Protein AF-A0A9P1ADQ4-F1 (afdb_monomer_lite)

Secondary structure (DSSP, 8-state):
----PPPP---------------TT-S-PPP----HHHHHHHHHHHHHHHHTT-HHHHHHHHHTTTTT-HHHHHHHHHHHHHHHHHH--HHHHHHHHHHHHHHHHHHHHHS----HHHHHS----TT-PPPHHHHHHHHHHHHHHHHHHHHHHHH-SSHHHHHHHHHHHHHHHHHHHHHHHHHT-HHHHTTS-HHHHHHHHHHHHHHHHHHHHHHHTS-HHHHHHHHHTT----HHHHHHHHHHHHH-TTSTHHHHHHHHHHHIIIIIHHHTT-----HHHHHHHHHHHHHH-TT-HHHHHHHHHHHHHTT-HHHHHHHHHHHHHT-SS-HHHHHHHHHHHHHHHHHTT-HHHHHHHHHHHHHH-SS-HHHHHHHHHHHHHH-TTS-HHHHHHHHHHHHHHHGGG--EETTEE-HHHHHHHHHHHHHHHH---TTHHHHHHHHTTTHHHHTT-HHHHHHHHHHHTT----HHHHHHHHHHTGGG-SS-TTHHHHHHHHHHHHHHHTT-HHHHHHHHHHHHH--S-TTHHHHHHHHHHHHHHHHHHHHHHHHHHTTTTS---------------TTS---TTTTTTS--SS--S-----HHHHHHHHHHHIIIIITTTSSSPPP-TTTT---S-HHHHHHHHHHHHHHHHH--HHHHHHHHHTSHHHHHHHHTS-THHHHHHHHHHHHHHGGG-GGGSEEEEEE---GGGTT-EEEEEESS-B-TT-EEEEEEEEEEEPPHHHHHHH--TTTS-TTEEEETTTTEEEEEESGGGG-EE-SS-SEEEEEETTEEEEEESS-B-TT-B-EE---TTTTSGGGTT---HHHHHHT-GGGGSTTS--PPP-------------

Structure (mmCIF, N/CA/C/O backbone):
data_AF-A0A9P1ADQ4-F1
#
_entry.id   AF-A0A9P1ADQ4-F1
#
loop_
_atom_site.group_PDB
_atom_site.id
_atom_site.type_symbol
_atom_site.label_atom_id
_atom_site.label_alt_id
_atom_site.label_comp_id
_atom_site.label_asym_id
_atom_site.label_entity_id
_atom_site.label_seq_id
_atom_site.pdbx_PDB_ins_code
_atom_site.Cartn_x
_atom_site.Cartn_y
_atom_site.Cartn_z
_atom_site.occupancy
_atom_site.B_iso_or_equiv
_atom_site.auth_seq_id
_atom_site.auth_comp_id
_atom_site.auth_asym_id
_atom_site.auth_atom_id
_atom_site.pdbx_PDB_model_num
ATOM 1 N N . MET A 1 1 ? 4.937 -31.243 33.147 1.00 37.41 1 MET A N 1
ATOM 2 C CA . MET A 1 1 ? 4.778 -32.564 32.516 1.00 37.41 1 MET A CA 1
ATOM 3 C C . MET A 1 1 ? 3.457 -33.115 33.001 1.00 37.41 1 MET A C 1
ATOM 5 O O . MET A 1 1 ? 3.229 -33.099 34.201 1.00 37.41 1 MET A O 1
ATOM 9 N N . GLY A 1 2 ? 2.587 -33.460 32.065 1.00 25.41 2 GLY A N 1
ATOM 10 C CA . GLY A 1 2 ? 1.222 -33.936 32.264 1.00 25.41 2 GLY A CA 1
ATOM 11 C C . GLY A 1 2 ? 0.667 -34.149 30.863 1.00 25.41 2 GLY A C 1
ATOM 12 O O . GLY A 1 2 ? 0.598 -33.190 30.095 1.00 25.41 2 GLY A O 1
ATOM 13 N N . GLU A 1 3 ? 0.475 -35.412 30.500 1.00 28.91 3 GLU A N 1
ATOM 14 C CA . GLU A 1 3 ? 0.118 -35.883 29.163 1.00 28.91 3 GLU A CA 1
ATOM 15 C C . GLU A 1 3 ? -1.208 -35.273 28.695 1.00 28.91 3 GLU A C 1
ATOM 17 O O . GLU A 1 3 ? -2.187 -35.239 29.435 1.00 28.91 3 GLU A O 1
ATOM 22 N N . VAL A 1 4 ? -1.229 -34.764 27.462 1.00 28.80 4 VAL A N 1
ATOM 23 C CA . VAL A 1 4 ? -2.447 -34.269 26.814 1.00 28.80 4 VAL A CA 1
ATOM 24 C C . VAL A 1 4 ? -3.102 -35.447 26.099 1.00 28.80 4 VAL A C 1
ATOM 26 O O . VAL A 1 4 ? -2.566 -35.961 25.116 1.00 28.80 4 VAL A O 1
ATOM 29 N N . GLU A 1 5 ? -4.257 -35.880 26.604 1.00 26.06 5 GLU A N 1
ATOM 30 C CA . GLU A 1 5 ? -5.112 -36.876 25.959 1.00 26.06 5 GLU A CA 1
ATOM 31 C C . GLU A 1 5 ? -5.607 -36.378 24.591 1.00 26.06 5 GLU A C 1
ATOM 33 O O . GLU A 1 5 ? -6.134 -35.274 24.445 1.00 26.06 5 GLU A O 1
ATOM 38 N N . ARG A 1 6 ? -5.438 -37.224 23.568 1.00 26.75 6 ARG A N 1
ATOM 39 C CA . ARG A 1 6 ? -5.937 -37.003 22.203 1.00 26.75 6 ARG A CA 1
ATOM 40 C C . ARG A 1 6 ? -7.449 -37.270 22.143 1.00 26.75 6 ARG A C 1
ATOM 42 O O . ARG A 1 6 ? -7.860 -38.373 22.508 1.00 26.75 6 ARG A O 1
ATOM 49 N N . PRO A 1 7 ? -8.279 -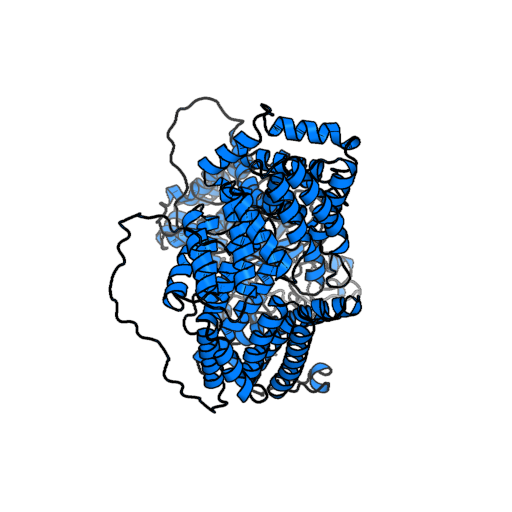36.367 21.590 1.00 27.89 7 PRO A N 1
ATOM 50 C CA . PRO A 1 7 ? -9.673 -36.688 21.311 1.00 27.89 7 PRO A CA 1
ATOM 51 C C . PRO A 1 7 ? -9.776 -37.712 20.174 1.00 27.89 7 PRO A C 1
ATOM 53 O O . PRO A 1 7 ? -9.162 -37.561 19.115 1.00 27.89 7 PRO A O 1
ATOM 56 N N . ARG A 1 8 ? -10.571 -38.763 20.399 1.00 27.98 8 ARG A N 1
ATOM 57 C CA . ARG A 1 8 ? -10.940 -39.774 19.402 1.00 27.98 8 ARG A CA 1
ATOM 58 C C . ARG A 1 8 ? -12.024 -39.252 18.447 1.00 27.98 8 ARG A C 1
ATOM 60 O O . ARG A 1 8 ? -12.950 -38.565 18.857 1.00 27.98 8 ARG A O 1
ATOM 67 N N . SER A 1 9 ? -11.894 -39.706 17.199 1.00 29.70 9 SER A N 1
ATOM 68 C CA . SER A 1 9 ? -12.890 -39.813 16.120 1.00 29.70 9 SER A CA 1
ATOM 69 C C . SER A 1 9 ? -13.528 -38.538 15.552 1.00 29.70 9 SER A C 1
ATOM 71 O O . SER A 1 9 ? -14.558 -38.077 16.030 1.00 29.70 9 SER A O 1
ATOM 73 N N . LEU A 1 10 ? -13.029 -38.122 14.384 1.00 26.19 10 LEU A N 1
ATOM 74 C CA . LEU A 1 10 ? -13.857 -37.632 13.277 1.00 26.19 10 LEU A CA 1
ATOM 75 C C . LEU A 1 10 ? -13.398 -38.350 12.001 1.00 26.19 10 LEU A C 1
ATOM 77 O O . LEU A 1 10 ? -12.453 -37.958 11.325 1.00 26.19 10 LEU A O 1
ATOM 81 N N . SER A 1 11 ? -14.038 -39.485 11.737 1.00 27.44 11 SER A N 1
ATOM 82 C CA . SER A 1 11 ? -13.899 -40.260 10.510 1.00 27.44 11 SER A CA 1
ATOM 83 C C . SER A 1 11 ? -14.555 -39.533 9.333 1.00 27.44 11 SER A C 1
ATOM 85 O O . SER A 1 11 ? -15.697 -39.094 9.465 1.00 27.44 11 SER A O 1
ATOM 87 N N . ARG A 1 12 ? -13.866 -39.560 8.182 1.00 30.44 12 ARG A N 1
ATOM 88 C CA . ARG A 1 12 ? -14.221 -39.052 6.836 1.00 30.44 12 ARG A CA 1
ATOM 89 C C . ARG A 1 12 ? -13.650 -37.679 6.482 1.00 30.44 12 ARG A C 1
ATOM 91 O O . ARG A 1 12 ? -14.375 -36.707 6.311 1.00 30.44 12 ARG A O 1
ATOM 98 N N . ILE A 1 13 ? -12.345 -37.664 6.238 1.00 27.11 13 ILE A N 1
ATOM 99 C CA . ILE A 1 13 ? -11.758 -36.834 5.187 1.00 27.11 13 ILE A CA 1
ATOM 100 C C . ILE A 1 13 ? -11.025 -37.816 4.279 1.00 27.11 13 ILE A C 1
ATOM 102 O O . ILE A 1 13 ? -10.142 -38.541 4.731 1.00 27.11 13 ILE A O 1
ATOM 106 N N . THR A 1 14 ? -11.481 -37.912 3.036 1.00 25.61 14 THR A N 1
ATOM 107 C CA . THR A 1 14 ? -10.811 -38.645 1.965 1.00 25.61 14 THR A CA 1
ATOM 108 C C . THR A 1 14 ? -9.425 -38.040 1.786 1.00 25.61 14 THR A C 1
ATOM 110 O O . THR A 1 14 ? -9.281 -36.933 1.270 1.00 25.61 14 THR A O 1
ATOM 113 N N . VAL A 1 15 ? -8.418 -38.748 2.290 1.00 26.55 15 VAL A N 1
ATOM 114 C CA . VAL A 1 15 ? -7.036 -38.587 1.855 1.00 26.55 15 VAL A CA 1
ATOM 115 C C . VAL A 1 15 ? -7.028 -39.128 0.436 1.00 26.55 15 VAL A C 1
ATOM 117 O O . VAL A 1 15 ? -7.160 -40.335 0.252 1.00 26.55 15 VAL A O 1
ATOM 120 N N . ASP A 1 16 ? -7.005 -38.234 -0.548 1.00 25.36 16 ASP A N 1
ATOM 121 C CA . ASP A 1 16 ? -6.790 -38.654 -1.925 1.00 25.36 16 ASP A CA 1
ATOM 122 C C . ASP A 1 16 ? -5.357 -39.185 -2.002 1.00 25.36 16 ASP A C 1
ATOM 124 O O . ASP A 1 16 ? -4.392 -38.492 -1.662 1.00 25.36 16 ASP A O 1
ATOM 128 N N . SER A 1 17 ? -5.280 -40.477 -2.287 1.00 29.53 17 SER A N 1
ATOM 129 C CA . SER A 1 17 ? -4.095 -41.317 -2.263 1.00 29.53 17 SER A CA 1
ATOM 130 C C . SER A 1 17 ? -3.257 -41.126 -3.522 1.00 29.53 17 SER A C 1
ATOM 132 O O . SER A 1 17 ? -3.797 -41.042 -4.621 1.00 29.53 17 SER A O 1
ATOM 134 N N . ASP A 1 18 ? -1.942 -41.175 -3.329 1.00 30.62 18 ASP A N 1
ATOM 135 C CA . ASP A 1 18 ? -0.964 -41.714 -4.274 1.00 30.62 18 ASP A CA 1
ATOM 136 C C . ASP A 1 18 ? -0.924 -41.075 -5.672 1.00 30.62 18 ASP A C 1
ATOM 138 O O . ASP A 1 18 ? -1.228 -41.697 -6.687 1.00 30.62 18 ASP A O 1
ATOM 142 N N . ALA A 1 19 ? -0.423 -39.839 -5.728 1.00 27.20 19 ALA A N 1
ATOM 143 C CA . ALA A 1 19 ? 0.343 -39.382 -6.882 1.00 27.20 19 ALA A CA 1
ATOM 144 C C . ALA A 1 19 ? 1.834 -39.499 -6.534 1.00 27.20 19 ALA A C 1
ATOM 146 O O . ALA A 1 19 ? 2.282 -38.926 -5.540 1.00 27.20 19 ALA A O 1
ATOM 147 N N . GLU A 1 20 ? 2.578 -40.273 -7.326 1.00 26.62 20 GLU A N 1
ATOM 148 C CA . GLU A 1 20 ? 4.033 -40.439 -7.243 1.00 26.62 20 GLU A CA 1
ATOM 149 C C . GLU A 1 20 ? 4.745 -39.104 -6.975 1.00 26.62 20 GLU A C 1
ATOM 151 O O . GLU A 1 20 ? 4.741 -38.179 -7.790 1.00 26.62 20 GLU A O 1
ATOM 156 N N . TYR A 1 21 ? 5.356 -39.012 -5.794 1.00 33.34 21 TYR A N 1
ATOM 157 C CA . TYR A 1 21 ? 6.142 -37.869 -5.359 1.00 33.34 21 TYR A CA 1
ATOM 158 C C . TYR A 1 21 ? 7.469 -37.838 -6.123 1.00 33.34 21 TYR A C 1
ATOM 160 O O . TYR A 1 21 ? 8.411 -38.555 -5.792 1.00 33.34 21 TYR A O 1
ATOM 168 N N . LEU A 1 22 ? 7.566 -36.969 -7.126 1.00 27.12 22 LEU A N 1
ATOM 169 C CA . LEU A 1 22 ? 8.854 -36.511 -7.640 1.00 27.12 22 LEU A CA 1
ATOM 170 C C . LEU A 1 22 ? 9.430 -35.499 -6.644 1.00 27.12 22 LEU A C 1
ATOM 172 O O . LEU A 1 22 ? 9.110 -34.310 -6.695 1.00 27.12 22 LEU A O 1
ATOM 176 N N . ASP A 1 23 ? 10.271 -35.987 -5.729 1.00 34.31 23 ASP A N 1
ATOM 177 C CA . ASP A 1 23 ? 11.190 -35.165 -4.939 1.00 34.31 23 ASP A CA 1
ATOM 178 C C . ASP A 1 23 ? 12.116 -34.428 -5.918 1.00 34.31 23 ASP A C 1
ATOM 180 O O . ASP A 1 23 ? 13.122 -34.948 -6.409 1.00 34.31 23 ASP A O 1
ATOM 184 N N . ALA A 1 24 ? 11.725 -33.217 -6.308 1.00 37.19 24 ALA A N 1
ATOM 185 C CA . ALA A 1 24 ? 12.545 -32.392 -7.171 1.00 37.19 24 ALA A CA 1
ATOM 186 C C . ALA A 1 24 ? 13.764 -31.919 -6.360 1.00 37.19 24 ALA A C 1
ATOM 188 O O . ALA A 1 24 ? 13.676 -30.958 -5.596 1.00 37.19 24 ALA A O 1
ATOM 189 N N . TYR A 1 25 ? 14.895 -32.589 -6.610 1.00 42.22 25 TYR A N 1
ATOM 190 C CA . TYR A 1 25 ? 16.269 -32.277 -6.190 1.00 42.22 25 TYR A CA 1
ATOM 191 C C . TYR A 1 25 ? 16.734 -32.792 -4.815 1.00 42.22 25 TYR A C 1
ATOM 193 O O . TYR A 1 25 ? 17.159 -32.012 -3.965 1.00 42.22 25 TYR A O 1
ATOM 201 N N . ASP A 1 26 ? 16.800 -34.118 -4.653 1.00 35.56 26 ASP A N 1
ATOM 202 C CA . ASP A 1 26 ? 17.666 -34.767 -3.646 1.00 35.56 26 ASP A CA 1
ATOM 203 C C . ASP A 1 26 ? 19.047 -35.199 -4.200 1.00 35.56 26 ASP A C 1
ATOM 205 O O . ASP A 1 26 ? 19.904 -35.684 -3.461 1.00 35.56 26 ASP A O 1
ATOM 209 N N . HIS A 1 27 ? 19.334 -34.952 -5.484 1.00 37.72 27 HIS A N 1
ATOM 210 C CA . HIS A 1 27 ? 20.680 -35.111 -6.045 1.00 37.72 27 HIS A CA 1
ATOM 211 C C . HIS A 1 27 ? 21.431 -33.775 -6.034 1.00 37.72 27 HIS A C 1
ATOM 213 O O . HIS A 1 27 ? 21.196 -32.890 -6.857 1.00 37.72 27 HIS A O 1
ATOM 219 N N . VAL A 1 28 ? 22.334 -33.626 -5.063 1.00 46.78 28 VAL A N 1
ATOM 220 C CA . VAL A 1 28 ? 23.149 -32.425 -4.858 1.00 46.78 28 VAL A CA 1
ATOM 221 C C . VAL A 1 28 ? 24.310 -32.403 -5.857 1.00 46.78 28 VAL A C 1
ATOM 223 O O . VAL A 1 28 ? 25.406 -32.876 -5.572 1.00 46.78 28 VAL A O 1
ATOM 226 N N . THR A 1 29 ? 24.090 -31.843 -7.044 1.00 51.69 29 THR A N 1
ATOM 227 C CA . THR A 1 29 ? 25.190 -31.370 -7.897 1.00 51.69 29 THR A CA 1
ATOM 228 C C . THR A 1 29 ? 25.500 -29.920 -7.540 1.00 51.69 29 THR A C 1
ATOM 230 O O . THR A 1 29 ? 24.642 -29.046 -7.687 1.00 51.69 29 THR A O 1
ATOM 233 N N . TYR A 1 30 ? 26.712 -29.673 -7.040 1.00 59.81 30 TYR A N 1
ATOM 234 C CA . TYR A 1 30 ? 27.265 -28.330 -6.871 1.00 59.81 30 TYR A CA 1
ATOM 235 C C . TYR A 1 30 ? 27.847 -27.876 -8.208 1.00 59.81 30 TYR A C 1
ATOM 237 O O . TYR A 1 30 ? 28.741 -28.527 -8.752 1.00 59.81 30 TYR A O 1
ATOM 245 N N . SER A 1 31 ? 27.330 -26.778 -8.755 1.00 62.91 31 SER A N 1
ATOM 246 C CA . SER A 1 31 ? 27.963 -26.112 -9.888 1.00 62.91 31 SER A CA 1
ATOM 247 C C . SER A 1 31 ? 28.935 -25.060 -9.365 1.00 62.91 31 SER A C 1
ATOM 249 O O . SER A 1 31 ? 28.521 -24.086 -8.747 1.00 62.91 31 SER A O 1
ATOM 251 N N . ASN A 1 32 ? 30.228 -25.219 -9.655 1.00 71.12 32 ASN A N 1
ATOM 252 C CA . ASN A 1 32 ? 31.241 -24.189 -9.377 1.00 71.12 32 ASN A CA 1
ATOM 253 C C . ASN A 1 32 ? 31.258 -23.078 -10.449 1.00 71.12 32 ASN A C 1
ATOM 255 O O . ASN A 1 32 ? 32.208 -22.296 -10.523 1.00 71.12 32 ASN A O 1
ATOM 259 N N . SER A 1 33 ? 30.239 -23.030 -11.311 1.00 82.19 33 SER A N 1
ATOM 260 C CA . SER A 1 33 ? 30.112 -22.020 -12.356 1.00 82.19 33 SER A CA 1
ATOM 261 C C . SER A 1 33 ? 29.799 -20.648 -11.761 1.00 82.19 33 SER A C 1
ATOM 263 O O . SER A 1 33 ? 28.914 -20.493 -10.919 1.00 82.19 33 SER A O 1
ATOM 265 N N . LEU A 1 34 ? 30.520 -19.631 -12.234 1.00 87.31 34 LEU A N 1
ATOM 266 C CA . LEU A 1 34 ? 30.277 -18.224 -11.903 1.00 87.31 34 LEU A CA 1
ATOM 267 C C . LEU A 1 34 ? 29.530 -17.486 -13.026 1.00 87.31 34 LEU A C 1
ATOM 269 O O . LEU A 1 34 ? 29.400 -16.262 -12.974 1.00 87.31 34 LEU A O 1
ATOM 273 N N . GLU A 1 35 ? 29.023 -18.215 -14.024 1.00 91.44 35 GLU A N 1
ATOM 274 C CA . GLU A 1 35 ? 28.173 -17.655 -15.071 1.00 91.44 35 GLU A CA 1
ATOM 275 C C . GLU A 1 35 ? 26.857 -17.138 -14.483 1.00 91.44 35 GLU A C 1
ATOM 277 O O . GLU A 1 35 ? 26.236 -17.767 -13.624 1.00 91.44 35 GLU A O 1
ATOM 282 N N . LEU A 1 36 ? 26.397 -15.981 -14.964 1.00 93.00 36 LEU A N 1
ATOM 283 C CA . LEU A 1 36 ? 25.276 -15.255 -14.361 1.00 93.00 36 LEU A CA 1
ATOM 284 C C . LEU A 1 36 ? 24.029 -16.133 -14.170 1.00 93.00 36 LEU A C 1
ATOM 286 O O . LEU A 1 36 ? 23.476 -16.186 -13.071 1.00 93.00 36 LEU A O 1
ATOM 290 N N . LEU A 1 37 ? 23.597 -16.827 -15.225 1.00 92.94 37 LEU A N 1
ATOM 291 C CA . LEU A 1 37 ? 22.394 -17.662 -15.184 1.00 92.94 37 LEU A CA 1
ATOM 292 C C . LEU A 1 37 ? 22.542 -18.868 -14.251 1.00 92.94 37 LEU A C 1
ATOM 294 O O . LEU A 1 37 ? 21.558 -19.241 -13.613 1.00 92.94 37 LEU A O 1
ATOM 298 N N . ASP A 1 38 ? 23.748 -19.421 -14.122 1.00 92.19 38 ASP A N 1
ATOM 299 C CA . ASP A 1 38 ? 24.017 -20.530 -13.206 1.00 92.19 38 ASP A CA 1
ATOM 300 C C . ASP A 1 38 ? 23.922 -20.043 -11.759 1.00 92.19 38 ASP A C 1
ATOM 302 O O . ASP A 1 38 ? 23.219 -20.640 -10.952 1.00 92.19 38 ASP A O 1
ATOM 306 N N . THR A 1 39 ? 24.505 -18.882 -11.439 1.00 94.56 39 THR A N 1
ATOM 307 C CA . THR A 1 39 ? 24.409 -18.311 -10.082 1.00 94.56 39 THR A CA 1
ATOM 308 C C . THR A 1 39 ? 22.976 -17.904 -9.695 1.00 94.56 39 THR A C 1
ATOM 310 O O . THR A 1 39 ? 22.586 -18.009 -8.528 1.00 94.56 39 THR A O 1
ATOM 313 N N . ILE A 1 40 ? 22.148 -17.496 -10.667 1.00 94.38 40 ILE A N 1
ATOM 314 C CA . ILE A 1 40 ? 20.706 -17.271 -10.468 1.00 94.38 40 ILE A CA 1
ATOM 315 C C . ILE A 1 40 ? 19.988 -18.596 -10.188 1.00 94.38 40 ILE A C 1
ATOM 317 O O . ILE A 1 40 ? 19.156 -18.659 -9.279 1.00 94.38 40 ILE A O 1
ATOM 321 N N . ALA A 1 41 ? 20.299 -19.650 -10.946 1.00 91.88 41 ALA A N 1
ATOM 322 C CA . ALA A 1 41 ? 19.721 -20.975 -10.750 1.00 91.88 41 ALA A CA 1
ATOM 323 C C . ALA A 1 41 ? 20.103 -21.564 -9.382 1.00 91.88 41 ALA A C 1
ATOM 325 O O . ALA A 1 41 ? 19.233 -22.062 -8.670 1.00 91.88 41 ALA A O 1
ATOM 326 N N . GLU A 1 42 ? 21.358 -21.412 -8.959 1.00 91.69 42 GLU A N 1
ATOM 327 C CA . GLU A 1 42 ? 21.825 -21.784 -7.619 1.00 91.69 42 GLU A CA 1
ATOM 328 C C . GLU A 1 42 ? 21.046 -21.044 -6.523 1.00 91.69 42 GLU A C 1
ATOM 330 O O . GLU A 1 42 ? 20.569 -21.654 -5.564 1.00 91.69 42 GLU A O 1
ATOM 335 N N . THR A 1 43 ? 20.796 -19.743 -6.705 1.00 94.31 43 THR A N 1
ATOM 336 C CA . THR A 1 43 ? 19.964 -18.957 -5.775 1.00 94.31 43 THR A CA 1
ATOM 337 C C . THR A 1 43 ? 18.513 -19.455 -5.741 1.00 94.31 43 THR A C 1
ATOM 339 O O . THR A 1 43 ? 17.887 -19.483 -4.680 1.00 94.31 43 THR A O 1
ATOM 342 N N . GLN A 1 44 ? 17.965 -19.889 -6.880 1.00 93.88 44 GLN A N 1
ATOM 343 C CA . GLN A 1 44 ? 16.623 -20.472 -6.963 1.00 93.88 44 GLN A CA 1
ATOM 344 C C . GLN A 1 44 ? 16.535 -21.828 -6.246 1.00 93.88 44 GLN A C 1
ATOM 346 O O . GLN A 1 44 ? 15.530 -22.102 -5.583 1.00 93.88 44 GLN A O 1
ATOM 351 N N . ILE A 1 45 ? 17.574 -22.661 -6.339 1.00 92.56 45 ILE A N 1
ATOM 352 C CA . ILE A 1 45 ? 17.675 -23.917 -5.585 1.00 92.56 45 ILE A CA 1
ATOM 353 C C . ILE A 1 45 ? 17.729 -23.615 -4.086 1.00 92.56 45 ILE A C 1
ATOM 355 O O . ILE A 1 45 ? 16.956 -24.188 -3.321 1.00 92.56 45 ILE A O 1
ATOM 359 N N . THR A 1 46 ? 18.558 -22.659 -3.667 1.00 94.38 46 THR A N 1
ATOM 360 C CA . THR A 1 46 ? 18.621 -22.204 -2.271 1.00 94.38 46 THR A CA 1
ATOM 361 C C . THR A 1 46 ? 17.272 -21.711 -1.757 1.00 94.38 46 THR A C 1
ATOM 363 O O . THR A 1 46 ? 16.882 -22.061 -0.643 1.00 94.38 46 THR A O 1
ATOM 366 N N . LEU A 1 47 ? 16.520 -20.950 -2.560 1.00 94.94 47 LEU A N 1
ATOM 367 C CA . LEU A 1 47 ? 15.161 -20.546 -2.197 1.00 94.94 47 LEU A CA 1
ATOM 368 C C . LEU A 1 47 ? 14.269 -21.773 -1.959 1.00 94.94 47 LEU A C 1
ATOM 370 O O . LEU A 1 47 ? 13.576 -21.829 -0.949 1.00 94.94 47 LEU A O 1
ATOM 374 N N . ASN A 1 48 ? 14.315 -22.776 -2.837 1.00 93.88 48 ASN A N 1
ATOM 375 C CA . ASN A 1 48 ? 13.530 -24.003 -2.671 1.00 93.88 48 ASN A CA 1
ATOM 376 C C . ASN A 1 48 ? 13.922 -24.785 -1.410 1.00 93.88 48 ASN A C 1
ATOM 378 O O . ASN A 1 48 ? 13.041 -25.276 -0.705 1.00 93.88 48 ASN A O 1
ATOM 382 N N . LEU A 1 49 ? 15.218 -24.876 -1.099 1.00 94.94 49 LEU A N 1
ATOM 383 C CA . LEU A 1 49 ? 15.711 -25.499 0.132 1.00 94.94 49 LEU A CA 1
ATOM 384 C C . LEU A 1 49 ? 15.177 -24.770 1.368 1.00 94.94 49 LEU A C 1
ATOM 386 O O . LEU A 1 49 ? 14.601 -25.401 2.255 1.00 94.94 49 LEU A O 1
ATOM 390 N N . PHE A 1 50 ? 15.291 -23.440 1.388 1.00 95.69 50 PHE A N 1
ATOM 391 C CA . PHE A 1 50 ? 14.796 -22.610 2.483 1.00 95.69 50 PHE A CA 1
ATOM 392 C C . PHE A 1 50 ? 13.280 -22.770 2.674 1.00 95.69 50 PHE A C 1
ATOM 394 O O . PHE A 1 50 ? 12.809 -22.970 3.793 1.00 95.69 50 PHE A O 1
ATOM 401 N N . MET A 1 51 ? 12.506 -22.742 1.585 1.00 94.94 51 MET A N 1
ATOM 402 C CA . MET A 1 51 ? 11.048 -22.897 1.632 1.00 94.94 51 MET A CA 1
ATOM 403 C C . MET A 1 51 ? 10.600 -24.307 2.048 1.00 94.94 51 MET A C 1
ATOM 405 O O . MET A 1 51 ? 9.513 -24.447 2.604 1.00 94.94 51 MET A O 1
ATOM 409 N N . ASN A 1 52 ? 11.443 -25.326 1.853 1.00 95.06 52 ASN A N 1
ATOM 410 C CA . ASN A 1 52 ? 11.245 -26.702 2.325 1.00 95.06 52 ASN A CA 1
ATOM 411 C C . ASN A 1 52 ? 11.902 -26.988 3.689 1.00 95.06 52 ASN A C 1
ATOM 413 O O . ASN A 1 52 ? 12.127 -28.145 4.037 1.00 95.06 52 ASN A O 1
ATOM 417 N N . ASN A 1 53 ? 12.199 -25.954 4.479 1.00 95.38 53 ASN A N 1
ATOM 418 C CA . ASN A 1 53 ? 12.782 -26.058 5.821 1.00 95.38 53 ASN A CA 1
ATOM 419 C C . ASN A 1 53 ? 14.209 -26.649 5.884 1.00 95.38 53 ASN A C 1
ATOM 421 O O . ASN A 1 53 ? 14.694 -26.932 6.978 1.00 95.38 53 ASN A O 1
ATOM 425 N N . LYS A 1 54 ? 14.907 -26.817 4.750 1.00 95.25 54 LYS A N 1
ATOM 426 C CA . LYS A 1 54 ? 16.317 -27.249 4.682 1.00 95.25 54 LYS A CA 1
ATOM 427 C C . LYS A 1 54 ? 17.240 -26.028 4.855 1.00 95.25 54 LYS A C 1
ATOM 429 O O . LYS A 1 54 ? 17.985 -25.662 3.946 1.00 95.25 54 LYS A O 1
ATOM 434 N N . PHE A 1 55 ? 17.117 -25.329 5.985 1.00 93.88 55 PHE A N 1
ATOM 435 C CA . PHE A 1 55 ? 17.676 -23.984 6.157 1.00 93.88 55 PHE A CA 1
ATOM 436 C C . PHE A 1 55 ? 19.205 -23.940 6.229 1.00 93.88 55 PHE A C 1
ATOM 438 O O . PHE A 1 55 ? 19.810 -23.049 5.638 1.00 93.88 55 PHE A O 1
ATOM 445 N N . GLU A 1 56 ? 19.828 -24.878 6.938 1.00 93.62 56 GLU A N 1
ATOM 446 C CA . GLU A 1 56 ? 21.285 -24.967 7.061 1.00 93.62 56 GLU A CA 1
ATOM 447 C C . GLU A 1 56 ? 21.920 -25.227 5.698 1.00 93.62 56 GLU A C 1
ATOM 449 O O . GLU A 1 56 ? 22.825 -24.504 5.295 1.00 93.62 56 GLU A O 1
ATOM 454 N N . LEU A 1 57 ? 21.356 -26.166 4.932 1.00 93.06 57 LEU A N 1
ATOM 455 C CA . LEU A 1 57 ? 21.812 -26.460 3.575 1.00 93.06 57 LEU A CA 1
ATOM 456 C C . LEU A 1 57 ? 21.664 -25.243 2.647 1.00 93.06 57 LEU A C 1
ATOM 458 O O . LEU A 1 57 ? 22.521 -24.998 1.801 1.00 93.06 57 LEU A O 1
ATOM 462 N N . ALA A 1 58 ? 20.592 -24.459 2.807 1.00 94.00 58 ALA A N 1
ATOM 463 C CA . ALA A 1 58 ? 20.408 -23.209 2.076 1.00 94.00 58 ALA A CA 1
ATOM 464 C C . ALA A 1 58 ? 21.489 -22.162 2.430 1.00 94.00 58 ALA A C 1
ATOM 466 O O . ALA A 1 58 ? 21.993 -21.482 1.533 1.00 94.00 58 ALA A O 1
ATOM 467 N N . GLU A 1 59 ? 21.863 -22.034 3.712 1.00 94.38 59 GLU A N 1
ATOM 468 C CA . GLU A 1 59 ? 22.940 -21.136 4.168 1.00 94.38 59 GLU A CA 1
ATOM 469 C C . GLU A 1 59 ? 24.305 -21.595 3.632 1.00 94.38 59 GLU A C 1
ATOM 471 O O . GLU A 1 59 ? 25.012 -20.800 3.010 1.00 94.38 59 GLU A O 1
ATOM 476 N N . GLU A 1 60 ? 24.643 -22.876 3.803 1.00 92.75 60 GLU A N 1
ATOM 477 C CA . GLU A 1 60 ? 25.905 -23.484 3.359 1.00 92.75 60 GLU A CA 1
ATOM 478 C C . GLU A 1 60 ? 26.122 -23.319 1.853 1.00 92.75 60 GLU A C 1
ATOM 480 O O . GLU A 1 60 ? 27.191 -22.882 1.425 1.00 92.75 60 GLU A O 1
ATOM 485 N N . ARG A 1 61 ? 25.082 -23.577 1.049 1.00 90.12 61 ARG A N 1
ATOM 486 C CA . ARG A 1 61 ? 25.149 -23.483 -0.416 1.00 90.12 61 ARG A CA 1
ATOM 487 C C . ARG A 1 61 ? 25.499 -22.079 -0.907 1.00 90.12 61 ARG A C 1
ATOM 489 O O . ARG A 1 61 ? 26.152 -21.933 -1.933 1.00 90.12 61 ARG A O 1
ATOM 496 N N . MET A 1 62 ? 25.066 -21.037 -0.199 1.00 93.75 62 MET A N 1
ATOM 497 C CA . MET A 1 62 ? 25.402 -19.658 -0.568 1.00 93.75 62 MET A CA 1
ATOM 498 C C . MET A 1 62 ? 26.734 -19.198 0.028 1.00 93.75 62 MET A C 1
ATOM 500 O O . MET A 1 62 ? 27.390 -18.345 -0.568 1.00 93.75 62 MET A O 1
ATOM 504 N N . ALA A 1 63 ? 27.140 -19.749 1.176 1.00 91.75 63 ALA A N 1
ATOM 505 C CA . ALA A 1 63 ? 28.334 -19.335 1.907 1.00 91.75 63 ALA A CA 1
ATOM 506 C C . ALA A 1 63 ? 29.643 -19.591 1.136 1.00 91.75 63 ALA A C 1
ATOM 508 O O . ALA A 1 63 ? 30.553 -18.770 1.206 1.00 91.75 63 ALA A O 1
ATOM 509 N N . GLU A 1 64 ? 29.739 -20.690 0.381 1.00 87.50 64 GLU A N 1
ATOM 510 C CA . GLU A 1 64 ? 30.982 -21.110 -0.291 1.00 87.50 64 GLU A CA 1
ATOM 511 C C . GLU A 1 64 ? 31.459 -20.144 -1.393 1.00 87.50 64 GLU A C 1
ATOM 513 O O . GLU A 1 64 ? 32.660 -19.927 -1.576 1.00 87.50 64 GLU A O 1
ATOM 518 N N . LEU A 1 65 ? 30.517 -19.549 -2.130 1.00 90.25 65 LEU A N 1
ATOM 519 C CA . LEU A 1 65 ? 30.787 -18.625 -3.242 1.00 90.25 65 LEU A CA 1
ATOM 520 C C . LEU A 1 65 ? 30.333 -17.190 -2.934 1.00 90.25 65 LEU A C 1
ATOM 522 O O . LEU A 1 65 ? 30.287 -16.332 -3.823 1.00 90.25 65 LEU A O 1
ATOM 526 N N . TYR A 1 66 ? 30.008 -16.930 -1.667 1.00 91.88 66 TYR A N 1
ATOM 527 C CA . TYR A 1 66 ? 29.460 -15.676 -1.168 1.00 91.88 66 TYR A CA 1
ATOM 528 C C . TYR A 1 66 ? 30.316 -14.451 -1.516 1.00 91.88 66 TYR A C 1
ATOM 530 O O . TYR A 1 66 ? 29.778 -13.387 -1.811 1.00 91.88 66 TYR A O 1
ATOM 538 N N . ASP A 1 67 ? 31.640 -14.580 -1.503 1.00 92.06 67 ASP A N 1
ATOM 539 C CA . ASP A 1 67 ? 32.598 -13.506 -1.775 1.00 92.06 67 ASP A CA 1
ATOM 540 C C . ASP A 1 67 ? 32.980 -13.377 -3.265 1.00 92.06 67 ASP A C 1
ATOM 542 O O . ASP A 1 67 ? 33.726 -12.466 -3.642 1.00 92.06 67 ASP A O 1
ATOM 546 N N . LYS A 1 68 ? 32.454 -14.266 -4.121 1.00 90.62 68 LYS A N 1
ATOM 547 C CA . LYS A 1 68 ? 32.845 -14.411 -5.535 1.00 90.62 68 LYS A CA 1
ATOM 548 C C . LYS A 1 68 ? 31.754 -14.026 -6.535 1.00 90.62 68 LYS A C 1
ATOM 550 O O . LYS A 1 68 ? 32.086 -13.647 -7.653 1.00 90.62 68 LYS A O 1
ATOM 555 N N . SER A 1 69 ? 30.473 -14.117 -6.173 1.00 93.69 69 SER A N 1
ATOM 556 C CA . SER A 1 69 ? 29.337 -13.910 -7.090 1.00 93.69 69 SER A CA 1
ATOM 557 C C . SER A 1 69 ? 28.253 -13.025 -6.475 1.00 93.69 69 SER A C 1
ATOM 559 O O . SER A 1 69 ? 27.840 -13.254 -5.344 1.00 93.69 69 SER A O 1
ATOM 561 N N . MET A 1 70 ? 27.714 -12.076 -7.255 1.00 94.56 70 MET A N 1
ATOM 562 C CA . MET A 1 70 ? 26.667 -11.144 -6.800 1.00 94.56 70 MET A CA 1
ATOM 563 C C . MET A 1 70 ? 25.398 -11.835 -6.274 1.00 94.56 70 MET A C 1
ATOM 565 O O . MET A 1 70 ? 24.787 -11.349 -5.324 1.00 94.56 70 MET A O 1
ATOM 569 N N . TYR A 1 71 ? 25.010 -12.969 -6.865 1.00 95.75 71 TYR A N 1
ATOM 570 C CA . TYR A 1 71 ? 23.798 -13.701 -6.493 1.00 95.75 71 TYR A CA 1
ATOM 571 C C . TYR A 1 71 ? 24.008 -14.577 -5.254 1.00 95.75 71 TYR A C 1
ATOM 573 O O . TYR A 1 71 ? 23.141 -14.587 -4.383 1.00 95.75 71 TYR A O 1
ATOM 581 N N . HIS A 1 72 ? 25.184 -15.194 -5.101 1.00 95.69 72 HIS A N 1
ATOM 582 C CA . HIS A 1 72 ? 25.568 -15.871 -3.856 1.00 95.69 72 HIS A CA 1
ATOM 583 C C . HIS A 1 72 ? 25.715 -14.866 -2.705 1.00 95.69 72 HIS A C 1
ATOM 585 O O . HIS A 1 72 ? 25.184 -15.097 -1.617 1.00 95.69 72 HIS A O 1
ATOM 591 N N . SER A 1 73 ? 26.340 -13.705 -2.967 1.00 96.00 73 SER A N 1
ATOM 592 C CA . SER A 1 73 ? 26.405 -12.577 -2.028 1.00 96.00 73 SER A CA 1
ATOM 593 C C . SER A 1 73 ? 25.013 -12.178 -1.540 1.00 96.00 73 SER A C 1
ATOM 595 O O . SER A 1 73 ? 24.719 -12.128 -0.345 1.00 96.00 73 SER A O 1
ATOM 597 N N . MET A 1 74 ? 24.115 -11.933 -2.490 1.00 95.50 74 MET A N 1
ATOM 598 C CA . MET A 1 74 ? 22.747 -11.535 -2.204 1.00 95.50 74 MET A CA 1
ATOM 599 C C . MET A 1 74 ? 21.969 -12.619 -1.450 1.00 95.50 74 MET A C 1
ATOM 601 O O . MET A 1 74 ? 21.337 -12.313 -0.442 1.00 95.50 74 MET A O 1
ATOM 605 N N . GLY A 1 75 ? 22.041 -13.877 -1.892 1.00 95.69 75 GLY A N 1
ATOM 606 C CA . GLY A 1 75 ? 21.344 -15.011 -1.286 1.00 95.69 75 GLY A CA 1
ATOM 607 C C . GLY A 1 75 ? 21.759 -15.258 0.164 1.00 95.69 75 GLY A C 1
ATOM 608 O O . GLY A 1 75 ? 20.900 -15.313 1.045 1.00 95.69 75 GLY A O 1
ATOM 609 N N . TYR A 1 76 ? 23.065 -15.324 0.438 1.00 96.88 76 TYR A N 1
ATOM 610 C CA . TYR A 1 76 ? 23.582 -15.495 1.800 1.00 96.88 76 TYR A CA 1
ATOM 611 C C . TYR A 1 76 ? 23.171 -14.331 2.710 1.00 96.88 76 TYR A C 1
ATOM 613 O O . TYR A 1 76 ? 22.657 -14.546 3.809 1.00 96.88 76 TYR A O 1
ATOM 621 N N . THR A 1 77 ? 23.317 -13.088 2.236 1.00 96.75 77 THR A N 1
ATOM 622 C CA . THR A 1 77 ? 22.911 -11.900 3.002 1.00 96.75 77 THR A CA 1
ATOM 623 C C . THR A 1 77 ? 21.413 -11.893 3.285 1.00 96.75 77 THR A C 1
ATOM 625 O O . THR A 1 77 ? 21.015 -11.544 4.394 1.00 96.75 77 THR A O 1
ATOM 628 N N . CYS A 1 78 ? 20.571 -12.320 2.340 1.00 95.38 78 CYS A N 1
ATOM 629 C CA . CYS A 1 78 ? 19.133 -12.479 2.561 1.00 95.38 78 CYS A CA 1
ATOM 630 C C . CYS A 1 78 ? 18.828 -13.490 3.678 1.00 95.38 78 CYS A C 1
ATOM 632 O O . CYS A 1 78 ? 18.011 -13.191 4.549 1.00 95.38 78 CYS A O 1
ATOM 634 N N . ILE A 1 79 ? 19.491 -14.651 3.698 1.00 95.44 79 ILE A N 1
ATOM 635 C CA . ILE A 1 79 ? 19.300 -15.672 4.745 1.00 95.44 79 ILE A CA 1
ATOM 636 C C . ILE A 1 79 ? 19.696 -15.115 6.117 1.00 95.44 79 ILE A C 1
ATOM 638 O O . ILE A 1 79 ? 18.916 -15.189 7.071 1.00 95.44 79 ILE A O 1
ATOM 642 N N . LEU A 1 80 ? 20.873 -14.488 6.212 1.00 95.25 80 LEU A N 1
ATOM 643 C CA . LEU A 1 80 ? 21.339 -13.877 7.457 1.00 95.25 80 LEU A CA 1
ATOM 644 C C . LEU A 1 80 ? 20.438 -12.729 7.912 1.00 95.25 80 LEU A C 1
ATOM 646 O O . LEU A 1 80 ? 20.171 -12.598 9.103 1.00 95.25 80 LEU A O 1
ATOM 650 N N . PHE A 1 81 ? 19.933 -11.923 6.979 1.00 95.00 81 PHE A N 1
ATOM 651 C CA . PHE A 1 81 ? 18.975 -10.863 7.266 1.00 95.00 81 PHE A CA 1
ATOM 652 C C . PHE A 1 81 ? 17.667 -11.413 7.841 1.00 95.00 81 PHE A C 1
ATOM 654 O O . PHE A 1 81 ? 17.190 -10.898 8.853 1.00 95.00 81 PHE A O 1
ATOM 661 N N . ILE A 1 82 ? 17.106 -12.473 7.244 1.00 92.62 82 ILE A N 1
ATOM 662 C CA . ILE A 1 82 ? 15.899 -13.133 7.760 1.00 92.62 82 ILE A CA 1
ATOM 663 C C . ILE A 1 82 ? 16.152 -13.620 9.189 1.00 92.62 82 ILE A C 1
ATOM 665 O O . ILE A 1 82 ? 15.375 -13.294 10.087 1.00 92.62 82 ILE A O 1
ATOM 669 N N . LYS A 1 83 ? 17.273 -14.314 9.431 1.00 91.38 83 LYS A N 1
ATOM 670 C CA . LYS A 1 83 ? 17.670 -14.763 10.773 1.00 91.38 83 LYS A CA 1
ATOM 671 C C . LYS A 1 83 ? 17.781 -13.596 11.753 1.00 91.38 83 LYS A C 1
ATOM 673 O O . LYS A 1 83 ? 17.167 -13.643 12.815 1.00 91.38 83 LYS A O 1
ATOM 678 N N . ALA A 1 84 ? 18.491 -12.534 11.383 1.00 91.56 84 ALA A N 1
ATOM 679 C CA . ALA A 1 84 ? 18.692 -11.356 12.218 1.00 91.56 84 ALA A CA 1
ATOM 680 C C . ALA A 1 84 ? 17.371 -10.687 12.612 1.00 91.56 84 ALA A C 1
ATOM 682 O O . ALA A 1 84 ? 17.115 -10.485 13.799 1.00 91.56 84 ALA A O 1
ATOM 683 N N . VAL A 1 85 ? 16.495 -10.404 11.642 1.00 87.69 85 VAL A N 1
ATOM 684 C CA . VAL A 1 85 ? 15.182 -9.794 11.901 1.00 87.69 85 VAL A CA 1
ATOM 685 C C . VAL A 1 85 ? 14.311 -10.714 12.750 1.00 87.69 85 VAL A C 1
ATOM 687 O O . VAL A 1 85 ? 13.654 -10.246 13.673 1.00 87.69 85 VAL A O 1
ATOM 690 N N . MET A 1 86 ? 14.316 -12.022 12.499 1.00 86.94 86 MET A N 1
ATOM 691 C CA . MET A 1 86 ? 13.519 -12.963 13.282 1.00 86.94 86 MET A CA 1
ATOM 692 C C . MET A 1 86 ? 13.988 -13.059 14.740 1.00 86.94 86 MET A C 1
ATOM 694 O O . MET A 1 86 ? 13.143 -13.090 15.638 1.00 86.94 86 MET A O 1
ATOM 698 N N . THR A 1 87 ? 15.300 -13.108 15.000 1.00 86.12 87 THR A N 1
ATOM 699 C CA . THR A 1 87 ? 15.841 -13.292 16.359 1.00 86.12 87 THR A CA 1
ATOM 700 C C . THR A 1 87 ? 15.919 -11.994 17.158 1.00 86.12 87 THR A C 1
ATOM 702 O O . THR A 1 87 ? 15.860 -12.041 18.391 1.00 86.12 87 THR A O 1
ATOM 705 N N . VAL A 1 88 ? 16.086 -10.852 16.477 1.00 82.75 88 VAL A N 1
ATOM 706 C CA . VAL A 1 88 ? 16.421 -9.544 17.073 1.00 82.75 88 VAL A CA 1
ATOM 707 C C . VAL A 1 88 ? 17.592 -9.673 18.061 1.00 82.75 88 VAL A C 1
ATOM 709 O O . VAL A 1 88 ? 17.647 -9.040 19.116 1.00 82.75 88 VAL A O 1
ATOM 712 N N . ASN A 1 89 ? 18.532 -10.572 17.758 1.00 84.81 89 ASN A N 1
ATOM 713 C CA . ASN A 1 89 ? 19.745 -10.770 18.536 1.00 84.81 89 ASN A CA 1
ATOM 714 C C . ASN A 1 89 ? 20.847 -9.865 17.986 1.00 84.81 89 ASN A C 1
ATOM 716 O O . ASN A 1 89 ? 21.102 -9.870 16.786 1.00 84.81 89 ASN A O 1
ATOM 720 N N . LYS A 1 90 ? 21.539 -9.144 18.871 1.00 84.81 90 LYS A N 1
ATOM 721 C CA . LYS A 1 90 ? 22.657 -8.270 18.508 1.00 84.81 90 LYS A CA 1
ATOM 722 C C . LYS A 1 90 ? 23.718 -8.992 17.664 1.00 84.81 90 LYS A C 1
ATOM 724 O O . LYS A 1 90 ? 24.128 -8.448 16.651 1.00 84.81 90 LYS A O 1
ATOM 729 N N . GLN A 1 91 ? 24.076 -10.229 18.013 1.00 90.06 91 GLN A N 1
ATOM 730 C CA . GLN A 1 91 ? 25.073 -11.009 17.263 1.00 90.06 91 GLN A CA 1
ATOM 731 C C . GLN A 1 91 ? 24.610 -11.352 15.840 1.00 90.06 91 GLN A C 1
ATOM 733 O O . GLN A 1 91 ? 25.379 -11.225 14.891 1.00 90.06 91 GLN A O 1
ATOM 738 N N . ASP A 1 92 ? 23.347 -11.758 15.676 1.00 91.00 92 ASP A N 1
ATOM 739 C CA . ASP A 1 92 ? 22.796 -12.060 14.350 1.00 91.00 92 ASP A CA 1
ATOM 740 C C . ASP A 1 92 ? 22.660 -10.776 13.512 1.00 91.00 92 ASP A C 1
ATOM 742 O O . ASP A 1 92 ? 22.965 -10.784 12.321 1.00 91.00 92 ASP A O 1
ATOM 746 N N . MET A 1 93 ? 22.262 -9.660 14.139 1.00 89.44 93 MET A N 1
ATOM 747 C CA . MET A 1 93 ? 22.189 -8.337 13.507 1.00 89.44 93 MET A CA 1
ATOM 748 C C . MET A 1 93 ? 23.563 -7.847 13.035 1.00 89.44 93 MET A C 1
ATOM 750 O O . MET A 1 93 ? 23.673 -7.361 11.912 1.00 89.44 93 MET A O 1
ATOM 754 N N . GLU A 1 94 ? 24.610 -8.011 13.848 1.00 90.56 94 GLU A N 1
ATOM 755 C CA . GLU A 1 94 ? 25.997 -7.685 13.488 1.00 90.56 94 GLU A CA 1
ATOM 756 C C . GLU A 1 94 ? 26.502 -8.577 12.343 1.00 90.56 94 GLU A C 1
ATOM 758 O O . GLU A 1 94 ? 27.027 -8.056 11.358 1.00 90.56 94 GLU A O 1
ATOM 763 N N . LYS A 1 95 ? 26.266 -9.900 12.404 1.00 93.50 95 LYS A N 1
ATOM 764 C CA . LYS A 1 95 ? 26.627 -10.839 11.323 1.00 93.50 95 LYS A CA 1
ATOM 765 C C . LYS A 1 95 ? 25.943 -10.459 10.004 1.00 93.50 95 LYS A C 1
ATOM 767 O O . LYS A 1 95 ? 26.592 -10.426 8.961 1.00 93.50 95 LYS A O 1
ATOM 772 N N . ALA A 1 96 ? 24.647 -10.144 10.041 1.00 94.56 96 ALA A N 1
ATOM 773 C CA . ALA A 1 96 ? 23.896 -9.724 8.861 1.00 94.56 96 ALA A CA 1
ATOM 774 C C . ALA A 1 96 ? 24.341 -8.350 8.335 1.00 94.56 96 ALA A C 1
ATOM 776 O O . ALA A 1 96 ? 24.381 -8.148 7.123 1.00 94.56 96 ALA A O 1
ATOM 777 N N . ALA A 1 97 ? 24.695 -7.408 9.216 1.00 91.81 97 ALA A N 1
ATOM 778 C CA . ALA A 1 97 ? 25.199 -6.095 8.823 1.00 91.81 97 ALA A CA 1
ATOM 779 C C . ALA A 1 97 ? 26.576 -6.185 8.145 1.00 91.81 97 ALA A C 1
ATOM 781 O O . ALA A 1 97 ? 26.780 -5.535 7.116 1.00 91.81 97 ALA A O 1
ATOM 782 N N . GLU A 1 98 ? 27.486 -7.012 8.668 1.00 93.31 98 GLU A N 1
ATOM 783 C CA . GLU A 1 98 ? 28.801 -7.235 8.056 1.00 93.31 98 GLU A CA 1
ATOM 784 C C . GLU A 1 98 ? 28.672 -7.960 6.714 1.00 93.31 98 GLU A C 1
ATOM 786 O O . GLU A 1 98 ? 29.242 -7.513 5.720 1.00 93.31 98 GLU A O 1
ATOM 791 N N . ALA A 1 99 ? 27.830 -8.998 6.632 1.00 95.00 99 ALA A N 1
ATOM 792 C CA . ALA A 1 99 ? 27.508 -9.626 5.354 1.00 95.00 99 ALA A CA 1
ATOM 793 C C . ALA A 1 99 ? 26.933 -8.593 4.369 1.00 95.00 99 ALA A C 1
ATOM 795 O O . ALA A 1 99 ? 27.429 -8.420 3.262 1.00 95.00 99 ALA A O 1
ATOM 796 N N . CYS A 1 100 ? 25.974 -7.773 4.787 1.00 93.88 100 CYS A N 1
ATOM 797 C CA . CYS A 1 100 ? 25.427 -6.736 3.920 1.00 93.88 100 CYS A CA 1
ATOM 798 C C . CYS A 1 100 ? 26.499 -5.763 3.387 1.00 93.88 100 CYS A C 1
ATOM 800 O O . CYS A 1 100 ? 26.441 -5.370 2.220 1.00 93.88 100 CYS A O 1
ATOM 802 N N . LYS A 1 101 ? 27.485 -5.390 4.213 1.00 92.50 101 LYS A N 1
ATOM 803 C CA . LYS A 1 101 ? 28.618 -4.551 3.805 1.00 92.50 101 LYS A CA 1
ATOM 804 C C . LYS A 1 101 ? 29.523 -5.273 2.802 1.00 92.50 101 LYS A C 1
ATOM 806 O O . LYS A 1 101 ? 29.768 -4.726 1.729 1.00 92.50 101 LYS A O 1
ATOM 811 N N . MET A 1 102 ? 29.951 -6.497 3.103 1.00 94.19 102 MET A N 1
ATOM 812 C CA . MET A 1 102 ? 30.775 -7.306 2.196 1.00 94.19 102 MET A CA 1
ATOM 813 C C . MET A 1 102 ? 30.067 -7.563 0.859 1.00 94.19 102 MET A C 1
ATOM 815 O O . MET A 1 102 ? 30.683 -7.472 -0.197 1.00 94.19 102 MET A O 1
ATOM 819 N N . SER A 1 103 ? 28.756 -7.817 0.877 1.00 95.88 103 SER A N 1
ATOM 820 C CA . SER A 1 103 ? 27.951 -7.990 -0.335 1.00 95.88 103 SER A CA 1
ATOM 821 C C . SER A 1 103 ? 27.923 -6.729 -1.189 1.00 95.88 103 SER A C 1
ATOM 823 O O . SER A 1 103 ? 28.058 -6.828 -2.405 1.00 95.88 103 SER A O 1
ATOM 825 N N . CYS A 1 104 ? 27.791 -5.541 -0.583 1.00 92.88 104 CYS A N 1
ATOM 826 C CA . CYS A 1 104 ? 27.945 -4.284 -1.319 1.00 92.88 104 CYS A CA 1
ATOM 827 C C . CYS A 1 104 ? 29.312 -4.222 -2.015 1.00 92.88 104 CYS A C 1
ATOM 829 O O . CYS A 1 104 ? 29.351 -3.945 -3.209 1.00 92.88 104 CYS A O 1
ATOM 831 N N . GLU A 1 105 ? 30.401 -4.526 -1.303 1.00 93.31 105 GLU A N 1
ATOM 832 C CA . GLU A 1 105 ? 31.765 -4.491 -1.851 1.00 93.31 105 GLU A CA 1
ATOM 833 C C . GLU A 1 105 ? 31.969 -5.504 -2.989 1.00 93.31 105 GLU A C 1
ATOM 835 O O . GLU A 1 105 ? 32.617 -5.186 -3.985 1.00 93.31 105 GLU A O 1
ATOM 840 N N . VAL A 1 106 ? 31.407 -6.714 -2.883 1.00 94.00 106 VAL A N 1
ATOM 841 C CA . VAL A 1 106 ? 31.458 -7.719 -3.958 1.00 94.00 106 VAL A CA 1
ATOM 842 C C . VAL A 1 106 ? 30.658 -7.250 -5.166 1.00 94.00 106 VAL A C 1
ATOM 844 O O . VAL A 1 106 ? 31.197 -7.223 -6.269 1.00 94.00 106 VAL A O 1
ATOM 847 N N . ILE A 1 107 ? 29.404 -6.835 -4.975 1.00 94.56 107 ILE A N 1
ATOM 848 C CA . ILE A 1 107 ? 28.523 -6.391 -6.064 1.00 94.56 107 ILE A CA 1
ATOM 849 C C . ILE A 1 107 ? 29.117 -5.169 -6.776 1.00 94.56 107 ILE A C 1
ATOM 851 O O . ILE A 1 107 ? 29.090 -5.106 -8.002 1.00 94.56 107 ILE A O 1
ATOM 855 N N . GLU A 1 108 ? 29.714 -4.227 -6.042 1.00 91.62 108 GLU A N 1
ATOM 856 C CA . GLU A 1 108 ? 30.367 -3.039 -6.606 1.00 91.62 108 GLU A CA 1
ATOM 857 C C . GLU A 1 108 ? 31.526 -3.371 -7.557 1.00 91.62 108 GLU A C 1
ATOM 859 O O . GLU A 1 108 ? 31.762 -2.604 -8.489 1.00 91.62 108 GLU A O 1
ATOM 864 N N . LYS A 1 109 ? 32.198 -4.525 -7.412 1.00 91.56 109 LYS A N 1
ATOM 865 C CA . LYS A 1 109 ? 33.222 -4.985 -8.374 1.00 91.56 109 LYS A CA 1
ATOM 866 C C . LYS A 1 109 ? 32.637 -5.300 -9.754 1.00 91.56 109 LYS A C 1
ATOM 868 O O . LYS A 1 109 ? 33.355 -5.182 -10.742 1.00 91.56 109 LYS A O 1
ATOM 873 N N . PHE A 1 110 ? 31.363 -5.694 -9.813 1.00 89.62 110 PHE A N 1
ATOM 874 C CA . PHE A 1 110 ? 30.640 -6.006 -11.051 1.00 89.62 110 PHE A CA 1
ATOM 875 C C . PHE A 1 110 ? 29.889 -4.800 -11.628 1.00 89.62 110 PHE A C 1
ATOM 877 O O . PHE A 1 110 ? 29.407 -4.866 -12.757 1.00 89.62 110 PHE A O 1
ATOM 884 N N . ARG A 1 111 ? 29.763 -3.705 -10.868 1.00 87.44 111 ARG A N 1
ATOM 885 C CA . ARG A 1 111 ? 29.106 -2.478 -11.329 1.00 87.44 111 ARG A CA 1
ATOM 886 C C . ARG A 1 111 ? 30.041 -1.650 -12.202 1.00 87.44 111 ARG A C 1
ATOM 888 O O . ARG A 1 111 ? 31.265 -1.688 -12.072 1.00 87.44 111 ARG A O 1
ATOM 895 N N . GLU A 1 112 ? 29.447 -0.838 -13.067 1.00 70.19 112 GLU A N 1
ATOM 896 C CA . GLU A 1 112 ? 30.197 0.096 -13.898 1.00 70.19 112 GLU A CA 1
ATOM 897 C C . GLU A 1 112 ? 30.909 1.143 -13.018 1.00 70.19 112 GLU A C 1
ATOM 899 O O . GLU A 1 112 ? 30.271 1.908 -12.288 1.00 70.19 112 GLU A O 1
ATOM 904 N N . ARG A 1 113 ? 32.247 1.215 -13.099 1.00 57.59 113 ARG A N 1
ATOM 905 C CA . ARG A 1 113 ? 33.025 2.302 -12.485 1.00 57.59 113 ARG A CA 1
ATOM 906 C C . ARG A 1 113 ? 32.762 3.601 -13.242 1.00 57.59 113 ARG A C 1
ATOM 908 O O . ARG A 1 113 ? 33.495 3.935 -14.166 1.00 57.59 113 ARG A O 1
ATOM 915 N N . ARG A 1 114 ? 31.742 4.355 -12.836 1.00 52.44 114 ARG A N 1
ATOM 916 C CA . ARG A 1 114 ? 31.569 5.734 -13.309 1.00 52.44 114 ARG A CA 1
ATOM 917 C C . ARG A 1 114 ? 32.676 6.587 -12.721 1.00 52.44 114 ARG A C 1
ATOM 919 O O . ARG A 1 114 ? 32.743 6.784 -11.506 1.00 52.44 114 ARG A O 1
ATOM 926 N N . THR A 1 115 ? 33.566 7.083 -13.568 1.00 44.88 115 THR A N 1
ATOM 927 C CA . THR A 1 115 ? 34.619 7.981 -13.092 1.00 44.88 115 THR A CA 1
ATOM 928 C C . THR A 1 115 ? 33.965 9.328 -12.789 1.00 44.88 115 THR A C 1
ATOM 930 O O . THR A 1 115 ? 33.138 9.797 -13.564 1.00 44.88 115 THR A O 1
ATOM 933 N N . ILE A 1 116 ? 34.338 9.990 -11.688 1.00 41.75 116 ILE A N 1
ATOM 934 C CA . ILE A 1 116 ? 33.779 11.293 -11.250 1.00 41.75 116 ILE A CA 1
ATOM 935 C C . ILE A 1 116 ? 33.728 12.331 -12.397 1.00 41.75 116 ILE A C 1
ATOM 937 O O . ILE A 1 116 ? 32.846 13.187 -12.438 1.00 41.75 116 ILE A O 1
ATOM 941 N N . ARG A 1 117 ? 34.633 12.208 -13.375 1.00 34.72 117 ARG A N 1
ATOM 942 C CA . ARG A 1 117 ? 34.737 13.049 -14.571 1.00 34.72 117 ARG A CA 1
ATOM 943 C C . ARG A 1 117 ? 33.563 12.908 -15.561 1.00 34.72 117 ARG A C 1
ATOM 945 O O . ARG A 1 117 ? 33.224 13.900 -16.194 1.00 34.72 117 ARG A O 1
ATOM 952 N N . GLU A 1 118 ? 32.922 11.741 -15.660 1.00 44.78 118 GLU A N 1
ATOM 953 C CA . GLU A 1 118 ? 31.772 11.478 -16.555 1.00 44.78 118 GLU A CA 1
ATOM 954 C C . GLU A 1 118 ? 30.450 12.016 -15.986 1.00 44.78 118 GLU A C 1
ATOM 956 O O . GLU A 1 118 ? 29.528 12.347 -16.728 1.00 44.78 118 GLU A O 1
ATOM 961 N N . THR A 1 119 ? 30.363 12.146 -14.659 1.00 44.53 119 THR A N 1
ATOM 962 C CA . THR A 1 119 ? 29.185 12.686 -13.964 1.00 44.53 119 THR A CA 1
ATOM 963 C C . THR A 1 119 ? 29.186 14.219 -13.924 1.00 44.53 119 THR A C 1
ATOM 965 O O . THR A 1 119 ? 28.120 14.824 -13.839 1.00 44.53 119 THR A O 1
ATOM 968 N N . LEU A 1 120 ? 30.366 14.854 -13.970 1.00 38.59 120 LEU A N 1
ATOM 969 C CA . LEU A 1 120 ? 30.524 16.309 -13.821 1.00 38.59 120 LEU A CA 1
ATOM 970 C C . LEU A 1 120 ? 30.613 17.064 -15.159 1.00 38.59 120 LEU A C 1
ATOM 972 O O . LEU A 1 120 ? 30.178 18.207 -15.252 1.00 38.59 120 LEU A O 1
ATOM 976 N N . PHE A 1 121 ? 31.157 16.428 -16.196 1.00 34.56 121 PHE A N 1
ATOM 977 C CA . PHE A 1 121 ? 31.244 16.979 -17.544 1.00 34.56 121 PHE A CA 1
ATOM 978 C C . PHE A 1 121 ? 30.567 15.979 -18.468 1.00 34.56 121 PHE A C 1
ATOM 980 O O . PHE A 1 121 ? 31.075 14.875 -18.628 1.00 34.56 121 PHE A O 1
ATOM 987 N N . GLY A 1 122 ? 29.412 16.344 -19.031 1.00 39.47 122 GLY A N 1
ATOM 988 C CA . GLY A 1 122 ? 28.587 15.502 -19.904 1.00 39.47 122 GLY A CA 1
ATOM 989 C C . GLY A 1 122 ? 29.262 15.138 -21.230 1.00 39.47 122 GLY A C 1
ATOM 990 O O . GLY A 1 122 ? 28.764 15.469 -22.302 1.00 39.47 122 GLY A O 1
ATOM 991 N N . ALA A 1 123 ? 30.404 14.460 -21.168 1.00 33.97 123 ALA A N 1
ATOM 992 C CA . ALA A 1 123 ? 31.041 13.832 -22.300 1.00 33.97 123 ALA A CA 1
ATOM 993 C C . ALA A 1 123 ? 30.249 12.568 -22.631 1.00 33.97 123 ALA A C 1
ATOM 995 O O . ALA A 1 123 ? 30.127 11.639 -21.834 1.00 33.97 123 ALA A O 1
ATOM 996 N N . SER A 1 124 ? 29.667 12.573 -23.824 1.00 38.53 124 SER A N 1
ATOM 997 C CA . SER A 1 124 ? 28.941 11.453 -24.397 1.00 38.53 124 SER A CA 1
ATOM 998 C C . SER A 1 124 ? 29.864 10.231 -24.481 1.00 38.53 124 SER A C 1
ATOM 1000 O O . SER A 1 124 ? 30.694 10.141 -25.385 1.00 38.53 124 SER A O 1
ATOM 1002 N N . ALA A 1 125 ? 29.711 9.273 -23.565 1.00 39.97 125 ALA A N 1
ATOM 1003 C CA . ALA A 1 125 ? 30.232 7.920 -23.732 1.00 39.97 125 ALA A CA 1
ATOM 1004 C C . ALA A 1 125 ? 29.401 7.208 -24.815 1.00 39.97 125 ALA A C 1
ATOM 1006 O O . ALA A 1 125 ? 28.593 6.319 -24.549 1.00 39.97 125 ALA A O 1
ATOM 1007 N N . LYS A 1 126 ? 29.545 7.647 -26.070 1.00 39.72 126 LYS A N 1
ATOM 1008 C CA . LYS A 1 126 ? 29.042 6.916 -27.233 1.00 39.72 126 LYS A CA 1
ATOM 1009 C C . LYS A 1 126 ? 29.804 5.592 -27.308 1.00 39.72 126 LYS A C 1
ATOM 1011 O O . LYS A 1 126 ? 30.958 5.575 -27.719 1.00 39.72 126 LYS A O 1
ATOM 1016 N N . GLY A 1 127 ? 29.146 4.489 -26.947 1.00 49.78 127 GLY A N 1
ATOM 1017 C CA . GLY A 1 127 ? 29.495 3.169 -27.483 1.00 49.78 127 GLY A CA 1
ATOM 1018 C C . GLY A 1 127 ? 29.758 2.021 -26.507 1.00 49.78 127 GLY A C 1
ATOM 1019 O O . GLY A 1 127 ? 29.944 0.906 -26.989 1.00 49.78 127 GLY A O 1
ATOM 1020 N N . LYS A 1 128 ? 29.745 2.202 -25.178 1.00 57.44 128 LYS A N 1
ATOM 1021 C CA . LYS A 1 128 ? 29.917 1.047 -24.275 1.00 57.44 128 LYS A CA 1
ATOM 1022 C C . LYS A 1 128 ? 28.587 0.303 -24.096 1.00 57.44 128 LYS A C 1
ATOM 1024 O O . LYS A 1 128 ? 27.653 0.819 -23.490 1.00 57.44 128 LYS A O 1
ATOM 1029 N N . LYS A 1 129 ? 28.486 -0.912 -24.648 1.00 72.75 129 LYS A N 1
ATOM 1030 C CA . LYS A 1 129 ? 27.372 -1.832 -24.367 1.00 72.75 129 LYS A CA 1
ATOM 1031 C C . LYS A 1 129 ? 27.517 -2.347 -22.933 1.00 72.75 129 LYS A C 1
ATOM 1033 O O . LYS A 1 129 ? 28.518 -2.986 -22.629 1.00 72.75 129 LYS A O 1
ATOM 1038 N N . ILE A 1 130 ? 26.525 -2.082 -22.084 1.00 87.06 130 ILE A N 1
ATOM 1039 C CA . ILE A 1 130 ? 26.446 -2.642 -20.726 1.00 87.06 130 ILE A CA 1
ATOM 1040 C C . ILE A 1 130 ? 26.422 -4.178 -20.787 1.00 87.06 130 ILE A C 1
ATOM 1042 O O . ILE A 1 130 ? 25.789 -4.751 -21.671 1.00 87.06 130 ILE A O 1
ATOM 1046 N N . SER A 1 131 ? 27.123 -4.873 -19.906 1.00 91.50 131 SER A N 1
ATOM 1047 C CA . SER A 1 131 ? 27.129 -6.341 -19.833 1.00 91.50 131 SER A CA 1
ATOM 1048 C C . SER A 1 131 ? 25.943 -6.882 -19.024 1.00 91.50 131 SER A C 1
ATOM 1050 O O . SER A 1 131 ? 25.316 -6.152 -18.257 1.00 91.50 131 SER A O 1
ATOM 1052 N N . ASP A 1 132 ? 25.630 -8.174 -19.180 1.00 93.56 132 ASP A N 1
ATOM 1053 C CA . ASP A 1 132 ? 24.578 -8.840 -18.391 1.00 93.56 132 ASP A CA 1
ATOM 1054 C C . ASP A 1 132 ? 24.898 -8.798 -16.886 1.00 93.56 132 ASP A C 1
ATOM 1056 O O . ASP A 1 132 ? 24.018 -8.554 -16.060 1.00 93.56 132 ASP A O 1
ATOM 1060 N N . ALA A 1 133 ? 26.178 -8.964 -16.537 1.00 92.81 133 ALA A N 1
ATOM 1061 C CA . ALA A 1 133 ? 26.662 -8.860 -15.166 1.00 92.81 133 ALA A CA 1
ATOM 1062 C C . ALA A 1 133 ? 26.501 -7.438 -14.602 1.00 92.81 133 ALA A C 1
ATOM 1064 O O . ALA A 1 133 ? 26.001 -7.291 -13.491 1.00 92.81 133 ALA A O 1
ATOM 1065 N N . GLU A 1 134 ? 26.848 -6.390 -15.360 1.00 93.31 134 GLU A N 1
ATOM 1066 C CA . GLU A 1 134 ? 26.660 -4.996 -14.922 1.00 93.31 134 GLU A CA 1
ATOM 1067 C C . GLU A 1 134 ? 25.171 -4.668 -14.697 1.00 93.31 134 GLU A C 1
ATOM 1069 O O . GLU A 1 134 ? 24.835 -4.004 -13.716 1.00 93.31 134 GLU A O 1
ATOM 1074 N N . LEU A 1 135 ? 24.266 -5.167 -15.555 1.00 93.88 135 LEU A N 1
ATOM 1075 C CA . LEU A 1 135 ? 22.816 -5.007 -15.374 1.00 93.88 135 LEU A CA 1
ATOM 1076 C C . LEU A 1 135 ? 22.358 -5.617 -14.046 1.00 93.88 135 LEU A C 1
ATOM 1078 O O . LEU A 1 135 ? 21.771 -4.936 -13.206 1.00 93.88 135 LEU A O 1
ATOM 1082 N N . HIS A 1 136 ? 22.649 -6.899 -13.837 1.00 96.25 136 HIS A N 1
ATOM 1083 C CA . HIS A 1 136 ? 22.221 -7.600 -12.632 1.00 96.25 136 HIS A CA 1
ATOM 1084 C C . HIS A 1 136 ? 22.918 -7.091 -11.365 1.00 96.25 136 HIS A C 1
ATOM 1086 O O . HIS A 1 136 ? 22.298 -7.090 -10.303 1.00 96.25 136 HIS A O 1
ATOM 1092 N N . ALA A 1 137 ? 24.138 -6.561 -11.466 1.00 96.12 137 ALA A N 1
ATOM 1093 C CA . ALA A 1 137 ? 24.822 -5.937 -10.341 1.00 96.12 137 ALA A CA 1
ATOM 1094 C C . ALA A 1 137 ? 24.073 -4.694 -9.828 1.00 96.12 137 ALA A C 1
ATOM 1096 O O . ALA A 1 137 ? 23.947 -4.528 -8.617 1.00 96.12 137 ALA A O 1
ATOM 1097 N N . GLU A 1 138 ? 23.508 -3.853 -10.705 1.00 95.44 138 GLU A N 1
ATOM 1098 C CA . GLU A 1 138 ? 22.658 -2.724 -10.283 1.00 95.44 138 GLU A CA 1
ATOM 1099 C C . GLU A 1 138 ? 21.405 -3.198 -9.532 1.00 95.44 138 GLU A C 1
ATOM 1101 O O . GLU A 1 138 ? 21.044 -2.639 -8.491 1.00 95.44 138 GLU A O 1
ATOM 1106 N N . LEU A 1 139 ? 20.769 -4.265 -10.021 1.00 96.19 139 LEU A N 1
ATOM 1107 C CA . LEU A 1 139 ? 19.587 -4.852 -9.394 1.00 96.19 139 LEU A CA 1
ATOM 1108 C C . LEU A 1 139 ? 19.909 -5.464 -8.019 1.00 96.19 139 LEU A C 1
ATOM 1110 O O . LEU A 1 139 ? 19.240 -5.144 -7.032 1.00 96.19 139 LEU A O 1
ATOM 1114 N N . CYS A 1 140 ? 20.945 -6.302 -7.928 1.00 96.56 140 CYS A N 1
ATOM 1115 C CA . CYS A 1 140 ? 21.403 -6.896 -6.670 1.00 96.56 140 CYS A CA 1
ATOM 1116 C C . CYS A 1 140 ? 21.829 -5.813 -5.669 1.00 96.56 140 CYS A C 1
ATOM 1118 O O . CYS A 1 140 ? 21.508 -5.901 -4.484 1.00 96.56 140 CYS A O 1
ATOM 1120 N N . TYR A 1 141 ? 22.482 -4.744 -6.136 1.00 95.38 141 TYR A N 1
ATOM 1121 C CA . TYR A 1 141 ? 22.864 -3.619 -5.287 1.00 95.38 141 TYR A CA 1
ATOM 1122 C C . TYR A 1 141 ? 21.644 -2.920 -4.683 1.00 95.38 141 TYR A C 1
ATOM 1124 O O . TYR A 1 141 ? 21.623 -2.646 -3.482 1.00 95.38 141 TYR A O 1
ATOM 1132 N N . ALA A 1 142 ? 20.597 -2.682 -5.480 1.00 94.25 142 ALA A N 1
ATOM 1133 C CA . ALA A 1 142 ? 19.349 -2.113 -4.978 1.00 94.25 142 ALA A CA 1
ATOM 1134 C C . ALA A 1 142 ? 18.726 -2.990 -3.876 1.00 94.25 142 ALA A C 1
ATOM 1136 O O . ALA A 1 142 ? 18.285 -2.467 -2.852 1.00 94.25 142 ALA A O 1
ATOM 1137 N N . GLN A 1 143 ? 18.731 -4.316 -4.042 1.00 93.94 143 GLN A N 1
ATOM 1138 C CA . GLN A 1 143 ? 18.206 -5.257 -3.045 1.00 93.94 143 GLN A CA 1
ATOM 1139 C C . GLN A 1 143 ? 19.016 -5.238 -1.741 1.00 93.94 143 GLN A C 1
ATOM 1141 O O . GLN A 1 143 ? 18.439 -5.119 -0.658 1.00 93.94 143 GLN A O 1
ATOM 1146 N N . ILE A 1 144 ? 20.348 -5.257 -1.833 1.00 95.25 144 ILE A N 1
ATOM 1147 C CA . ILE A 1 144 ? 21.225 -5.184 -0.658 1.00 95.25 144 ILE A CA 1
ATOM 1148 C C . ILE A 1 144 ? 21.092 -3.841 0.071 1.00 95.25 144 ILE A C 1
ATOM 1150 O O . ILE A 1 144 ? 21.055 -3.816 1.300 1.00 95.25 144 ILE A O 1
ATOM 1154 N N . LEU A 1 145 ? 20.939 -2.718 -0.641 1.00 91.88 145 LEU A N 1
ATOM 1155 C CA . LEU A 1 145 ? 20.709 -1.416 -0.003 1.00 91.88 145 LEU A CA 1
ATOM 1156 C C . LEU A 1 145 ? 19.424 -1.384 0.835 1.00 91.88 145 LEU A C 1
ATOM 1158 O O . LEU A 1 145 ? 19.397 -0.726 1.878 1.00 91.88 145 LEU A O 1
ATOM 1162 N N . LEU A 1 146 ? 18.375 -2.093 0.408 1.00 91.12 146 LEU A N 1
ATOM 1163 C CA . LEU A 1 146 ? 17.142 -2.204 1.185 1.00 91.12 146 LEU A CA 1
ATOM 1164 C C . LEU A 1 146 ? 17.373 -2.990 2.480 1.00 91.12 146 LEU A C 1
ATOM 1166 O O . LEU A 1 146 ? 16.982 -2.525 3.551 1.00 91.12 146 LEU A O 1
ATOM 1170 N N . ILE A 1 147 ? 18.060 -4.134 2.398 1.00 92.62 147 ILE A N 1
ATOM 1171 C CA . ILE A 1 147 ? 18.453 -4.932 3.571 1.00 92.62 147 ILE A CA 1
ATOM 1172 C C . ILE A 1 147 ? 19.277 -4.077 4.538 1.00 92.62 147 ILE A C 1
ATOM 1174 O O . ILE A 1 147 ? 18.966 -4.000 5.729 1.00 92.62 147 ILE A O 1
ATOM 1178 N N . ARG A 1 148 ? 20.267 -3.345 4.014 1.00 90.50 148 ARG A N 1
ATOM 1179 C CA . ARG A 1 148 ? 21.108 -2.429 4.791 1.00 90.50 148 ARG A CA 1
ATOM 1180 C C . ARG A 1 148 ? 20.289 -1.362 5.502 1.00 90.50 148 ARG A C 1
ATOM 1182 O O . ARG A 1 148 ? 20.534 -1.069 6.672 1.00 90.50 148 ARG A O 1
ATOM 1189 N N . ALA A 1 149 ? 19.332 -0.759 4.799 1.00 88.44 149 ALA A N 1
ATOM 1190 C CA . ALA A 1 149 ? 18.465 0.261 5.367 1.00 88.44 149 ALA A CA 1
ATOM 1191 C C . ALA A 1 149 ? 17.650 -0.282 6.542 1.00 88.44 149 ALA A C 1
ATOM 1193 O O . ALA A 1 149 ? 17.608 0.357 7.591 1.00 88.44 149 ALA A O 1
ATOM 1194 N N . ILE A 1 150 ? 17.055 -1.468 6.380 1.00 87.50 150 ILE A N 1
ATOM 1195 C CA . ILE A 1 150 ? 16.259 -2.110 7.428 1.00 87.50 150 ILE A CA 1
ATOM 1196 C C . ILE A 1 150 ? 17.141 -2.421 8.640 1.00 87.50 150 ILE A C 1
ATOM 1198 O O . ILE A 1 150 ? 16.803 -1.999 9.743 1.00 87.50 150 ILE A O 1
ATOM 1202 N N . LEU A 1 151 ? 18.299 -3.061 8.441 1.00 87.38 151 LEU A N 1
ATOM 1203 C CA . LEU A 1 151 ? 19.240 -3.385 9.523 1.00 87.38 151 LEU A CA 1
ATOM 1204 C C . LEU A 1 151 ? 19.729 -2.141 10.278 1.00 87.38 151 LEU A C 1
ATOM 1206 O O . LEU A 1 151 ? 19.899 -2.184 11.494 1.00 87.38 151 LEU A O 1
ATOM 1210 N N . THR A 1 152 ? 19.889 -1.003 9.593 1.00 84.19 152 THR A N 1
ATOM 1211 C CA . THR A 1 152 ? 20.321 0.254 10.231 1.00 84.19 152 THR A CA 1
ATOM 1212 C C . THR A 1 152 ? 19.330 0.725 11.306 1.00 84.19 152 THR A C 1
ATOM 1214 O O . THR A 1 152 ? 19.751 1.295 12.310 1.00 84.19 152 THR A O 1
ATOM 1217 N N . PHE A 1 153 ? 18.027 0.450 11.155 1.00 81.00 153 PHE A N 1
ATOM 1218 C CA . PHE A 1 153 ? 17.028 0.782 12.181 1.00 81.00 153 PHE A CA 1
ATOM 1219 C C . PHE A 1 153 ? 17.108 -0.108 13.433 1.00 81.00 153 PHE A C 1
ATOM 1221 O O . PHE A 1 153 ? 16.544 0.263 14.462 1.00 81.00 153 PHE A O 1
ATOM 1228 N N . PHE A 1 154 ? 17.810 -1.245 13.356 1.00 77.62 154 PHE A N 1
ATOM 1229 C CA . PHE A 1 154 ? 18.027 -2.176 14.468 1.00 77.62 154 PHE A CA 1
ATOM 1230 C C . PHE A 1 154 ? 19.421 -2.061 15.110 1.00 77.62 154 PHE A C 1
ATOM 1232 O O . PHE A 1 154 ? 19.604 -2.573 16.209 1.00 77.62 154 PHE A O 1
ATOM 1239 N N . HIS A 1 155 ? 20.391 -1.414 14.451 1.00 68.75 155 HIS A N 1
ATOM 1240 C CA . HIS A 1 155 ? 21.789 -1.393 14.900 1.00 68.75 155 HIS A CA 1
ATOM 1241 C C . HIS A 1 155 ? 22.044 -0.432 16.076 1.00 68.75 155 HIS A C 1
ATOM 1243 O O . HIS A 1 155 ? 22.629 -0.849 17.068 1.00 68.75 155 HIS A O 1
ATOM 1249 N N . ASP A 1 156 ? 21.584 0.830 16.001 1.00 63.94 156 ASP A N 1
ATOM 1250 C CA . ASP A 1 156 ? 21.782 1.822 17.075 1.00 63.94 156 ASP A CA 1
ATOM 1251 C C . ASP A 1 156 ? 20.575 2.753 17.274 1.00 63.94 156 ASP A C 1
ATOM 1253 O O . ASP A 1 156 ? 19.968 3.240 16.319 1.00 63.94 156 ASP A O 1
ATOM 1257 N N . ASP A 1 157 ? 20.298 3.094 18.534 1.00 63.94 157 ASP A N 1
ATOM 1258 C CA . ASP A 1 157 ? 19.163 3.915 18.987 1.00 63.94 157 ASP A CA 1
ATOM 1259 C C . ASP A 1 157 ? 19.331 5.436 18.784 1.00 63.94 157 ASP A C 1
ATOM 1261 O O . ASP A 1 157 ? 18.694 6.247 19.463 1.00 63.94 157 ASP A O 1
ATOM 1265 N N . ASN A 1 158 ? 20.189 5.860 17.855 1.00 71.69 158 ASN A N 1
ATOM 1266 C CA . ASN A 1 158 ? 20.499 7.273 17.648 1.00 71.69 158 ASN A CA 1
ATOM 1267 C C . ASN A 1 158 ? 19.873 7.847 16.363 1.00 71.69 158 ASN A C 1
ATOM 1269 O O . ASN A 1 158 ? 19.549 7.149 15.401 1.00 71.69 158 ASN A O 1
ATOM 1273 N N . PHE A 1 159 ? 19.714 9.173 16.344 1.00 70.12 159 PHE A N 1
ATOM 1274 C CA . PHE A 1 159 ? 19.142 9.900 15.207 1.00 70.12 159 PHE A CA 1
ATOM 1275 C C . PHE A 1 159 ? 19.973 9.746 13.918 1.00 70.12 159 PHE A C 1
ATOM 1277 O O . PHE A 1 159 ? 19.422 9.784 12.817 1.00 70.12 159 PHE A O 1
ATOM 1284 N N . ALA A 1 160 ? 21.285 9.514 14.035 1.00 74.44 160 ALA A N 1
ATOM 1285 C CA . ALA A 1 160 ? 22.158 9.309 12.883 1.00 74.44 160 ALA A CA 1
ATOM 1286 C C . ALA A 1 160 ? 21.835 8.001 12.140 1.00 74.44 160 ALA A C 1
ATOM 1288 O O . ALA A 1 160 ? 21.815 7.994 10.909 1.00 74.44 160 ALA A O 1
ATOM 1289 N N . SER A 1 161 ? 21.512 6.921 12.854 1.00 75.44 161 SER A N 1
ATOM 1290 C CA . SER A 1 161 ? 21.056 5.658 12.260 1.00 75.44 161 SER A CA 1
ATOM 1291 C C . SER A 1 161 ? 19.738 5.824 11.509 1.00 75.44 161 SER A C 1
ATOM 1293 O O . SER A 1 161 ? 19.592 5.311 10.402 1.00 75.44 161 SER A O 1
ATOM 1295 N N . PHE A 1 162 ? 18.814 6.637 12.028 1.00 73.62 162 PHE A N 1
ATOM 1296 C CA . PHE A 1 162 ? 17.580 6.968 11.311 1.00 73.62 162 PHE A CA 1
ATOM 1297 C C . PHE A 1 162 ? 17.853 7.684 9.974 1.00 73.62 162 PHE A C 1
ATOM 1299 O O . PHE A 1 162 ? 17.297 7.298 8.944 1.00 73.62 162 PHE A O 1
ATOM 1306 N N . ILE A 1 163 ? 18.744 8.686 9.965 1.00 78.56 163 ILE A N 1
ATOM 1307 C CA . ILE A 1 163 ? 19.134 9.398 8.735 1.00 78.56 163 ILE A CA 1
ATOM 1308 C C . ILE A 1 163 ? 19.812 8.445 7.745 1.00 78.56 163 ILE A C 1
ATOM 1310 O O . ILE A 1 163 ? 19.448 8.428 6.570 1.00 78.56 163 ILE A O 1
ATOM 1314 N N . LYS A 1 164 ? 20.771 7.631 8.205 1.00 80.06 164 LYS A N 1
ATOM 1315 C CA . LYS A 1 164 ? 21.463 6.640 7.365 1.00 80.06 164 LYS A CA 1
ATOM 1316 C C . LYS A 1 164 ? 20.478 5.650 6.738 1.00 80.06 164 LYS A C 1
ATOM 1318 O O . LYS A 1 164 ? 20.557 5.401 5.538 1.00 80.06 164 LYS A O 1
ATOM 1323 N N . GLY A 1 165 ? 19.518 5.147 7.517 1.00 82.75 165 GLY A N 1
ATOM 1324 C CA . GLY A 1 165 ? 18.445 4.283 7.023 1.00 82.75 165 GLY A CA 1
ATOM 1325 C C . GLY A 1 165 ? 17.626 4.960 5.922 1.00 82.75 165 GLY A C 1
ATOM 1326 O O . GLY A 1 165 ? 17.456 4.395 4.844 1.00 82.75 165 GLY A O 1
ATOM 1327 N N . ALA A 1 166 ? 17.194 6.207 6.136 1.00 81.19 166 ALA A N 1
ATOM 1328 C CA . ALA A 1 166 ? 16.438 6.972 5.142 1.00 81.19 166 ALA A CA 1
ATOM 1329 C C . ALA A 1 166 ? 17.237 7.254 3.851 1.00 81.19 166 ALA A C 1
ATOM 1331 O O . ALA A 1 166 ? 16.686 7.149 2.753 1.00 81.19 166 ALA A O 1
ATOM 1332 N N . LEU A 1 167 ? 18.533 7.571 3.962 1.00 82.88 167 LEU A N 1
ATOM 1333 C CA . LEU A 1 167 ? 19.419 7.754 2.807 1.00 82.88 167 LEU A CA 1
ATOM 1334 C C . LEU A 1 167 ? 19.574 6.457 2.005 1.00 82.88 167 LEU A C 1
ATOM 1336 O O . LEU A 1 167 ? 19.448 6.487 0.784 1.00 82.88 167 LEU A O 1
ATOM 1340 N N . ASN A 1 168 ? 19.762 5.317 2.676 1.00 85.75 168 ASN A N 1
ATOM 1341 C CA . ASN A 1 168 ? 19.847 4.014 2.012 1.00 85.75 168 ASN A CA 1
ATOM 1342 C C . ASN A 1 168 ? 18.541 3.652 1.285 1.00 85.75 168 ASN A C 1
ATOM 1344 O O . ASN A 1 168 ? 18.598 3.186 0.149 1.00 85.75 168 ASN A O 1
ATOM 1348 N N . ILE A 1 169 ? 17.371 3.930 1.881 1.00 86.88 169 ILE A N 1
ATOM 1349 C CA . ILE A 1 169 ? 16.063 3.757 1.216 1.00 86.88 169 ILE A CA 1
ATOM 1350 C C . ILE A 1 169 ? 15.984 4.612 -0.053 1.00 86.88 169 ILE A C 1
ATOM 1352 O O . ILE A 1 169 ? 15.538 4.135 -1.097 1.00 86.88 169 ILE A O 1
ATOM 1356 N N . ARG A 1 170 ? 16.432 5.871 0.016 1.00 85.56 170 ARG A N 1
ATOM 1357 C CA . ARG A 1 170 ? 16.451 6.775 -1.139 1.00 85.56 170 ARG A CA 1
ATOM 1358 C C . ARG A 1 170 ? 17.354 6.258 -2.249 1.00 85.56 170 ARG A C 1
ATOM 1360 O O . ARG A 1 170 ? 16.902 6.188 -3.390 1.00 85.56 170 ARG A O 1
ATOM 1367 N N . THR A 1 171 ? 18.589 5.885 -1.931 1.00 88.56 171 THR A N 1
ATOM 1368 C CA . THR A 1 171 ? 19.528 5.346 -2.921 1.00 88.56 171 THR A CA 1
ATOM 1369 C C . THR A 1 171 ? 18.988 4.056 -3.531 1.00 88.56 171 THR A C 1
ATOM 1371 O O . THR A 1 171 ? 18.958 3.935 -4.749 1.00 88.56 171 THR A O 1
ATOM 1374 N N . CYS A 1 172 ? 18.464 3.142 -2.709 1.00 91.06 172 CYS A N 1
ATOM 1375 C CA . CYS A 1 172 ? 17.820 1.908 -3.157 1.00 91.06 172 CYS A CA 1
ATOM 1376 C C . CYS A 1 172 ? 16.724 2.181 -4.199 1.00 91.06 172 CYS A C 1
ATOM 1378 O O . CYS A 1 172 ? 16.758 1.642 -5.307 1.00 91.06 172 CYS A O 1
ATOM 1380 N N . TYR A 1 173 ? 15.780 3.070 -3.878 1.00 88.94 173 TYR A N 1
ATOM 1381 C CA . TYR A 1 173 ? 14.697 3.422 -4.790 1.00 88.94 173 TYR A CA 1
ATOM 1382 C C . TYR A 1 173 ? 15.219 4.067 -6.081 1.00 88.94 173 TYR A C 1
ATOM 1384 O O . TYR A 1 173 ? 14.780 3.705 -7.169 1.00 88.94 173 TYR A O 1
ATOM 1392 N N . GLN A 1 174 ? 16.199 4.973 -5.996 1.00 88.31 174 GLN A N 1
ATOM 1393 C CA . GLN A 1 174 ? 16.823 5.580 -7.177 1.00 88.31 174 GLN A CA 1
ATOM 1394 C C . GLN A 1 174 ? 17.509 4.542 -8.077 1.00 88.31 174 GLN A C 1
ATOM 1396 O O . GLN A 1 174 ? 17.360 4.618 -9.298 1.00 88.31 174 GLN A O 1
ATOM 1401 N N . THR A 1 175 ? 18.192 3.549 -7.502 1.00 91.25 175 THR A N 1
ATOM 1402 C CA . THR A 1 175 ? 18.788 2.438 -8.256 1.00 91.25 175 THR A CA 1
ATOM 1403 C C . THR A 1 175 ? 17.714 1.593 -8.942 1.00 91.25 175 THR A C 1
ATOM 1405 O O . THR A 1 175 ? 17.851 1.294 -10.125 1.00 91.25 175 THR A O 1
ATOM 1408 N N . TYR A 1 176 ? 16.586 1.300 -8.286 1.00 93.88 176 TYR A N 1
ATOM 1409 C CA . TYR A 1 176 ? 15.454 0.638 -8.950 1.00 93.88 176 TYR A CA 1
ATOM 1410 C C . TYR A 1 176 ? 14.866 1.466 -10.100 1.00 93.88 176 TYR A C 1
ATOM 1412 O O . TYR A 1 176 ? 14.559 0.920 -11.159 1.00 93.88 176 TYR A O 1
ATOM 1420 N N . ARG A 1 177 ? 14.747 2.792 -9.947 1.00 90.06 177 ARG A N 1
ATOM 1421 C CA . ARG A 1 177 ? 14.315 3.683 -11.042 1.00 90.06 177 ARG A CA 1
ATOM 1422 C C . ARG A 1 177 ? 15.323 3.704 -12.193 1.00 90.06 177 ARG A C 1
ATOM 1424 O O . ARG A 1 177 ? 14.928 3.889 -13.341 1.00 90.06 177 ARG A O 1
ATOM 1431 N N . TYR A 1 178 ? 16.613 3.529 -11.913 1.00 90.88 178 TYR A N 1
ATOM 1432 C CA . TYR A 1 178 ? 17.631 3.357 -12.947 1.00 90.88 178 TYR A CA 1
ATOM 1433 C C . TYR A 1 178 ? 17.493 2.002 -13.657 1.00 90.88 178 TYR A C 1
ATOM 1435 O O . TYR A 1 178 ? 17.484 1.971 -14.886 1.00 90.88 178 TYR A O 1
ATOM 1443 N N . CYS A 1 179 ? 17.259 0.918 -12.914 1.00 94.25 179 CYS A N 1
ATOM 1444 C CA . CYS A 1 179 ? 16.965 -0.398 -13.486 1.00 94.25 179 CYS A CA 1
ATOM 1445 C C . CYS A 1 179 ? 15.723 -0.356 -14.393 1.00 94.25 179 CYS A C 1
ATOM 1447 O O . CYS A 1 179 ? 15.750 -0.890 -15.496 1.00 94.25 179 CYS A O 1
ATOM 1449 N N . GLU A 1 180 ? 14.666 0.363 -14.002 1.00 94.00 180 GLU A N 1
ATOM 1450 C CA . GLU A 1 180 ? 13.472 0.562 -14.839 1.00 94.00 180 GLU A CA 1
ATOM 1451 C C . GLU A 1 180 ? 13.787 1.287 -16.153 1.00 94.00 180 GLU A C 1
ATOM 1453 O O . GLU A 1 180 ? 13.225 0.954 -17.196 1.00 94.00 180 GLU A O 1
ATOM 1458 N N . LYS A 1 181 ? 14.693 2.273 -16.132 1.00 92.06 181 LYS A N 1
ATOM 1459 C CA . LYS A 1 181 ? 15.141 2.949 -17.360 1.00 92.06 181 LYS A CA 1
ATOM 1460 C C . LYS A 1 181 ? 15.866 1.975 -18.287 1.00 92.06 181 LYS A C 1
ATOM 1462 O O . LYS A 1 181 ? 15.554 1.954 -19.471 1.00 92.06 181 LYS A O 1
ATOM 1467 N N . LEU A 1 182 ? 16.772 1.155 -17.751 1.00 91.38 182 LEU A N 1
ATOM 1468 C CA . LEU A 1 182 ? 17.502 0.136 -18.516 1.00 91.38 182 LEU A CA 1
ATOM 1469 C C . LEU A 1 182 ? 16.562 -0.939 -19.080 1.00 91.38 182 LEU A C 1
ATOM 1471 O O . LEU A 1 182 ? 16.665 -1.304 -20.246 1.00 91.38 182 LEU A O 1
ATOM 1475 N N . MET A 1 183 ? 15.593 -1.395 -18.284 1.00 93.94 183 MET A N 1
ATOM 1476 C CA . MET A 1 183 ? 14.561 -2.353 -18.693 1.00 93.94 183 MET A CA 1
ATOM 1477 C C . MET A 1 183 ? 13.731 -1.848 -19.884 1.00 93.94 183 MET A C 1
ATOM 1479 O O . MET A 1 183 ? 13.357 -2.633 -20.748 1.00 93.94 183 MET A O 1
ATOM 1483 N N . ASN A 1 184 ? 13.461 -0.541 -19.949 1.00 91.69 184 ASN A N 1
ATOM 1484 C CA . ASN A 1 184 ? 12.648 0.070 -21.003 1.00 91.69 184 ASN A CA 1
ATOM 1485 C C . ASN A 1 184 ? 13.453 0.570 -22.217 1.00 91.69 184 ASN A C 1
ATOM 1487 O O . ASN A 1 184 ? 12.848 1.102 -23.145 1.00 91.69 184 ASN A O 1
ATOM 1491 N N . GLU A 1 185 ? 14.782 0.436 -22.225 1.00 89.31 185 GLU A N 1
ATOM 1492 C CA . GLU A 1 185 ? 15.654 0.869 -23.323 1.00 89.31 185 GLU A CA 1
ATOM 1493 C C . GLU A 1 185 ? 15.865 -0.292 -24.316 1.00 89.31 185 GLU A C 1
ATOM 1495 O O . GLU A 1 185 ? 16.614 -1.224 -24.012 1.00 89.31 185 GLU A O 1
ATOM 1500 N N . PRO A 1 186 ? 15.249 -0.280 -25.517 1.00 87.31 186 PRO A N 1
ATOM 1501 C CA . PRO A 1 186 ? 15.284 -1.435 -26.418 1.00 87.31 186 PRO A CA 1
ATOM 1502 C C . PRO A 1 186 ? 16.701 -1.798 -26.864 1.00 87.31 186 PRO A C 1
ATOM 1504 O O . PRO A 1 186 ? 17.025 -2.976 -26.995 1.00 87.31 186 PRO A O 1
ATOM 1507 N N . SER A 1 187 ? 17.562 -0.792 -27.048 1.00 86.88 187 SER A N 1
ATOM 1508 C CA . SER A 1 187 ? 18.951 -0.980 -27.478 1.00 86.88 187 SER A CA 1
ATOM 1509 C C . SER A 1 187 ? 19.786 -1.804 -26.493 1.00 86.88 187 SER A C 1
ATOM 1511 O O . SER A 1 187 ? 20.752 -2.444 -26.909 1.00 86.88 187 SER A O 1
ATOM 1513 N N . VAL A 1 188 ? 19.397 -1.844 -25.212 1.00 88.50 188 VAL A N 1
ATOM 1514 C CA . VAL A 1 188 ? 20.035 -2.698 -24.208 1.00 88.50 188 VAL A CA 1
ATOM 1515 C C . VAL A 1 188 ? 19.746 -4.165 -24.501 1.00 88.50 188 VAL A C 1
ATOM 1517 O O . VAL A 1 188 ? 20.671 -4.958 -24.406 1.00 88.50 188 VAL A O 1
ATOM 1520 N N . TRP A 1 189 ? 18.523 -4.537 -24.886 1.00 91.19 189 TRP A N 1
ATOM 1521 C CA . TRP A 1 189 ? 18.062 -5.935 -24.899 1.00 91.19 189 TRP A CA 1
ATOM 1522 C C . TRP A 1 189 ? 18.183 -6.650 -26.249 1.00 91.19 189 TRP A C 1
ATOM 1524 O O . TRP A 1 189 ? 18.101 -7.877 -26.298 1.00 91.19 189 TRP A O 1
ATOM 1534 N N . VAL A 1 190 ? 18.405 -5.919 -27.346 1.00 88.88 190 VAL A N 1
ATOM 1535 C CA . VAL A 1 190 ? 18.576 -6.516 -28.682 1.00 88.88 190 VAL A CA 1
ATOM 1536 C C . VAL A 1 190 ? 19.734 -7.522 -28.683 1.00 88.88 190 VAL A C 1
ATOM 1538 O O . VAL A 1 190 ? 20.883 -7.169 -28.423 1.00 88.88 190 VAL A O 1
ATOM 1541 N N . GLY A 1 191 ? 19.425 -8.780 -29.012 1.00 87.19 191 GLY A N 1
ATOM 1542 C CA . GLY A 1 191 ? 20.402 -9.868 -29.116 1.00 87.19 191 GLY A CA 1
ATOM 1543 C C . GLY A 1 191 ? 20.831 -10.501 -27.787 1.00 87.19 191 GLY A C 1
ATOM 1544 O O . GLY A 1 191 ? 21.686 -11.383 -27.808 1.00 87.19 191 GLY A O 1
ATOM 1545 N N . ARG A 1 192 ? 20.260 -10.093 -26.642 1.00 92.62 192 ARG A N 1
ATOM 1546 C CA . ARG A 1 192 ? 20.523 -10.742 -25.345 1.00 92.62 192 ARG A CA 1
ATOM 1547 C C . ARG A 1 192 ? 19.687 -11.996 -25.142 1.00 92.62 192 ARG A C 1
ATOM 1549 O O . ARG A 1 192 ? 18.621 -12.170 -25.729 1.00 92.62 192 ARG A O 1
ATOM 1556 N N . ASN A 1 193 ? 20.161 -12.853 -24.242 1.00 93.62 193 ASN A N 1
ATOM 1557 C CA . ASN A 1 193 ? 19.414 -14.020 -23.802 1.00 93.62 193 ASN A CA 1
ATOM 1558 C C . ASN A 1 193 ? 18.115 -13.592 -23.093 1.00 93.62 193 ASN A C 1
ATOM 1560 O O . ASN A 1 193 ? 18.141 -12.854 -22.106 1.00 93.62 193 ASN A O 1
ATOM 1564 N N . LYS A 1 194 ? 16.978 -14.113 -23.564 1.00 93.75 194 LYS A N 1
ATOM 1565 C CA . LYS A 1 194 ? 15.652 -13.807 -23.015 1.00 93.75 194 LYS A CA 1
ATOM 1566 C C . LYS A 1 194 ? 15.530 -14.127 -21.519 1.00 93.75 194 LYS A C 1
ATOM 1568 O O . LYS A 1 194 ? 14.893 -13.373 -20.794 1.00 93.75 194 LYS A O 1
ATOM 1573 N N . LYS A 1 195 ? 16.187 -15.187 -21.031 1.00 94.38 195 LYS A N 1
ATOM 1574 C CA . LYS A 1 195 ? 16.164 -15.550 -19.603 1.00 94.38 195 LYS A CA 1
ATOM 1575 C C . LYS A 1 195 ? 16.819 -14.480 -18.730 1.00 94.38 195 LYS A C 1
ATOM 1577 O O . LYS A 1 195 ? 16.310 -14.190 -17.655 1.00 94.38 195 LYS A O 1
ATOM 1582 N N . VAL A 1 196 ? 17.913 -13.869 -19.192 1.00 95.25 196 VAL A N 1
ATOM 1583 C CA . VAL A 1 196 ? 18.565 -12.752 -18.481 1.00 95.25 196 VAL A CA 1
ATOM 1584 C C . VAL A 1 196 ? 17.594 -11.574 -18.384 1.00 95.25 196 VAL A C 1
ATOM 1586 O O . VAL A 1 196 ? 17.377 -11.032 -17.303 1.00 95.25 196 VAL A O 1
ATOM 1589 N N . GLN A 1 197 ? 16.933 -11.239 -19.496 1.00 95.12 197 GLN A N 1
ATOM 1590 C CA . GLN A 1 197 ? 15.927 -10.177 -19.534 1.00 95.12 197 GLN A CA 1
ATOM 1591 C C . GLN A 1 197 ? 14.755 -10.436 -18.579 1.00 95.12 197 GLN A C 1
ATOM 1593 O O . GLN A 1 197 ? 14.399 -9.551 -17.806 1.00 95.12 197 GLN A O 1
ATOM 1598 N N . GLU A 1 198 ? 14.179 -11.640 -18.592 1.00 96.50 198 GLU A N 1
ATOM 1599 C CA . GLU A 1 198 ? 13.055 -12.008 -17.721 1.00 96.50 198 GLU A CA 1
ATOM 1600 C C . GLU A 1 198 ? 13.445 -11.955 -16.232 1.00 96.50 198 GLU A C 1
ATOM 1602 O O . GLU A 1 198 ? 12.681 -11.444 -15.408 1.00 96.50 198 GLU A O 1
ATOM 1607 N N . GLN A 1 199 ? 14.653 -12.409 -15.873 1.00 97.25 199 GLN A N 1
ATOM 1608 C CA . GLN A 1 199 ? 15.161 -12.320 -14.499 1.00 97.25 199 GLN A CA 1
ATOM 1609 C C . GLN A 1 199 ? 15.353 -10.858 -14.064 1.00 97.25 199 GLN A C 1
ATOM 1611 O O . GLN A 1 199 ? 14.913 -10.480 -12.976 1.00 97.25 199 GLN A O 1
ATOM 1616 N N . PHE A 1 200 ? 15.932 -10.012 -14.919 1.00 97.75 200 PHE A N 1
ATOM 1617 C CA . PHE A 1 200 ? 16.111 -8.589 -14.626 1.00 97.75 200 PHE A CA 1
ATOM 1618 C C . PHE A 1 200 ? 14.778 -7.831 -14.508 1.00 97.75 200 PHE A C 1
ATOM 1620 O O . PHE A 1 200 ? 14.584 -7.052 -13.568 1.00 97.75 200 PHE A O 1
ATOM 1627 N N . GLU A 1 201 ? 13.844 -8.073 -15.434 1.00 97.62 201 GLU A N 1
ATOM 1628 C CA . GLU A 1 201 ? 12.504 -7.478 -15.418 1.00 97.62 201 GLU A CA 1
ATOM 1629 C C . GLU A 1 201 ? 11.749 -7.871 -14.147 1.00 97.62 201 GLU A C 1
ATOM 1631 O O . GLU A 1 201 ? 11.216 -6.998 -13.455 1.00 97.62 201 GLU A O 1
ATOM 1636 N N . SER A 1 202 ? 11.749 -9.164 -13.807 1.00 97.81 202 SER A N 1
ATOM 1637 C CA . SER A 1 202 ? 11.037 -9.671 -12.633 1.00 97.81 202 SER A CA 1
ATOM 1638 C C . SER A 1 202 ? 11.534 -9.025 -11.335 1.00 97.81 202 SER A C 1
ATOM 1640 O O . SER A 1 202 ? 10.725 -8.549 -10.537 1.00 97.81 202 SER A O 1
ATOM 1642 N N . GLY A 1 203 ? 12.853 -8.908 -11.144 1.00 97.38 203 GLY A N 1
ATOM 1643 C CA . GLY A 1 203 ? 13.423 -8.269 -9.958 1.00 97.38 203 GLY A CA 1
ATOM 1644 C C . GLY A 1 203 ? 13.186 -6.761 -9.910 1.00 97.38 203 GLY A C 1
ATOM 1645 O O . GLY A 1 203 ? 12.851 -6.222 -8.853 1.00 97.38 203 GLY A O 1
ATOM 1646 N N . THR A 1 204 ? 13.298 -6.075 -11.051 1.00 97.44 204 THR A N 1
ATOM 1647 C CA . THR A 1 204 ? 13.072 -4.624 -11.141 1.00 97.44 204 THR A CA 1
ATOM 1648 C C . THR A 1 204 ? 11.625 -4.265 -10.805 1.00 97.44 204 THR A C 1
ATOM 1650 O O . THR A 1 204 ? 11.375 -3.395 -9.964 1.00 97.44 204 THR A O 1
ATOM 1653 N N . ARG A 1 205 ? 10.661 -4.964 -11.417 1.00 97.12 205 ARG A N 1
ATOM 1654 C CA . ARG A 1 205 ? 9.229 -4.755 -11.165 1.00 97.12 205 ARG A CA 1
ATOM 1655 C C . ARG A 1 205 ? 8.824 -5.168 -9.759 1.00 97.12 205 ARG A C 1
ATOM 1657 O O . ARG A 1 205 ? 8.049 -4.450 -9.138 1.00 97.12 205 ARG A O 1
ATOM 1664 N N . MET A 1 206 ? 9.366 -6.262 -9.220 1.00 96.94 206 MET A N 1
ATOM 1665 C CA . MET A 1 206 ? 9.076 -6.675 -7.843 1.00 96.94 206 MET A CA 1
ATOM 1666 C C . MET A 1 206 ? 9.504 -5.593 -6.845 1.00 96.94 206 MET A C 1
ATOM 1668 O O . MET A 1 206 ? 8.723 -5.224 -5.966 1.00 96.94 206 MET A O 1
ATOM 1672 N N . GLY A 1 207 ? 10.714 -5.045 -7.000 1.00 94.56 207 GLY A N 1
ATOM 1673 C CA . GLY A 1 207 ? 11.219 -3.971 -6.146 1.00 94.56 207 GLY A CA 1
ATOM 1674 C C . GLY A 1 207 ? 10.358 -2.710 -6.219 1.00 94.56 207 GLY A C 1
ATOM 1675 O O . GLY A 1 207 ? 9.877 -2.226 -5.193 1.00 94.56 207 GLY A O 1
ATOM 1676 N N . LEU A 1 208 ? 10.094 -2.205 -7.428 1.00 93.25 208 LEU A N 1
ATOM 1677 C CA . LEU A 1 208 ? 9.257 -1.016 -7.630 1.00 93.25 208 LEU A CA 1
ATOM 1678 C C . LEU A 1 208 ? 7.807 -1.215 -7.191 1.00 93.25 208 LEU A C 1
ATOM 1680 O O . LEU A 1 208 ? 7.216 -0.306 -6.599 1.00 93.25 208 LEU A O 1
ATOM 1684 N N . GLY A 1 209 ? 7.251 -2.399 -7.441 1.00 93.25 209 GLY A N 1
ATOM 1685 C CA . GLY A 1 209 ? 5.912 -2.775 -7.019 1.00 93.25 209 GLY A CA 1
ATOM 1686 C C . GLY A 1 209 ? 5.787 -2.772 -5.498 1.00 93.25 209 GLY A C 1
ATOM 1687 O O . GLY A 1 209 ? 4.873 -2.158 -4.947 1.00 93.25 209 GLY A O 1
ATOM 1688 N N . THR A 1 210 ? 6.780 -3.349 -4.814 1.00 92.25 210 THR A N 1
ATOM 1689 C CA . THR A 1 210 ? 6.877 -3.347 -3.347 1.00 92.25 210 THR A CA 1
ATOM 1690 C C . THR A 1 210 ? 7.005 -1.930 -2.793 1.00 92.25 210 THR A C 1
ATOM 1692 O O . THR A 1 210 ? 6.259 -1.563 -1.887 1.00 92.25 210 THR A O 1
ATOM 1695 N N . PHE A 1 211 ? 7.883 -1.093 -3.360 1.00 89.75 211 PHE A N 1
ATOM 1696 C CA . PHE A 1 211 ? 8.009 0.313 -2.960 1.00 89.75 211 PHE A CA 1
ATOM 1697 C C . PHE A 1 211 ? 6.699 1.078 -3.128 1.00 89.75 211 PHE A C 1
ATOM 1699 O O . PHE A 1 211 ? 6.261 1.757 -2.202 1.00 89.75 211 PHE A O 1
ATOM 1706 N N . SER A 1 212 ? 6.050 0.945 -4.284 1.00 86.69 212 SER A N 1
ATOM 1707 C CA . SER A 1 212 ? 4.783 1.624 -4.572 1.00 86.69 212 SER A CA 1
ATOM 1708 C C . SER A 1 212 ? 3.690 1.203 -3.590 1.00 86.69 212 SER A C 1
ATOM 1710 O O . SER A 1 212 ? 2.952 2.046 -3.075 1.00 86.69 212 SER A O 1
ATOM 1712 N N . LEU A 1 213 ? 3.639 -0.091 -3.259 1.00 85.88 213 LEU A N 1
ATOM 1713 C CA . LEU A 1 213 ? 2.710 -0.648 -2.286 1.00 85.88 213 LEU A CA 1
ATOM 1714 C C . LEU A 1 213 ? 2.978 -0.119 -0.865 1.00 85.88 213 LEU A C 1
ATOM 1716 O O . LEU A 1 213 ? 2.052 0.363 -0.210 1.00 85.88 213 LEU A O 1
ATOM 1720 N N . MET A 1 214 ? 4.235 -0.121 -0.412 1.00 83.62 214 MET A N 1
ATOM 1721 C CA . MET A 1 214 ? 4.631 0.411 0.900 1.00 83.62 214 MET A CA 1
ATOM 1722 C C . MET A 1 214 ? 4.432 1.926 1.019 1.00 83.62 214 MET A C 1
ATOM 1724 O O . MET A 1 214 ? 4.062 2.416 2.082 1.00 83.62 214 MET A O 1
ATOM 1728 N N . LEU A 1 215 ? 4.649 2.689 -0.051 1.00 80.75 215 LEU A N 1
ATOM 1729 C CA . LEU A 1 215 ? 4.410 4.133 -0.048 1.00 80.75 215 LEU A CA 1
ATOM 1730 C C . LEU A 1 215 ? 2.910 4.454 -0.015 1.00 80.75 215 LEU A C 1
ATOM 1732 O O . LEU A 1 215 ? 2.514 5.430 0.617 1.00 80.75 215 LEU A O 1
ATOM 1736 N N . SER A 1 216 ? 2.066 3.611 -0.620 1.00 77.31 216 SER A N 1
ATOM 1737 C CA . SER A 1 216 ? 0.617 3.845 -0.707 1.00 77.31 216 SER A CA 1
ATOM 1738 C C . SER A 1 216 ? -0.133 3.830 0.631 1.00 77.31 216 SER A C 1
ATOM 1740 O O . SER 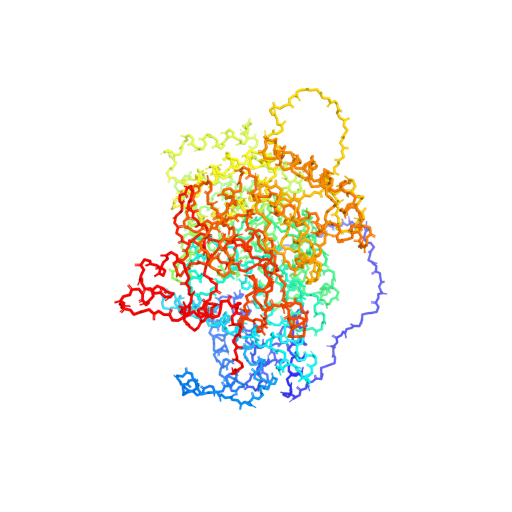A 1 216 ? -1.244 4.353 0.723 1.00 77.31 216 SER A O 1
ATOM 1742 N N . ILE A 1 217 ? 0.454 3.236 1.674 1.00 74.62 217 ILE A N 1
ATOM 1743 C CA . ILE A 1 217 ? -0.127 3.228 3.027 1.00 74.62 217 ILE A CA 1
ATOM 1744 C C . ILE A 1 217 ? 0.255 4.460 3.835 1.00 74.62 217 ILE A C 1
ATOM 1746 O O . ILE A 1 217 ? -0.362 4.706 4.867 1.00 74.62 217 ILE A O 1
ATOM 1750 N N . LEU A 1 218 ? 1.258 5.230 3.408 1.00 71.88 218 LEU A N 1
ATOM 1751 C CA . LEU A 1 218 ? 1.691 6.403 4.152 1.00 71.88 218 LEU A CA 1
ATOM 1752 C C . LEU A 1 218 ? 0.611 7.495 4.104 1.00 71.88 218 LEU A C 1
ATOM 1754 O O . LEU A 1 218 ? 0.004 7.717 3.056 1.00 71.88 218 LEU A O 1
ATOM 1758 N N . PRO A 1 219 ? 0.381 8.231 5.208 1.00 67.56 219 PRO A N 1
ATOM 1759 C CA . PRO A 1 219 ? -0.554 9.349 5.197 1.00 67.56 219 PRO A CA 1
ATOM 1760 C C . PRO A 1 219 ? -0.170 10.387 4.134 1.00 67.56 219 PRO A C 1
ATOM 1762 O O . PRO A 1 219 ? 1.010 10.697 3.967 1.00 67.56 219 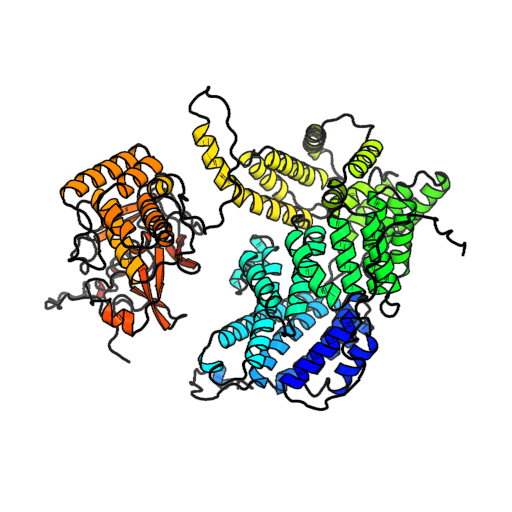PRO A O 1
ATOM 1765 N N . SER A 1 220 ? -1.157 11.016 3.492 1.00 65.06 220 SER A N 1
ATOM 1766 C CA . SER A 1 220 ? -0.951 11.972 2.384 1.00 65.06 220 SER A CA 1
ATOM 1767 C C . SER A 1 220 ? 0.000 13.137 2.696 1.00 65.06 220 SER A C 1
ATOM 1769 O O . SER A 1 220 ? 0.660 13.668 1.807 1.00 65.06 220 SER A O 1
ATOM 1771 N N . LYS A 1 221 ? 0.108 13.558 3.962 1.00 63.44 221 LYS A N 1
ATOM 1772 C CA . LYS A 1 221 ? 1.095 14.566 4.396 1.00 63.44 221 LYS A CA 1
ATOM 1773 C C . LYS A 1 221 ? 2.534 14.047 4.315 1.00 63.44 221 LYS A C 1
ATOM 1775 O O . LYS A 1 221 ? 3.417 14.792 3.914 1.00 63.44 221 LYS A O 1
ATOM 1780 N N . VAL A 1 222 ? 2.757 12.788 4.689 1.00 67.62 222 VAL A N 1
ATOM 1781 C CA . VAL A 1 222 ? 4.072 12.134 4.630 1.00 67.62 222 VAL A CA 1
ATOM 1782 C C . VAL A 1 222 ? 4.424 11.812 3.182 1.00 67.62 222 VAL A C 1
ATOM 1784 O O . VAL A 1 222 ? 5.539 12.095 2.758 1.00 67.62 222 VAL A O 1
ATOM 1787 N N . LEU A 1 223 ? 3.458 11.307 2.407 1.00 64.94 223 LEU A N 1
ATOM 1788 C CA . LEU A 1 223 ? 3.649 11.011 0.987 1.00 64.94 223 LEU A CA 1
ATOM 1789 C C . LEU A 1 223 ? 4.073 12.263 0.201 1.00 64.94 223 LEU A C 1
ATOM 1791 O O . LEU A 1 223 ? 5.083 12.216 -0.488 1.00 64.94 223 LEU A O 1
ATOM 1795 N N . ARG A 1 224 ? 3.404 13.410 0.405 1.00 64.81 224 ARG A N 1
ATOM 1796 C CA . ARG A 1 224 ? 3.768 14.688 -0.241 1.00 64.81 224 ARG A CA 1
ATOM 1797 C C . ARG A 1 224 ? 5.200 15.144 0.049 1.00 64.81 224 ARG A C 1
ATOM 1799 O O . ARG A 1 224 ? 5.845 15.714 -0.821 1.00 64.81 224 ARG A O 1
ATOM 1806 N N . LEU A 1 225 ? 5.714 14.905 1.256 1.00 65.56 225 LEU A N 1
ATOM 1807 C CA . LEU A 1 225 ? 7.109 15.227 1.588 1.00 65.56 225 LEU A CA 1
ATOM 1808 C C . LEU A 1 225 ? 8.095 14.301 0.864 1.00 65.56 225 LEU A C 1
ATOM 1810 O O . LEU A 1 225 ? 9.172 14.735 0.461 1.00 65.56 225 LEU A O 1
ATOM 1814 N N . LEU A 1 226 ? 7.724 13.031 0.690 1.00 64.69 226 LEU A N 1
ATOM 1815 C CA . LEU A 1 226 ? 8.532 12.045 -0.023 1.00 64.69 226 LEU A CA 1
ATOM 1816 C C . LEU A 1 226 ? 8.487 12.257 -1.550 1.00 64.69 226 LEU A C 1
ATOM 1818 O O . LEU A 1 226 ? 9.492 12.034 -2.225 1.00 64.69 226 LEU A O 1
ATOM 1822 N N . GLU A 1 227 ? 7.382 12.776 -2.087 1.00 68.12 227 GLU A N 1
ATOM 1823 C CA . GLU A 1 227 ? 7.243 13.181 -3.495 1.00 68.12 227 GLU A CA 1
ATOM 1824 C C . GLU A 1 227 ? 8.225 14.280 -3.895 1.00 68.12 227 GLU A C 1
ATOM 1826 O O . GLU A 1 227 ? 8.838 14.192 -4.958 1.00 68.12 227 GLU A O 1
ATOM 1831 N N . VAL A 1 228 ? 8.481 15.250 -3.010 1.00 56.09 228 VAL A N 1
ATOM 1832 C CA . VAL A 1 228 ? 9.472 16.319 -3.241 1.00 56.09 228 VAL A CA 1
ATOM 1833 C C . VAL A 1 228 ? 10.883 15.763 -3.471 1.00 56.09 228 VAL A C 1
ATOM 1835 O O . VAL A 1 228 ? 11.667 16.352 -4.210 1.00 56.09 228 VAL A O 1
ATOM 1838 N N . VAL A 1 229 ? 11.218 14.613 -2.876 1.00 52.12 229 VAL A N 1
ATOM 1839 C CA . VAL A 1 229 ? 12.528 13.959 -3.048 1.00 52.12 229 VAL A CA 1
ATOM 1840 C C . VAL A 1 229 ? 12.511 12.827 -4.086 1.00 52.12 229 VAL A C 1
ATOM 1842 O O . VAL A 1 229 ? 13.519 12.136 -4.252 1.00 52.12 229 VAL A O 1
ATOM 1845 N N . GLY A 1 230 ? 11.400 12.672 -4.818 1.00 53.25 230 GLY A N 1
ATOM 1846 C CA . GLY A 1 230 ? 11.266 11.783 -5.972 1.00 53.25 230 GLY A CA 1
ATOM 1847 C C . GLY A 1 230 ? 10.577 10.440 -5.713 1.00 53.25 230 GLY A C 1
ATOM 1848 O O . GLY A 1 230 ? 10.572 9.608 -6.619 1.00 53.25 230 GLY A O 1
ATOM 1849 N N . PHE A 1 231 ? 10.002 10.195 -4.530 1.00 63.41 231 PHE A N 1
ATOM 1850 C CA . PHE A 1 231 ? 9.188 8.997 -4.282 1.00 63.41 231 PHE A CA 1
ATOM 1851 C C . PHE A 1 231 ? 7.746 9.208 -4.738 1.00 63.41 231 PHE A C 1
ATOM 1853 O O . PHE A 1 231 ? 7.130 10.200 -4.389 1.00 63.41 231 PHE A O 1
ATOM 1860 N N . SER A 1 232 ? 7.153 8.244 -5.429 1.00 58.19 232 SER A N 1
ATOM 1861 C CA . SER A 1 232 ? 5.722 8.271 -5.748 1.00 58.19 232 SER A CA 1
ATOM 1862 C C . SER A 1 232 ? 5.128 6.909 -5.435 1.00 58.19 232 SER A C 1
ATOM 1864 O O . SER A 1 232 ? 5.677 5.897 -5.866 1.00 58.19 232 SER A O 1
ATOM 1866 N N . GLY A 1 233 ? 4.037 6.880 -4.675 1.00 61.84 233 GLY A N 1
ATOM 1867 C CA . GLY A 1 233 ? 3.376 5.646 -4.263 1.00 61.84 233 GLY A CA 1
ATOM 1868 C C . GLY A 1 233 ? 1.992 5.540 -4.877 1.00 61.84 233 GLY A C 1
ATOM 1869 O O . GLY A 1 233 ? 1.094 6.273 -4.479 1.00 61.84 233 GLY A O 1
ATOM 1870 N N . ASP A 1 234 ? 1.809 4.612 -5.812 1.00 69.75 234 ASP A N 1
ATOM 1871 C CA . ASP A 1 234 ? 0.494 4.243 -6.335 1.00 69.75 234 ASP A CA 1
ATOM 1872 C C . ASP A 1 234 ? 0.232 2.768 -6.016 1.00 69.75 234 ASP A C 1
ATOM 1874 O O . ASP A 1 234 ? 0.907 1.876 -6.537 1.00 69.75 234 ASP A O 1
ATOM 1878 N N . LYS A 1 235 ? -0.763 2.510 -5.156 1.00 74.69 235 LYS A N 1
ATOM 1879 C CA . LYS A 1 235 ? -1.167 1.152 -4.768 1.00 74.69 235 LYS A CA 1
ATOM 1880 C C . LYS A 1 235 ? -1.527 0.305 -5.988 1.00 74.69 235 LYS A C 1
ATOM 1882 O O . LYS A 1 235 ? -1.161 -0.862 -6.039 1.00 74.69 235 LYS A O 1
ATOM 1887 N N . VAL A 1 236 ? -2.256 0.871 -6.951 1.00 76.75 236 VAL A N 1
ATOM 1888 C CA . VAL A 1 236 ? -2.747 0.147 -8.131 1.00 76.75 236 VAL A CA 1
ATOM 1889 C C . VAL A 1 236 ? -1.581 -0.206 -9.042 1.00 76.75 236 VAL A C 1
ATOM 1891 O O . VAL A 1 236 ? -1.476 -1.345 -9.492 1.00 76.75 236 VAL A O 1
ATOM 1894 N N . ALA A 1 237 ? -0.670 0.744 -9.268 1.00 78.19 237 ALA A N 1
ATOM 1895 C CA . ALA A 1 237 ? 0.547 0.473 -10.021 1.00 78.19 237 ALA A CA 1
ATOM 1896 C C . ALA A 1 237 ? 1.405 -0.599 -9.335 1.00 78.19 237 ALA A C 1
ATOM 1898 O O . ALA A 1 237 ? 1.815 -1.548 -9.999 1.00 78.19 237 ALA A O 1
ATOM 1899 N N . GLY A 1 238 ? 1.589 -0.488 -8.014 1.00 86.62 238 GLY A N 1
ATOM 1900 C CA . GLY A 1 238 ? 2.358 -1.450 -7.233 1.00 86.62 238 GLY A CA 1
ATOM 1901 C C . GLY A 1 238 ? 1.780 -2.862 -7.281 1.00 86.62 238 GLY A C 1
ATOM 1902 O O . GLY A 1 238 ? 2.509 -3.819 -7.527 1.00 86.62 238 GLY A O 1
ATOM 1903 N N . MET A 1 239 ? 0.459 -2.987 -7.125 1.00 89.25 239 MET A N 1
ATOM 1904 C CA . MET A 1 239 ? -0.238 -4.269 -7.246 1.00 89.25 239 MET A CA 1
ATOM 1905 C C . MET A 1 239 ? -0.105 -4.864 -8.645 1.00 89.25 239 MET A C 1
ATOM 1907 O O . MET A 1 239 ? 0.206 -6.043 -8.775 1.00 89.25 239 MET A O 1
ATOM 1911 N N . ARG A 1 240 ? -0.288 -4.060 -9.696 1.00 91.75 240 ARG A N 1
ATOM 1912 C CA . ARG A 1 240 ? -0.145 -4.520 -11.083 1.00 91.75 240 ARG A CA 1
ATOM 1913 C C . ARG A 1 240 ? 1.249 -5.084 -11.360 1.00 91.75 240 ARG A C 1
ATOM 1915 O O . ARG A 1 240 ? 1.340 -6.153 -11.954 1.00 91.75 240 ARG A O 1
ATOM 1922 N N . ASP A 1 241 ? 2.311 -4.401 -10.932 1.00 94.06 241 ASP A N 1
ATOM 1923 C CA . ASP A 1 241 ? 3.678 -4.901 -11.126 1.00 94.06 241 ASP A CA 1
ATOM 1924 C C . ASP A 1 241 ? 3.915 -6.207 -10.354 1.00 94.06 241 ASP A C 1
ATOM 1926 O O . ASP A 1 241 ? 4.468 -7.150 -10.912 1.00 94.06 241 ASP A O 1
ATOM 1930 N N . LEU A 1 242 ? 3.441 -6.314 -9.108 1.00 96.50 242 LEU A N 1
ATOM 1931 C CA . LEU A 1 242 ? 3.575 -7.544 -8.319 1.00 96.50 242 LEU A CA 1
ATOM 1932 C C . LEU A 1 242 ? 2.796 -8.721 -8.924 1.00 96.50 242 LEU A C 1
ATOM 1934 O O . LEU A 1 242 ? 3.325 -9.830 -8.985 1.00 96.50 242 LEU A O 1
ATOM 1938 N N . HIS A 1 243 ? 1.573 -8.493 -9.410 1.00 95.56 243 HIS A N 1
ATOM 1939 C CA . HIS A 1 243 ? 0.788 -9.515 -10.107 1.00 95.56 243 HIS A CA 1
ATOM 1940 C C . HIS A 1 243 ? 1.438 -9.948 -11.425 1.00 95.56 243 HIS A C 1
ATOM 1942 O O . HIS A 1 243 ? 1.439 -11.138 -11.734 1.00 95.56 243 HIS A O 1
ATOM 1948 N N . HIS A 1 244 ? 2.029 -9.011 -12.171 1.00 96.25 244 HIS A N 1
ATOM 1949 C CA . HIS A 1 244 ? 2.796 -9.326 -13.377 1.00 96.25 244 HIS A CA 1
ATOM 1950 C C . HIS A 1 244 ? 3.999 -10.210 -13.049 1.00 96.25 244 HIS A C 1
ATOM 1952 O O . HIS A 1 244 ? 4.176 -11.258 -13.653 1.00 96.25 244 HIS A O 1
ATOM 1958 N N . VAL A 1 245 ? 4.789 -9.872 -12.029 1.00 97.75 245 VAL A N 1
ATOM 1959 C CA . VAL A 1 245 ? 5.920 -10.726 -11.627 1.00 97.75 245 VAL A CA 1
ATOM 1960 C C . VAL A 1 245 ? 5.445 -12.094 -11.127 1.00 97.75 245 VAL A C 1
ATOM 1962 O O . VAL A 1 245 ? 6.053 -13.119 -11.438 1.00 97.75 245 VAL A O 1
ATOM 1965 N N . ALA A 1 246 ? 4.323 -12.148 -10.408 1.00 96.44 246 ALA A N 1
ATOM 1966 C CA . ALA A 1 246 ? 3.733 -13.407 -9.966 1.00 96.44 246 ALA A CA 1
ATOM 1967 C C . ALA A 1 246 ? 3.340 -14.331 -11.139 1.00 96.44 246 ALA A C 1
ATOM 1969 O O . ALA A 1 246 ? 3.382 -15.552 -10.965 1.00 96.44 246 ALA A O 1
ATOM 1970 N N . SER A 1 247 ? 3.013 -13.796 -12.323 1.00 94.94 247 SER A N 1
ATOM 1971 C CA . SER A 1 247 ? 2.711 -14.592 -13.523 1.00 94.94 247 SER A CA 1
ATOM 1972 C C . SER A 1 247 ? 3.946 -14.977 -14.353 1.00 94.94 247 SER A C 1
ATOM 1974 O O . SER A 1 247 ? 3.853 -15.891 -15.170 1.00 94.94 247 SER A O 1
ATOM 1976 N N . MET A 1 248 ? 5.116 -14.369 -14.113 1.00 94.38 248 MET A N 1
ATOM 1977 C CA . MET A 1 248 ? 6.389 -14.700 -14.780 1.00 94.38 248 MET A CA 1
ATOM 1978 C C . MET A 1 248 ? 7.011 -16.001 -14.235 1.00 94.38 248 MET A C 1
ATOM 1980 O O . MET A 1 248 ? 8.072 -15.993 -13.599 1.00 94.38 248 MET A O 1
ATOM 1984 N N . THR A 1 249 ? 6.336 -17.134 -14.449 1.00 86.19 249 THR A N 1
ATOM 1985 C CA . THR A 1 249 ? 6.785 -18.463 -14.001 1.00 86.19 249 THR A CA 1
ATOM 1986 C C . THR A 1 249 ? 8.181 -18.792 -14.536 1.00 86.19 249 THR A C 1
ATOM 1988 O O . THR A 1 249 ? 8.436 -18.622 -15.724 1.00 86.19 249 THR A O 1
ATOM 1991 N N . GLY A 1 250 ? 9.076 -19.282 -13.672 1.00 85.12 250 GLY A N 1
ATOM 1992 C CA . GLY A 1 250 ? 10.469 -19.599 -14.026 1.00 85.12 250 GLY A CA 1
ATOM 1993 C C . GLY A 1 250 ? 11.492 -18.513 -13.667 1.00 85.12 250 GLY A C 1
ATOM 1994 O O . GLY A 1 250 ? 12.691 -18.736 -13.818 1.00 85.12 250 GLY A O 1
ATOM 1995 N N . THR A 1 251 ? 11.045 -17.362 -13.154 1.00 94.94 251 THR A N 1
ATOM 1996 C CA . THR A 1 251 ? 11.933 -16.322 -12.608 1.00 94.94 251 THR A CA 1
ATOM 1997 C C . THR A 1 251 ? 12.126 -16.470 -11.098 1.00 94.94 251 THR A C 1
ATOM 1999 O O . THR A 1 251 ? 11.206 -16.894 -10.395 1.00 94.94 251 THR A O 1
ATOM 2002 N N . LEU A 1 252 ? 13.289 -16.046 -10.585 1.00 93.56 252 LEU A N 1
ATOM 2003 C CA . LEU A 1 252 ? 13.614 -16.086 -9.152 1.00 93.56 252 LEU A CA 1
ATOM 2004 C C . LEU A 1 252 ? 12.634 -15.254 -8.313 1.00 93.56 252 LEU A C 1
ATOM 2006 O O . LEU A 1 252 ? 12.287 -15.607 -7.187 1.00 93.56 252 LEU A O 1
ATOM 2010 N N . CYS A 1 253 ? 12.169 -14.135 -8.868 1.00 95.94 253 CYS A N 1
ATOM 2011 C CA . CYS A 1 253 ? 11.313 -13.187 -8.164 1.00 95.94 253 CYS A CA 1
ATOM 2012 C C . CYS A 1 253 ? 9.817 -13.534 -8.217 1.00 95.94 253 CYS A C 1
ATOM 2014 O O . CYS A 1 253 ? 9.069 -13.026 -7.388 1.00 95.94 253 CYS A O 1
ATOM 2016 N N . SER A 1 254 ? 9.359 -14.411 -9.119 1.00 95.88 254 SER A N 1
ATOM 2017 C CA . SER A 1 254 ? 7.945 -14.828 -9.186 1.00 95.88 254 SER A CA 1
ATOM 2018 C C . SER A 1 254 ? 7.401 -15.402 -7.866 1.00 95.88 254 SER A C 1
ATOM 2020 O O . SER A 1 254 ? 6.392 -14.884 -7.368 1.00 95.88 254 SER A O 1
ATOM 2022 N N . PRO A 1 255 ? 8.038 -16.410 -7.232 1.00 95.06 255 PRO A N 1
ATOM 2023 C CA . PRO A 1 255 ? 7.587 -16.896 -5.928 1.00 95.06 255 PRO A CA 1
ATOM 2024 C C . PRO A 1 255 ? 7.649 -15.821 -4.836 1.00 95.06 255 PRO A C 1
ATOM 2026 O O . PRO A 1 255 ? 6.751 -15.743 -4.000 1.00 95.06 255 PRO A O 1
ATOM 2029 N N . LEU A 1 256 ? 8.663 -14.952 -4.858 1.00 95.44 256 LEU A N 1
ATOM 2030 C CA . LEU A 1 256 ? 8.808 -13.869 -3.882 1.00 95.44 256 LEU A CA 1
ATOM 2031 C C . LEU A 1 256 ? 7.696 -12.817 -4.027 1.00 95.44 256 LEU A C 1
ATOM 2033 O O . LEU A 1 256 ? 7.130 -12.382 -3.027 1.00 95.44 256 LEU A O 1
ATOM 2037 N N . ALA A 1 257 ? 7.306 -12.466 -5.255 1.00 97.12 257 ALA A N 1
ATOM 2038 C CA . ALA A 1 257 ? 6.185 -11.567 -5.522 1.00 97.12 257 ALA A CA 1
ATOM 2039 C C . ALA A 1 257 ? 4.853 -12.153 -5.029 1.00 97.12 257 ALA A C 1
ATOM 2041 O O . ALA A 1 257 ? 4.074 -11.452 -4.380 1.00 97.12 257 ALA A O 1
ATOM 2042 N N . LYS A 1 258 ? 4.619 -13.457 -5.243 1.00 97.25 258 LYS A N 1
ATOM 2043 C CA . LYS A 1 258 ? 3.465 -14.169 -4.664 1.00 97.25 258 LYS A CA 1
ATOM 2044 C C . LYS A 1 258 ? 3.474 -14.096 -3.135 1.00 97.25 258 LYS A C 1
ATOM 2046 O O . LYS A 1 258 ? 2.441 -13.818 -2.531 1.00 97.25 258 LYS A O 1
ATOM 2051 N N . MET A 1 259 ? 4.639 -14.267 -2.509 1.00 95.75 259 MET A N 1
ATOM 2052 C CA . MET A 1 259 ? 4.800 -14.137 -1.058 1.00 95.75 259 MET A CA 1
ATOM 2053 C C . MET A 1 259 ? 4.557 -12.717 -0.542 1.00 95.75 259 MET A C 1
ATOM 2055 O O . MET A 1 259 ? 3.953 -12.556 0.520 1.00 95.75 259 MET A O 1
ATOM 2059 N N . ILE A 1 260 ? 4.963 -11.689 -1.289 1.00 95.69 260 ILE A N 1
ATOM 2060 C CA . ILE A 1 260 ? 4.674 -10.284 -0.968 1.00 95.69 260 ILE A CA 1
ATOM 2061 C C . ILE A 1 260 ? 3.164 -10.026 -1.026 1.00 95.69 260 ILE A C 1
ATOM 2063 O O . ILE A 1 260 ? 2.616 -9.445 -0.089 1.00 95.69 260 ILE A O 1
ATOM 2067 N N . LEU A 1 261 ? 2.475 -10.508 -2.068 1.00 96.19 261 LEU A N 1
ATOM 2068 C CA . LEU A 1 261 ? 1.017 -10.395 -2.200 1.00 96.19 261 LEU A CA 1
ATOM 2069 C C . LEU A 1 261 ? 0.284 -11.110 -1.052 1.00 96.19 261 LEU A C 1
ATOM 2071 O O . LEU A 1 261 ? -0.595 -10.520 -0.420 1.00 96.19 261 LEU A O 1
ATOM 2075 N N . LEU A 1 262 ? 0.676 -12.347 -0.722 1.00 96.69 262 LEU A N 1
ATOM 2076 C CA . LEU A 1 262 ? 0.108 -13.083 0.413 1.00 96.69 262 LEU A CA 1
ATOM 2077 C C . LEU A 1 262 ? 0.357 -12.360 1.739 1.00 96.69 262 LEU A C 1
ATOM 2079 O O . LEU A 1 262 ? -0.572 -12.175 2.518 1.00 96.69 262 LEU A O 1
ATOM 2083 N N . THR A 1 263 ? 1.579 -11.893 1.986 1.00 94.88 263 THR A N 1
ATOM 2084 C CA . THR A 1 263 ? 1.925 -11.151 3.209 1.00 94.88 263 THR A CA 1
ATOM 2085 C C . THR A 1 263 ? 1.114 -9.864 3.321 1.00 94.88 263 THR A C 1
ATOM 2087 O O . THR A 1 263 ? 0.620 -9.524 4.399 1.00 94.88 263 THR A O 1
ATOM 2090 N N . TRP A 1 264 ? 0.931 -9.153 2.210 1.00 92.44 264 TRP A N 1
ATOM 2091 C CA . TRP A 1 264 ? 0.136 -7.937 2.182 1.00 92.44 264 TRP A CA 1
ATOM 2092 C C . TRP A 1 264 ? -1.310 -8.195 2.617 1.00 92.44 264 TRP A C 1
ATOM 2094 O O . TRP A 1 264 ? -1.801 -7.566 3.559 1.00 92.44 264 TRP A O 1
ATOM 2104 N N . HIS A 1 265 ? -1.976 -9.148 1.966 1.00 92.81 265 HIS A N 1
ATOM 2105 C CA . HIS A 1 265 ? -3.388 -9.421 2.207 1.00 92.81 265 HIS A CA 1
ATOM 2106 C C . HIS A 1 265 ? -3.629 -10.187 3.518 1.00 92.81 265 HIS A C 1
ATOM 2108 O O . HIS A 1 265 ? -4.563 -9.865 4.245 1.00 92.81 265 HIS A O 1
ATOM 2114 N N . LEU A 1 266 ? -2.783 -11.148 3.886 1.00 94.50 266 LEU A N 1
ATOM 2115 C CA . LEU A 1 266 ? -3.006 -12.005 5.058 1.00 94.50 266 LEU A CA 1
ATOM 2116 C C . LEU A 1 266 ? -2.434 -11.441 6.370 1.00 94.50 266 LEU A C 1
ATOM 2118 O O . LEU A 1 266 ? -2.790 -11.910 7.455 1.00 94.50 266 LEU A O 1
ATOM 2122 N N . ILE A 1 267 ? -1.541 -10.450 6.301 1.00 92.19 267 ILE A N 1
ATOM 2123 C CA . ILE A 1 267 ? -0.846 -9.916 7.483 1.00 92.19 267 ILE A CA 1
ATOM 2124 C C . ILE A 1 267 ? -0.907 -8.386 7.510 1.00 92.19 267 ILE A C 1
ATOM 2126 O O . ILE A 1 267 ? -1.492 -7.812 8.432 1.00 92.19 267 ILE A O 1
ATOM 2130 N N . ALA A 1 268 ? -0.346 -7.706 6.503 1.00 89.06 268 ALA A N 1
ATOM 2131 C CA . ALA A 1 268 ? -0.163 -6.252 6.543 1.00 89.06 268 ALA A CA 1
ATOM 2132 C C . ALA A 1 268 ? -1.492 -5.489 6.674 1.00 89.06 268 ALA A C 1
ATOM 2134 O O . ALA A 1 268 ? -1.581 -4.549 7.466 1.00 89.06 268 ALA A O 1
ATOM 2135 N N . CYS A 1 269 ? -2.546 -5.927 5.974 1.00 85.69 269 CYS A N 1
ATOM 2136 C CA . CYS A 1 269 ? -3.879 -5.325 6.066 1.00 85.69 269 CYS A CA 1
ATOM 2137 C C . CYS A 1 269 ? -4.450 -5.291 7.497 1.00 85.69 269 CYS A C 1
ATOM 2139 O O . CYS A 1 269 ? -5.142 -4.336 7.852 1.00 85.69 269 CYS A O 1
ATOM 2141 N N . PHE A 1 270 ? -4.138 -6.284 8.333 1.00 87.06 270 PHE A N 1
ATOM 2142 C CA . PHE A 1 270 ? -4.637 -6.382 9.710 1.00 87.06 270 PHE A CA 1
ATOM 2143 C C . PHE A 1 270 ? -3.745 -5.621 10.695 1.00 87.06 270 PHE A C 1
ATOM 2145 O O . PHE A 1 270 ? -4.231 -4.847 11.525 1.00 87.06 270 PHE A O 1
ATOM 2152 N N . VAL A 1 271 ? -2.422 -5.758 10.557 1.00 83.44 271 VAL A N 1
ATOM 2153 C CA . VAL A 1 271 ? -1.451 -5.058 11.414 1.00 83.44 271 VAL A CA 1
ATOM 2154 C C . VAL A 1 271 ? -1.602 -3.539 11.275 1.00 83.44 271 VAL A C 1
ATOM 2156 O O . VAL A 1 271 ? -1.725 -2.835 12.282 1.00 83.44 271 VAL A O 1
ATOM 2159 N N . LEU A 1 272 ? -1.681 -3.043 10.035 1.00 76.31 272 LEU A N 1
ATOM 2160 C CA . LEU A 1 272 ? -1.840 -1.618 9.716 1.00 76.31 272 LEU A CA 1
ATOM 2161 C C . LEU A 1 272 ? -3.264 -1.097 9.964 1.00 76.31 272 LEU A C 1
ATOM 2163 O O . LEU A 1 272 ? -3.482 0.111 9.986 1.00 76.31 272 LEU A O 1
ATOM 2167 N N . GLY A 1 273 ? -4.228 -1.997 10.162 1.00 71.00 273 GLY A N 1
ATOM 2168 C CA . GLY A 1 273 ? -5.624 -1.667 10.417 1.00 71.00 273 GLY A CA 1
ATOM 2169 C C . GLY A 1 273 ? -6.443 -1.316 9.175 1.00 71.00 273 GLY A C 1
ATOM 2170 O O . GLY A 1 273 ? -7.557 -0.829 9.312 1.00 71.00 273 GLY A O 1
ATOM 2171 N N . THR A 1 274 ? -5.942 -1.541 7.959 1.00 69.88 274 THR A N 1
ATOM 2172 C CA . THR A 1 274 ? -6.700 -1.207 6.741 1.00 69.88 274 THR A CA 1
ATOM 2173 C C . THR A 1 274 ? -7.875 -2.154 6.488 1.00 69.88 274 THR A C 1
ATOM 2175 O O . THR A 1 274 ? -8.824 -1.727 5.833 1.00 69.88 274 THR A O 1
ATOM 2178 N N . GLY A 1 275 ? -7.828 -3.390 7.009 1.00 59.50 275 GLY A N 1
ATOM 2179 C CA . GLY A 1 275 ? -8.970 -4.311 7.137 1.00 59.50 275 GLY A CA 1
ATOM 2180 C C . GLY A 1 275 ? -9.597 -4.808 5.827 1.00 59.50 275 GLY A C 1
ATOM 2181 O O . GLY A 1 275 ? -10.693 -5.354 5.850 1.00 59.50 275 GLY A O 1
ATOM 2182 N N . LYS A 1 276 ? -8.941 -4.611 4.673 1.00 72.69 276 LYS A N 1
ATOM 2183 C CA . LYS A 1 276 ? -9.500 -4.925 3.340 1.00 72.69 276 LYS A CA 1
ATOM 2184 C C . LYS A 1 276 ? -8.573 -5.820 2.514 1.00 72.69 276 LYS A C 1
ATOM 2186 O O . LYS A 1 276 ? -7.943 -5.337 1.567 1.00 72.69 276 LYS A O 1
ATOM 2191 N N . PRO A 1 277 ? -8.422 -7.095 2.905 1.00 85.94 277 PRO A N 1
ATOM 2192 C CA . PRO A 1 277 ? -7.678 -8.066 2.116 1.00 85.94 277 PRO A CA 1
ATOM 2193 C C . PRO A 1 277 ? -8.451 -8.467 0.853 1.00 85.94 277 PRO A C 1
ATOM 2195 O O . PRO A 1 277 ? -9.679 -8.499 0.863 1.00 85.94 277 PRO A O 1
ATOM 2198 N N . ASP A 1 278 ? -7.725 -8.826 -0.205 1.00 88.81 278 ASP A N 1
ATOM 2199 C CA . ASP A 1 278 ? -8.278 -9.523 -1.364 1.00 88.81 278 ASP A CA 1
ATOM 2200 C C . ASP A 1 278 ? -8.035 -11.019 -1.146 1.00 88.81 278 ASP A C 1
ATOM 2202 O O . ASP A 1 278 ? -6.947 -11.549 -1.380 1.00 88.81 278 ASP A O 1
ATOM 2206 N N . VAL A 1 279 ? -9.027 -11.676 -0.547 1.00 91.25 279 VAL A N 1
ATOM 2207 C CA . VAL A 1 279 ? -8.917 -13.084 -0.145 1.00 91.25 279 VAL A CA 1
ATOM 2208 C C . VAL A 1 279 ? -8.942 -14.003 -1.367 1.00 91.25 279 VAL A C 1
ATOM 2210 O O . VAL A 1 279 ? -8.333 -15.073 -1.335 1.00 91.25 279 VAL A O 1
ATOM 2213 N N . ASP A 1 280 ? -9.603 -13.595 -2.448 1.00 92.62 280 ASP A N 1
ATOM 2214 C CA . ASP A 1 280 ? -9.738 -14.412 -3.652 1.00 92.62 280 ASP A CA 1
ATOM 2215 C C . ASP A 1 280 ? -8.414 -14.489 -4.410 1.00 92.62 280 ASP A C 1
ATOM 2217 O O . ASP A 1 280 ? -8.001 -15.584 -4.797 1.00 92.62 280 ASP A O 1
ATOM 2221 N N . VAL A 1 281 ? -7.662 -13.385 -4.475 1.00 92.06 281 VAL A N 1
ATOM 2222 C CA . VAL A 1 281 ? -6.263 -13.405 -4.928 1.00 92.06 281 VAL A CA 1
ATOM 2223 C C . VAL A 1 281 ? -5.431 -14.403 -4.115 1.00 92.06 281 VAL A C 1
ATOM 2225 O O . VAL A 1 281 ? -4.684 -15.202 -4.684 1.00 92.06 281 VAL A O 1
ATOM 2228 N N . CYS A 1 282 ? -5.569 -14.422 -2.784 1.00 96.25 282 CYS A N 1
ATOM 2229 C CA . CYS A 1 282 ? -4.842 -15.384 -1.953 1.00 96.25 282 CYS A CA 1
ATOM 2230 C C . CYS A 1 282 ? -5.237 -16.835 -2.259 1.00 96.25 282 CYS A C 1
ATOM 2232 O O . CYS A 1 282 ? -4.357 -17.690 -2.356 1.00 96.25 282 CYS A O 1
ATOM 2234 N N . LYS A 1 283 ? -6.533 -17.117 -2.442 1.00 95.06 283 LYS A N 1
ATOM 2235 C CA . LYS A 1 283 ? -7.037 -18.454 -2.802 1.00 95.06 283 LYS A CA 1
ATOM 2236 C C . LYS A 1 283 ? -6.556 -18.918 -4.177 1.00 95.06 283 LYS A C 1
ATOM 2238 O O . LYS A 1 283 ? -6.361 -20.113 -4.354 1.00 95.06 283 LYS A O 1
ATOM 2243 N N . GLN A 1 284 ? -6.336 -18.003 -5.121 1.00 94.94 284 GLN A N 1
ATOM 2244 C CA . GLN A 1 284 ? -5.777 -18.322 -6.439 1.00 94.94 284 GLN A CA 1
ATOM 2245 C C . GLN A 1 284 ? -4.270 -18.609 -6.379 1.00 94.94 284 GLN A C 1
ATOM 2247 O O . GLN A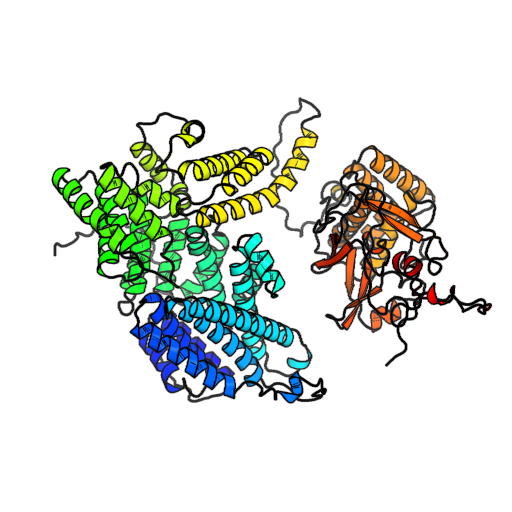 1 284 ? -3.783 -19.521 -7.042 1.00 94.94 284 GLN A O 1
ATOM 2252 N N . ILE A 1 285 ? -3.519 -17.853 -5.572 1.00 95.12 285 ILE A N 1
ATOM 2253 C CA . ILE A 1 285 ? -2.058 -17.996 -5.458 1.00 95.12 285 ILE A CA 1
ATOM 2254 C C . ILE A 1 285 ? -1.665 -19.243 -4.650 1.00 95.12 285 ILE A C 1
ATOM 2256 O O . ILE A 1 285 ? -0.702 -19.929 -5.002 1.00 95.12 285 ILE A O 1
ATOM 2260 N N . MET A 1 286 ? -2.384 -19.528 -3.559 1.00 95.38 286 MET A N 1
ATOM 2261 C CA . MET A 1 286 ? -1.984 -20.523 -2.557 1.00 95.38 286 MET A CA 1
ATOM 2262 C C . MET A 1 286 ? -1.777 -21.946 -3.111 1.00 95.38 286 MET A C 1
ATOM 2264 O O . MET A 1 286 ? -0.753 -22.541 -2.775 1.00 95.38 286 MET A O 1
ATOM 2268 N N . PRO A 1 287 ? -2.666 -22.512 -3.958 1.00 93.94 287 PRO A N 1
ATOM 2269 C CA . PRO A 1 287 ? -2.526 -23.889 -4.435 1.00 93.94 287 PRO A CA 1
ATOM 2270 C C . PRO A 1 287 ? -1.212 -24.131 -5.180 1.00 93.94 287 PRO A C 1
ATOM 2272 O O . PRO A 1 287 ? -0.543 -25.129 -4.932 1.00 93.94 287 PRO A O 1
ATOM 2275 N N . GLY A 1 288 ? -0.794 -23.186 -6.030 1.00 90.75 288 GLY A N 1
ATOM 2276 C CA . GLY A 1 288 ? 0.459 -23.305 -6.778 1.00 90.75 288 GLY A CA 1
ATOM 2277 C C . GLY A 1 288 ? 1.699 -23.292 -5.882 1.00 90.75 288 GLY A C 1
ATOM 2278 O O . GLY A 1 288 ? 2.657 -24.005 -6.157 1.00 90.75 288 GLY A O 1
ATOM 2279 N N . LEU A 1 289 ? 1.688 -22.521 -4.789 1.00 93.62 289 LEU A N 1
ATOM 2280 C CA . LEU A 1 289 ? 2.795 -22.518 -3.827 1.00 93.62 289 LEU A CA 1
ATOM 2281 C C . LEU A 1 289 ? 2.789 -23.756 -2.922 1.00 93.62 289 LEU A C 1
ATOM 2283 O O . LEU A 1 289 ? 3.848 -24.304 -2.635 1.00 93.62 289 LEU A O 1
ATOM 2287 N N . LEU A 1 290 ? 1.609 -24.223 -2.503 1.00 93.88 290 LEU A N 1
ATOM 2288 C CA . LEU A 1 290 ? 1.470 -25.456 -1.724 1.00 93.88 290 LEU A CA 1
ATOM 2289 C C . LEU A 1 290 ? 1.859 -26.697 -2.528 1.00 93.88 290 LEU A C 1
ATOM 2291 O O . LEU A 1 290 ? 2.366 -27.643 -1.943 1.00 93.88 290 LEU A O 1
ATOM 2295 N N . HIS A 1 291 ? 1.662 -26.691 -3.847 1.00 92.06 291 HIS A N 1
ATOM 2296 C CA . HIS A 1 291 ? 2.169 -27.751 -4.716 1.00 92.06 291 HIS A CA 1
ATOM 2297 C C . HIS A 1 291 ? 3.706 -27.796 -4.716 1.00 92.06 291 HIS A C 1
ATOM 2299 O O . HIS A 1 291 ? 4.290 -28.872 -4.732 1.00 92.06 291 HIS A O 1
ATOM 2305 N N . LEU A 1 292 ? 4.371 -26.635 -4.682 1.00 89.06 292 LEU A N 1
ATOM 2306 C CA . LEU A 1 292 ? 5.836 -26.555 -4.663 1.00 89.06 292 LEU A CA 1
ATOM 2307 C C . LEU A 1 292 ? 6.429 -26.889 -3.287 1.00 89.06 292 LEU A C 1
ATOM 2309 O O . LEU A 1 292 ? 7.457 -27.557 -3.214 1.00 89.06 292 LEU A O 1
ATOM 2313 N N . TRP A 1 293 ? 5.796 -26.425 -2.205 1.00 95.38 293 TRP A N 1
ATOM 2314 C CA . TRP A 1 293 ? 6.309 -26.557 -0.835 1.00 95.38 293 TRP A CA 1
ATOM 2315 C C . TRP A 1 293 ? 5.214 -27.018 0.142 1.00 95.38 293 TRP A C 1
ATOM 2317 O O . TRP A 1 293 ? 4.841 -26.277 1.060 1.00 95.38 293 TRP A O 1
ATOM 2327 N N . PRO A 1 294 ? 4.682 -28.244 -0.013 1.00 93.38 294 PRO A N 1
ATOM 2328 C CA . PRO A 1 294 ? 3.514 -28.717 0.740 1.00 93.38 294 PRO A CA 1
ATOM 2329 C C . PRO A 1 294 ? 3.756 -28.829 2.249 1.00 93.38 294 PRO A C 1
ATOM 2331 O O . PRO A 1 294 ? 2.814 -28.734 3.035 1.00 93.38 294 PRO A O 1
ATOM 2334 N N . ARG A 1 295 ? 5.016 -29.025 2.660 1.00 92.50 295 ARG A N 1
ATOM 2335 C CA . ARG A 1 295 ? 5.441 -29.157 4.065 1.00 92.50 295 ARG A CA 1
ATOM 2336 C C . ARG A 1 295 ? 6.294 -27.981 4.555 1.00 92.50 295 ARG A C 1
ATOM 2338 O O . ARG A 1 295 ? 6.830 -28.024 5.660 1.00 92.50 295 ARG A O 1
ATOM 2345 N N . GLY A 1 296 ? 6.436 -26.932 3.747 1.00 95.75 296 GLY A N 1
ATOM 2346 C CA . GLY A 1 296 ? 7.188 -25.741 4.129 1.00 95.75 296 GLY A CA 1
ATOM 2347 C C . GLY A 1 296 ? 6.503 -25.002 5.275 1.00 95.75 296 GLY A C 1
ATOM 2348 O O . GLY A 1 296 ? 5.321 -24.673 5.164 1.00 95.75 296 GLY A O 1
ATOM 2349 N N . ALA A 1 297 ? 7.230 -24.685 6.350 1.00 96.38 297 ALA A N 1
ATOM 2350 C CA . ALA A 1 297 ? 6.678 -24.006 7.525 1.00 96.38 297 ALA A CA 1
ATOM 2351 C C . ALA A 1 297 ? 6.001 -22.685 7.126 1.00 96.38 297 ALA A C 1
ATOM 2353 O O . ALA A 1 297 ? 4.870 -22.400 7.505 1.00 96.38 297 ALA A O 1
ATOM 2354 N N . ILE A 1 298 ? 6.649 -21.908 6.256 1.00 95.69 298 ILE A N 1
ATOM 2355 C CA . ILE A 1 298 ? 6.107 -20.636 5.767 1.00 95.69 298 ILE A CA 1
ATOM 2356 C C . ILE A 1 298 ? 4.803 -20.853 4.981 1.00 95.69 298 ILE A C 1
ATOM 2358 O O . ILE A 1 298 ? 3.863 -20.075 5.136 1.00 95.69 298 ILE A O 1
ATOM 2362 N N . MET A 1 299 ? 4.709 -21.907 4.163 1.00 96.81 299 MET A N 1
ATOM 2363 C CA . MET A 1 299 ? 3.498 -22.185 3.379 1.00 96.81 299 MET A CA 1
ATOM 2364 C C . MET A 1 299 ? 2.349 -22.671 4.255 1.00 96.81 299 MET A C 1
ATOM 2366 O O . MET A 1 299 ? 1.217 -22.214 4.090 1.00 96.81 299 MET A O 1
ATOM 2370 N N . LEU A 1 300 ? 2.636 -23.543 5.222 1.00 98.00 300 LEU A N 1
ATOM 2371 C CA . LEU A 1 300 ? 1.658 -24.009 6.203 1.00 98.00 300 LEU A CA 1
ATOM 2372 C C . LEU A 1 300 ? 1.131 -22.841 7.045 1.00 98.00 300 LEU A C 1
ATOM 2374 O O . LEU A 1 300 ? -0.083 -22.704 7.203 1.00 98.00 300 LEU A O 1
ATOM 2378 N N . PHE A 1 301 ? 2.011 -21.937 7.485 1.00 98.19 301 PHE A N 1
ATOM 2379 C CA . PHE A 1 301 ? 1.623 -20.703 8.167 1.00 98.19 301 PHE A CA 1
ATOM 2380 C C . PHE A 1 301 ? 0.721 -19.816 7.297 1.00 98.19 301 PHE A C 1
ATOM 2382 O O . PHE A 1 301 ? -0.332 -19.368 7.752 1.00 98.19 301 PHE A O 1
ATOM 2389 N N . MET A 1 302 ? 1.086 -19.571 6.032 1.00 97.81 302 MET A N 1
ATOM 2390 C CA . MET A 1 302 ? 0.278 -18.743 5.126 1.00 97.81 302 MET A CA 1
ATOM 2391 C C . MET A 1 302 ? -1.090 -19.377 4.833 1.00 97.81 302 MET A C 1
ATOM 2393 O O . MET A 1 302 ? -2.102 -18.672 4.803 1.00 97.81 302 MET A O 1
ATOM 2397 N N . ARG A 1 303 ? -1.156 -20.707 4.696 1.00 97.88 303 ARG A N 1
ATOM 2398 C CA . ARG A 1 303 ? -2.417 -21.453 4.581 1.00 97.88 303 ARG A CA 1
ATOM 2399 C C . ARG A 1 303 ? -3.274 -21.304 5.838 1.00 97.88 303 ARG A C 1
ATOM 2401 O O . ARG A 1 303 ? -4.460 -21.000 5.728 1.00 97.88 303 ARG A O 1
ATOM 2408 N N . ALA A 1 304 ? -2.682 -21.467 7.020 1.00 98.31 304 ALA A N 1
ATOM 2409 C CA . ALA A 1 304 ? -3.369 -21.289 8.295 1.00 98.31 304 ALA A CA 1
ATOM 2410 C C . ALA A 1 304 ? -3.920 -19.862 8.452 1.00 98.31 304 ALA A C 1
ATOM 2412 O O . ALA A 1 304 ? -5.077 -19.680 8.829 1.00 98.31 304 ALA A O 1
ATOM 2413 N N . ARG A 1 305 ? -3.141 -18.838 8.075 1.00 97.00 305 ARG A N 1
ATOM 2414 C CA . ARG A 1 305 ? -3.591 -17.435 8.053 1.00 97.00 305 ARG A CA 1
ATOM 2415 C C . ARG A 1 305 ? -4.771 -17.207 7.112 1.00 97.00 305 ARG A C 1
ATOM 2417 O O . ARG A 1 305 ? -5.718 -16.523 7.499 1.00 97.00 305 ARG A O 1
ATOM 2424 N N . LEU A 1 306 ? -4.736 -17.776 5.906 1.00 96.75 306 LEU A N 1
ATOM 2425 C CA . LEU A 1 306 ? -5.840 -17.689 4.945 1.00 96.75 306 LEU A CA 1
ATOM 2426 C C . LEU A 1 306 ? -7.130 -18.298 5.514 1.00 96.75 306 LEU A C 1
ATOM 2428 O O . LEU A 1 306 ? -8.193 -17.683 5.407 1.00 96.75 306 LEU A O 1
ATOM 2432 N N . LEU A 1 307 ? -7.034 -19.465 6.156 1.00 95.94 307 LEU A N 1
ATOM 2433 C CA . LEU A 1 307 ? -8.162 -20.120 6.826 1.00 95.94 307 LEU A CA 1
ATOM 2434 C C . LEU A 1 307 ? -8.697 -19.275 7.987 1.00 95.94 307 LEU A C 1
ATOM 2436 O O . LEU A 1 307 ? -9.901 -19.023 8.049 1.00 95.94 307 LEU A O 1
ATOM 2440 N N . LEU A 1 308 ? -7.805 -18.747 8.835 1.00 94.62 308 LEU A N 1
ATOM 2441 C CA . LEU A 1 308 ? -8.185 -17.931 9.989 1.00 94.62 308 LEU A CA 1
ATOM 2442 C C . LEU A 1 308 ? -8.985 -16.704 9.549 1.00 94.62 308 LEU A C 1
ATOM 2444 O O . LEU A 1 308 ? -10.087 -16.473 10.036 1.00 94.62 308 LEU A O 1
ATOM 2448 N N . ILE A 1 309 ? -8.466 -15.953 8.572 1.00 92.31 309 ILE A N 1
ATOM 2449 C CA . ILE A 1 309 ? -9.120 -14.756 8.019 1.00 92.31 309 ILE A CA 1
ATOM 2450 C C . ILE A 1 309 ? -10.416 -15.100 7.277 1.00 92.31 309 I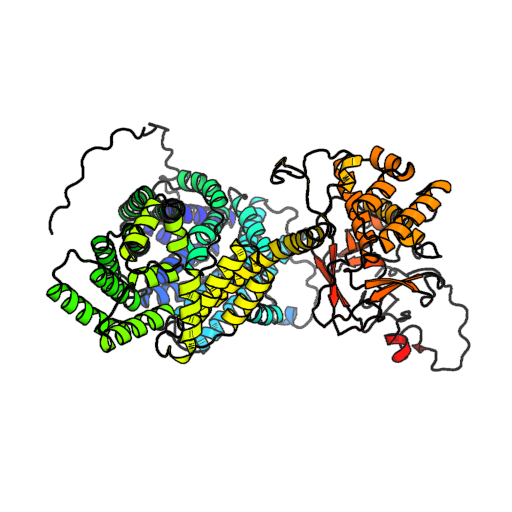LE A C 1
ATOM 2452 O O . ILE A 1 309 ? -11.295 -14.246 7.143 1.00 92.31 309 ILE A O 1
ATOM 2456 N N . SER A 1 310 ? -10.561 -16.333 6.796 1.00 90.56 310 SER A N 1
ATOM 2457 C CA . SER A 1 310 ? -11.800 -16.823 6.185 1.00 90.56 310 SER A CA 1
ATOM 2458 C C . SER A 1 310 ? -12.847 -17.261 7.220 1.00 90.56 310 SER A C 1
ATOM 2460 O O . SER A 1 310 ? -13.967 -17.577 6.834 1.00 90.56 310 SER A O 1
ATOM 2462 N N . GLY A 1 311 ? -12.518 -17.237 8.517 1.00 89.56 311 GLY A N 1
ATOM 2463 C CA . GLY A 1 311 ? -13.407 -17.635 9.613 1.00 89.56 311 GLY A CA 1
ATOM 2464 C C . GLY A 1 311 ? -13.352 -19.127 9.961 1.00 89.56 311 GLY A C 1
ATOM 2465 O O . GLY A 1 311 ? -14.083 -19.568 10.850 1.00 89.56 311 GLY A O 1
ATOM 2466 N N . ASP A 1 312 ? -12.481 -19.897 9.304 1.00 92.62 312 ASP A N 1
ATOM 2467 C CA . ASP A 1 312 ? -12.277 -21.324 9.559 1.00 92.62 312 ASP A CA 1
ATOM 2468 C C . ASP A 1 312 ? -11.170 -21.531 10.604 1.00 92.62 312 ASP A C 1
ATOM 2470 O O . ASP A 1 312 ? -10.012 -21.832 10.303 1.00 92.62 312 ASP A O 1
ATOM 2474 N N . ILE A 1 313 ? -11.532 -21.271 11.860 1.00 92.94 313 ILE A N 1
ATOM 2475 C CA . ILE A 1 313 ? -10.584 -21.183 12.976 1.00 92.94 313 ILE A CA 1
ATOM 2476 C C . ILE A 1 313 ? -9.994 -22.547 13.349 1.00 92.94 313 ILE A C 1
ATOM 2478 O O . ILE A 1 313 ? -8.803 -22.630 13.632 1.00 92.94 313 ILE A O 1
ATOM 2482 N N . GLU A 1 314 ? -10.790 -23.617 13.334 1.00 93.62 314 GLU A N 1
ATOM 2483 C CA . GLU A 1 314 ? -10.314 -24.949 13.738 1.00 93.62 314 GLU A CA 1
ATOM 2484 C C . GLU A 1 314 ? -9.292 -25.499 12.734 1.00 93.62 314 GLU A C 1
ATOM 2486 O O . GLU A 1 314 ? -8.217 -25.956 13.131 1.00 93.62 314 GLU A O 1
ATOM 2491 N N . ASN A 1 315 ? -9.552 -25.366 11.426 1.00 96.44 315 ASN A N 1
ATOM 2492 C CA . ASN A 1 315 ? -8.558 -25.745 10.423 1.00 96.44 315 ASN A CA 1
ATOM 2493 C C . ASN A 1 315 ? -7.336 -24.820 10.464 1.00 96.44 315 ASN A C 1
ATOM 2495 O O . ASN A 1 315 ? -6.213 -25.286 10.275 1.00 96.44 315 ASN A O 1
ATOM 2499 N N . ALA A 1 316 ? -7.511 -23.527 10.753 1.00 97.88 316 ALA A N 1
ATOM 2500 C CA . ALA A 1 316 ? -6.375 -22.634 10.958 1.00 97.88 316 ALA A CA 1
ATOM 2501 C C . ALA A 1 316 ? -5.475 -23.105 12.113 1.00 97.88 316 ALA A C 1
ATOM 2503 O O . ALA A 1 316 ? -4.264 -23.212 11.929 1.00 97.88 316 ALA A O 1
ATOM 2504 N N . ILE A 1 317 ? -6.053 -23.449 13.271 1.00 98.31 317 ILE A N 1
ATOM 2505 C CA . ILE A 1 317 ? -5.324 -24.003 14.424 1.00 98.31 317 ILE A CA 1
ATOM 2506 C C . ILE A 1 317 ? -4.562 -25.269 14.019 1.00 98.31 317 ILE A C 1
ATOM 2508 O O . ILE A 1 317 ? -3.378 -25.398 14.334 1.00 98.31 317 ILE A O 1
ATOM 2512 N N . HIS A 1 318 ? -5.206 -26.180 13.287 1.00 98.12 318 HIS A N 1
ATOM 2513 C CA . HIS A 1 318 ? -4.560 -27.393 12.788 1.00 98.12 318 HIS A CA 1
ATOM 2514 C C . HIS A 1 318 ? -3.319 -27.081 11.932 1.00 98.12 318 HIS A C 1
ATOM 2516 O O . HIS A 1 318 ? -2.234 -27.583 12.222 1.00 98.12 318 HIS A O 1
ATOM 2522 N N . TYR A 1 319 ? -3.436 -26.202 10.930 1.00 98.50 319 TYR A N 1
ATOM 2523 C CA . TYR A 1 319 ? -2.311 -25.868 10.048 1.00 98.50 319 TYR A CA 1
ATOM 2524 C C . TYR A 1 319 ? -1.215 -25.032 10.727 1.00 98.50 319 TYR A C 1
ATOM 2526 O O . TYR A 1 319 ? -0.047 -25.177 10.364 1.00 98.50 319 TYR A O 1
ATOM 2534 N N . PHE A 1 320 ? -1.535 -24.206 11.732 1.00 98.62 320 PHE A N 1
ATOM 2535 C CA . PHE A 1 320 ? -0.501 -23.562 12.552 1.00 98.62 320 PHE A CA 1
ATOM 2536 C C . PHE A 1 320 ? 0.319 -24.590 13.332 1.00 98.62 320 PHE A C 1
ATOM 2538 O O . PHE A 1 320 ? 1.540 -24.472 13.381 1.00 98.62 320 PHE A O 1
ATOM 2545 N N . ASN A 1 321 ? -0.322 -25.614 13.903 1.00 98.19 321 ASN A N 1
ATOM 2546 C CA . ASN A 1 321 ? 0.397 -26.687 14.591 1.00 98.19 321 ASN A CA 1
ATOM 2547 C C . ASN A 1 321 ? 1.237 -27.524 13.617 1.00 98.19 321 ASN A C 1
ATOM 2549 O O . ASN A 1 321 ? 2.411 -27.748 13.893 1.00 98.19 321 ASN A O 1
ATOM 2553 N N . LEU A 1 322 ? 0.719 -27.860 12.429 1.00 97.88 322 LEU A N 1
ATOM 2554 C CA . LEU A 1 322 ? 1.527 -28.509 11.385 1.00 97.88 322 LEU A CA 1
ATOM 2555 C C . LEU A 1 322 ? 2.747 -27.665 10.981 1.00 97.88 322 LEU A C 1
ATOM 2557 O O . LEU A 1 322 ? 3.831 -28.203 10.775 1.00 97.88 322 LEU A O 1
ATOM 2561 N N . SER A 1 323 ? 2.594 -26.340 10.892 1.00 97.94 323 SER A N 1
ATOM 2562 C CA . SER A 1 323 ? 3.713 -25.428 10.625 1.00 97.94 323 SER A CA 1
ATOM 2563 C C . SER A 1 323 ? 4.758 -25.417 11.744 1.00 97.94 323 SER A C 1
ATOM 2565 O O . SER A 1 323 ? 5.930 -25.156 11.472 1.00 97.94 323 SER A O 1
ATOM 2567 N N . ILE A 1 324 ? 4.348 -25.617 12.998 1.00 97.62 324 ILE A N 1
ATOM 2568 C CA . ILE A 1 324 ? 5.268 -25.733 14.135 1.00 97.62 324 ILE A CA 1
ATOM 2569 C C . ILE A 1 324 ? 6.016 -27.064 14.048 1.00 97.62 324 ILE A C 1
ATOM 2571 O O . ILE A 1 324 ? 7.236 -27.093 14.164 1.00 97.62 324 ILE A O 1
ATOM 2575 N N . GLU A 1 325 ? 5.293 -28.151 13.790 1.00 97.06 325 GLU A N 1
ATOM 2576 C CA . GLU A 1 325 ? 5.832 -29.512 13.721 1.00 97.06 325 GLU A CA 1
ATOM 2577 C C . GLU A 1 325 ? 6.782 -29.731 12.533 1.00 97.06 325 GLU A C 1
ATOM 2579 O O . GLU A 1 325 ? 7.654 -30.596 12.599 1.00 97.06 325 GLU A O 1
ATOM 2584 N N . SER A 1 326 ? 6.663 -28.942 11.460 1.00 96.50 326 SER A N 1
ATOM 2585 C CA . SER A 1 326 ? 7.428 -29.158 10.227 1.00 96.50 326 SER A CA 1
ATOM 2586 C C . SER A 1 326 ? 8.924 -28.834 10.329 1.00 96.50 326 SER A C 1
ATOM 2588 O O . SER A 1 326 ? 9.673 -29.187 9.418 1.00 96.50 326 SER A O 1
ATOM 2590 N N . GLN A 1 327 ? 9.370 -28.119 11.369 1.00 94.19 327 GLN A N 1
ATOM 2591 C CA . GLN A 1 327 ? 10.781 -27.758 11.571 1.00 94.19 327 GLN A CA 1
ATOM 2592 C C . GLN A 1 327 ? 11.066 -27.363 13.027 1.00 94.19 327 GLN A C 1
ATOM 2594 O O . GLN A 1 327 ? 10.184 -26.839 13.694 1.00 94.19 327 GLN A O 1
ATOM 2599 N N . ASN A 1 328 ? 12.303 -27.529 13.509 1.00 93.12 328 ASN A N 1
ATOM 2600 C CA . ASN A 1 328 ? 12.721 -27.122 14.867 1.00 93.12 328 ASN A CA 1
ATOM 2601 C C . ASN A 1 328 ? 13.991 -26.248 14.907 1.00 93.12 328 ASN A C 1
ATOM 2603 O O . ASN A 1 328 ? 14.499 -25.943 15.987 1.00 93.12 328 ASN A O 1
ATOM 2607 N N . VAL A 1 329 ? 14.492 -25.837 13.742 1.00 90.81 329 VAL A N 1
ATOM 2608 C CA . VAL A 1 329 ? 15.716 -25.038 13.586 1.00 90.81 329 VAL A CA 1
ATOM 2609 C C . VAL A 1 329 ? 15.462 -23.585 13.992 1.00 90.81 329 VAL A C 1
ATOM 2611 O O . VAL A 1 329 ? 16.138 -23.024 14.854 1.00 90.81 329 VAL A O 1
ATOM 2614 N N . TYR A 1 330 ? 14.427 -22.982 13.410 1.00 89.81 330 TYR A N 1
ATOM 2615 C CA . TYR A 1 330 ? 14.036 -21.596 13.629 1.00 89.81 330 TYR A CA 1
ATOM 2616 C C . TYR A 1 330 ? 12.799 -21.539 14.520 1.00 89.81 330 TYR A C 1
ATOM 2618 O O . TYR A 1 330 ? 11.660 -21.462 14.050 1.00 89.81 330 TYR A O 1
ATOM 2626 N N . LYS A 1 331 ? 13.012 -21.509 15.840 1.00 91.94 331 LYS A N 1
ATOM 2627 C CA . LYS A 1 331 ? 11.928 -21.338 16.830 1.00 91.94 331 LYS A CA 1
ATOM 2628 C C . LYS A 1 331 ? 11.104 -20.066 16.606 1.00 91.94 331 LYS A C 1
ATOM 2630 O O . LYS A 1 331 ? 9.957 -19.975 17.020 1.00 91.94 331 LYS A O 1
ATOM 2635 N N . GLN A 1 332 ? 11.659 -19.083 15.910 1.00 91.62 332 GLN A N 1
ATOM 2636 C CA . GLN A 1 332 ? 10.992 -17.828 15.588 1.00 91.62 332 GLN A CA 1
ATOM 2637 C C . GLN A 1 332 ? 9.819 -18.024 14.612 1.00 91.62 332 GLN A C 1
ATOM 2639 O O . GLN A 1 332 ? 8.839 -17.286 14.704 1.00 91.62 332 GLN A O 1
ATOM 2644 N N . PHE A 1 333 ? 9.844 -19.044 13.739 1.00 92.56 333 PHE A N 1
ATOM 2645 C CA . PHE A 1 333 ? 8.646 -19.419 12.970 1.00 92.56 333 PHE A CA 1
ATOM 2646 C C . PHE A 1 333 ? 7.550 -19.971 13.890 1.00 92.56 333 PHE A C 1
ATOM 2648 O O . PHE A 1 333 ? 6.373 -19.660 13.695 1.00 92.56 333 PHE A O 1
ATOM 2655 N N . HIS A 1 334 ? 7.922 -20.711 14.945 1.00 95.81 334 HIS A N 1
ATOM 2656 C CA . HIS A 1 334 ? 6.964 -21.144 15.970 1.00 95.81 334 HIS A CA 1
ATOM 2657 C C . HIS A 1 334 ? 6.378 -19.951 16.709 1.00 95.81 334 HIS A C 1
ATOM 2659 O O . HIS A 1 334 ? 5.180 -19.920 16.943 1.00 95.81 334 HIS A O 1
ATOM 2665 N N . HIS A 1 335 ? 7.185 -18.934 17.022 1.00 95.62 335 HIS A N 1
ATOM 2666 C CA . HIS A 1 335 ? 6.703 -17.711 17.674 1.00 95.62 335 HIS A CA 1
ATOM 2667 C C . HIS A 1 335 ? 5.652 -16.987 16.823 1.00 95.62 335 HIS A C 1
ATOM 2669 O O . HIS A 1 335 ? 4.642 -16.538 17.362 1.00 95.62 335 HIS A O 1
ATOM 2675 N N . GLY A 1 336 ? 5.830 -16.940 15.499 1.00 94.94 336 GLY A N 1
ATOM 2676 C CA . GLY A 1 336 ? 4.790 -16.464 14.582 1.00 94.94 336 GLY A CA 1
ATOM 2677 C C . GLY A 1 336 ? 3.491 -17.272 14.698 1.00 94.94 336 GLY A C 1
ATOM 2678 O O . GLY A 1 336 ? 2.413 -16.695 14.812 1.00 94.94 336 GLY A O 1
ATOM 2679 N N . CYS A 1 337 ? 3.584 -18.603 14.758 1.00 97.94 337 CYS A N 1
ATOM 2680 C CA . CYS A 1 337 ? 2.422 -19.476 14.945 1.00 97.94 337 CYS A CA 1
ATOM 2681 C C . CYS A 1 337 ? 1.772 -19.303 16.327 1.00 97.94 337 CYS A C 1
ATOM 2683 O O . CYS A 1 337 ? 0.554 -19.211 16.414 1.00 97.94 337 CYS A O 1
ATOM 2685 N N . TYR A 1 338 ? 2.555 -19.204 17.406 1.00 98.12 338 TYR A N 1
ATOM 2686 C CA . TYR A 1 338 ? 2.056 -18.979 18.767 1.00 98.12 338 TYR A CA 1
ATOM 2687 C C . TYR A 1 338 ? 1.297 -17.661 18.882 1.00 98.12 338 TYR A C 1
ATOM 2689 O O . TYR A 1 338 ? 0.285 -17.597 19.578 1.00 98.12 338 TYR A O 1
ATOM 2697 N N . TRP A 1 339 ? 1.764 -16.618 18.191 1.00 96.75 339 TRP A N 1
ATOM 2698 C CA . TRP A 1 339 ? 1.065 -15.338 18.120 1.00 96.75 339 TRP A CA 1
ATOM 2699 C C . TRP A 1 339 ? -0.331 -15.502 17.520 1.00 96.75 339 TRP A C 1
ATOM 2701 O O . TRP A 1 339 ? -1.305 -15.012 18.083 1.00 96.75 339 TRP A O 1
ATOM 2711 N N . GLU A 1 340 ? -0.447 -16.240 16.419 1.00 97.06 340 GLU A N 1
ATOM 2712 C CA . GLU A 1 340 ? -1.733 -16.465 15.760 1.00 97.06 340 GLU A CA 1
ATOM 2713 C C . GLU A 1 340 ? -2.636 -17.438 16.527 1.00 97.06 340 GLU A C 1
ATOM 2715 O O . GLU A 1 340 ? -3.830 -17.182 16.665 1.00 97.06 340 GLU A O 1
ATOM 2720 N N . LEU A 1 341 ? -2.077 -18.510 17.095 1.00 98.31 341 LEU A N 1
ATOM 2721 C CA . LEU A 1 341 ? -2.797 -19.479 17.929 1.00 98.31 341 LEU A CA 1
ATOM 2722 C C . LEU A 1 341 ? -3.387 -18.823 19.180 1.00 98.31 341 LEU A C 1
ATOM 2724 O O . LEU A 1 341 ? -4.525 -19.109 19.552 1.00 98.31 341 LEU A O 1
ATOM 2728 N N . LEU A 1 342 ? -2.653 -17.891 19.794 1.00 97.31 342 LEU A N 1
ATOM 2729 C CA . LEU A 1 342 ? -3.148 -17.077 20.900 1.00 97.31 342 LEU A CA 1
ATOM 2730 C C . LEU A 1 342 ? -4.446 -16.350 20.535 1.00 97.31 342 LEU A C 1
ATOM 2732 O O . LEU A 1 342 ? -5.394 -16.374 21.323 1.00 97.31 342 LEU A O 1
ATOM 2736 N N . PHE A 1 343 ? -4.514 -15.744 19.347 1.00 96.00 343 PHE A N 1
ATOM 2737 C CA . PHE A 1 343 ? -5.719 -15.053 18.892 1.00 96.00 343 PHE A CA 1
ATOM 2738 C C . PHE A 1 343 ? -6.801 -16.020 18.430 1.00 96.00 343 PHE A C 1
ATOM 2740 O O . PHE A 1 343 ? -7.952 -15.823 18.798 1.00 96.00 343 PHE A O 1
ATOM 2747 N N . ALA A 1 344 ? -6.450 -17.084 17.705 1.00 96.19 344 ALA A N 1
ATOM 2748 C CA . ALA A 1 344 ? -7.393 -18.104 17.257 1.00 96.19 344 ALA A CA 1
ATOM 2749 C C . ALA A 1 344 ? -8.185 -18.695 18.436 1.00 96.19 344 ALA A C 1
ATOM 2751 O O . ALA A 1 344 ? -9.414 -18.735 18.398 1.00 96.19 344 ALA A O 1
ATOM 2752 N N . HIS A 1 345 ? -7.496 -19.054 19.523 1.00 96.38 345 HIS A N 1
ATOM 2753 C CA . HIS A 1 345 ? -8.134 -19.496 20.762 1.00 96.38 345 HIS A CA 1
ATOM 2754 C C . HIS A 1 345 ? -8.900 -18.379 21.475 1.00 96.38 345 HIS A C 1
ATOM 2756 O O . HIS A 1 345 ? -9.993 -18.622 21.990 1.00 96.38 345 HIS A O 1
ATOM 2762 N N . GLY A 1 346 ? -8.370 -17.153 21.468 1.00 94.31 346 GLY A N 1
ATOM 2763 C CA . GLY A 1 346 ? -9.015 -15.999 22.092 1.00 94.31 346 GLY A CA 1
ATOM 2764 C C . GLY A 1 346 ? -10.353 -15.668 21.434 1.00 94.31 346 GLY A C 1
ATOM 2765 O O . GLY A 1 346 ? -11.332 -15.396 22.118 1.00 94.31 346 GLY A O 1
ATOM 2766 N N . TYR A 1 347 ? -10.444 -15.797 20.110 1.00 93.19 347 TYR A N 1
ATOM 2767 C CA . TYR A 1 347 ? -11.695 -15.615 19.380 1.00 93.19 347 TYR A CA 1
ATOM 2768 C C . TYR A 1 347 ? -12.757 -16.662 19.758 1.00 93.19 347 TYR A C 1
ATOM 2770 O O . TYR A 1 347 ? -13.951 -16.415 19.616 1.00 93.19 347 TYR A O 1
ATOM 2778 N N . GLN A 1 348 ? -12.335 -17.829 20.248 1.00 92.06 348 GLN A N 1
ATOM 2779 C CA . GLN A 1 348 ? -13.208 -18.900 20.732 1.00 92.06 348 GLN A CA 1
ATOM 2780 C C . GLN A 1 348 ? -13.458 -18.837 22.250 1.00 92.06 348 GLN A C 1
ATOM 2782 O O . GLN A 1 348 ? -14.015 -19.785 22.802 1.00 92.06 348 GLN A O 1
ATOM 2787 N N . ARG A 1 349 ? -13.023 -17.765 22.934 1.00 91.81 349 ARG A N 1
ATOM 2788 C CA . ARG A 1 349 ? -13.038 -17.615 24.404 1.00 91.81 349 ARG A CA 1
ATOM 2789 C C . ARG A 1 349 ? -12.264 -18.704 25.163 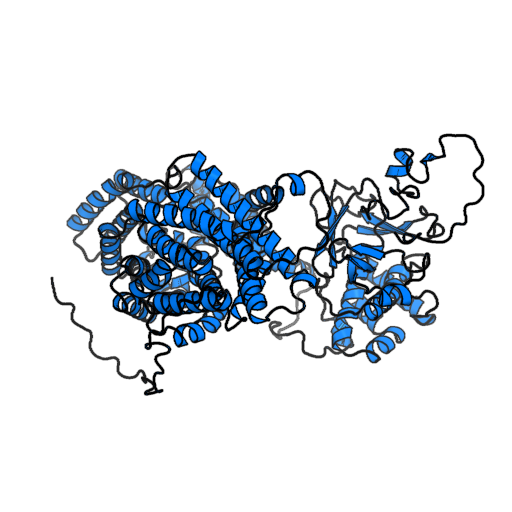1.00 91.81 349 ARG A C 1
ATOM 2791 O O . ARG A 1 349 ? -12.516 -18.963 26.335 1.00 91.81 349 ARG A O 1
ATOM 2798 N N . ARG A 1 350 ? -11.285 -19.357 24.525 1.00 93.88 350 ARG A N 1
ATOM 2799 C CA . ARG A 1 350 ? -10.408 -20.351 25.176 1.00 93.88 350 ARG A CA 1
ATOM 2800 C C . ARG A 1 350 ? -9.228 -19.641 25.861 1.00 93.88 350 ARG A C 1
ATOM 2802 O O . ARG A 1 350 ? -8.073 -19.841 25.485 1.00 93.88 350 ARG A O 1
ATOM 2809 N N . TRP A 1 351 ? -9.517 -18.792 26.852 1.00 94.12 351 TRP A N 1
ATOM 2810 C CA . TRP A 1 351 ? -8.551 -17.858 27.460 1.00 94.12 351 TRP A CA 1
ATOM 2811 C C . TRP A 1 351 ? -7.319 -18.535 28.063 1.00 94.12 351 TRP A C 1
ATOM 2813 O O . TRP A 1 351 ? -6.205 -18.049 27.874 1.00 94.12 351 TRP A O 1
ATOM 2823 N N . SER A 1 352 ? -7.491 -19.696 28.695 1.00 94.19 352 SER A N 1
ATOM 2824 C CA . SER A 1 352 ? -6.390 -20.509 29.224 1.00 94.19 352 SER A CA 1
ATOM 2825 C C . SER A 1 352 ? -5.378 -20.918 28.143 1.00 94.19 352 SER A C 1
ATOM 2827 O O . SER A 1 352 ? -4.164 -20.868 28.355 1.00 94.19 352 SER A O 1
ATOM 2829 N N . HIS A 1 353 ? -5.856 -21.266 26.945 1.00 95.62 353 HIS A N 1
ATOM 2830 C CA . HIS A 1 353 ? -5.003 -21.625 25.811 1.00 95.62 353 HIS A CA 1
ATOM 2831 C C . HIS A 1 353 ? -4.279 -20.389 25.269 1.00 95.62 353 HIS A C 1
ATOM 2833 O O . HIS A 1 353 ? -3.066 -20.429 25.056 1.00 95.62 353 HIS A O 1
ATOM 2839 N N . SER A 1 354 ? -4.983 -19.262 25.132 1.00 97.25 354 SER A N 1
ATOM 2840 C CA . SER A 1 354 ? -4.372 -17.978 24.765 1.00 97.25 354 SER A CA 1
ATOM 2841 C C . SER A 1 354 ? -3.279 -17.558 25.751 1.00 97.25 354 SER A C 1
ATOM 2843 O O . SER A 1 354 ? -2.179 -17.192 25.334 1.00 97.25 354 SER A O 1
ATOM 2845 N N . ALA A 1 355 ? -3.532 -17.676 27.057 1.00 96.31 355 ALA A N 1
ATOM 2846 C CA . ALA A 1 355 ? -2.559 -17.401 28.110 1.00 96.31 355 ALA A CA 1
ATOM 2847 C C . ALA A 1 355 ? -1.325 -18.316 28.003 1.00 96.31 355 ALA A C 1
ATOM 2849 O O . ALA A 1 355 ? -0.193 -17.850 28.137 1.00 96.31 355 ALA A O 1
ATOM 2850 N N . ASN A 1 356 ? -1.501 -19.601 27.683 1.00 96.44 356 ASN A N 1
ATOM 2851 C CA . ASN A 1 356 ? -0.377 -20.515 27.476 1.00 96.44 356 ASN A CA 1
ATOM 2852 C C . ASN A 1 356 ? 0.550 -20.063 26.339 1.00 96.44 356 ASN A C 1
ATOM 2854 O O . ASN A 1 356 ? 1.768 -20.020 26.537 1.00 96.44 356 ASN A O 1
ATOM 2858 N N . TYR A 1 357 ? 0.000 -19.659 25.192 1.00 98.06 357 TYR A N 1
ATOM 2859 C CA . TYR A 1 357 ? 0.805 -19.146 24.079 1.00 98.06 357 TYR A CA 1
ATOM 2860 C C . TYR A 1 357 ? 1.429 -17.774 24.385 1.00 98.06 357 TYR A C 1
ATOM 2862 O O . TYR A 1 357 ? 2.601 -17.562 24.064 1.00 98.06 357 TYR A O 1
ATOM 2870 N N . ALA A 1 358 ? 0.727 -16.876 25.090 1.00 97.69 358 ALA A N 1
ATOM 2871 C CA . ALA A 1 358 ? 1.314 -15.621 25.583 1.00 97.69 358 ALA A CA 1
ATOM 2872 C C . ALA A 1 358 ? 2.518 -15.888 26.496 1.00 97.69 358 ALA A C 1
ATOM 2874 O O . ALA A 1 358 ? 3.554 -15.233 26.375 1.00 97.69 358 ALA A O 1
ATOM 2875 N N . ARG A 1 359 ? 2.412 -16.881 27.386 1.00 96.88 359 ARG A N 1
ATOM 2876 C CA . ARG A 1 359 ? 3.494 -17.290 28.286 1.00 96.88 359 ARG A CA 1
ATOM 2877 C C . ARG A 1 359 ? 4.688 -17.867 27.525 1.00 96.88 359 ARG A C 1
ATOM 2879 O O . ARG A 1 359 ? 5.821 -17.530 27.867 1.00 96.88 359 ARG A O 1
ATOM 2886 N N . LEU A 1 360 ? 4.456 -18.703 26.509 1.00 96.56 360 LEU A N 1
ATOM 2887 C CA . LEU A 1 360 ? 5.522 -19.225 25.644 1.00 96.56 360 LEU A CA 1
ATOM 2888 C C . LEU A 1 360 ? 6.260 -18.083 24.938 1.00 96.56 360 LEU A C 1
ATOM 2890 O O . LEU A 1 360 ? 7.481 -17.987 25.040 1.00 96.56 360 LEU A O 1
ATOM 2894 N N . LEU A 1 361 ? 5.525 -17.154 24.324 1.00 96.56 361 LEU A N 1
ATOM 2895 C CA . LEU A 1 361 ? 6.099 -15.971 23.678 1.00 96.56 361 LEU A CA 1
ATOM 2896 C C . LEU A 1 361 ? 6.876 -15.089 24.658 1.00 96.56 361 LEU A C 1
ATOM 2898 O O . LEU A 1 361 ? 7.997 -14.685 24.365 1.00 96.56 361 LEU A O 1
ATOM 2902 N N . MET A 1 362 ? 6.323 -14.828 25.843 1.00 95.25 362 MET A N 1
ATOM 2903 C CA . MET A 1 362 ? 6.994 -14.064 26.898 1.00 95.25 362 MET A CA 1
ATOM 2904 C C . MET A 1 362 ? 8.324 -14.710 27.314 1.00 95.25 362 MET A C 1
ATOM 2906 O O . MET A 1 362 ? 9.308 -14.002 27.536 1.00 95.25 362 MET A O 1
ATOM 2910 N N . LYS A 1 363 ? 8.357 -16.044 27.428 1.00 94.19 363 LYS A N 1
ATOM 2911 C CA . LYS A 1 363 ? 9.540 -16.801 27.852 1.00 94.19 363 LYS A CA 1
ATOM 2912 C C . LYS A 1 363 ? 10.600 -16.882 26.754 1.00 94.19 363 LYS A C 1
ATOM 2914 O O . LYS A 1 363 ? 11.787 -16.747 27.045 1.00 94.19 363 LYS A O 1
ATOM 2919 N N . GLU A 1 364 ? 10.185 -17.119 25.515 1.00 92.69 364 GLU A N 1
ATOM 2920 C CA . GLU A 1 364 ? 11.092 -17.513 24.435 1.00 92.69 364 GLU A CA 1
ATOM 2921 C C . GLU A 1 364 ? 11.428 -16.387 23.452 1.00 92.69 364 GLU A C 1
ATOM 2923 O O . GLU A 1 364 ? 12.543 -16.349 22.932 1.00 92.69 364 GLU A O 1
ATOM 2928 N N . SER A 1 365 ? 10.499 -15.465 23.191 1.00 91.62 365 SER A N 1
ATOM 2929 C CA . SER A 1 365 ? 10.668 -14.425 22.174 1.00 91.62 365 SER A CA 1
ATOM 2930 C C . SER A 1 365 ? 11.302 -13.149 22.741 1.00 91.62 365 SER A C 1
ATOM 2932 O O . SER A 1 365 ? 11.082 -12.748 23.891 1.00 91.62 365 SER A O 1
ATOM 2934 N N . LYS A 1 366 ? 12.107 -12.484 21.903 1.00 86.75 366 LYS A N 1
ATOM 2935 C CA . LYS A 1 366 ? 12.730 -11.180 22.187 1.00 86.75 366 LYS A CA 1
ATOM 2936 C C . LYS A 1 366 ? 11.970 -9.994 21.578 1.00 86.75 366 LYS A C 1
ATOM 2938 O O . LYS A 1 366 ? 12.284 -8.863 21.922 1.00 86.75 366 LYS A O 1
ATOM 2943 N N . TRP A 1 367 ? 10.968 -10.237 20.727 1.00 86.00 367 TRP A N 1
ATOM 2944 C CA . TRP A 1 367 ? 10.306 -9.191 19.935 1.00 86.00 367 TRP A CA 1
ATOM 2945 C C . TRP A 1 367 ? 9.497 -8.178 20.746 1.00 86.00 367 TRP A C 1
ATOM 2947 O O . TRP A 1 367 ? 9.571 -6.992 20.461 1.00 86.00 367 TRP A O 1
ATOM 2957 N N . SER A 1 368 ? 8.683 -8.613 21.712 1.00 90.06 368 SER A N 1
ATOM 2958 C CA . SER A 1 368 ? 7.964 -7.681 22.593 1.00 90.06 368 SER A CA 1
ATOM 2959 C C . SER A 1 368 ? 7.495 -8.362 23.875 1.00 90.06 368 SER A C 1
ATOM 2961 O O . SER A 1 368 ? 6.314 -8.661 24.075 1.00 90.06 368 SER A O 1
ATOM 2963 N N . ARG A 1 369 ? 8.435 -8.587 24.798 1.00 93.25 369 ARG A N 1
ATOM 2964 C CA . ARG A 1 369 ? 8.118 -9.135 26.130 1.00 93.25 369 ARG A CA 1
ATOM 2965 C C . ARG A 1 369 ? 7.097 -8.278 26.876 1.00 93.25 369 ARG A C 1
ATOM 2967 O O . ARG A 1 369 ? 6.283 -8.827 27.616 1.00 93.25 369 ARG A O 1
ATOM 2974 N N . CYS A 1 370 ? 7.096 -6.965 26.637 1.00 95.38 370 CYS A N 1
ATOM 2975 C CA . CYS A 1 370 ? 6.089 -6.043 27.154 1.00 95.38 370 CYS A CA 1
ATOM 2976 C C . CYS A 1 370 ? 4.672 -6.431 26.695 1.00 95.38 370 CYS A C 1
ATOM 2978 O O . CYS A 1 370 ? 3.786 -6.616 27.532 1.00 95.38 370 CYS A O 1
ATOM 2980 N N . VAL A 1 371 ? 4.459 -6.616 25.385 1.00 95.94 371 VAL A N 1
ATOM 2981 C CA . VAL A 1 371 ? 3.150 -7.010 24.843 1.00 95.94 371 VAL A CA 1
ATOM 2982 C C . VAL A 1 371 ? 2.760 -8.404 25.312 1.00 95.94 371 VAL A C 1
ATOM 2984 O O . VAL A 1 371 ? 1.636 -8.576 25.767 1.00 95.94 371 VAL A O 1
ATOM 2987 N N . TYR A 1 372 ? 3.666 -9.384 25.272 1.00 97.12 372 TYR A N 1
ATOM 2988 C CA . TYR A 1 372 ? 3.340 -10.754 25.685 1.00 97.12 372 TYR A CA 1
ATOM 2989 C C . TYR A 1 372 ? 2.966 -10.845 27.171 1.00 97.12 372 TYR A C 1
ATOM 2991 O O . TYR A 1 372 ? 2.013 -11.537 27.516 1.00 97.12 372 TYR A O 1
ATOM 2999 N N . THR A 1 373 ? 3.650 -10.095 28.042 1.00 97.44 373 THR A N 1
ATOM 3000 C CA . THR A 1 373 ? 3.309 -10.010 29.475 1.00 97.44 373 THR A CA 1
ATOM 3001 C C . THR A 1 373 ? 1.941 -9.368 29.686 1.00 97.44 373 THR A C 1
ATOM 3003 O O . THR A 1 373 ? 1.157 -9.837 30.509 1.00 97.44 373 THR A O 1
ATOM 3006 N N . TYR A 1 374 ? 1.625 -8.316 28.927 1.00 97.56 374 TYR A N 1
ATOM 3007 C CA . TYR A 1 374 ? 0.314 -7.677 28.998 1.00 97.56 374 TYR A CA 1
ATOM 3008 C C . TYR A 1 374 ? -0.805 -8.585 28.472 1.00 97.56 374 TYR A C 1
ATOM 3010 O O . TYR A 1 374 ? -1.842 -8.695 29.115 1.00 97.56 374 TYR A O 1
ATOM 3018 N N . LEU A 1 375 ? -0.585 -9.284 27.356 1.00 97.62 375 LEU A N 1
ATOM 3019 C CA . LEU A 1 375 ? -1.524 -10.275 26.824 1.00 97.62 375 LEU A CA 1
ATOM 3020 C C . LEU A 1 375 ? -1.769 -11.404 27.830 1.00 97.62 375 LEU A C 1
ATOM 3022 O O . LEU A 1 375 ? -2.912 -11.759 28.093 1.00 97.62 375 LEU A O 1
ATOM 3026 N N . LEU A 1 376 ? -0.707 -11.919 28.455 1.00 97.19 376 LEU A N 1
ATOM 3027 C CA . LEU A 1 376 ? -0.824 -12.911 29.521 1.00 97.19 376 LEU A CA 1
ATOM 3028 C C . LEU A 1 376 ? -1.690 -12.388 30.676 1.00 97.19 376 LEU A C 1
ATOM 3030 O O . LEU A 1 376 ? -2.594 -13.082 31.127 1.00 97.19 376 LEU A O 1
ATOM 3034 N N . CYS A 1 377 ? -1.445 -11.148 31.105 1.00 96.62 377 CYS A N 1
ATOM 3035 C CA . CYS A 1 377 ? -2.198 -10.473 32.159 1.00 96.62 377 CYS A CA 1
ATOM 3036 C C . CYS A 1 377 ? -3.698 -10.360 31.827 1.00 96.62 377 CYS A C 1
ATOM 3038 O O . CYS A 1 377 ? -4.534 -10.771 32.628 1.00 96.62 377 CYS A O 1
ATOM 3040 N N . ILE A 1 378 ? -4.057 -9.871 30.634 1.00 96.44 378 ILE A N 1
ATOM 3041 C CA . ILE A 1 378 ? -5.469 -9.676 30.260 1.00 96.44 378 ILE A CA 1
ATOM 3042 C C . ILE A 1 378 ? -6.205 -10.986 29.955 1.00 96.44 378 ILE A C 1
ATOM 3044 O O . ILE A 1 378 ? -7.417 -11.033 30.148 1.00 96.44 378 ILE A O 1
ATOM 3048 N N . PHE A 1 379 ? -5.512 -12.040 29.506 1.00 95.94 379 PHE A N 1
ATOM 3049 C CA . PHE A 1 379 ? -6.131 -13.357 29.325 1.00 95.94 379 PHE A CA 1
ATOM 3050 C C . PHE A 1 379 ? -6.346 -14.078 30.651 1.00 95.94 379 PHE A C 1
ATOM 3052 O O . PHE A 1 379 ? -7.405 -14.664 30.828 1.00 95.94 379 PHE A O 1
ATOM 3059 N N . PHE A 1 380 ? -5.422 -13.966 31.613 1.00 93.31 380 PHE A N 1
ATOM 3060 C CA . PHE A 1 380 ? -5.691 -14.421 32.981 1.00 93.31 380 PHE A CA 1
ATOM 3061 C C . PHE A 1 380 ? -6.860 -13.661 33.607 1.00 93.31 380 PHE A C 1
ATOM 3063 O O . PHE A 1 380 ? -7.685 -14.274 34.268 1.00 93.31 380 PHE A O 1
ATOM 3070 N N . ALA A 1 381 ? -6.966 -12.351 33.369 1.00 92.75 381 ALA A N 1
ATOM 3071 C CA . ALA A 1 381 ? -8.098 -11.553 33.840 1.00 92.75 381 ALA A CA 1
ATOM 3072 C C . ALA A 1 381 ? -9.442 -11.962 33.220 1.00 92.75 381 ALA A C 1
ATOM 3074 O O . ALA A 1 381 ? -10.471 -11.776 33.857 1.00 92.75 381 ALA A O 1
ATOM 3075 N N . ALA A 1 382 ? -9.432 -12.502 32.000 1.00 91.81 382 ALA A N 1
ATOM 3076 C CA . ALA A 1 382 ? -10.625 -12.997 31.315 1.00 91.81 382 ALA A CA 1
ATOM 3077 C C . ALA A 1 382 ? -11.015 -14.426 31.727 1.00 91.81 382 ALA A C 1
ATOM 3079 O O . ALA A 1 382 ? -12.137 -14.856 31.474 1.00 91.81 382 ALA A O 1
ATOM 3080 N N . ASP A 1 383 ? -10.084 -15.186 32.309 1.00 90.06 383 ASP A N 1
ATOM 3081 C CA . ASP A 1 383 ? -10.298 -16.586 32.647 1.00 90.06 383 ASP A CA 1
ATOM 3082 C C . ASP A 1 383 ? -11.000 -16.727 34.007 1.00 90.06 383 ASP A C 1
ATOM 3084 O O . ASP A 1 383 ? -10.398 -16.622 35.081 1.00 90.06 383 ASP A O 1
ATOM 3088 N N . GLU A 1 384 ? -12.309 -16.967 33.959 1.00 85.56 384 GLU A N 1
ATOM 3089 C CA . GLU A 1 384 ? -13.142 -17.185 35.144 1.00 85.56 384 GLU A CA 1
ATOM 3090 C C . GLU A 1 384 ? -13.054 -18.607 35.712 1.00 85.56 384 GLU A C 1
ATOM 3092 O O . GLU A 1 384 ? -13.615 -18.878 36.769 1.00 85.56 384 GLU A O 1
ATOM 3097 N N . THR A 1 385 ? -12.312 -19.512 35.063 1.00 87.69 385 THR A N 1
ATOM 3098 C CA . THR A 1 385 ? -12.145 -20.895 35.543 1.00 87.69 385 THR A CA 1
ATOM 3099 C C . THR A 1 385 ? -11.119 -21.027 36.671 1.00 87.69 385 THR A C 1
ATOM 3101 O O . THR A 1 385 ? -11.074 -22.050 37.356 1.00 87.69 385 THR A O 1
ATOM 3104 N N . VAL A 1 386 ? -10.291 -19.999 36.879 1.00 85.56 386 VAL A N 1
ATOM 3105 C CA . VAL A 1 386 ? -9.263 -19.954 37.925 1.00 85.56 386 VAL A CA 1
ATOM 3106 C C . VAL A 1 386 ? -9.803 -19.244 39.164 1.00 85.56 386 VAL A C 1
ATOM 3108 O O . VAL A 1 386 ? -10.472 -18.219 39.056 1.00 85.56 386 VAL A O 1
ATOM 3111 N N . ASP A 1 387 ? -9.445 -19.763 40.343 1.00 91.75 387 ASP A N 1
ATOM 3112 C CA . ASP A 1 387 ? -9.722 -19.133 41.637 1.00 91.75 387 ASP A CA 1
ATOM 3113 C C . ASP A 1 387 ? -9.365 -17.636 41.643 1.00 91.75 387 ASP A C 1
ATOM 3115 O O . ASP A 1 387 ? -8.265 -17.238 41.247 1.00 91.75 387 ASP A O 1
ATOM 3119 N N . GLU A 1 388 ? -10.301 -16.812 42.113 1.00 89.00 388 GLU A N 1
ATOM 3120 C CA . GLU A 1 388 ? -10.222 -15.357 42.005 1.00 89.00 388 GLU A CA 1
ATOM 3121 C C . GLU A 1 388 ? -9.012 -14.775 42.744 1.00 89.00 388 GLU A C 1
ATOM 3123 O O . GLU A 1 388 ? -8.347 -13.883 42.212 1.00 89.00 388 GLU A O 1
ATOM 3128 N N . ALA A 1 389 ? -8.679 -15.293 43.930 1.00 90.75 389 ALA A N 1
ATOM 3129 C CA . ALA A 1 389 ? -7.550 -14.794 44.708 1.00 90.75 389 ALA A CA 1
ATOM 3130 C C . ALA A 1 389 ? -6.223 -15.052 43.980 1.00 90.75 389 ALA A C 1
ATOM 3132 O O . ALA A 1 389 ? -5.439 -14.123 43.766 1.00 90.75 389 ALA A O 1
ATOM 3133 N N . LYS A 1 390 ? -6.008 -16.288 43.507 1.00 90.06 390 LYS A N 1
ATOM 3134 C CA . LYS A 1 390 ? -4.816 -16.659 42.719 1.00 90.06 390 LYS A CA 1
ATOM 3135 C C . LYS A 1 390 ? -4.731 -15.899 41.401 1.00 90.06 390 LYS A C 1
ATOM 3137 O O . LYS A 1 390 ? -3.643 -15.499 40.969 1.00 90.06 390 LYS A O 1
ATOM 3142 N N . ARG A 1 391 ? -5.875 -15.699 40.747 1.00 90.38 391 ARG A N 1
ATOM 3143 C CA . ARG A 1 391 ? -5.978 -14.924 39.511 1.00 90.38 391 ARG A CA 1
ATOM 3144 C C . ARG A 1 391 ? -5.555 -13.475 39.753 1.00 90.38 391 ARG A C 1
ATOM 3146 O O . ARG A 1 391 ? -4.674 -12.985 39.051 1.00 90.38 391 ARG A O 1
ATOM 3153 N N . ASN A 1 392 ? -6.108 -12.817 40.769 1.00 91.00 392 ASN A N 1
ATOM 3154 C CA . ASN A 1 392 ? -5.808 -11.420 41.089 1.00 91.00 392 ASN A CA 1
ATOM 3155 C C . ASN A 1 392 ? -4.343 -11.219 41.514 1.00 91.00 392 ASN A C 1
ATOM 3157 O O . ASN A 1 392 ? -3.705 -10.271 41.053 1.00 91.00 392 ASN A O 1
ATOM 3161 N N . GLU A 1 393 ? -3.778 -12.138 42.304 1.00 92.94 393 GLU A N 1
ATOM 3162 C CA . GLU A 1 393 ? -2.349 -12.141 42.650 1.00 92.94 393 GLU A CA 1
ATOM 3163 C C . GLU A 1 393 ? -1.469 -12.203 41.390 1.00 92.94 393 GLU A C 1
ATOM 3165 O O . GLU A 1 393 ? -0.564 -11.384 41.196 1.00 92.94 393 GLU A O 1
ATOM 3170 N N . THR A 1 394 ? -1.780 -13.137 40.486 1.00 93.12 394 THR A N 1
ATOM 3171 C CA . THR A 1 394 ? -1.046 -13.321 39.227 1.00 93.12 394 THR A CA 1
ATOM 3172 C C . THR A 1 394 ? -1.132 -12.077 38.340 1.00 93.12 394 THR A C 1
ATOM 3174 O O . THR A 1 394 ? -0.116 -11.622 37.810 1.00 93.12 394 THR A O 1
ATOM 3177 N N . ILE A 1 395 ? -2.324 -11.492 38.195 1.00 94.88 395 ILE A N 1
ATOM 3178 C CA . ILE A 1 395 ? -2.551 -10.271 37.409 1.00 94.88 395 ILE A CA 1
ATOM 3179 C C . ILE A 1 395 ? -1.747 -9.103 37.984 1.00 94.88 395 ILE A C 1
ATOM 3181 O O . ILE A 1 395 ? -1.063 -8.417 37.223 1.00 94.88 395 ILE A O 1
ATOM 3185 N N . GLY A 1 396 ? -1.768 -8.906 39.307 1.00 94.19 396 GLY A N 1
ATOM 3186 C CA . GLY A 1 396 ? -0.976 -7.880 39.991 1.00 94.19 396 GLY A CA 1
ATOM 3187 C C . GLY A 1 396 ? 0.518 -8.021 39.710 1.00 94.19 396 GLY A C 1
ATOM 3188 O O . GLY A 1 396 ? 1.169 -7.070 39.268 1.00 94.19 396 GLY A O 1
ATOM 3189 N N . ALA A 1 397 ? 1.047 -9.237 39.865 1.00 94.81 397 ALA A N 1
ATOM 3190 C CA . ALA A 1 397 ? 2.454 -9.534 39.612 1.00 94.81 397 ALA A CA 1
ATOM 3191 C C . ALA A 1 397 ? 2.864 -9.327 38.143 1.00 94.81 397 ALA A C 1
ATOM 3193 O O . ALA A 1 397 ? 3.997 -8.920 37.866 1.00 94.81 397 ALA A O 1
ATOM 3194 N N . LEU A 1 398 ? 1.977 -9.622 37.187 1.00 96.38 398 LEU A N 1
ATOM 3195 C CA . LEU A 1 398 ? 2.234 -9.409 35.762 1.00 96.38 398 LEU A CA 1
ATOM 3196 C C . LEU A 1 398 ? 2.142 -7.929 35.386 1.00 96.38 398 LEU A C 1
ATOM 3198 O O . LEU A 1 398 ? 3.036 -7.429 34.702 1.00 96.38 398 LEU A O 1
ATOM 3202 N N . ALA A 1 399 ? 1.104 -7.222 35.841 1.00 95.38 399 ALA A N 1
ATOM 3203 C CA . ALA A 1 399 ? 0.878 -5.811 35.534 1.00 95.38 399 ALA A CA 1
ATOM 3204 C C . ALA A 1 399 ? 2.072 -4.938 35.950 1.00 95.38 399 ALA A C 1
ATOM 3206 O O . ALA A 1 399 ? 2.566 -4.168 35.122 1.00 95.38 399 ALA A O 1
ATOM 3207 N N . GLY A 1 400 ? 2.617 -5.155 37.153 1.00 94.38 400 GLY A N 1
ATOM 3208 C CA . GLY A 1 400 ? 3.780 -4.411 37.652 1.00 94.38 400 GLY A CA 1
ATOM 3209 C C . GLY A 1 400 ? 5.063 -4.595 36.836 1.00 94.38 400 GLY A C 1
ATOM 3210 O O . GLY A 1 400 ? 5.972 -3.770 36.900 1.00 94.38 400 GLY A O 1
ATOM 3211 N N . LYS A 1 401 ? 5.148 -5.643 36.006 1.00 95.19 401 LYS A N 1
ATOM 3212 C CA . LYS A 1 401 ? 6.313 -5.901 35.143 1.00 95.19 401 LYS A CA 1
ATOM 3213 C C . LYS A 1 401 ? 6.202 -5.246 33.768 1.00 95.19 401 LYS A C 1
ATOM 3215 O O . LYS A 1 401 ? 7.228 -4.988 33.143 1.00 95.19 401 LYS A O 1
ATOM 3220 N N . VAL A 1 402 ? 4.990 -4.973 33.275 1.00 95.38 402 VAL A N 1
ATOM 3221 C CA . VAL A 1 402 ? 4.756 -4.595 31.867 1.00 95.38 402 VAL A CA 1
ATOM 3222 C C . VAL A 1 402 ? 5.548 -3.349 31.463 1.00 95.38 402 VAL A C 1
ATOM 3224 O O . VAL A 1 402 ? 6.166 -3.337 30.398 1.00 95.38 402 VAL A O 1
ATOM 3227 N N . ASP A 1 403 ? 5.543 -2.299 32.288 1.00 90.75 403 ASP A N 1
ATOM 3228 C CA . ASP A 1 403 ? 6.169 -1.015 31.941 1.00 90.75 403 ASP A CA 1
ATOM 3229 C C . ASP A 1 403 ? 7.697 -1.096 31.843 1.00 90.75 403 ASP A C 1
ATOM 3231 O O . ASP A 1 403 ? 8.294 -0.457 30.976 1.00 90.75 403 ASP A O 1
ATOM 3235 N N . GLY A 1 404 ? 8.314 -1.915 32.700 1.00 91.38 404 GLY A N 1
ATOM 3236 C CA . GLY A 1 404 ? 9.764 -2.111 32.750 1.00 91.38 404 GLY A CA 1
ATOM 3237 C C . GLY A 1 404 ? 10.323 -2.945 31.595 1.00 91.38 404 GLY A C 1
ATOM 3238 O O . GLY A 1 404 ? 11.530 -2.959 31.384 1.00 91.38 404 GLY A O 1
ATOM 3239 N N . LEU A 1 405 ? 9.463 -3.620 30.825 1.00 92.75 405 LEU A N 1
ATOM 3240 C CA . LEU A 1 405 ? 9.855 -4.502 29.718 1.00 92.75 405 LEU A CA 1
ATOM 3241 C C . LEU A 1 405 ? 9.846 -3.818 28.343 1.00 92.75 405 LEU A C 1
ATOM 3243 O O . LEU A 1 405 ? 10.021 -4.498 27.331 1.00 92.75 405 LEU A O 1
ATOM 3247 N N . ARG A 1 406 ? 9.587 -2.507 28.276 1.00 89.06 406 ARG A N 1
ATOM 3248 C CA . ARG A 1 406 ? 9.521 -1.773 27.005 1.00 89.06 406 ARG A CA 1
ATOM 3249 C C . ARG A 1 406 ? 10.884 -1.711 26.328 1.00 89.06 406 ARG A C 1
ATOM 3251 O O . ARG A 1 406 ? 11.867 -1.304 26.945 1.00 89.06 406 ARG A O 1
ATOM 3258 N N . MET A 1 407 ? 10.909 -1.987 25.034 1.00 84.94 407 MET A N 1
ATOM 3259 C CA . MET A 1 407 ? 12.078 -1.793 24.193 1.00 84.94 407 MET A CA 1
ATOM 3260 C C . MET A 1 407 ? 11.979 -0.505 23.369 1.00 84.94 407 MET A C 1
ATOM 3262 O O . MET A 1 407 ? 10.924 0.133 23.246 1.00 84.94 407 MET A O 1
ATOM 3266 N N . ARG A 1 408 ? 13.117 -0.092 22.813 1.00 78.50 408 ARG A N 1
ATOM 3267 C CA . ARG A 1 408 ? 13.213 1.014 21.861 1.00 78.50 408 ARG A CA 1
ATOM 3268 C C . ARG A 1 408 ? 13.723 0.475 20.532 1.00 78.50 408 ARG A C 1
ATOM 3270 O O . ARG A 1 408 ? 14.521 -0.453 20.506 1.00 78.50 408 ARG A O 1
ATOM 3277 N N . ILE A 1 409 ? 13.196 1.037 19.452 1.00 69.75 409 ILE A N 1
ATOM 3278 C CA . ILE A 1 409 ? 13.679 0.818 18.091 1.00 69.75 409 ILE A CA 1
ATOM 3279 C C . ILE A 1 409 ? 13.921 2.205 17.503 1.00 69.75 409 ILE A C 1
ATOM 3281 O O . ILE A 1 409 ? 13.033 3.066 17.558 1.00 69.75 409 ILE A O 1
ATOM 3285 N N . ALA A 1 410 ? 15.127 2.443 16.983 1.00 65.00 410 ALA A N 1
ATOM 3286 C CA . ALA A 1 410 ? 15.576 3.756 16.518 1.00 65.00 410 ALA A CA 1
ATOM 3287 C C . ALA A 1 410 ? 15.348 4.870 17.567 1.00 65.00 410 ALA A C 1
ATOM 3289 O O . ALA A 1 410 ? 14.847 5.957 17.259 1.00 65.00 410 ALA A O 1
ATOM 3290 N N . GLY A 1 411 ? 15.632 4.570 18.839 1.00 68.31 411 GLY A N 1
ATOM 3291 C CA . GLY A 1 411 ? 15.510 5.511 19.956 1.00 68.31 411 GLY A CA 1
ATOM 3292 C C . GLY A 1 411 ? 14.074 5.836 20.388 1.00 68.31 411 GLY A C 1
ATOM 3293 O O . GLY A 1 411 ? 13.879 6.599 21.338 1.00 68.31 411 GLY A O 1
ATOM 3294 N N . LYS A 1 412 ? 13.049 5.255 19.748 1.00 74.00 412 LYS A N 1
ATOM 3295 C CA . LYS A 1 412 ? 11.632 5.448 20.096 1.00 74.00 412 LYS A CA 1
ATOM 3296 C C . LYS A 1 412 ? 11.029 4.172 20.671 1.00 74.00 412 LYS A C 1
ATOM 3298 O O . LYS A 1 412 ? 11.251 3.080 20.163 1.00 74.00 412 LYS A O 1
ATOM 3303 N N . SER A 1 413 ? 10.218 4.310 21.719 1.00 76.62 413 SER A N 1
ATOM 3304 C CA . SER A 1 413 ? 9.428 3.185 22.231 1.00 76.62 413 SER A CA 1
ATOM 3305 C C . SER A 1 413 ? 8.381 2.743 21.215 1.00 76.62 413 SER A C 1
ATOM 3307 O O . SER A 1 413 ? 7.737 3.579 20.572 1.00 76.62 413 SER A O 1
ATOM 3309 N N . ILE A 1 414 ? 8.157 1.433 21.131 1.00 85.00 414 ILE A N 1
ATOM 3310 C CA . ILE A 1 414 ? 7.151 0.858 20.240 1.00 85.00 414 ILE A CA 1
ATOM 3311 C C . ILE A 1 414 ? 5.751 1.333 20.688 1.00 85.00 414 ILE A C 1
ATOM 3313 O O . ILE A 1 414 ? 5.403 1.205 21.868 1.00 85.00 414 ILE A O 1
ATOM 3317 N N . PRO A 1 415 ? 4.910 1.885 19.788 1.00 85.81 415 PRO A N 1
ATOM 3318 C CA . PRO A 1 415 ? 3.614 2.455 20.165 1.00 85.81 415 PRO A CA 1
ATOM 3319 C C . PRO A 1 415 ? 2.686 1.501 20.930 1.00 85.81 415 PRO A C 1
ATOM 3321 O O . PRO A 1 415 ? 2.018 1.939 21.870 1.00 85.81 415 PRO A O 1
ATOM 3324 N N . VAL A 1 416 ? 2.664 0.213 20.562 1.00 89.69 416 VAL A N 1
ATOM 3325 C CA . VAL A 1 416 ? 1.847 -0.806 21.243 1.00 89.69 416 VAL A CA 1
ATOM 3326 C C . VAL A 1 416 ? 2.359 -1.108 22.652 1.00 89.69 416 VAL A C 1
ATOM 3328 O O . VAL A 1 416 ? 1.562 -1.198 23.578 1.00 89.69 416 VAL A O 1
ATOM 3331 N N . GLU A 1 417 ? 3.671 -1.120 22.880 1.00 92.44 417 GLU A N 1
ATOM 3332 C CA . GLU A 1 417 ? 4.234 -1.301 24.224 1.00 92.44 417 GLU A CA 1
ATOM 3333 C C . GLU A 1 417 ? 3.917 -0.119 25.147 1.00 92.44 417 GLU A C 1
ATOM 3335 O O . GLU A 1 417 ? 3.599 -0.289 26.326 1.00 92.44 417 GLU A O 1
ATOM 3340 N N . LYS A 1 418 ? 3.916 1.106 24.601 1.00 90.31 418 LYS A N 1
ATOM 3341 C CA . LYS A 1 418 ? 3.463 2.300 25.332 1.00 90.31 418 LYS A CA 1
ATOM 3342 C C . LYS A 1 418 ? 1.970 2.234 25.671 1.00 90.31 418 LYS A C 1
ATOM 3344 O O . LYS A 1 418 ? 1.548 2.823 26.669 1.00 90.31 418 LYS A O 1
ATOM 3349 N N . TYR A 1 419 ? 1.158 1.584 24.839 1.00 90.81 419 TYR A N 1
ATOM 3350 C CA . TYR A 1 419 ? -0.244 1.306 25.151 1.00 90.81 419 TYR A CA 1
ATOM 3351 C C . TYR A 1 419 ? -0.351 0.282 26.291 1.00 90.81 419 TYR A C 1
ATOM 3353 O O . TYR A 1 419 ? -0.943 0.610 27.319 1.00 90.81 419 TYR A O 1
ATOM 3361 N N . CYS A 1 420 ? 0.309 -0.874 26.171 1.00 94.44 420 CYS A N 1
ATOM 3362 C CA . CYS A 1 420 ? 0.311 -1.931 27.186 1.00 94.44 420 CYS A CA 1
ATOM 3363 C C . CYS A 1 420 ? 0.774 -1.421 28.557 1.00 94.44 420 CYS A C 1
ATOM 3365 O O . CYS A 1 420 ? 0.079 -1.606 29.552 1.00 94.44 420 CYS A O 1
ATOM 3367 N N . GLY A 1 421 ? 1.894 -0.694 28.621 1.00 92.75 421 GLY A N 1
ATOM 3368 C CA . GLY A 1 421 ? 2.399 -0.155 29.887 1.00 92.75 421 GLY A CA 1
ATOM 3369 C C . GLY A 1 421 ? 1.473 0.892 30.518 1.00 92.75 421 GLY A C 1
ATOM 3370 O O . GLY A 1 421 ? 1.304 0.912 31.732 1.00 92.75 421 GLY A O 1
ATOM 3371 N N . ARG A 1 422 ? 0.800 1.732 29.716 1.00 90.12 422 ARG A N 1
ATOM 3372 C CA . ARG A 1 422 ? -0.227 2.652 30.246 1.00 90.12 422 ARG A CA 1
ATOM 3373 C C . ARG A 1 422 ? -1.443 1.910 30.789 1.00 90.12 422 ARG A C 1
ATOM 3375 O O . ARG A 1 422 ? -2.002 2.330 31.798 1.00 90.12 422 ARG A O 1
ATOM 3382 N N . LYS A 1 423 ? -1.856 0.828 30.129 1.00 91.25 423 LYS A N 1
ATOM 3383 C CA . LYS A 1 423 ? -2.976 -0.002 30.578 1.00 91.25 423 LYS A CA 1
ATOM 3384 C C . LYS A 1 423 ? -2.657 -0.758 31.858 1.00 91.25 423 LYS A C 1
ATOM 3386 O O . LYS A 1 423 ? -3.486 -0.751 32.760 1.00 91.25 423 LYS A O 1
ATOM 3391 N N . ALA A 1 424 ? -1.455 -1.313 31.966 1.00 93.38 424 ALA A N 1
ATOM 3392 C CA . ALA A 1 424 ? -0.975 -1.938 33.191 1.00 93.38 424 ALA A CA 1
ATOM 3393 C C . ALA A 1 424 ? -0.955 -0.944 34.367 1.00 93.38 424 ALA A C 1
ATOM 3395 O O . ALA A 1 424 ? -1.574 -1.215 35.389 1.00 93.38 424 ALA A O 1
ATOM 3396 N N . LYS A 1 425 ? -0.394 0.262 34.184 1.00 90.94 425 LYS A N 1
ATOM 3397 C CA . LYS A 1 425 ? -0.421 1.323 35.214 1.00 90.94 425 LYS A CA 1
ATOM 3398 C C . LYS A 1 425 ? -1.826 1.741 35.627 1.00 90.94 425 LYS A C 1
ATOM 3400 O O . LYS A 1 425 ? -2.089 2.050 36.784 1.00 90.94 425 LYS A O 1
ATOM 3405 N N . ARG A 1 426 ? -2.759 1.776 34.674 1.00 88.81 426 ARG A N 1
ATOM 3406 C CA . ARG A 1 426 ? -4.159 2.055 34.993 1.00 88.81 426 ARG A CA 1
ATOM 3407 C C . ARG A 1 426 ? -4.765 0.934 35.831 1.00 88.81 426 ARG A C 1
ATOM 3409 O O . ARG A 1 426 ? -5.521 1.240 36.749 1.00 88.81 426 ARG A O 1
ATOM 3416 N N . PHE A 1 427 ? -4.473 -0.325 35.518 1.00 91.38 427 PHE A N 1
ATOM 3417 C CA . PHE A 1 427 ? -4.915 -1.433 36.354 1.00 91.38 427 PHE A CA 1
ATOM 3418 C C . PHE A 1 427 ? -4.371 -1.287 37.778 1.00 91.38 427 PHE A C 1
ATOM 3420 O O . PHE A 1 427 ? -5.159 -1.361 38.705 1.00 91.38 427 PHE A O 1
ATOM 3427 N N . GLU A 1 428 ? -3.095 -0.947 37.967 1.00 88.00 428 GLU A N 1
ATOM 3428 C CA . GLU A 1 428 ? -2.542 -0.704 39.311 1.00 88.00 428 GLU A CA 1
ATOM 3429 C C . GLU A 1 428 ? -3.335 0.366 40.085 1.00 88.00 428 GLU A C 1
ATOM 3431 O O . GLU A 1 428 ? -3.627 0.192 41.265 1.00 88.00 428 GLU A O 1
ATOM 3436 N N . ALA A 1 429 ? -3.759 1.435 39.405 1.00 87.31 429 ALA A N 1
ATOM 3437 C CA . ALA A 1 429 ? -4.519 2.525 40.017 1.00 87.31 429 ALA A CA 1
ATOM 3438 C C . ALA A 1 429 ? -6.018 2.233 40.230 1.00 87.31 429 ALA A C 1
ATOM 3440 O O . ALA A 1 429 ? -6.635 2.823 41.109 1.00 87.31 429 ALA A O 1
ATOM 3441 N N . THR A 1 430 ? -6.631 1.390 39.395 1.00 88.19 430 THR A N 1
ATOM 3442 C CA . THR A 1 430 ? -8.100 1.204 39.354 1.00 88.19 430 THR A CA 1
ATOM 3443 C C . THR A 1 430 ? -8.556 -0.205 39.706 1.00 88.19 430 THR A C 1
ATOM 3445 O O . THR A 1 430 ? -9.753 -0.432 39.844 1.00 88.19 430 THR A O 1
ATOM 3448 N N . GLN A 1 431 ? -7.617 -1.147 39.791 1.00 88.81 431 GLN A N 1
ATOM 3449 C CA . GLN A 1 431 ? -7.831 -2.583 39.973 1.00 88.81 431 GLN A CA 1
ATOM 3450 C C . GLN A 1 431 ? -8.834 -3.183 38.971 1.00 88.81 431 GLN A C 1
ATOM 3452 O O . GLN A 1 431 ? -9.515 -4.160 39.256 1.00 88.81 431 GLN A O 1
ATOM 3457 N N . SER A 1 432 ? -8.928 -2.601 37.768 1.00 86.69 432 SER A N 1
ATOM 3458 C CA . SER A 1 432 ? -9.884 -3.019 36.741 1.00 86.69 432 SER A CA 1
ATOM 3459 C C . SER A 1 432 ? -9.231 -3.217 35.371 1.00 86.69 432 SER A C 1
ATOM 3461 O O . SER A 1 432 ? -8.586 -2.316 34.828 1.00 86.69 432 SER A O 1
ATOM 3463 N N . LEU A 1 433 ? -9.457 -4.401 34.793 1.00 87.00 433 LEU A N 1
ATOM 3464 C CA . LEU A 1 433 ? -9.122 -4.780 33.412 1.00 87.00 433 LEU A CA 1
ATOM 3465 C C . LEU A 1 433 ? -10.379 -5.100 32.589 1.00 87.00 433 LEU A C 1
ATOM 3467 O O . LEU A 1 433 ? -10.308 -5.877 31.639 1.00 87.00 433 LEU A O 1
ATOM 3471 N N . LEU A 1 434 ? -11.523 -4.510 32.955 1.00 85.44 434 LEU A N 1
ATOM 3472 C CA . LEU A 1 434 ? -12.814 -4.779 32.320 1.00 85.44 434 LEU A CA 1
ATOM 3473 C C . LEU A 1 434 ? -12.700 -4.740 30.783 1.00 85.44 434 LEU A C 1
ATOM 3475 O O . LEU A 1 434 ? -12.353 -3.704 30.212 1.00 85.44 434 LEU A O 1
ATOM 3479 N N . PHE A 1 435 ? -12.949 -5.890 30.148 1.00 87.94 435 PHE A N 1
ATOM 3480 C CA . PHE A 1 435 ? -12.869 -6.134 28.700 1.00 87.94 435 PHE A CA 1
ATOM 3481 C C . PHE A 1 435 ? -11.541 -5.768 28.009 1.00 87.94 435 PHE A C 1
ATOM 3483 O O . PHE A 1 435 ? -11.502 -5.571 26.794 1.00 87.94 435 PHE A O 1
ATOM 3490 N N . ALA A 1 436 ? -10.422 -5.724 28.738 1.00 92.12 436 ALA A N 1
ATOM 3491 C CA . ALA A 1 436 ? -9.118 -5.381 28.163 1.00 92.12 436 ALA A CA 1
ATOM 3492 C C . ALA A 1 436 ? -8.671 -6.349 27.046 1.00 92.12 436 ALA A C 1
ATOM 3494 O O . ALA A 1 436 ? -8.008 -5.928 26.097 1.00 92.12 436 ALA A O 1
ATOM 3495 N N . HIS A 1 437 ? -9.058 -7.627 27.125 1.00 93.19 437 HIS A N 1
ATOM 3496 C CA . HIS A 1 437 ? -8.807 -8.627 26.082 1.00 93.19 437 HIS A CA 1
ATOM 3497 C C . HIS A 1 437 ? -9.550 -8.290 24.781 1.00 93.19 437 HIS A C 1
ATOM 3499 O O . HIS A 1 437 ? -8.921 -8.247 23.724 1.00 93.19 437 HIS A O 1
ATOM 3505 N N . TYR A 1 438 ? -10.844 -7.955 24.843 1.00 92.62 438 TYR A N 1
ATOM 3506 C CA . TYR A 1 438 ? -11.605 -7.516 23.670 1.00 92.62 438 TYR A CA 1
ATOM 3507 C C . TYR A 1 438 ? -11.098 -6.189 23.116 1.00 92.62 438 TYR A C 1
ATOM 3509 O O . TYR A 1 438 ? -10.985 -6.036 21.901 1.00 92.62 438 TYR A O 1
ATOM 3517 N N . GLU A 1 439 ? -10.706 -5.260 23.987 1.00 91.31 439 GLU A N 1
ATOM 3518 C CA . GLU A 1 439 ? -10.101 -3.995 23.578 1.00 91.31 439 GLU A CA 1
ATOM 3519 C C . GLU A 1 439 ? -8.804 -4.213 22.778 1.00 91.31 439 GLU A C 1
ATOM 3521 O O . GLU A 1 439 ? -8.615 -3.609 21.719 1.00 91.31 439 GLU A O 1
ATOM 3526 N N . PHE A 1 440 ? -7.920 -5.107 23.240 1.00 93.19 440 PHE A N 1
ATOM 3527 C CA . PHE A 1 440 ? -6.699 -5.444 22.505 1.00 93.19 440 PHE A CA 1
ATOM 3528 C C . PHE A 1 440 ? -7.021 -6.126 21.172 1.00 93.19 440 PHE A C 1
ATOM 3530 O O . PHE A 1 440 ? -6.439 -5.772 20.146 1.00 93.19 440 PHE A O 1
ATOM 3537 N N . ILE A 1 441 ? -7.963 -7.075 21.167 1.00 92.50 441 ILE A N 1
ATOM 3538 C CA . ILE A 1 441 ? -8.393 -7.774 19.952 1.00 92.50 441 ILE A CA 1
ATOM 3539 C C . ILE A 1 441 ? -8.940 -6.779 18.915 1.00 92.50 441 ILE A C 1
ATOM 3541 O O . ILE A 1 441 ? -8.578 -6.869 17.740 1.00 92.50 441 ILE A O 1
ATOM 3545 N N . TYR A 1 442 ? -9.747 -5.803 19.336 1.00 88.81 442 TYR A N 1
ATOM 3546 C CA . TYR A 1 442 ? -10.236 -4.723 18.479 1.00 88.81 442 TYR A CA 1
ATOM 3547 C C . TYR A 1 442 ? -9.078 -3.907 17.890 1.00 88.81 442 TYR A C 1
ATOM 3549 O O . TYR A 1 442 ? -8.987 -3.744 16.671 1.00 88.81 442 TYR A O 1
ATOM 3557 N N . PHE A 1 443 ? -8.120 -3.470 18.718 1.00 85.81 443 PHE A N 1
ATOM 3558 C CA . PHE A 1 443 ? -6.938 -2.757 18.222 1.00 85.81 443 PHE A CA 1
ATOM 3559 C C . PHE A 1 443 ? -6.039 -3.601 17.327 1.00 85.81 443 PHE A C 1
ATOM 3561 O O . PHE A 1 443 ? -5.222 -3.036 16.599 1.00 85.81 443 PHE A O 1
ATOM 3568 N N . TRP A 1 444 ? -6.168 -4.923 17.356 1.00 87.00 444 TRP A N 1
ATOM 3569 C CA . TRP A 1 444 ? -5.463 -5.836 16.466 1.00 87.00 444 TRP A CA 1
ATOM 3570 C C . TRP A 1 444 ? -6.310 -6.308 15.272 1.00 87.00 444 TRP A C 1
ATOM 3572 O O . TRP A 1 444 ? -5.928 -7.254 14.590 1.00 87.00 444 TRP A O 1
ATOM 3582 N N . ASN A 1 445 ? -7.437 -5.642 14.986 1.00 88.38 445 ASN A N 1
ATOM 3583 C CA . ASN A 1 445 ? -8.357 -5.976 13.890 1.00 88.38 445 ASN A CA 1
ATOM 3584 C C . ASN A 1 445 ? -8.916 -7.412 13.953 1.00 88.38 445 ASN A C 1
ATOM 3586 O O . ASN A 1 445 ? -9.355 -7.960 12.944 1.00 88.38 445 ASN A O 1
ATOM 3590 N N . GLY A 1 446 ? -8.939 -8.042 15.130 1.00 90.31 446 GLY A N 1
ATOM 3591 C CA . GLY A 1 446 ? -9.479 -9.395 15.268 1.00 90.31 446 GLY A CA 1
ATOM 3592 C C . GLY A 1 446 ? -10.994 -9.468 15.068 1.00 90.31 446 GLY A C 1
ATOM 3593 O O . GLY A 1 446 ? -11.503 -10.520 14.692 1.00 90.31 446 GLY A O 1
ATOM 3594 N N . PHE A 1 447 ? -11.710 -8.352 15.247 1.00 89.25 447 PHE A N 1
ATOM 3595 C CA . PHE A 1 447 ? -13.163 -8.285 15.038 1.00 89.25 447 PHE A CA 1
ATOM 3596 C C . PHE A 1 447 ? -13.514 -8.474 13.554 1.00 89.25 447 PHE A C 1
ATOM 3598 O O . PHE A 1 447 ? -14.491 -9.149 13.246 1.00 89.25 447 PHE A O 1
ATOM 3605 N N . ASP A 1 448 ? -12.661 -8.002 12.634 1.00 87.00 448 ASP A N 1
ATOM 3606 C CA . ASP A 1 448 ? -12.802 -8.239 11.187 1.00 87.00 448 ASP A CA 1
ATOM 3607 C C . ASP A 1 448 ? -12.647 -9.732 10.820 1.00 87.00 448 ASP A C 1
ATOM 3609 O O . ASP A 1 448 ? -13.089 -10.175 9.756 1.00 87.00 448 ASP A O 1
ATOM 3613 N N . ILE A 1 449 ? -11.991 -10.514 11.688 1.00 88.50 449 ILE A N 1
ATOM 3614 C CA . ILE A 1 449 ? -11.723 -11.942 11.492 1.00 88.50 449 ILE A CA 1
ATOM 3615 C C . ILE A 1 449 ? -12.874 -12.774 12.056 1.00 88.50 449 ILE A C 1
ATOM 3617 O O . ILE A 1 449 ? -13.585 -13.433 11.295 1.00 88.50 449 ILE A O 1
ATOM 3621 N N . PHE A 1 450 ? -13.100 -12.736 13.375 1.00 87.12 450 PHE A N 1
ATOM 3622 C CA . PHE A 1 450 ? -14.144 -13.568 13.982 1.00 87.12 450 PHE A CA 1
ATOM 3623 C C . PHE A 1 450 ? -15.558 -13.062 13.682 1.00 87.12 450 PHE A C 1
ATOM 3625 O O . PHE A 1 450 ? -16.504 -13.839 13.781 1.00 87.12 450 PHE A O 1
ATOM 3632 N N . GLY A 1 451 ? -15.712 -11.800 13.259 1.00 87.50 451 GLY A N 1
ATOM 3633 C CA . GLY A 1 451 ? -16.982 -11.223 12.813 1.00 87.50 451 GLY A CA 1
ATOM 3634 C C . GLY A 1 451 ? -17.639 -11.999 11.668 1.00 87.50 451 GLY A C 1
ATOM 3635 O O . GLY A 1 451 ? -18.856 -11.970 11.512 1.00 87.50 451 GLY A O 1
ATOM 3636 N N . LYS A 1 452 ? -16.849 -12.766 10.907 1.00 83.06 452 LYS A N 1
ATOM 3637 C CA . LYS A 1 452 ? -17.333 -13.663 9.847 1.00 83.06 452 LYS A CA 1
ATOM 3638 C C . LYS A 1 452 ? -18.010 -14.928 10.376 1.00 83.06 452 LYS A C 1
ATOM 3640 O O . LYS A 1 452 ? -18.631 -15.651 9.602 1.00 83.06 452 LYS A O 1
ATOM 3645 N N . ASN A 1 453 ? -17.893 -15.210 11.673 1.00 85.44 453 ASN A N 1
ATOM 3646 C CA . ASN A 1 453 ? -18.470 -16.378 12.320 1.00 85.44 453 ASN A CA 1
ATOM 3647 C C . ASN A 1 453 ? -19.540 -15.952 13.345 1.00 85.44 453 ASN A C 1
ATOM 3649 O O . ASN A 1 453 ? -19.209 -15.583 14.476 1.00 85.44 453 ASN A O 1
ATOM 3653 N N . PRO A 1 454 ? -20.839 -16.057 13.002 1.00 86.50 454 PRO A N 1
ATOM 3654 C CA . PRO A 1 454 ? -21.928 -15.609 13.870 1.00 86.50 454 PRO A CA 1
ATOM 3655 C C . PRO A 1 454 ? -21.955 -16.266 15.254 1.00 86.50 454 PRO A C 1
ATOM 3657 O O . PRO A 1 454 ? -22.403 -15.645 16.215 1.00 86.50 454 PRO A O 1
ATOM 3660 N N . LYS A 1 455 ? -21.472 -17.513 15.381 1.00 87.44 455 LYS A N 1
ATOM 3661 C CA . LYS A 1 455 ? -21.415 -18.209 16.678 1.00 87.44 455 LYS A CA 1
ATOM 3662 C C . LYS A 1 455 ? -20.427 -17.532 17.624 1.00 87.44 455 LYS A C 1
ATOM 3664 O O . LYS A 1 455 ? -20.709 -17.399 18.807 1.00 87.44 455 LYS A O 1
ATOM 3669 N N . MET A 1 456 ? -19.291 -17.092 17.089 1.00 87.88 456 MET A N 1
ATOM 3670 C CA . MET A 1 456 ? -18.249 -16.414 17.859 1.00 87.88 456 MET A CA 1
ATOM 3671 C C . MET A 1 456 ? -18.693 -15.006 18.241 1.00 87.88 456 MET A C 1
ATOM 3673 O O . MET A 1 456 ? -18.547 -14.615 19.390 1.00 87.88 456 MET A O 1
ATOM 3677 N N . VAL A 1 457 ? -19.316 -14.277 17.310 1.00 88.38 457 VAL A N 1
ATOM 3678 C CA . VAL A 1 457 ? -19.894 -12.956 17.600 1.00 88.38 457 VAL A CA 1
ATOM 3679 C C . VAL A 1 457 ? -20.918 -13.041 18.730 1.00 88.38 457 VAL A C 1
ATOM 3681 O O . VAL A 1 457 ? -20.835 -12.266 19.674 1.00 88.38 457 VAL A O 1
ATOM 3684 N N . ARG A 1 458 ? -21.843 -14.009 18.676 1.00 86.44 458 ARG A N 1
ATOM 3685 C CA . ARG A 1 458 ? -22.843 -14.208 19.735 1.00 86.44 458 ARG A CA 1
ATOM 3686 C C . ARG A 1 458 ? -22.196 -14.476 21.091 1.00 86.44 458 ARG A C 1
ATOM 3688 O O . ARG A 1 458 ? -22.560 -13.839 22.064 1.00 86.44 458 ARG A O 1
ATOM 3695 N N . ALA A 1 459 ? -21.208 -15.363 21.125 1.00 85.81 459 ALA A N 1
ATOM 3696 C CA . ALA A 1 459 ? -20.466 -15.690 22.334 1.00 85.81 459 ALA A CA 1
ATOM 3697 C C . ALA A 1 459 ? -19.766 -14.465 22.957 1.00 85.81 459 ALA A C 1
ATOM 3699 O O . ALA A 1 459 ? -19.777 -14.301 24.170 1.00 85.81 459 ALA A O 1
ATOM 3700 N N . VAL A 1 460 ? -19.180 -13.588 22.135 1.00 86.12 460 VAL A N 1
ATOM 3701 C CA . VAL A 1 460 ? -18.575 -12.330 22.605 1.00 86.12 460 VAL A CA 1
ATOM 3702 C C . VAL A 1 460 ? -19.638 -11.355 23.122 1.00 86.12 460 VAL A C 1
ATOM 3704 O O . VAL A 1 460 ? -19.411 -10.693 24.128 1.00 86.12 460 VAL A O 1
ATOM 3707 N N . LEU A 1 461 ? -20.798 -11.270 22.463 1.00 84.69 461 LEU A N 1
ATOM 3708 C CA . LEU A 1 461 ? -21.908 -10.421 22.910 1.00 84.69 461 LEU A CA 1
ATOM 3709 C C . LEU A 1 461 ? -22.487 -10.888 24.253 1.00 84.69 461 LEU A C 1
ATOM 3711 O O . LEU A 1 461 ? -22.738 -10.049 25.109 1.00 84.69 461 LEU A O 1
ATOM 3715 N N . GLU A 1 462 ? -22.598 -12.200 24.477 1.00 85.06 462 GLU A N 1
ATOM 3716 C CA . GLU A 1 462 ? -23.023 -12.779 25.763 1.00 85.06 462 GLU A CA 1
ATOM 3717 C C . GLU A 1 462 ? -22.102 -12.354 26.924 1.00 85.06 462 GLU A C 1
ATOM 3719 O O . GLU A 1 462 ? -22.581 -12.053 28.016 1.00 85.06 462 GLU A O 1
ATOM 3724 N N . ASP A 1 463 ? -20.785 -12.250 26.701 1.00 81.06 463 ASP A N 1
ATOM 3725 C CA . ASP A 1 463 ? -19.852 -11.739 27.723 1.00 81.06 463 ASP A CA 1
ATOM 3726 C C . ASP A 1 463 ? -20.092 -10.248 28.033 1.00 81.06 463 ASP A C 1
ATOM 3728 O O . ASP A 1 463 ? -19.735 -9.749 29.103 1.00 81.06 463 ASP A O 1
ATOM 3732 N N . MET A 1 464 ? -20.685 -9.517 27.084 1.00 78.94 464 MET A N 1
ATOM 3733 C CA . MET A 1 464 ? -20.974 -8.085 27.168 1.00 78.94 464 MET A CA 1
ATOM 3734 C C . MET A 1 464 ? -22.416 -7.784 27.622 1.00 78.94 464 MET A C 1
ATOM 3736 O O . MET A 1 464 ? -22.715 -6.617 27.898 1.00 78.94 464 MET A O 1
ATOM 3740 N N . ASP A 1 465 ? -23.282 -8.800 27.767 1.00 67.56 465 ASP A N 1
ATOM 3741 C CA . ASP A 1 465 ? -24.747 -8.718 27.961 1.00 67.56 465 ASP A CA 1
ATOM 3742 C C . ASP A 1 465 ? -25.212 -8.207 29.348 1.00 67.56 465 ASP A C 1
ATOM 3744 O O . ASP A 1 465 ? -26.229 -8.606 29.915 1.00 67.56 465 ASP A O 1
ATOM 3748 N N . ARG A 1 466 ? -24.513 -7.208 29.890 1.00 54.78 466 ARG A N 1
ATOM 3749 C CA . ARG A 1 466 ? -25.069 -6.267 30.881 1.00 54.78 466 ARG A CA 1
ATOM 3750 C C . ARG A 1 466 ? -25.432 -4.908 30.278 1.00 54.78 466 ARG A C 1
ATOM 3752 O O . ARG A 1 466 ? -25.987 -4.067 30.981 1.00 54.78 466 ARG A O 1
ATOM 3759 N N . PHE A 1 467 ? -25.153 -4.685 28.993 1.00 53.12 467 PHE A N 1
ATOM 3760 C CA . PHE A 1 467 ? -25.394 -3.416 28.308 1.00 53.12 467 PHE A CA 1
ATOM 3761 C C . PHE A 1 467 ? -26.384 -3.599 27.152 1.00 53.12 467 PHE A C 1
ATOM 3763 O O . PHE A 1 467 ? -25.995 -3.696 25.996 1.00 53.12 467 PHE A O 1
ATOM 3770 N N . ASN A 1 468 ? -27.684 -3.569 27.465 1.00 53.34 468 ASN A N 1
ATOM 3771 C CA . ASN A 1 468 ? -28.793 -3.543 26.493 1.00 53.34 468 ASN A CA 1
ATOM 3772 C C . ASN A 1 468 ? -28.891 -2.214 25.698 1.00 53.34 468 ASN A C 1
ATOM 3774 O O . ASN A 1 468 ? -29.978 -1.776 25.324 1.00 53.34 468 ASN A O 1
ATOM 3778 N N . ALA A 1 469 ? -27.772 -1.524 25.472 1.00 61.19 469 ALA A N 1
ATOM 3779 C CA . ALA A 1 469 ? -27.736 -0.252 24.761 1.00 61.19 469 ALA A CA 1
ATOM 3780 C C . ALA A 1 469 ? -27.361 -0.465 23.288 1.00 61.19 469 ALA A C 1
ATOM 3782 O O . ALA A 1 469 ? -26.495 -1.274 22.958 1.00 61.19 469 ALA A O 1
ATOM 3783 N N . GLN A 1 470 ? -28.001 0.285 22.389 1.00 76.12 470 GLN A N 1
ATOM 3784 C CA . GLN A 1 470 ? -27.627 0.302 20.975 1.00 76.12 470 GLN A CA 1
ATOM 3785 C C . GLN A 1 470 ? -26.191 0.832 20.820 1.00 76.12 470 GLN A C 1
ATOM 3787 O O . GLN A 1 470 ? -25.816 1.804 21.473 1.00 76.12 470 GLN A O 1
ATOM 3792 N N . ALA A 1 471 ? -25.390 0.227 19.934 1.00 78.56 471 ALA A N 1
ATOM 3793 C CA . ALA A 1 471 ? -23.975 0.584 19.759 1.00 78.56 471 ALA A CA 1
ATOM 3794 C C . ALA A 1 471 ? -23.758 2.082 19.462 1.00 78.56 471 ALA A C 1
ATOM 3796 O O . ALA A 1 471 ? -22.838 2.697 20.001 1.00 78.56 471 ALA A O 1
ATOM 3797 N N . GLU A 1 472 ? -24.639 2.684 18.654 1.00 85.19 472 GLU A N 1
ATOM 3798 C CA . GLU A 1 472 ? -24.603 4.117 18.346 1.00 85.19 472 GLU A CA 1
ATOM 3799 C C . GLU A 1 472 ? -24.773 4.988 19.601 1.00 85.19 472 GLU A C 1
ATOM 3801 O O . GLU A 1 472 ? -24.058 5.977 19.768 1.00 85.19 472 GLU A O 1
ATOM 3806 N N . GLU A 1 473 ? -25.667 4.597 20.510 1.00 87.62 473 GLU A N 1
ATOM 3807 C CA . GLU A 1 473 ? -25.908 5.312 21.765 1.00 87.62 473 GLU A CA 1
ATOM 3808 C C . GLU A 1 473 ? -24.678 5.256 22.673 1.00 87.62 473 GLU A C 1
ATOM 3810 O O . GLU A 1 473 ? -24.246 6.269 23.219 1.00 87.62 473 GLU A O 1
ATOM 3815 N N . CYS A 1 474 ? -24.022 4.095 22.757 1.00 88.06 474 CYS A N 1
ATOM 3816 C CA . CYS A 1 474 ? -22.763 3.972 23.485 1.00 88.06 474 CYS A CA 1
ATOM 3817 C C . CYS A 1 474 ? -21.685 4.916 22.934 1.00 88.06 474 CYS A C 1
ATOM 3819 O O . CYS A 1 474 ? -20.970 5.553 23.712 1.00 88.06 474 CYS A O 1
ATOM 3821 N N . PHE A 1 475 ? -21.569 5.041 21.608 1.00 91.88 475 PHE A N 1
ATOM 3822 C CA . PHE A 1 475 ? -20.622 5.977 21.003 1.00 91.88 475 PHE A CA 1
ATOM 3823 C C . PHE A 1 475 ? -20.979 7.435 21.305 1.00 91.88 475 PHE A C 1
ATOM 3825 O O . PHE A 1 475 ? -20.082 8.210 21.634 1.00 91.88 475 PHE A O 1
ATOM 3832 N N . LYS A 1 476 ? -22.263 7.809 21.265 1.00 90.50 476 LYS A N 1
ATOM 3833 C CA . LYS A 1 476 ? -22.724 9.161 21.627 1.00 90.50 476 LYS A CA 1
ATOM 3834 C C . LYS A 1 476 ? -22.416 9.497 23.084 1.00 90.50 476 LYS A C 1
ATOM 3836 O O . LYS A 1 476 ? -21.787 10.523 23.332 1.00 90.50 476 LYS A O 1
ATOM 3841 N N . ILE A 1 477 ? -22.705 8.591 24.020 1.00 91.25 477 ILE A N 1
ATOM 3842 C CA . ILE A 1 477 ? -22.379 8.755 25.448 1.00 91.25 477 ILE A CA 1
ATOM 3843 C C . ILE A 1 477 ? -20.874 8.985 25.655 1.00 91.25 477 ILE A C 1
ATOM 3845 O O . ILE A 1 477 ? -20.470 9.809 26.478 1.00 91.25 477 ILE A O 1
ATOM 3849 N N . VAL A 1 478 ? -20.015 8.274 24.914 1.00 92.81 478 VAL A N 1
ATOM 3850 C CA . VAL A 1 478 ? -18.557 8.488 24.974 1.00 92.81 478 VAL A CA 1
ATOM 3851 C C . VAL A 1 478 ? -18.186 9.910 24.547 1.00 92.81 478 VAL A C 1
ATOM 3853 O O . VAL A 1 478 ? -17.337 10.527 25.192 1.00 92.81 478 VAL A O 1
ATOM 3856 N N . LEU A 1 479 ? -18.804 10.428 23.483 1.00 93.50 479 LEU A N 1
ATOM 3857 C CA . LEU A 1 479 ? -18.547 11.780 22.982 1.00 93.50 479 LEU A CA 1
ATOM 3858 C C . LEU A 1 479 ? -19.090 12.861 23.923 1.00 93.50 479 LEU A C 1
ATOM 3860 O O . LEU A 1 479 ? -18.404 13.848 24.167 1.00 93.50 479 LEU A O 1
ATOM 3864 N N . GLU A 1 480 ? -20.268 12.661 24.511 1.00 93.88 480 GLU A N 1
ATOM 3865 C CA . GLU A 1 480 ? -20.831 13.569 25.520 1.00 93.88 480 GLU A CA 1
ATOM 3866 C C . GLU A 1 480 ? -19.933 13.678 26.754 1.00 93.88 480 GLU A C 1
ATOM 3868 O O . GLU A 1 480 ? -19.744 14.756 27.317 1.00 93.88 480 GLU A O 1
ATOM 3873 N N . LYS A 1 481 ? -19.330 12.557 27.161 1.00 93.38 481 LYS A N 1
ATOM 3874 C CA . LYS A 1 481 ? -18.442 12.495 28.323 1.00 93.38 481 LYS A CA 1
ATOM 3875 C C . LYS A 1 481 ? -16.993 12.859 28.013 1.00 93.38 481 LYS A C 1
ATOM 3877 O O . LYS A 1 481 ? -16.175 12.792 28.930 1.00 93.38 481 LYS A O 1
ATOM 3882 N N . GLU A 1 482 ? -16.655 13.265 26.788 1.00 92.00 482 GLU A N 1
ATOM 3883 C CA . GLU A 1 482 ? -15.274 13.503 26.342 1.00 92.00 482 GLU A CA 1
ATOM 3884 C C . GLU A 1 482 ? -14.464 14.366 27.324 1.00 92.00 482 GLU A C 1
ATOM 3886 O O . GLU A 1 482 ? -13.363 13.982 27.719 1.00 92.00 482 GLU A O 1
ATOM 3891 N N . SER A 1 483 ? -15.034 15.481 27.790 1.00 89.06 483 SER A N 1
ATOM 3892 C CA . SER A 1 483 ? -14.381 16.420 28.716 1.00 89.06 483 SER A CA 1
ATOM 3893 C C . SER A 1 483 ? -14.021 15.804 30.077 1.00 89.06 483 SER A C 1
ATOM 3895 O O . SER A 1 483 ? -13.104 16.273 30.753 1.00 89.06 483 SER A O 1
ATOM 3897 N N . SER A 1 484 ? -14.703 14.727 30.472 1.00 89.62 484 SER A N 1
ATOM 3898 C CA . SER A 1 484 ? -14.447 13.990 31.714 1.00 89.62 484 SER A CA 1
ATOM 3899 C C . SER A 1 484 ? -13.400 12.873 31.559 1.00 89.62 484 SER A C 1
ATOM 3901 O O . SER A 1 484 ? -12.856 12.384 32.554 1.00 89.62 484 SER A O 1
ATOM 3903 N N . LEU A 1 485 ? -13.065 12.473 30.324 1.00 86.31 485 LEU A N 1
ATOM 3904 C CA . LEU A 1 485 ? -12.177 11.343 30.044 1.00 86.31 485 LEU A CA 1
ATOM 3905 C C . LEU A 1 485 ? -10.698 11.747 30.100 1.00 86.31 485 LEU A C 1
ATOM 3907 O O . LEU A 1 485 ? -10.085 12.106 29.099 1.00 86.31 485 LEU A O 1
ATOM 3911 N N . LYS A 1 486 ? -10.071 11.594 31.270 1.00 78.94 486 LYS A N 1
ATOM 3912 C CA . LYS A 1 486 ? -8.631 11.881 31.449 1.00 78.94 486 LYS A CA 1
ATOM 3913 C C . LYS A 1 486 ? -7.713 10.724 31.036 1.00 78.94 486 LYS A C 1
ATOM 3915 O O . LYS A 1 486 ? -6.631 10.938 30.498 1.00 78.94 486 LYS A O 1
ATOM 3920 N N . SER A 1 487 ? -8.135 9.487 31.285 1.00 74.12 487 SER A N 1
ATOM 3921 C CA . SER A 1 487 ? -7.341 8.264 31.065 1.00 74.12 487 SER A CA 1
ATOM 3922 C C . SER A 1 487 ? -7.739 7.487 29.803 1.00 74.12 487 SER A C 1
ATOM 3924 O O . SER A 1 487 ? -6.987 6.628 29.338 1.00 74.12 487 SER A O 1
ATOM 3926 N N . PHE A 1 488 ? -8.890 7.819 29.216 1.00 83.31 488 PHE A N 1
ATOM 3927 C CA . PHE A 1 488 ? -9.478 7.150 28.054 1.00 83.31 488 PHE A CA 1
ATOM 3928 C C . PHE A 1 488 ? -9.564 8.058 26.828 1.00 83.31 488 PHE A C 1
ATOM 3930 O O . PHE A 1 488 ? -10.479 7.947 26.021 1.00 83.31 488 PHE A O 1
ATOM 3937 N N . THR A 1 489 ? -8.592 8.948 26.655 1.00 87.56 489 THR A N 1
ATOM 3938 C CA . THR A 1 489 ? -8.566 9.933 25.559 1.00 87.56 489 THR A CA 1
ATOM 3939 C C . THR A 1 489 ? -8.535 9.315 24.155 1.00 87.56 489 THR A C 1
ATOM 3941 O O . THR A 1 489 ? -8.721 10.016 23.169 1.00 87.56 489 THR A O 1
ATOM 3944 N N . TYR A 1 490 ? -8.320 8.000 24.044 1.00 88.94 490 TYR A N 1
ATOM 3945 C CA . TYR A 1 490 ? -8.438 7.253 22.792 1.00 88.94 490 TYR A CA 1
ATOM 3946 C C . TYR A 1 490 ? -9.886 6.838 22.464 1.00 88.94 490 TYR A C 1
ATOM 3948 O O . TYR A 1 490 ? -10.148 6.505 21.311 1.00 88.94 490 TYR A O 1
ATOM 3956 N N . LEU A 1 491 ? -10.816 6.832 23.431 1.00 91.88 491 LEU A N 1
ATOM 3957 C CA . LEU A 1 491 ? -12.213 6.452 23.197 1.00 91.88 491 LEU A CA 1
ATOM 3958 C C . LEU A 1 491 ? -12.937 7.457 22.288 1.00 91.88 491 LEU A C 1
ATOM 3960 O O . LEU A 1 491 ? -13.469 6.995 21.286 1.00 91.88 491 LEU A O 1
ATOM 3964 N N . PRO A 1 492 ? -12.907 8.789 22.521 1.00 95.00 492 PRO A N 1
ATOM 3965 C CA . PRO A 1 492 ? -13.582 9.747 21.639 1.00 95.00 492 PRO A CA 1
ATOM 3966 C C . PRO A 1 492 ? -13.174 9.664 20.157 1.00 95.00 492 PRO A C 1
ATOM 3968 O O . PRO A 1 492 ? -14.068 9.551 19.313 1.00 95.00 492 PRO A O 1
ATOM 3971 N N . PRO A 1 493 ? -11.874 9.635 19.783 1.00 95.06 493 PRO A N 1
ATOM 3972 C CA . PRO A 1 493 ? -11.505 9.519 18.375 1.00 95.06 493 PRO A CA 1
ATOM 3973 C C . PRO A 1 493 ? -11.917 8.177 17.757 1.00 95.06 493 PRO A C 1
ATOM 3975 O O . PRO A 1 493 ? -12.347 8.155 16.606 1.00 95.06 493 PRO A O 1
ATOM 3978 N N . ASN A 1 494 ? -11.834 7.065 18.501 1.00 93.50 494 ASN A N 1
ATOM 3979 C CA . ASN A 1 494 ? -12.272 5.760 17.994 1.00 93.50 494 ASN A CA 1
ATOM 3980 C C . ASN A 1 494 ? -13.802 5.670 17.889 1.00 93.50 494 ASN A C 1
ATOM 3982 O O . ASN A 1 494 ? -14.288 5.194 16.876 1.00 93.50 494 ASN A O 1
ATOM 3986 N N . ALA A 1 495 ? -14.559 6.177 18.865 1.00 94.81 495 ALA A N 1
ATOM 3987 C CA . ALA A 1 495 ? -16.021 6.236 18.811 1.00 94.81 495 ALA A CA 1
ATOM 3988 C C . ALA A 1 495 ? -16.504 7.114 17.648 1.00 94.81 495 ALA A C 1
ATOM 3990 O O . ALA A 1 495 ? -17.395 6.719 16.907 1.00 94.81 495 ALA A O 1
ATOM 3991 N N . THR A 1 496 ? -15.857 8.266 17.425 1.00 95.88 496 THR A N 1
ATOM 3992 C CA . THR A 1 496 ? -16.130 9.126 16.259 1.00 95.88 496 THR A CA 1
ATOM 3993 C C . THR A 1 496 ? -15.869 8.381 14.947 1.00 95.88 496 THR A C 1
ATOM 3995 O O . THR A 1 496 ? -16.647 8.491 14.005 1.00 95.88 496 THR A O 1
ATOM 3998 N N . PHE A 1 497 ? -14.780 7.611 14.877 1.00 94.50 497 PHE A N 1
ATOM 3999 C CA . PHE A 1 497 ? -14.454 6.808 13.701 1.00 94.50 497 PHE A CA 1
ATOM 4000 C C . PHE A 1 497 ? -15.449 5.661 13.468 1.00 94.50 497 PHE A C 1
ATOM 4002 O O . PHE A 1 497 ? -15.877 5.470 12.336 1.00 94.50 497 PHE A O 1
ATOM 4009 N N . GLU A 1 498 ? -15.842 4.922 14.507 1.00 93.50 498 GLU A N 1
ATOM 4010 C CA . GLU A 1 498 ? -16.830 3.841 14.384 1.00 93.50 498 GLU A CA 1
ATOM 4011 C C . GLU A 1 498 ? -18.218 4.386 14.014 1.00 93.50 498 GLU A C 1
ATOM 4013 O O . GLU A 1 498 ? -18.882 3.819 13.150 1.00 93.50 498 GLU A O 1
ATOM 4018 N N . LEU A 1 499 ? -18.615 5.551 14.546 1.00 94.00 499 LEU A N 1
ATOM 4019 C CA . LEU A 1 499 ? -19.784 6.288 14.050 1.00 94.00 499 LEU A CA 1
ATOM 4020 C C . LEU A 1 499 ? -19.640 6.620 12.563 1.00 94.00 499 LEU A C 1
ATOM 4022 O O . LEU A 1 499 ? -20.580 6.421 11.805 1.00 94.00 499 LEU A O 1
ATOM 4026 N N . ALA A 1 500 ? -18.463 7.062 12.113 1.00 93.56 500 ALA A N 1
ATOM 4027 C CA . ALA A 1 500 ? -18.238 7.302 10.691 1.00 93.56 500 ALA A CA 1
ATOM 4028 C C . ALA A 1 500 ? -18.402 6.022 9.856 1.00 93.56 500 ALA A C 1
ATOM 4030 O O . ALA A 1 500 ? -18.970 6.081 8.771 1.00 93.56 500 ALA A O 1
ATOM 4031 N N . LEU A 1 501 ? -17.945 4.865 10.349 1.00 90.62 501 LEU A N 1
ATOM 4032 C CA . LEU A 1 501 ? -18.141 3.581 9.668 1.00 90.62 501 LEU A CA 1
ATOM 4033 C C . LEU A 1 501 ? -19.616 3.163 9.612 1.00 90.62 501 LEU A C 1
ATOM 4035 O O . LEU A 1 501 ? -20.044 2.661 8.573 1.00 90.62 501 LEU A O 1
ATOM 4039 N N . LEU A 1 502 ? -20.391 3.409 10.675 1.00 90.38 502 LEU A N 1
ATOM 4040 C CA . LEU A 1 502 ? -21.848 3.229 10.662 1.00 90.38 502 LEU A CA 1
ATOM 4041 C C . LEU A 1 502 ? -22.497 4.131 9.607 1.00 90.38 502 LEU A C 1
ATOM 4043 O O . LEU A 1 502 ? -23.261 3.663 8.772 1.00 90.38 502 LEU A O 1
ATOM 4047 N N . ARG A 1 503 ? -22.100 5.403 9.539 1.00 91.19 503 ARG A N 1
ATOM 4048 C CA . ARG A 1 503 ? -22.587 6.320 8.500 1.00 91.19 503 ARG A CA 1
ATOM 4049 C C . ARG A 1 503 ? -22.188 5.870 7.096 1.00 91.19 503 ARG A C 1
ATOM 4051 O O . ARG A 1 503 ? -22.981 5.988 6.170 1.00 91.19 503 ARG A O 1
ATOM 4058 N N . ILE A 1 504 ? -21.000 5.288 6.911 1.00 86.12 504 ILE A N 1
ATOM 4059 C CA . ILE A 1 504 ? -20.600 4.682 5.628 1.00 86.12 504 ILE A CA 1
ATOM 4060 C C . ILE A 1 504 ? -21.506 3.500 5.263 1.00 86.12 504 ILE A C 1
ATOM 4062 O O . ILE A 1 504 ? -21.879 3.381 4.093 1.00 86.12 504 ILE A O 1
ATOM 4066 N N . SER A 1 505 ? -21.843 2.620 6.213 1.00 83.94 505 SER A N 1
ATOM 4067 C CA . SER A 1 505 ? -22.702 1.455 5.948 1.00 83.94 505 SER A CA 1
ATOM 4068 C C . SER A 1 505 ? -24.158 1.852 5.688 1.00 83.94 505 SER A C 1
ATOM 4070 O O . SER A 1 505 ? -24.813 1.244 4.844 1.00 83.94 505 SER A O 1
ATOM 4072 N N . GLU A 1 506 ? -24.621 2.924 6.327 1.00 86.44 506 GLU A N 1
ATOM 4073 C CA . GLU A 1 506 ? -25.907 3.592 6.087 1.00 86.44 506 GLU A CA 1
ATOM 4074 C C . GLU A 1 506 ? -25.903 4.490 4.846 1.00 86.44 506 GLU A C 1
ATOM 4076 O O . GLU A 1 506 ? -26.918 5.102 4.517 1.00 86.44 506 GLU A O 1
ATOM 4081 N N . GLN A 1 507 ? -24.772 4.562 4.140 1.00 82.44 507 GLN A N 1
ATOM 4082 C CA . GLN A 1 507 ? -24.607 5.330 2.911 1.00 82.44 507 GLN A CA 1
ATOM 4083 C C . GLN A 1 507 ? -24.715 6.862 3.090 1.00 82.44 507 GLN A C 1
ATOM 4085 O O . GLN A 1 507 ? -24.957 7.613 2.145 1.00 82.44 507 GLN A O 1
ATOM 4090 N N . GLN A 1 508 ? -24.469 7.353 4.303 1.00 85.06 508 GLN A N 1
ATOM 4091 C CA . GLN A 1 508 ? -24.446 8.763 4.690 1.00 85.06 508 GLN A CA 1
ATOM 4092 C C . GLN A 1 508 ? -23.020 9.338 4.589 1.00 85.06 508 GLN A C 1
ATOM 4094 O O . GLN A 1 508 ? -22.377 9.686 5.580 1.00 85.06 508 GLN A O 1
ATOM 4099 N N . TYR A 1 509 ? -22.491 9.433 3.364 1.00 84.38 509 TYR A N 1
ATOM 4100 C CA . TYR A 1 509 ? -21.075 9.759 3.123 1.00 84.38 509 TYR A CA 1
ATOM 4101 C C . TYR A 1 509 ? -20.650 11.163 3.560 1.00 84.38 509 TYR A C 1
ATOM 4103 O O . TYR A 1 509 ? -19.507 11.338 3.968 1.00 84.38 509 TYR A O 1
ATOM 4111 N N . ILE A 1 510 ? -21.538 12.158 3.497 1.00 82.75 510 ILE A N 1
ATOM 4112 C CA . ILE A 1 510 ? -21.208 13.529 3.922 1.00 82.75 510 ILE A CA 1
ATOM 4113 C C . ILE A 1 510 ? -20.958 13.557 5.433 1.00 82.75 510 ILE A C 1
ATOM 4115 O O . ILE A 1 510 ? -19.910 14.022 5.880 1.00 82.75 510 ILE A O 1
ATOM 4119 N N . GLU A 1 511 ? -21.878 12.987 6.215 1.00 86.88 511 GLU A N 1
ATOM 4120 C CA . GLU A 1 511 ? -21.733 12.891 7.670 1.00 86.88 511 GLU A CA 1
ATOM 4121 C C . GLU A 1 511 ? -20.534 12.017 8.047 1.00 86.88 511 GLU A C 1
ATOM 4123 O O . GLU A 1 511 ? -19.724 12.404 8.892 1.00 86.88 511 GLU A O 1
ATOM 4128 N N . ALA A 1 512 ? -20.349 10.888 7.356 1.00 89.25 512 ALA A N 1
ATOM 4129 C CA . ALA A 1 512 ? -19.162 10.060 7.520 1.00 89.25 512 ALA A CA 1
ATOM 4130 C C . ALA A 1 512 ? -17.870 10.855 7.282 1.00 89.25 512 ALA A C 1
ATOM 4132 O O . ALA A 1 512 ? -16.927 10.729 8.059 1.00 89.25 512 ALA A O 1
ATOM 4133 N N . GLN A 1 513 ? -17.815 11.707 6.253 1.00 87.12 513 GLN A N 1
ATOM 4134 C CA . GLN A 1 513 ? -16.630 12.505 5.934 1.00 87.12 513 GLN A CA 1
ATOM 4135 C C . GLN A 1 513 ? -16.336 13.508 7.053 1.00 87.12 513 GLN A C 1
ATOM 4137 O O . GLN A 1 513 ? -15.199 13.593 7.518 1.00 87.12 513 GLN A O 1
ATOM 4142 N N . THR A 1 514 ? -17.365 14.198 7.553 1.00 90.44 514 THR A N 1
ATOM 4143 C CA . THR A 1 514 ? -17.244 15.104 8.703 1.00 90.44 514 THR A CA 1
ATOM 4144 C C . THR A 1 514 ? -16.742 14.375 9.950 1.00 90.44 514 THR A C 1
ATOM 4146 O O . THR A 1 514 ? -15.836 14.863 10.630 1.00 90.44 514 THR A O 1
ATOM 4149 N N . LEU A 1 515 ? -17.279 13.189 10.244 1.00 93.50 515 LEU A N 1
ATOM 4150 C CA . LEU A 1 515 ? -16.846 12.375 11.378 1.00 93.50 515 LEU A CA 1
ATOM 4151 C C . LEU A 1 515 ? -15.402 11.879 11.207 1.00 93.50 515 LEU A C 1
ATOM 4153 O O . LEU A 1 515 ? -14.625 11.943 12.158 1.00 93.50 515 LEU A O 1
ATOM 4157 N N . LEU A 1 516 ? -14.993 11.456 10.007 1.00 92.12 516 LEU A N 1
ATOM 4158 C CA . LEU A 1 516 ? -13.606 11.065 9.722 1.00 92.12 516 LEU A CA 1
ATOM 4159 C C . LEU A 1 516 ? -12.634 12.239 9.892 1.00 92.12 516 LEU A C 1
ATOM 4161 O O . LEU A 1 516 ? -11.554 12.066 10.464 1.00 92.12 516 LEU A O 1
ATOM 4165 N N . ASP A 1 517 ? -13.012 13.438 9.447 1.00 88.69 517 ASP A N 1
ATOM 4166 C CA . ASP A 1 517 ? -12.215 14.650 9.640 1.00 88.69 517 ASP A CA 1
ATOM 4167 C C . ASP A 1 517 ? -12.110 15.038 11.118 1.00 88.69 517 ASP A C 1
ATOM 4169 O O . ASP A 1 517 ? -11.008 15.342 11.592 1.00 88.69 517 ASP A O 1
ATOM 4173 N N . LYS A 1 518 ? -13.211 14.928 11.873 1.00 92.62 518 LYS A N 1
ATOM 4174 C CA . LYS A 1 518 ? -13.225 15.114 13.330 1.00 92.62 518 LYS A CA 1
ATOM 4175 C C . LYS A 1 518 ? -12.318 14.095 14.024 1.00 92.62 518 LYS A C 1
ATOM 4177 O O . LYS A 1 518 ? -11.447 14.486 14.797 1.00 92.62 518 LYS A O 1
ATOM 4182 N N . ALA A 1 519 ? -12.443 12.807 13.702 1.00 93.38 519 ALA A N 1
ATOM 4183 C CA . ALA A 1 519 ? -11.606 11.740 14.254 1.00 93.38 519 ALA A CA 1
ATOM 4184 C C . ALA A 1 519 ? -10.106 11.979 13.976 1.00 93.38 519 ALA A C 1
ATOM 4186 O O . ALA A 1 519 ? -9.257 11.751 14.840 1.00 93.38 519 ALA A O 1
ATOM 4187 N N . ARG A 1 520 ? -9.770 12.506 12.791 1.00 89.94 520 ARG A N 1
ATOM 4188 C CA . ARG A 1 520 ? -8.397 12.839 12.372 1.00 89.94 520 ARG A CA 1
ATOM 4189 C C . ARG A 1 520 ? -7.805 14.047 13.109 1.00 89.94 520 ARG A C 1
ATOM 4191 O O . ARG A 1 520 ? -6.574 14.153 13.223 1.00 89.94 520 ARG A O 1
ATOM 4198 N N . ALA A 1 521 ? -8.654 14.960 13.580 1.00 89.56 521 ALA A N 1
ATOM 4199 C CA . ALA A 1 521 ? -8.243 16.170 14.286 1.00 89.56 521 ALA A CA 1
ATOM 4200 C C . ALA A 1 521 ? -7.715 15.883 15.700 1.00 89.56 521 ALA A C 1
ATOM 4202 O O . ALA A 1 521 ? -6.839 16.611 16.166 1.00 89.56 521 ALA A O 1
ATOM 4203 N N . TYR A 1 522 ? -8.160 14.799 16.346 1.00 90.56 522 TYR A N 1
ATOM 4204 C CA . TYR A 1 522 ? -7.633 14.375 17.646 1.00 90.56 522 TYR A CA 1
ATOM 4205 C C . TYR A 1 522 ? -6.118 14.113 17.594 1.00 90.56 522 TYR A C 1
ATOM 4207 O O . TYR A 1 522 ? -5.570 13.637 16.590 1.00 90.56 522 TYR A O 1
ATOM 4215 N N . LYS A 1 523 ? -5.433 14.410 18.704 1.00 88.12 523 LYS A N 1
ATOM 4216 C CA . LYS A 1 523 ? -3.976 14.288 18.858 1.00 88.12 523 LYS A CA 1
ATOM 4217 C C . LYS A 1 523 ? -3.607 13.641 20.187 1.00 88.12 523 LYS A C 1
ATOM 4219 O O . LYS A 1 523 ? -4.364 13.707 21.152 1.00 88.12 523 LYS A O 1
ATOM 4224 N N . SER A 1 524 ? -2.403 13.078 20.253 1.00 83.94 524 SER A N 1
ATOM 4225 C CA . SER A 1 524 ? -1.716 12.728 21.505 1.00 83.94 524 SER A CA 1
ATOM 4226 C C . SER A 1 524 ? -2.359 11.591 22.313 1.00 83.94 524 SER A C 1
ATOM 4228 O O . SER A 1 524 ? -2.135 11.476 23.519 1.00 83.94 524 SER A O 1
ATOM 4230 N N . TYR A 1 525 ? -3.103 10.694 21.661 1.00 86.62 525 TYR A N 1
ATOM 4231 C CA . TYR A 1 525 ? -3.694 9.504 22.287 1.00 86.62 525 TYR A CA 1
ATOM 4232 C C . TYR A 1 525 ? -2.936 8.211 21.926 1.00 86.62 525 TYR A C 1
ATOM 4234 O O . TYR A 1 525 ? -2.012 8.182 21.109 1.00 86.62 525 TYR A O 1
ATOM 4242 N N . SER A 1 526 ? -3.254 7.110 22.612 1.00 82.69 526 SER A N 1
ATOM 4243 C CA . SER A 1 526 ? -2.649 5.798 22.336 1.00 82.69 526 SER A CA 1
ATOM 4244 C C . SER A 1 526 ? -2.982 5.296 20.941 1.00 82.69 526 SER A C 1
ATOM 4246 O O . SER A 1 526 ? -4.144 5.307 20.561 1.00 82.69 526 SER A O 1
ATOM 4248 N N . LEU A 1 527 ? -1.976 4.776 20.229 1.00 84.38 527 LEU A N 1
ATOM 4249 C CA . LEU A 1 527 ? -2.152 4.172 18.904 1.00 84.38 527 LEU A CA 1
ATOM 4250 C C . LEU A 1 527 ? -2.744 5.138 17.858 1.00 84.38 527 LEU A C 1
ATOM 4252 O O . LEU A 1 527 ? -3.350 4.688 16.891 1.00 84.38 527 LEU A O 1
ATOM 4256 N N . GLU A 1 528 ? -2.507 6.450 18.008 1.00 85.88 528 GLU A N 1
ATOM 4257 C CA . GLU A 1 528 ? -2.962 7.485 17.064 1.00 85.88 528 GLU A CA 1
ATOM 4258 C C . GLU A 1 528 ? -2.648 7.116 15.608 1.00 85.88 528 GLU A C 1
ATOM 4260 O O . GLU A 1 528 ? -3.547 7.088 14.772 1.00 85.88 528 GLU A O 1
ATOM 4265 N N . ASN A 1 529 ? -1.402 6.734 15.310 1.00 82.00 529 ASN A N 1
ATOM 4266 C CA . ASN A 1 529 ? -0.993 6.352 13.955 1.00 82.00 529 ASN A CA 1
ATOM 4267 C C . ASN A 1 529 ? -1.879 5.247 13.357 1.00 82.00 529 ASN A C 1
ATOM 4269 O O . ASN A 1 529 ? -2.203 5.311 12.175 1.00 82.00 529 ASN A O 1
ATOM 4273 N N . LYS A 1 530 ? -2.308 4.267 14.167 1.00 84.19 530 LYS A N 1
ATOM 4274 C CA . LYS A 1 530 ? -3.176 3.180 13.699 1.00 84.19 530 LYS A CA 1
ATOM 4275 C C . LYS A 1 530 ? -4.547 3.707 13.285 1.00 84.19 530 LYS A C 1
ATOM 4277 O O . LYS A 1 530 ? -5.031 3.334 12.220 1.00 84.19 530 LYS A O 1
ATOM 4282 N N . LEU A 1 531 ? -5.144 4.615 14.061 1.00 87.56 531 LEU A N 1
ATOM 4283 C CA . LEU A 1 531 ? -6.414 5.228 13.673 1.00 87.56 531 LEU A CA 1
ATOM 4284 C C . LEU A 1 531 ? -6.270 6.082 12.405 1.00 87.56 531 LEU A C 1
ATOM 4286 O O . LEU A 1 531 ? -7.131 6.014 11.535 1.00 87.56 531 LEU A O 1
ATOM 4290 N N . HIS A 1 532 ? -5.167 6.819 12.234 1.00 86.06 532 HIS A N 1
ATOM 4291 C CA . HIS A 1 532 ? -4.920 7.569 10.990 1.00 86.06 532 HIS A CA 1
ATOM 4292 C C . HIS A 1 532 ? -4.845 6.660 9.760 1.00 86.06 532 HIS A C 1
ATOM 4294 O O . HIS A 1 532 ? -5.407 7.010 8.723 1.00 86.06 532 HIS A O 1
ATOM 4300 N N . PHE A 1 533 ? -4.208 5.487 9.862 1.00 81.69 533 PHE A N 1
ATOM 4301 C CA . PHE A 1 533 ? -4.206 4.504 8.772 1.00 81.69 533 PHE A CA 1
ATOM 4302 C C . PHE A 1 533 ? -5.617 3.971 8.474 1.00 81.69 533 PHE A C 1
ATOM 4304 O O . PHE A 1 533 ? -5.998 3.874 7.304 1.00 81.69 533 PHE A O 1
ATOM 4311 N N . ARG A 1 534 ? -6.421 3.693 9.512 1.00 85.94 534 ARG A N 1
ATOM 4312 C CA . ARG A 1 534 ? -7.835 3.291 9.374 1.00 85.94 534 ARG A CA 1
ATOM 4313 C C . ARG A 1 534 ? -8.668 4.366 8.674 1.00 85.94 534 ARG A C 1
ATOM 4315 O O . ARG A 1 534 ? -9.360 4.058 7.706 1.00 85.94 534 ARG A O 1
ATOM 4322 N N . ILE A 1 535 ? -8.541 5.626 9.099 1.00 87.00 535 ILE A N 1
ATOM 4323 C CA . ILE A 1 535 ? -9.207 6.787 8.487 1.00 87.00 535 ILE A CA 1
ATOM 4324 C C . ILE A 1 535 ? -8.802 6.918 7.017 1.00 87.00 535 ILE A C 1
ATOM 4326 O O . ILE A 1 535 ? -9.669 7.036 6.158 1.00 87.00 535 ILE A O 1
ATOM 4330 N N . HIS A 1 536 ? -7.506 6.840 6.704 1.00 82.06 536 HIS A N 1
ATOM 4331 C CA . HIS A 1 536 ? -7.018 6.917 5.326 1.00 82.06 536 HIS A CA 1
ATOM 4332 C C . HIS A 1 536 ? -7.628 5.822 4.432 1.00 82.06 536 HIS A C 1
ATOM 4334 O O . HIS A 1 536 ? -8.079 6.106 3.323 1.00 82.06 536 HIS A O 1
ATOM 4340 N N . SER A 1 537 ? -7.710 4.584 4.934 1.00 79.31 537 SER A N 1
ATOM 4341 C CA . SER A 1 537 ? -8.356 3.461 4.236 1.00 79.31 537 SER A CA 1
ATOM 4342 C C . SER A 1 537 ? -9.861 3.691 4.018 1.00 79.31 537 SER A C 1
ATOM 4344 O O . SER A 1 537 ? -10.377 3.489 2.913 1.00 79.31 537 SER A O 1
ATOM 4346 N N . ALA A 1 538 ? -10.570 4.157 5.054 1.00 81.44 538 ALA A N 1
ATOM 4347 C CA . ALA A 1 538 ? -12.001 4.454 4.994 1.00 81.44 538 ALA A CA 1
ATOM 4348 C C . ALA A 1 538 ? -12.306 5.566 3.977 1.00 81.44 538 ALA A C 1
ATOM 4350 O O . ALA A 1 538 ? -13.133 5.367 3.087 1.00 81.44 538 ALA A O 1
ATOM 4351 N N . MET A 1 539 ? -11.558 6.675 4.019 1.00 78.75 539 MET A N 1
ATOM 4352 C CA . MET A 1 539 ? -11.669 7.775 3.052 1.00 78.75 539 MET A CA 1
ATOM 4353 C C . MET A 1 539 ? -11.401 7.310 1.616 1.00 78.75 539 MET A C 1
ATOM 4355 O O . MET A 1 539 ? -12.126 7.692 0.701 1.00 78.75 539 MET A O 1
ATOM 4359 N N . GLY A 1 540 ? -10.409 6.435 1.403 1.00 67.94 540 GLY A N 1
ATOM 4360 C CA . GLY A 1 540 ? -10.141 5.851 0.084 1.00 67.94 540 GLY A CA 1
ATOM 4361 C C . GLY A 1 540 ? -11.321 5.045 -0.473 1.00 67.94 540 GLY A C 1
ATOM 4362 O O . GLY A 1 540 ? -11.545 5.029 -1.679 1.00 67.94 540 GLY A O 1
ATOM 4363 N N . THR A 1 541 ? -12.115 4.429 0.407 1.00 65.50 541 THR A N 1
ATOM 4364 C CA . THR A 1 541 ? -13.336 3.696 0.033 1.00 65.50 541 THR A CA 1
ATOM 4365 C C . THR A 1 541 ? -14.497 4.648 -0.237 1.00 65.50 541 THR A C 1
ATOM 4367 O O . THR A 1 541 ? -15.250 4.460 -1.181 1.00 65.50 541 THR A O 1
ATOM 4370 N N . MET A 1 542 ? -14.637 5.715 0.546 1.00 64.12 542 MET A N 1
ATOM 4371 C CA . MET A 1 542 ? -15.654 6.735 0.283 1.00 64.12 542 MET A CA 1
ATOM 4372 C C . MET A 1 542 ? -15.382 7.494 -1.015 1.00 64.12 542 MET A C 1
ATOM 4374 O O . MET A 1 542 ? -16.317 7.830 -1.728 1.00 64.12 542 MET A O 1
ATOM 4378 N N . GLY A 1 543 ? -14.116 7.690 -1.389 1.00 51.12 543 GLY A N 1
ATOM 4379 C CA . GLY A 1 543 ? -13.743 8.293 -2.668 1.00 51.12 543 GLY A CA 1
ATOM 4380 C C . GLY A 1 543 ? -14.217 7.510 -3.902 1.00 51.12 543 GLY A C 1
ATOM 4381 O O . GLY A 1 543 ? -14.306 8.104 -4.979 1.00 51.12 543 GLY A O 1
ATOM 4382 N N . SER A 1 544 ? -14.542 6.213 -3.777 1.00 43.12 544 SER A N 1
ATOM 4383 C CA . SER A 1 544 ? -15.195 5.430 -4.839 1.00 43.12 544 SER A CA 1
ATOM 4384 C C . SER A 1 544 ? -16.728 5.462 -4.757 1.00 43.12 544 SER A C 1
ATOM 4386 O O . SER A 1 544 ? -17.382 5.391 -5.796 1.00 43.12 544 SER A O 1
ATOM 4388 N N . VAL A 1 545 ? -17.311 5.642 -3.563 1.00 37.97 545 VAL A N 1
ATOM 4389 C CA . VAL A 1 545 ? -18.769 5.600 -3.339 1.00 37.97 545 VAL A CA 1
ATOM 4390 C C . VAL A 1 545 ? -19.449 6.983 -3.343 1.00 37.97 545 VAL A C 1
ATOM 4392 O O . VAL A 1 545 ? -20.572 7.094 -3.823 1.00 37.97 545 VAL A O 1
ATOM 4395 N N . SER A 1 546 ? -18.767 8.069 -2.965 1.00 33.19 546 SER A N 1
ATOM 4396 C CA . SER A 1 546 ? -19.265 9.456 -3.094 1.00 33.19 546 SER A CA 1
ATOM 4397 C C . SER A 1 546 ? -19.601 9.797 -4.555 1.00 33.19 546 SER A C 1
ATOM 4399 O O . SER A 1 546 ? -20.638 10.389 -4.830 1.00 33.19 546 SER A O 1
ATOM 4401 N N . ARG A 1 547 ? -18.821 9.256 -5.510 1.00 37.62 547 ARG A N 1
ATOM 4402 C CA . ARG A 1 547 ? -19.084 9.328 -6.968 1.00 37.62 547 ARG A CA 1
ATOM 4403 C C . ARG A 1 547 ? -20.327 8.549 -7.429 1.00 37.62 547 ARG A C 1
ATOM 4405 O O . ARG A 1 547 ? -20.733 8.662 -8.590 1.00 37.62 547 ARG A O 1
ATOM 4412 N N . SER A 1 548 ? -20.872 7.710 -6.550 1.00 34.69 548 SER A N 1
ATOM 4413 C CA . SER A 1 548 ? -22.071 6.888 -6.753 1.00 34.69 548 SER A CA 1
ATOM 4414 C C . SER A 1 548 ? -23.300 7.507 -6.068 1.00 34.69 548 SER A C 1
ATOM 4416 O O . SER A 1 548 ? -24.403 7.363 -6.584 1.00 34.69 548 SER A O 1
ATOM 4418 N N . PHE A 1 549 ? -23.121 8.241 -4.960 1.00 33.81 549 PHE A N 1
ATOM 4419 C CA . PHE A 1 549 ? -24.208 8.850 -4.175 1.00 33.81 549 PHE A CA 1
ATOM 4420 C C . PHE A 1 549 ? -24.660 10.220 -4.659 1.00 33.81 549 PHE A C 1
ATOM 4422 O O . PHE A 1 549 ? -25.863 10.484 -4.662 1.00 33.81 549 PHE A O 1
ATOM 4429 N N . GLU A 1 550 ? -23.745 11.041 -5.173 1.00 34.47 550 GLU A N 1
ATOM 4430 C CA . GLU A 1 550 ? -24.114 12.300 -5.839 1.00 34.47 550 GLU A CA 1
ATOM 4431 C C . GLU A 1 550 ? -25.030 12.045 -7.057 1.00 34.47 550 GLU A C 1
ATOM 4433 O O . GLU A 1 550 ? -25.924 12.839 -7.339 1.00 34.47 550 GLU A O 1
ATOM 4438 N N . ARG A 1 551 ? -24.937 10.860 -7.688 1.00 36.09 551 ARG A N 1
ATOM 4439 C CA . ARG A 1 551 ? -25.860 10.411 -8.753 1.00 36.09 551 ARG A CA 1
ATOM 4440 C C . ARG A 1 551 ? -27.247 9.971 -8.266 1.00 36.09 551 ARG A C 1
ATOM 4442 O O . ARG A 1 551 ? -28.189 9.968 -9.055 1.00 36.09 551 ARG A O 1
ATOM 4449 N N . ILE A 1 552 ? -27.389 9.560 -7.003 1.00 34.31 552 ILE A N 1
ATOM 4450 C CA . ILE A 1 552 ? -28.649 9.036 -6.440 1.00 34.31 552 ILE A CA 1
ATOM 4451 C C . ILE A 1 552 ? -29.458 10.159 -5.779 1.00 34.31 552 ILE A C 1
ATOM 4453 O O . ILE A 1 552 ? -30.682 10.191 -5.920 1.00 34.31 552 ILE A O 1
ATOM 4457 N N . GLN A 1 553 ? -28.804 11.125 -5.125 1.00 32.28 553 GLN A N 1
ATOM 4458 C CA . GLN A 1 553 ? -29.503 12.218 -4.440 1.00 32.28 553 GLN A CA 1
ATOM 4459 C C . GLN A 1 553 ? -30.200 13.194 -5.404 1.00 32.28 553 GLN A C 1
ATOM 4461 O O . GLN A 1 553 ? -31.275 13.686 -5.073 1.00 32.28 553 GLN A O 1
ATOM 4466 N N . MET A 1 554 ? -29.697 13.373 -6.634 1.00 33.88 554 MET A N 1
ATOM 4467 C CA . MET A 1 554 ? -30.411 14.135 -7.676 1.00 33.88 554 MET A CA 1
ATOM 4468 C C . MET A 1 554 ? -31.697 13.453 -8.180 1.00 33.88 554 MET A C 1
ATOM 4470 O O . MET A 1 554 ? -32.570 14.121 -8.729 1.00 33.88 554 MET A O 1
ATOM 4474 N N . ARG A 1 555 ? -31.864 12.138 -7.969 1.00 34.94 555 ARG A N 1
ATOM 4475 C CA . ARG A 1 555 ? -33.069 11.393 -8.382 1.00 34.94 555 ARG A CA 1
ATOM 4476 C C . ARG A 1 555 ? -34.163 11.340 -7.310 1.00 34.94 555 ARG A C 1
ATOM 4478 O O . ARG A 1 555 ? -35.303 11.034 -7.638 1.00 34.94 555 ARG A O 1
ATOM 4485 N N . SER A 1 556 ? -33.862 11.663 -6.049 1.00 30.08 556 SER A N 1
ATOM 4486 C CA . SER A 1 556 ? -34.843 11.580 -4.950 1.00 30.08 556 SER A CA 1
ATOM 4487 C C . SER A 1 556 ? -35.800 12.779 -4.868 1.00 30.08 556 SER A C 1
ATOM 4489 O O . SER A 1 556 ? -36.773 12.725 -4.117 1.00 30.08 556 SER A O 1
ATOM 4491 N N . SER A 1 557 ? -35.566 13.843 -5.641 1.00 29.03 557 SER A N 1
ATOM 4492 C CA . SER A 1 557 ? -36.437 15.027 -5.697 1.00 29.03 557 SER A CA 1
ATOM 4493 C C . SER A 1 557 ? -37.625 14.865 -6.654 1.00 29.03 557 SER A C 1
ATOM 4495 O O . SER A 1 557 ? -38.463 15.759 -6.742 1.00 29.03 557 SER A O 1
ATOM 4497 N N . THR A 1 558 ? -37.724 13.748 -7.386 1.00 30.88 558 THR A N 1
ATOM 4498 C CA . THR A 1 558 ? -38.794 13.513 -8.367 1.00 30.88 558 THR A CA 1
ATOM 4499 C C . THR A 1 558 ? -39.493 12.162 -8.154 1.00 30.88 558 THR A C 1
ATOM 4501 O O . THR A 1 558 ? -39.114 11.126 -8.682 1.00 30.88 558 THR A O 1
ATOM 4504 N N . MET A 1 559 ? -40.597 12.245 -7.407 1.00 29.48 559 MET A N 1
ATOM 4505 C CA . MET A 1 559 ? -41.770 11.356 -7.393 1.00 29.48 559 MET A CA 1
ATOM 4506 C C . MET A 1 559 ? -41.732 9.968 -6.720 1.00 29.48 559 MET A C 1
ATOM 4508 O O . MET A 1 559 ? -41.102 9.002 -7.141 1.00 29.48 559 MET A O 1
ATOM 4512 N N . PHE A 1 560 ? -42.639 9.877 -5.743 1.00 29.12 560 PHE A N 1
ATOM 4513 C CA . PHE A 1 560 ? -43.418 8.712 -5.326 1.00 29.12 560 PHE A CA 1
ATOM 4514 C C . PHE A 1 560 ? -44.062 7.943 -6.507 1.00 29.12 560 PHE A C 1
ATOM 4516 O O . PHE A 1 560 ? -44.500 8.537 -7.486 1.00 29.12 560 PHE A O 1
ATOM 4523 N N . ASN A 1 561 ? -44.254 6.631 -6.305 1.00 30.16 561 ASN A N 1
ATOM 4524 C CA . ASN A 1 561 ? -44.997 5.651 -7.121 1.00 30.16 561 ASN A CA 1
ATOM 4525 C C . ASN A 1 561 ? -44.401 5.205 -8.477 1.00 30.16 561 ASN A C 1
ATOM 4527 O O . ASN A 1 561 ? -44.795 5.687 -9.532 1.00 30.16 561 ASN A O 1
ATOM 4531 N N . ARG A 1 562 ? -43.674 4.072 -8.469 1.00 29.73 562 ARG A N 1
ATOM 4532 C CA . ARG A 1 562 ? -44.093 2.845 -9.190 1.00 29.73 562 ARG A CA 1
ATOM 4533 C C . ARG A 1 562 ? -43.267 1.617 -8.781 1.00 29.73 562 ARG A C 1
ATOM 4535 O O . ARG A 1 562 ? -42.087 1.690 -8.466 1.00 29.73 562 ARG A O 1
ATOM 4542 N N . ARG A 1 563 ? -43.964 0.482 -8.719 1.00 30.67 563 ARG A N 1
ATOM 4543 C CA . ARG A 1 563 ? -43.555 -0.807 -8.143 1.00 30.67 563 ARG A CA 1
ATOM 4544 C C . ARG A 1 563 ? -42.368 -1.474 -8.857 1.00 30.67 563 ARG A C 1
ATOM 4546 O O . ARG A 1 563 ? -42.349 -1.572 -10.076 1.00 30.67 563 ARG A O 1
ATOM 4553 N N . ARG A 1 564 ? -41.485 -2.044 -8.024 1.00 31.64 564 ARG A N 1
ATOM 4554 C CA . ARG A 1 564 ? -40.640 -3.250 -8.186 1.00 31.64 564 ARG A CA 1
ATOM 4555 C C . ARG A 1 564 ? -40.514 -3.858 -9.598 1.00 31.64 564 ARG A C 1
ATOM 4557 O O . ARG A 1 564 ? -41.425 -4.548 -10.046 1.00 31.64 564 ARG A O 1
ATOM 4564 N N . ARG A 1 565 ? -39.278 -3.879 -10.109 1.00 25.55 565 ARG A N 1
ATOM 4565 C CA . ARG A 1 565 ? -38.546 -5.121 -10.438 1.00 25.55 565 ARG A CA 1
ATOM 4566 C C . ARG A 1 565 ? -37.041 -4.876 -10.284 1.00 25.55 565 ARG A C 1
ATOM 4568 O O . ARG A 1 565 ? -36.503 -3.912 -10.809 1.00 25.55 565 ARG A O 1
ATOM 4575 N N . ARG A 1 566 ? -36.410 -5.718 -9.467 1.00 29.86 566 ARG A N 1
ATOM 4576 C CA . ARG A 1 566 ? -34.989 -5.692 -9.109 1.00 29.86 566 ARG A CA 1
ATOM 4577 C C . ARG A 1 566 ? -34.236 -6.426 -10.221 1.00 29.86 566 ARG A C 1
ATOM 4579 O O . ARG A 1 566 ? -34.495 -7.609 -10.411 1.00 29.86 566 ARG A O 1
ATOM 4586 N N . VAL A 1 567 ? -33.346 -5.742 -10.930 1.00 26.55 567 VAL A N 1
ATOM 4587 C CA . VAL A 1 567 ? -32.265 -6.376 -11.695 1.00 26.55 567 VAL A CA 1
ATOM 4588 C C . VAL A 1 567 ? -30.978 -5.749 -11.176 1.00 26.55 567 VAL A C 1
ATOM 4590 O O . VAL A 1 567 ? -30.840 -4.528 -11.152 1.00 26.55 567 VAL A O 1
ATOM 4593 N N . THR A 1 568 ? -30.114 -6.587 -10.618 1.00 27.92 568 THR A N 1
ATOM 4594 C CA . THR A 1 568 ? -28.810 -6.233 -10.056 1.00 27.92 568 THR A CA 1
ATOM 4595 C C . THR A 1 568 ? -27.828 -5.946 -11.191 1.00 27.92 568 THR A C 1
ATOM 4597 O O . THR A 1 568 ? -27.753 -6.715 -12.140 1.00 27.92 568 THR A O 1
ATOM 4600 N N . LEU A 1 569 ? -27.115 -4.821 -11.096 1.00 30.92 569 LEU A N 1
ATOM 4601 C CA . LEU A 1 569 ? -26.186 -4.269 -12.097 1.00 30.92 569 LEU A CA 1
ATOM 4602 C C . LEU A 1 569 ? -24.716 -4.595 -11.766 1.00 30.92 569 LEU A C 1
ATOM 4604 O O . LEU A 1 569 ? -23.833 -3.771 -11.980 1.00 30.92 569 LEU A O 1
ATOM 4608 N N . ASP A 1 570 ? -24.459 -5.791 -11.243 1.00 27.67 570 ASP A N 1
ATOM 4609 C CA . ASP A 1 570 ? -23.110 -6.283 -10.958 1.00 27.67 570 ASP A CA 1
ATOM 4610 C C . ASP A 1 570 ? -22.857 -7.519 -11.820 1.00 27.67 570 ASP A C 1
ATOM 4612 O O . ASP A 1 570 ? -23.034 -8.631 -11.347 1.00 27.67 570 ASP A O 1
ATOM 4616 N N . ASP A 1 571 ? -22.572 -7.295 -13.105 1.00 30.42 571 ASP A N 1
ATOM 4617 C CA . ASP A 1 571 ? -21.832 -8.200 -14.000 1.00 30.42 571 ASP A CA 1
ATOM 4618 C C . ASP A 1 571 ? -21.879 -7.628 -15.420 1.00 30.42 571 ASP A C 1
ATOM 4620 O O . ASP A 1 571 ? -22.812 -7.908 -16.153 1.00 30.42 571 ASP A O 1
ATOM 4624 N N . TYR A 1 572 ? -20.887 -6.825 -15.820 1.00 32.56 572 TYR A N 1
ATOM 4625 C CA . TYR A 1 572 ? -20.540 -6.687 -17.241 1.00 32.56 572 TYR A CA 1
ATOM 4626 C C . TYR A 1 572 ? -19.032 -6.467 -17.372 1.00 32.56 572 TYR A C 1
ATOM 4628 O O . TYR A 1 572 ? -18.502 -5.361 -17.206 1.00 32.56 572 TYR A O 1
ATOM 4636 N N . ALA A 1 573 ? -18.336 -7.567 -17.661 1.00 32.72 573 ALA A N 1
ATOM 4637 C CA . ALA A 1 573 ? -17.068 -7.535 -18.369 1.00 32.72 573 ALA A CA 1
ATOM 4638 C C . ALA A 1 573 ? -17.282 -6.837 -19.724 1.00 32.72 573 ALA A C 1
ATOM 4640 O O . ALA A 1 573 ? -18.349 -6.927 -20.326 1.00 32.72 573 ALA A O 1
ATOM 4641 N N . CYS A 1 574 ? -16.274 -6.112 -20.202 1.00 38.19 574 CYS A N 1
ATOM 4642 C CA . CYS A 1 574 ? -16.348 -5.278 -21.406 1.00 38.19 574 CYS A CA 1
ATOM 4643 C C . CYS A 1 574 ? -16.328 -6.088 -22.724 1.00 38.19 574 CYS A C 1
ATOM 4645 O O . CYS A 1 574 ? -15.853 -5.579 -23.737 1.00 38.19 574 CYS A O 1
ATOM 4647 N N . ASP A 1 575 ? -16.830 -7.324 -22.703 1.00 35.59 575 ASP A N 1
ATOM 4648 C CA . ASP A 1 575 ? -16.766 -8.276 -23.818 1.00 35.59 575 ASP A CA 1
ATOM 4649 C C . ASP A 1 575 ? -18.141 -8.576 -24.445 1.00 35.59 575 ASP A C 1
ATOM 4651 O O . ASP A 1 575 ? -18.213 -9.279 -25.452 1.00 35.59 575 ASP A O 1
ATOM 4655 N N . GLU A 1 576 ? -19.234 -8.010 -23.920 1.00 42.44 576 GLU A N 1
ATOM 4656 C CA . GLU A 1 576 ? -20.556 -8.120 -24.546 1.00 42.44 576 GLU A CA 1
ATOM 4657 C C . GLU A 1 576 ? -20.849 -6.944 -25.490 1.00 42.44 576 GLU A C 1
ATOM 4659 O O . GLU A 1 576 ? -20.670 -5.768 -25.164 1.00 42.44 576 GLU A O 1
ATOM 4664 N N . VAL A 1 577 ? -21.297 -7.280 -26.701 1.00 50.44 577 VAL A N 1
ATOM 4665 C CA . VAL A 1 577 ? -21.677 -6.335 -27.757 1.00 50.44 577 VAL A CA 1
ATOM 4666 C C . VAL A 1 577 ? -22.912 -5.546 -27.312 1.00 50.44 577 VAL A C 1
ATOM 4668 O O . VAL A 1 577 ? -24.016 -6.079 -27.299 1.00 50.44 577 VAL A O 1
ATOM 4671 N N . VAL A 1 578 ? -22.729 -4.268 -26.967 1.00 57.28 578 VAL A N 1
ATOM 4672 C CA . VAL A 1 578 ? -23.825 -3.356 -26.598 1.00 57.28 578 VAL A CA 1
ATOM 4673 C C . VAL A 1 578 ? -24.535 -2.874 -27.873 1.00 57.28 578 VAL A C 1
ATOM 4675 O O . VAL A 1 578 ? -23.870 -2.287 -28.734 1.00 57.28 578 VAL A O 1
ATOM 4678 N N . PRO A 1 579 ? -25.856 -3.087 -28.029 1.00 68.38 579 PRO A N 1
ATOM 4679 C CA . PRO A 1 579 ? -26.631 -2.506 -29.126 1.00 68.38 579 PRO A CA 1
ATOM 4680 C C . PRO A 1 579 ? -26.455 -0.983 -29.207 1.00 68.38 579 PRO A C 1
ATOM 4682 O O . PRO A 1 579 ? -26.314 -0.311 -28.186 1.00 68.38 579 PRO A O 1
ATOM 4685 N N . VAL A 1 580 ? -26.480 -0.404 -30.413 1.00 64.62 580 VAL A N 1
ATOM 4686 C CA . VAL A 1 580 ? -26.229 1.041 -30.614 1.00 64.62 580 VAL A CA 1
ATOM 4687 C C . VAL A 1 580 ? -27.218 1.907 -29.825 1.00 64.62 580 VAL A C 1
ATOM 4689 O O . VAL A 1 580 ? -26.853 2.966 -29.315 1.00 64.62 580 VAL A O 1
ATOM 4692 N N . GLU A 1 581 ? -28.456 1.443 -29.681 1.00 68.00 581 GLU A N 1
ATOM 4693 C CA . GLU A 1 581 ? -29.505 2.076 -28.882 1.00 68.00 581 GLU A CA 1
ATOM 4694 C C . GLU A 1 581 ? -29.201 2.069 -27.374 1.00 68.00 581 GLU A C 1
ATOM 4696 O O . GLU A 1 581 ? -29.601 2.998 -26.674 1.00 68.00 581 GLU A O 1
ATOM 4701 N N . ASP A 1 582 ? -28.440 1.086 -26.889 1.00 76.81 582 ASP A N 1
ATOM 4702 C CA . ASP A 1 582 ? -28.067 0.935 -25.479 1.00 76.81 582 ASP A CA 1
ATOM 4703 C C . ASP A 1 582 ? -26.785 1.709 -25.124 1.00 76.81 582 ASP A C 1
ATOM 4705 O O . ASP A 1 582 ? -26.506 1.967 -23.949 1.00 76.81 582 ASP A O 1
ATOM 4709 N N . LEU A 1 583 ? -26.020 2.168 -26.125 1.00 80.38 583 LEU A N 1
ATOM 4710 C CA . LEU A 1 583 ? -24.836 3.008 -25.912 1.00 80.38 583 LEU A CA 1
ATOM 4711 C C . LEU A 1 583 ? -25.183 4.326 -25.208 1.00 80.38 583 LEU A C 1
ATOM 4713 O O . LEU A 1 583 ? -24.386 4.803 -24.406 1.00 80.38 583 LEU A O 1
ATOM 4717 N N . SER A 1 584 ? -26.360 4.910 -25.453 1.00 82.94 584 SER A N 1
ATOM 4718 C CA . SER A 1 584 ? -26.797 6.130 -24.756 1.00 82.94 584 SER A CA 1
ATOM 4719 C C . SER A 1 584 ? -27.283 5.873 -23.326 1.00 82.94 584 SER A C 1
ATOM 4721 O O . SER A 1 584 ? -27.501 6.830 -22.586 1.00 82.94 584 SER A O 1
ATOM 4723 N N . LEU A 1 585 ? -27.484 4.614 -22.927 1.00 77.25 585 LEU A N 1
ATOM 4724 C CA . LEU A 1 585 ? -27.886 4.213 -21.571 1.00 77.25 585 LEU A CA 1
ATOM 4725 C C . LEU A 1 585 ? -26.696 3.711 -20.744 1.00 77.25 585 LEU A C 1
ATOM 4727 O O . LEU A 1 585 ? -26.701 3.819 -19.519 1.00 77.25 585 LEU A O 1
ATOM 4731 N N . SER A 1 586 ? -25.669 3.188 -21.413 1.00 79.81 586 SER A N 1
ATOM 4732 C CA . SER A 1 586 ? -24.482 2.600 -20.800 1.00 79.81 586 SER A CA 1
ATOM 4733 C C . SER A 1 586 ? -23.250 3.455 -21.089 1.00 79.81 586 SER A C 1
ATOM 4735 O O . SER A 1 586 ? -22.564 3.248 -22.083 1.00 79.81 586 SER A O 1
ATOM 4737 N N . PHE A 1 587 ? -22.954 4.444 -20.241 1.00 82.00 587 PHE A N 1
ATOM 4738 C CA . PHE A 1 587 ? -21.734 5.259 -20.335 1.00 82.00 587 PHE A CA 1
ATOM 4739 C C . PHE A 1 587 ? -21.317 5.812 -18.968 1.00 82.00 587 PHE A C 1
ATOM 4741 O O . PHE A 1 587 ? -22.064 5.762 -17.988 1.00 82.00 587 PHE A O 1
ATOM 4748 N N . LYS A 1 588 ? -20.095 6.346 -18.886 1.00 83.38 588 LYS A N 1
ATOM 4749 C CA . LYS A 1 588 ? -19.627 7.113 -17.725 1.00 83.38 588 LYS A CA 1
ATOM 4750 C C . LYS A 1 588 ? -19.489 8.571 -18.129 1.00 83.38 588 LYS A C 1
ATOM 4752 O O . LYS A 1 588 ? -18.770 8.847 -19.079 1.00 83.38 588 LYS A O 1
ATOM 4757 N N . GLU A 1 589 ? -20.097 9.488 -17.376 1.00 86.00 589 GLU A N 1
ATOM 4758 C CA . GLU A 1 589 ? -19.954 10.935 -17.612 1.00 86.00 589 GLU A CA 1
ATOM 4759 C C . GLU A 1 589 ? -18.499 11.404 -17.586 1.00 86.00 589 GLU A C 1
ATOM 4761 O O . GLU A 1 589 ? -18.153 12.345 -18.282 1.00 86.00 589 GLU A O 1
ATOM 4766 N N . ILE A 1 590 ? -17.638 10.739 -16.811 1.00 86.88 590 ILE A N 1
ATOM 4767 C CA . ILE A 1 590 ? -16.184 10.877 -16.907 1.00 86.88 590 ILE A CA 1
ATOM 4768 C C . ILE A 1 590 ? -15.663 9.588 -17.547 1.00 86.88 590 ILE A C 1
ATOM 4770 O O . ILE A 1 590 ? -15.571 8.560 -16.859 1.00 86.88 590 ILE A O 1
ATOM 4774 N N . PRO A 1 591 ? -15.362 9.610 -18.856 1.00 85.44 591 PRO A N 1
ATOM 4775 C CA . PRO A 1 591 ? -14.895 8.435 -19.572 1.00 85.44 591 PRO A CA 1
ATOM 4776 C C . PRO A 1 591 ? -13.583 7.911 -19.003 1.00 85.44 591 PRO A C 1
ATOM 4778 O O . PRO A 1 591 ? -12.790 8.660 -18.423 1.00 85.44 591 PRO A O 1
ATOM 4781 N N . ARG A 1 592 ? -13.344 6.605 -19.154 1.00 77.38 592 ARG A N 1
ATOM 4782 C CA . ARG A 1 592 ? -12.144 6.004 -18.573 1.00 77.38 592 ARG A CA 1
ATOM 4783 C C . ARG A 1 592 ? -10.869 6.509 -19.284 1.00 77.38 592 ARG A C 1
ATOM 4785 O O . ARG A 1 592 ? -10.932 6.924 -20.446 1.00 77.38 592 ARG A O 1
ATOM 4792 N N . PRO A 1 593 ? -9.709 6.513 -18.600 1.00 71.44 593 PRO A N 1
ATOM 4793 C CA . PRO A 1 593 ? -8.438 6.912 -19.210 1.00 71.44 593 PRO A CA 1
ATOM 4794 C C . PRO A 1 593 ? -7.897 5.909 -20.240 1.00 71.44 593 PRO A C 1
ATOM 4796 O O . PRO A 1 593 ? -7.082 6.265 -21.090 1.00 71.44 593 PRO A O 1
ATOM 4799 N N . ASP A 1 594 ? -8.285 4.642 -20.134 1.00 73.50 594 ASP A N 1
ATOM 4800 C CA . ASP A 1 594 ? -7.957 3.585 -21.080 1.00 73.50 594 ASP A CA 1
ATOM 4801 C C . ASP A 1 594 ? -8.867 3.659 -22.312 1.00 73.50 594 ASP A C 1
ATOM 4803 O O . ASP A 1 594 ? -10.082 3.768 -22.200 1.00 73.50 594 ASP A O 1
ATOM 4807 N N . HIS A 1 595 ? -8.256 3.614 -23.496 1.00 85.31 595 HIS A N 1
ATOM 4808 C CA . HIS A 1 595 ? -8.952 3.509 -24.778 1.00 85.31 595 HIS A CA 1
ATOM 4809 C C . HIS A 1 595 ? -8.133 2.651 -25.747 1.00 85.31 595 HIS A C 1
ATOM 4811 O O . HIS A 1 595 ? -6.901 2.539 -25.620 1.00 85.31 595 HIS A O 1
ATOM 4817 N N . SER A 1 596 ? -8.808 2.083 -26.748 1.00 85.44 596 SER A N 1
ATOM 4818 C CA . SER A 1 596 ? -8.185 1.243 -27.778 1.00 85.44 596 SER A CA 1
ATOM 4819 C C . SER A 1 596 ? -7.986 1.956 -29.121 1.00 85.44 596 SER A C 1
ATOM 4821 O O . SER A 1 596 ? -7.446 1.353 -30.048 1.00 85.44 596 SER A O 1
ATOM 4823 N N . MET A 1 597 ? -8.422 3.219 -29.235 1.00 89.50 597 MET A N 1
ATOM 4824 C CA . MET A 1 597 ? -8.348 4.004 -30.476 1.00 89.50 597 MET A CA 1
ATOM 4825 C C . MET A 1 597 ? -6.933 4.074 -31.070 1.00 89.50 597 MET A C 1
ATOM 4827 O O . MET A 1 597 ? -5.968 4.443 -30.394 1.00 89.50 597 MET A O 1
ATOM 4831 N N . THR A 1 598 ? -6.834 3.769 -32.360 1.00 90.69 598 THR A N 1
ATOM 4832 C CA . THR A 1 598 ? -5.677 4.064 -33.211 1.00 90.69 598 THR A CA 1
ATOM 4833 C C . THR A 1 598 ? -5.578 5.568 -33.496 1.00 90.69 598 THR A C 1
ATOM 4835 O O . THR A 1 598 ? -6.515 6.319 -33.233 1.00 90.69 598 THR A O 1
ATOM 4838 N N . HIS A 1 599 ? -4.458 6.028 -34.065 1.00 88.31 599 HIS A N 1
ATOM 4839 C CA . HIS A 1 599 ? -4.298 7.435 -34.461 1.00 88.31 599 HIS A CA 1
ATOM 4840 C C . HIS A 1 599 ? -5.373 7.875 -35.469 1.00 88.31 599 HIS A C 1
ATOM 4842 O O . HIS A 1 599 ? -5.923 8.961 -35.336 1.00 88.31 599 HIS A O 1
ATOM 4848 N N . MET A 1 600 ? -5.724 7.015 -36.431 1.00 90.69 600 MET A N 1
ATOM 4849 C CA . MET A 1 600 ? -6.732 7.318 -37.451 1.00 90.69 600 MET A CA 1
ATOM 4850 C C . MET A 1 600 ? -8.157 7.348 -36.881 1.00 90.69 600 MET A C 1
ATOM 4852 O O . MET A 1 600 ? -8.950 8.226 -37.232 1.00 90.69 600 MET A O 1
ATOM 4856 N N . GLU A 1 601 ? -8.471 6.414 -35.976 1.00 92.75 601 GLU A N 1
ATOM 4857 C CA . GLU A 1 601 ? -9.740 6.408 -35.238 1.00 92.75 601 GLU A CA 1
ATOM 4858 C C . GLU A 1 601 ? -9.861 7.665 -34.377 1.00 92.75 601 GLU A C 1
ATOM 4860 O O . GLU A 1 601 ? -10.880 8.339 -34.449 1.00 92.75 601 GLU A O 1
ATOM 4865 N N . LEU A 1 602 ? -8.806 8.039 -33.644 1.00 93.44 602 LEU A N 1
ATOM 4866 C CA . LEU A 1 602 ? -8.811 9.239 -32.811 1.00 93.44 602 LEU A CA 1
ATOM 4867 C C . LEU A 1 602 ? -9.033 10.510 -33.642 1.00 93.44 602 LEU A C 1
ATOM 4869 O O . LEU A 1 602 ? -9.915 11.287 -33.299 1.00 93.44 602 LEU A O 1
ATOM 4873 N N . CYS A 1 603 ? -8.306 10.696 -34.751 1.00 93.50 603 CYS A N 1
ATOM 4874 C CA . CYS A 1 603 ? -8.517 11.838 -35.651 1.00 93.50 603 CYS A CA 1
ATOM 4875 C C . CYS A 1 603 ? -9.957 11.896 -36.178 1.00 93.50 603 CYS A C 1
ATOM 4877 O O . CYS A 1 603 ? -10.579 12.953 -36.195 1.00 93.50 603 CYS A O 1
ATOM 4879 N N . THR A 1 604 ? -10.500 10.750 -36.600 1.00 93.88 604 THR A N 1
ATOM 4880 C CA . THR A 1 604 ? -11.862 10.684 -37.143 1.00 93.88 604 THR A CA 1
ATOM 4881 C C . THR A 1 604 ? -12.903 10.964 -36.059 1.00 93.88 604 THR A C 1
ATOM 4883 O O . THR A 1 604 ? -13.845 11.716 -36.293 1.00 93.88 604 THR A O 1
ATOM 4886 N N . PHE A 1 605 ? -12.753 10.374 -34.871 1.00 95.44 605 PHE A N 1
ATOM 4887 C CA . PHE A 1 605 ? -13.710 10.526 -33.775 1.00 95.44 605 PHE A CA 1
ATOM 4888 C C . PHE A 1 605 ? -13.696 11.948 -33.230 1.00 95.44 605 PHE A C 1
ATOM 4890 O O . PHE A 1 605 ? -14.756 12.471 -32.897 1.00 95.44 605 PHE A O 1
ATOM 4897 N N . ASP A 1 606 ? -12.524 12.578 -33.173 1.00 96.06 606 ASP A N 1
ATOM 4898 C CA . ASP A 1 606 ? -12.377 13.966 -32.752 1.00 96.06 606 ASP A CA 1
ATOM 4899 C C . ASP A 1 606 ? -13.044 14.940 -33.724 1.00 96.06 606 ASP A C 1
ATOM 4901 O O . ASP A 1 606 ? -13.837 15.781 -33.303 1.00 96.06 606 ASP A O 1
ATOM 4905 N N . ASP A 1 607 ? -12.832 14.763 -35.030 1.00 95.38 607 ASP A N 1
ATOM 4906 C CA . ASP A 1 607 ? -13.483 15.591 -36.047 1.00 95.38 607 ASP A CA 1
ATOM 4907 C C . ASP A 1 607 ? -15.016 15.445 -36.008 1.00 95.38 607 ASP A C 1
ATOM 4909 O O . ASP A 1 607 ? -15.742 16.440 -36.073 1.00 95.38 607 ASP A O 1
ATOM 4913 N N . PHE A 1 608 ? -15.529 14.219 -35.837 1.00 95.81 608 PHE A N 1
ATOM 4914 C CA . PHE A 1 608 ? -16.963 13.988 -35.631 1.00 95.81 608 PHE A CA 1
ATOM 4915 C C . PHE A 1 608 ? -17.467 14.666 -34.353 1.00 95.81 608 PHE A C 1
ATOM 4917 O O . PHE A 1 608 ? -18.492 15.349 -34.382 1.00 95.81 608 PHE A O 1
ATOM 4924 N N . ALA A 1 609 ? -16.769 14.486 -33.231 1.00 95.88 609 ALA A N 1
ATOM 4925 C CA . ALA A 1 609 ? -17.199 15.003 -31.941 1.00 95.88 609 ALA A CA 1
ATOM 4926 C C . ALA A 1 609 ? -17.176 16.533 -31.891 1.00 95.88 609 ALA A C 1
ATOM 4928 O O . ALA A 1 609 ? -18.140 17.144 -31.432 1.00 95.88 609 ALA A O 1
ATOM 4929 N N . THR A 1 610 ? -16.136 17.164 -32.432 1.00 94.81 610 THR A N 1
ATOM 4930 C CA . THR A 1 610 ? -16.060 18.625 -32.542 1.00 94.81 610 THR A CA 1
ATOM 4931 C C . THR A 1 610 ? -17.165 19.171 -33.443 1.00 94.81 610 THR A C 1
ATOM 4933 O O . THR A 1 610 ? -17.835 20.117 -33.040 1.00 94.81 610 THR A O 1
ATOM 4936 N N . THR A 1 611 ? -17.465 18.539 -34.585 1.00 94.69 611 THR A N 1
ATOM 4937 C CA . THR A 1 611 ? -18.584 18.958 -35.451 1.00 94.69 611 THR A CA 1
ATOM 4938 C C . THR A 1 611 ? -19.957 18.799 -34.799 1.00 94.69 611 THR A C 1
ATOM 4940 O O . THR A 1 611 ? -20.817 19.671 -34.939 1.00 94.69 611 THR A O 1
ATOM 4943 N N . LEU A 1 612 ? -20.188 17.700 -34.083 1.00 95.69 612 LEU A N 1
ATOM 4944 C CA . LEU A 1 612 ? -21.482 17.411 -33.463 1.00 95.69 612 LEU A CA 1
ATOM 4945 C C . LEU A 1 612 ? -21.723 18.222 -32.187 1.00 95.69 612 LEU A C 1
ATOM 4947 O O . LEU A 1 612 ? -22.861 18.589 -31.912 1.00 95.69 612 LEU A O 1
ATOM 4951 N N . VAL A 1 613 ? -20.668 18.514 -31.424 1.00 96.44 613 VAL A N 1
ATOM 4952 C CA . VAL A 1 613 ? -20.780 19.093 -30.080 1.00 96.44 613 VAL A CA 1
ATOM 4953 C C . VAL A 1 613 ? -20.297 20.542 -30.047 1.00 96.44 613 VAL A C 1
ATOM 4955 O O . VAL A 1 613 ? -21.051 21.431 -29.662 1.00 96.44 613 VAL A O 1
ATOM 4958 N N . VAL A 1 614 ? -19.062 20.809 -30.474 1.00 95.25 614 VAL A N 1
ATOM 4959 C CA . VAL A 1 614 ? -18.422 22.128 -30.320 1.00 95.25 614 VAL A CA 1
ATOM 4960 C C . VAL A 1 614 ? -18.892 23.113 -31.392 1.00 95.25 614 VAL A C 1
ATOM 4962 O O . VAL A 1 614 ? -19.409 24.177 -31.053 1.00 95.25 614 VAL A O 1
ATOM 4965 N N . ASP A 1 615 ? -18.814 22.736 -32.670 1.00 93.69 615 ASP A N 1
ATOM 4966 C CA . ASP A 1 615 ? -19.246 23.556 -33.819 1.00 93.69 615 ASP A CA 1
ATOM 4967 C C . ASP A 1 615 ? -20.772 23.788 -33.823 1.00 93.69 615 ASP A C 1
ATOM 4969 O O . ASP A 1 615 ? -21.288 24.677 -34.498 1.00 93.69 615 ASP A O 1
ATOM 4973 N N . SER A 1 616 ? -21.521 22.974 -33.072 1.00 94.38 616 SER A N 1
ATOM 4974 C CA . SER A 1 616 ? -22.960 23.164 -32.859 1.00 94.38 616 SER A CA 1
ATOM 4975 C C . SER A 1 616 ? -23.272 24.251 -31.822 1.00 94.38 616 SER A C 1
ATOM 4977 O O . SER A 1 616 ? -24.413 24.712 -31.750 1.00 94.38 616 SER A O 1
ATOM 4979 N N . VAL A 1 617 ? -22.278 24.677 -31.036 1.00 94.19 617 VAL A N 1
ATOM 4980 C CA . VAL A 1 617 ? -22.404 25.737 -30.024 1.00 94.19 617 VAL A CA 1
ATOM 4981 C C . VAL A 1 617 ? -21.650 27.011 -30.425 1.00 94.19 617 VAL A C 1
ATOM 4983 O O . VAL A 1 617 ? -22.157 28.105 -30.172 1.00 94.19 617 VAL A O 1
ATOM 4986 N N . LEU A 1 618 ? -20.470 26.892 -31.039 1.00 91.62 618 LEU A N 1
ATOM 4987 C CA . LEU A 1 618 ? -19.680 28.030 -31.528 1.00 91.62 618 LEU A CA 1
ATOM 4988 C C . LEU A 1 618 ? -20.176 28.527 -32.896 1.00 91.62 618 LEU A C 1
ATOM 4990 O O . LEU A 1 618 ? -20.900 27.823 -33.600 1.00 91.62 618 LEU A O 1
ATOM 4994 N N . ARG A 1 619 ? -19.816 29.763 -33.278 1.00 81.25 619 ARG A N 1
ATOM 4995 C CA . ARG A 1 619 ? -20.209 30.332 -34.582 1.00 81.25 619 ARG A CA 1
ATOM 4996 C C . ARG A 1 619 ? -19.247 29.947 -35.703 1.00 81.25 619 ARG A C 1
ATOM 4998 O O . ARG A 1 619 ? -19.664 29.907 -36.859 1.00 81.25 619 ARG A O 1
ATOM 5005 N N . SER A 1 620 ? -17.991 29.669 -35.365 1.00 81.81 620 SER A N 1
ATOM 5006 C CA . SER A 1 620 ? -16.952 29.204 -36.283 1.00 81.81 620 SER A CA 1
ATOM 5007 C C . SER A 1 620 ? -16.765 27.687 -36.205 1.00 81.81 620 SER A C 1
ATOM 5009 O O . SER A 1 620 ? -17.130 27.036 -35.226 1.00 81.81 620 SER A O 1
ATOM 5011 N N . THR A 1 621 ? -16.204 27.114 -37.271 1.00 85.81 621 THR A N 1
ATOM 5012 C CA . THR A 1 621 ? -15.771 25.710 -37.280 1.00 85.81 621 THR A CA 1
ATOM 5013 C C . THR A 1 621 ? -14.407 25.620 -36.613 1.00 85.81 621 THR A C 1
ATOM 5015 O O . THR A 1 621 ? -13.480 26.307 -37.036 1.00 85.81 621 THR A O 1
ATOM 5018 N N . THR A 1 622 ? -14.268 24.776 -35.594 1.00 89.88 622 THR A N 1
ATOM 5019 C CA . THR A 1 622 ? -12.986 24.574 -34.913 1.00 89.88 622 THR A CA 1
ATOM 5020 C C . THR A 1 622 ? -12.031 23.701 -35.724 1.00 89.88 622 THR A C 1
ATOM 5022 O O . THR A 1 622 ? -12.425 23.107 -36.734 1.00 89.88 622 THR A O 1
ATOM 5025 N N . HIS A 1 623 ? -10.779 23.593 -35.268 1.00 87.44 623 HIS A N 1
ATOM 5026 C CA . HIS A 1 623 ? -9.741 22.779 -35.900 1.00 87.44 623 HIS A CA 1
ATOM 5027 C C . HIS A 1 623 ? -10.216 21.353 -36.232 1.00 87.44 623 HIS A C 1
ATOM 5029 O O . HIS A 1 623 ? -11.015 20.759 -35.504 1.00 87.44 623 HIS A O 1
ATOM 5035 N N . LYS A 1 624 ? -9.733 20.816 -37.359 1.00 91.25 624 LYS A N 1
ATOM 5036 C CA . LYS A 1 624 ? -10.040 19.463 -37.842 1.00 91.25 624 LYS A CA 1
ATOM 5037 C C . LYS A 1 624 ? -8.776 18.792 -38.357 1.00 91.25 624 LYS A C 1
ATOM 5039 O O . LYS A 1 624 ? -7.985 19.420 -39.061 1.00 91.25 624 LYS A O 1
ATOM 5044 N N . MET A 1 625 ? -8.630 17.502 -38.084 1.00 91.31 625 MET A N 1
ATOM 5045 C CA . MET A 1 625 ? -7.543 16.685 -38.615 1.00 91.31 625 MET A CA 1
ATOM 5046 C C . MET A 1 625 ? -7.675 16.466 -40.126 1.00 91.31 625 MET A C 1
ATOM 5048 O O . MET A 1 625 ? -6.664 16.455 -40.830 1.00 91.31 625 MET A O 1
ATOM 5052 N N . PHE A 1 626 ? -8.907 16.357 -40.643 1.00 89.12 626 PHE A N 1
ATOM 5053 C CA . PHE A 1 626 ? -9.194 16.238 -42.077 1.00 89.12 626 PHE A CA 1
ATOM 5054 C C . PHE A 1 626 ? -10.196 17.303 -42.555 1.00 89.12 626 PHE A C 1
ATOM 5056 O O . PHE A 1 626 ? -11.340 17.006 -42.896 1.00 89.12 626 PHE A O 1
ATOM 5063 N N . GLY A 1 627 ? -9.754 18.561 -42.655 1.00 74.50 627 GLY A N 1
ATOM 5064 C CA . GLY A 1 627 ? -10.623 19.717 -42.942 1.00 74.50 627 GLY A CA 1
ATOM 5065 C C . GLY A 1 627 ? -11.417 19.704 -44.262 1.00 74.50 627 GLY A C 1
ATOM 5066 O O . GLY A 1 627 ? -12.363 20.472 -44.403 1.00 74.50 627 GLY A O 1
ATOM 5067 N N . ARG A 1 628 ? -11.087 18.837 -45.233 1.00 74.12 628 ARG A N 1
ATOM 5068 C CA . ARG A 1 628 ? -11.858 18.683 -46.491 1.00 74.12 628 ARG A CA 1
ATOM 5069 C C . ARG A 1 628 ? -12.956 17.617 -46.416 1.00 74.12 628 ARG A C 1
ATOM 5071 O O . ARG A 1 628 ? -13.729 17.471 -47.361 1.00 74.12 628 ARG A O 1
ATOM 5078 N N . ARG A 1 629 ? -13.011 16.837 -45.334 1.00 80.56 629 ARG A N 1
ATOM 5079 C CA . ARG A 1 629 ? -13.966 15.740 -45.181 1.00 80.56 629 ARG A CA 1
ATOM 5080 C C . ARG A 1 629 ? -15.284 16.263 -44.621 1.00 80.56 629 ARG A C 1
ATOM 5082 O O . ARG A 1 629 ? -15.318 17.037 -43.670 1.00 80.56 629 ARG A O 1
ATOM 5089 N N . ARG A 1 630 ? -16.391 15.804 -45.203 1.00 81.06 630 ARG A N 1
ATOM 5090 C CA . ARG A 1 630 ? -17.733 16.094 -44.700 1.00 81.06 630 ARG A CA 1
ATOM 5091 C C . ARG A 1 630 ? -18.171 14.990 -43.742 1.00 81.06 630 ARG A C 1
ATOM 5093 O O . ARG A 1 630 ? -18.308 13.844 -44.156 1.00 81.06 630 ARG A O 1
ATOM 5100 N N . TYR A 1 631 ? -18.370 15.349 -42.477 1.00 84.75 631 TYR A N 1
ATOM 5101 C CA . TYR A 1 631 ? -18.679 14.399 -41.402 1.00 84.75 631 TYR A CA 1
ATOM 5102 C C . TYR A 1 631 ? -20.169 14.225 -41.130 1.00 84.75 631 TYR A C 1
ATOM 5104 O O . TYR A 1 631 ? -20.596 13.133 -40.777 1.00 84.75 631 TYR A O 1
ATOM 5112 N N . VAL A 1 632 ? -20.956 15.289 -41.300 1.00 88.25 632 VAL A N 1
ATOM 5113 C CA . VAL A 1 632 ? -22.397 15.308 -41.014 1.00 88.25 632 VAL A CA 1
ATOM 5114 C C . VAL A 1 632 ? -23.144 15.892 -42.218 1.00 88.25 632 VAL A C 1
ATOM 5116 O O . VAL A 1 632 ? -22.658 16.839 -42.854 1.00 88.25 632 VAL A O 1
ATOM 5119 N N . TYR A 1 633 ? -24.306 15.325 -42.559 1.00 87.50 633 TYR A N 1
ATOM 5120 C CA . TYR A 1 633 ? -25.202 15.874 -43.586 1.00 87.50 633 TYR A CA 1
ATOM 5121 C C . TYR A 1 633 ? -25.723 17.269 -43.184 1.00 87.50 633 TYR A C 1
ATOM 5123 O O . TYR A 1 633 ? -25.800 17.593 -42.000 1.00 87.50 633 TYR A O 1
ATOM 5131 N N . ASP A 1 634 ? -26.046 18.136 -44.153 1.00 81.81 634 ASP A N 1
ATOM 5132 C CA . ASP A 1 634 ? -26.386 19.543 -43.841 1.00 81.81 634 ASP A CA 1
ATOM 5133 C C . ASP A 1 634 ? -27.685 19.670 -43.045 1.00 81.81 634 ASP A C 1
ATOM 5135 O O . ASP A 1 634 ? -27.782 20.514 -42.155 1.00 81.81 634 ASP A O 1
ATOM 5139 N N . ASP A 1 635 ? -28.655 18.802 -43.321 1.00 84.00 635 ASP A N 1
ATOM 5140 C CA . ASP A 1 635 ? -29.916 18.734 -42.588 1.00 84.00 635 ASP A CA 1
ATOM 5141 C C . ASP A 1 635 ? -29.711 18.261 -41.137 1.00 84.00 635 ASP A C 1
ATOM 5143 O O . ASP A 1 635 ? -30.313 18.816 -40.217 1.00 84.00 635 ASP A O 1
ATOM 5147 N N . GLU A 1 636 ? -28.774 17.339 -40.901 1.00 90.69 636 GLU A N 1
ATOM 5148 C CA . GLU A 1 636 ? -28.427 16.822 -39.567 1.00 90.69 636 GLU A CA 1
ATOM 5149 C C . GLU A 1 636 ? -27.682 17.832 -38.678 1.00 90.69 636 GLU A C 1
ATOM 5151 O O . GLU A 1 636 ? -27.745 17.737 -37.450 1.00 90.69 636 GLU A O 1
ATOM 5156 N N . ARG A 1 637 ? -27.028 18.852 -39.257 1.00 88.88 637 ARG A N 1
ATOM 5157 C CA . ARG A 1 637 ? -26.387 19.927 -38.471 1.00 88.88 637 ARG A CA 1
ATOM 5158 C C . ARG A 1 637 ? -27.403 20.716 -37.648 1.00 88.88 637 ARG A C 1
ATOM 5160 O O . ARG A 1 637 ? -27.094 21.154 -36.543 1.00 88.88 637 ARG A O 1
ATOM 5167 N N . SER A 1 638 ? -28.612 20.913 -38.175 1.00 89.31 638 SER A N 1
ATOM 5168 C CA . SER A 1 638 ? -29.692 21.576 -37.435 1.00 89.31 638 SER A CA 1
ATOM 5169 C C . SER A 1 638 ? -30.124 20.753 -36.217 1.00 89.31 638 SER A C 1
ATOM 5171 O O . SER A 1 638 ? -30.302 21.304 -35.132 1.00 89.31 638 SER A O 1
ATOM 5173 N N . THR A 1 639 ? -30.183 19.428 -36.367 1.00 92.94 639 THR A N 1
ATOM 5174 C CA . THR A 1 639 ? -30.496 18.487 -35.290 1.00 92.94 639 THR A CA 1
ATOM 5175 C C . THR A 1 639 ? -29.417 18.493 -34.213 1.00 92.94 639 THR A C 1
ATOM 5177 O O . THR A 1 639 ? -29.755 18.610 -33.041 1.00 92.94 639 THR A O 1
ATOM 5180 N N . ALA A 1 640 ? -28.133 18.453 -34.583 1.00 93.38 640 ALA A N 1
ATOM 5181 C CA . ALA A 1 640 ? -27.027 18.523 -33.624 1.00 93.38 640 ALA A CA 1
ATOM 5182 C C . ALA A 1 640 ? -27.050 19.828 -32.799 1.00 93.38 640 ALA A C 1
ATOM 5184 O O . ALA A 1 640 ? -26.893 19.794 -31.580 1.00 93.38 640 ALA A O 1
ATOM 5185 N N . ARG A 1 641 ? -27.367 20.970 -33.431 1.00 95.00 641 ARG A N 1
ATOM 5186 C CA . ARG A 1 641 ? -27.576 22.252 -32.727 1.00 95.00 641 ARG A CA 1
ATOM 5187 C C . ARG A 1 641 ? -28.743 22.209 -31.750 1.00 95.00 641 ARG A C 1
ATOM 5189 O O . ARG A 1 641 ? -28.631 22.758 -30.658 1.00 95.00 641 ARG A O 1
ATOM 5196 N N . THR A 1 642 ? -29.857 21.586 -32.129 1.00 95.62 642 THR A N 1
ATOM 5197 C CA . THR A 1 642 ? -31.003 21.406 -31.227 1.00 95.62 642 THR A CA 1
ATOM 5198 C C . THR A 1 642 ? -30.627 20.516 -30.048 1.00 95.62 642 THR A C 1
ATOM 5200 O O . THR A 1 642 ? -30.852 20.918 -28.913 1.00 95.62 642 THR A O 1
ATOM 5203 N N . VAL A 1 643 ? -29.960 19.384 -30.297 1.00 96.75 643 VAL A N 1
ATOM 5204 C CA . VAL A 1 643 ? -29.474 18.478 -29.246 1.00 96.75 643 VAL A CA 1
ATOM 5205 C C . VAL A 1 643 ? -28.554 19.206 -28.266 1.00 96.75 643 VAL A C 1
ATOM 5207 O O . VAL A 1 643 ? -28.742 19.099 -27.059 1.00 96.75 643 VAL A O 1
ATOM 5210 N N . MET A 1 644 ? -27.592 19.988 -28.761 1.00 97.19 644 MET A N 1
ATOM 5211 C CA . MET A 1 644 ? -26.672 20.730 -27.897 1.00 97.19 644 MET A CA 1
ATOM 5212 C C . MET A 1 644 ? -27.332 21.887 -27.149 1.00 97.19 644 MET A C 1
ATOM 5214 O O . MET A 1 644 ? -26.919 22.193 -26.033 1.00 97.19 644 MET A O 1
ATOM 5218 N N . ARG A 1 645 ? -28.342 22.538 -27.736 1.00 96.75 645 ARG A N 1
ATOM 5219 C CA . ARG A 1 645 ? -29.143 23.550 -27.036 1.00 96.75 645 ARG A CA 1
ATOM 5220 C C . ARG A 1 645 ? -29.905 22.913 -25.880 1.00 96.75 645 ARG A C 1
ATOM 5222 O O . ARG A 1 645 ? -29.757 23.362 -24.755 1.00 96.75 645 ARG A O 1
ATOM 5229 N N . GLU A 1 646 ? -30.634 21.838 -26.162 1.00 95.56 646 GLU A N 1
ATOM 5230 C CA . GLU A 1 646 ? -31.399 21.107 -25.155 1.00 95.56 646 GLU A CA 1
ATOM 5231 C C . GLU A 1 646 ? -30.491 20.571 -24.052 1.00 95.56 646 GLU A C 1
ATOM 5233 O O . GLU A 1 646 ? -30.754 20.856 -22.896 1.00 95.56 646 GLU A O 1
ATOM 5238 N N . PHE A 1 647 ? -29.366 19.932 -24.387 1.00 96.25 647 PHE A N 1
ATOM 5239 C CA . PHE A 1 647 ? -28.418 19.435 -23.386 1.00 96.25 647 PHE A CA 1
ATOM 5240 C C . PHE A 1 647 ? -27.853 20.548 -22.495 1.00 96.25 647 PHE A C 1
ATOM 5242 O O . PHE A 1 647 ? -27.660 20.355 -21.298 1.00 96.25 647 PHE A O 1
ATOM 5249 N N . ARG A 1 648 ? -27.586 21.736 -23.050 1.00 95.50 648 ARG A N 1
ATOM 5250 C CA . ARG A 1 648 ? -27.131 22.886 -22.255 1.00 95.50 648 ARG A CA 1
ATOM 5251 C C . ARG A 1 648 ? -28.200 23.383 -21.281 1.00 95.50 648 ARG A C 1
ATOM 5253 O O . ARG A 1 648 ? -27.822 23.899 -20.232 1.00 95.50 648 ARG A O 1
ATOM 5260 N N . ASP A 1 649 ? -29.473 23.191 -21.606 1.00 92.81 649 ASP A N 1
ATOM 5261 C CA . ASP A 1 649 ? -30.609 23.614 -20.789 1.00 92.81 649 ASP A CA 1
ATOM 5262 C C . ASP A 1 649 ? -31.031 22.533 -19.771 1.00 92.81 649 ASP A C 1
ATOM 5264 O O . ASP A 1 649 ? -31.222 22.840 -18.596 1.00 92.81 649 ASP A O 1
ATOM 5268 N N . ASP A 1 650 ? -31.157 21.271 -20.200 1.00 92.31 650 ASP A N 1
ATOM 5269 C CA . ASP A 1 650 ? -31.706 20.152 -19.418 1.00 92.31 650 ASP A CA 1
ATOM 5270 C C . ASP A 1 650 ? -30.648 19.217 -18.802 1.00 92.31 650 ASP A C 1
ATOM 5272 O O . ASP A 1 650 ? -30.953 18.502 -17.847 1.00 92.31 650 ASP A O 1
ATOM 5276 N N . GLN A 1 651 ? -29.405 19.249 -19.300 1.00 92.50 651 GLN A N 1
ATOM 5277 C CA . GLN A 1 651 ? -28.293 18.370 -18.903 1.00 92.50 651 GLN A CA 1
ATOM 5278 C C . GLN A 1 651 ? -28.628 16.864 -19.015 1.00 92.50 651 GLN A C 1
ATOM 5280 O O . GLN A 1 651 ? -28.009 16.025 -18.354 1.00 92.50 651 GLN A O 1
ATOM 5285 N N . ASP A 1 652 ? -29.585 16.489 -19.875 1.00 91.12 652 ASP A N 1
ATOM 5286 C CA . ASP A 1 652 ? -29.984 15.100 -20.097 1.00 91.12 652 ASP A CA 1
ATOM 5287 C C . ASP A 1 652 ? -29.007 14.401 -21.051 1.00 91.12 652 ASP A C 1
ATOM 5289 O O . ASP A 1 652 ? -29.105 14.443 -22.283 1.00 91.12 652 ASP A O 1
ATOM 5293 N N . TRP A 1 653 ? -28.042 13.711 -20.451 1.00 89.81 653 TRP A N 1
ATOM 5294 C CA . TRP A 1 653 ? -27.034 12.941 -21.167 1.00 89.81 653 TRP A CA 1
ATOM 5295 C C . TRP A 1 653 ? -27.607 11.861 -22.085 1.00 89.81 653 TRP A C 1
ATOM 5297 O O . TRP A 1 653 ? -27.077 11.647 -23.177 1.00 89.81 653 TRP A O 1
ATOM 5307 N N . HIS A 1 654 ? -28.656 11.157 -21.648 1.00 89.38 654 HIS A N 1
ATOM 5308 C CA . HIS A 1 654 ? -29.228 10.069 -22.433 1.00 89.38 654 HIS A CA 1
ATOM 5309 C C . HIS A 1 654 ? -29.866 10.632 -23.697 1.00 89.38 654 HIS A C 1
ATOM 5311 O O . HIS A 1 654 ? -29.581 10.156 -24.795 1.00 89.38 654 HIS A O 1
ATOM 5317 N N . LYS A 1 655 ? -30.663 11.693 -23.550 1.00 90.94 655 LYS A N 1
ATOM 5318 C CA . LYS A 1 655 ? -31.291 12.408 -24.660 1.00 90.94 655 LYS A CA 1
ATOM 5319 C C . LYS A 1 655 ? -30.250 12.959 -25.634 1.00 90.94 655 LYS A C 1
ATOM 5321 O O . LYS A 1 655 ? -30.394 12.771 -26.843 1.00 90.94 655 LYS A O 1
ATOM 5326 N N . ALA A 1 656 ? -29.171 13.553 -25.120 1.00 94.69 656 ALA A N 1
ATOM 5327 C CA . ALA A 1 656 ? -28.096 14.097 -25.942 1.00 94.69 656 ALA A CA 1
ATOM 5328 C C . ALA A 1 656 ? -27.352 13.013 -26.734 1.00 94.69 656 ALA A C 1
ATOM 5330 O O . ALA A 1 656 ? -27.234 13.093 -27.960 1.00 94.69 656 ALA A O 1
ATOM 5331 N N . LEU A 1 657 ? -26.897 11.957 -26.053 1.00 94.69 657 LEU A N 1
ATOM 5332 C CA . LEU A 1 657 ? -26.192 10.846 -26.691 1.00 94.69 657 LEU A CA 1
ATOM 5333 C C . LEU A 1 657 ? -27.092 10.101 -27.669 1.00 94.69 657 LEU A C 1
ATOM 5335 O O . LEU A 1 657 ? -26.660 9.792 -28.772 1.00 94.69 657 LEU A O 1
ATOM 5339 N N . PHE A 1 658 ? -28.344 9.842 -27.307 1.00 91.62 658 PHE A N 1
ATOM 5340 C CA . PHE A 1 658 ? -29.299 9.181 -28.188 1.00 91.62 658 PHE A CA 1
ATOM 5341 C C . PHE A 1 658 ? -29.598 10.012 -29.437 1.00 91.62 658 PHE A C 1
ATOM 5343 O O . PHE A 1 658 ? -29.619 9.470 -30.542 1.00 91.62 658 PHE A O 1
ATOM 5350 N N . GLY A 1 659 ? -29.777 11.328 -29.279 1.00 93.44 659 GLY A N 1
ATOM 5351 C CA . GLY A 1 659 ? -29.959 12.258 -30.390 1.00 93.44 659 GLY A CA 1
ATOM 5352 C C . GLY A 1 659 ? -28.775 12.241 -31.356 1.00 93.44 659 GLY A C 1
ATOM 5353 O O . GLY A 1 659 ? -28.977 12.155 -32.565 1.00 93.44 659 GLY A O 1
ATOM 5354 N N . ILE A 1 660 ? -27.546 12.233 -30.828 1.00 95.31 660 ILE A N 1
ATOM 5355 C CA . ILE A 1 660 ? -26.313 12.145 -31.624 1.00 95.31 660 ILE A CA 1
ATOM 5356 C C . ILE A 1 660 ? -26.173 10.772 -32.302 1.00 95.31 660 ILE A C 1
ATOM 5358 O O . ILE A 1 660 ? -25.930 10.697 -33.506 1.00 95.31 660 ILE A O 1
ATOM 5362 N N . LEU A 1 661 ? -26.350 9.678 -31.558 1.00 92.81 661 LEU A N 1
ATOM 5363 C CA . LEU A 1 661 ? -26.155 8.305 -32.044 1.00 92.81 661 LEU A CA 1
ATOM 5364 C C . LEU A 1 661 ? -27.192 7.884 -33.095 1.00 92.81 661 LEU A C 1
ATOM 5366 O O . LEU A 1 661 ? -26.934 6.969 -33.876 1.00 92.81 661 LEU A O 1
ATOM 5370 N N . LYS A 1 662 ? -28.352 8.549 -33.149 1.00 91.56 662 LYS A N 1
ATOM 5371 C CA . LYS A 1 662 ? -29.388 8.303 -34.161 1.00 91.56 662 LYS A CA 1
ATOM 5372 C C . LYS A 1 662 ? -29.152 8.987 -35.504 1.00 91.56 662 LYS A C 1
ATOM 5374 O O . LYS A 1 662 ? -29.821 8.614 -36.469 1.00 91.56 662 LYS A O 1
ATOM 5379 N N . LEU A 1 663 ? -28.235 9.951 -35.590 1.00 93.56 663 LEU A N 1
ATOM 5380 C CA . LEU A 1 663 ? -27.924 10.619 -36.855 1.00 93.56 663 LEU A CA 1
ATOM 5381 C C . LEU A 1 663 ? -27.422 9.595 -37.879 1.00 93.56 663 LEU A C 1
ATOM 5383 O O . LEU A 1 663 ? -26.634 8.705 -37.546 1.00 93.56 663 LEU A O 1
ATOM 5387 N N . ARG A 1 664 ? -27.840 9.718 -39.142 1.00 93.88 664 ARG A N 1
ATOM 5388 C CA . ARG A 1 664 ? -27.457 8.782 -40.212 1.00 93.88 664 ARG A CA 1
ATOM 5389 C C . ARG A 1 664 ? -25.951 8.786 -40.413 1.00 93.88 664 ARG A C 1
ATOM 5391 O O . ARG A 1 664 ? -25.366 7.723 -40.597 1.00 93.88 664 ARG A O 1
ATOM 5398 N N . SER A 1 665 ? -25.322 9.957 -40.310 1.00 94.06 665 SER A N 1
ATOM 5399 C CA . SER A 1 665 ? -23.865 10.092 -40.400 1.00 94.06 665 SER A CA 1
ATOM 5400 C C . SER A 1 665 ? -23.140 9.289 -39.311 1.00 94.06 665 SER A C 1
ATOM 5402 O O . SER A 1 665 ? -22.168 8.590 -39.595 1.00 94.06 665 SER A O 1
ATOM 5404 N N . VAL A 1 666 ? -23.653 9.320 -38.076 1.00 94.38 666 VAL A N 1
ATOM 5405 C CA . VAL A 1 666 ? -23.083 8.582 -36.938 1.00 94.38 666 VAL A CA 1
ATOM 5406 C C . VAL A 1 666 ? -23.363 7.086 -37.058 1.00 94.38 666 VAL A C 1
ATOM 5408 O O . VAL A 1 666 ? -22.450 6.281 -36.899 1.00 94.38 666 VAL A O 1
ATOM 5411 N N . ARG A 1 667 ? -24.585 6.689 -37.429 1.00 91.38 667 ARG A N 1
ATOM 5412 C CA . ARG A 1 667 ? -24.927 5.279 -37.676 1.00 91.38 667 ARG A CA 1
ATOM 5413 C C . ARG A 1 667 ? -24.083 4.666 -38.792 1.00 91.38 667 ARG A C 1
ATOM 5415 O O . ARG A 1 667 ? -23.632 3.535 -38.650 1.00 91.38 667 ARG A O 1
ATOM 5422 N N . SER A 1 668 ? -23.816 5.416 -39.862 1.00 91.88 668 SER A N 1
ATOM 5423 C CA . SER A 1 668 ? -22.932 4.977 -40.947 1.00 91.88 668 SER A CA 1
ATOM 5424 C C . SER A 1 668 ? -21.489 4.788 -40.475 1.00 91.88 668 SER A C 1
ATOM 5426 O O . SER A 1 668 ? -20.849 3.819 -40.877 1.00 91.88 668 SER A O 1
ATOM 5428 N N . LEU A 1 669 ? -20.976 5.687 -39.626 1.00 92.25 669 LEU A N 1
ATOM 5429 C CA . LEU A 1 669 ? -19.649 5.541 -39.027 1.00 92.25 669 LEU A CA 1
ATOM 5430 C C . LEU A 1 669 ? -19.590 4.278 -38.158 1.00 92.25 669 LEU A C 1
ATOM 5432 O O . LEU A 1 669 ? -18.716 3.439 -38.363 1.00 92.25 669 LEU A O 1
ATOM 5436 N N . LEU A 1 670 ? -20.538 4.111 -37.232 1.00 91.19 670 LEU A N 1
ATOM 5437 C CA . LEU A 1 670 ? -20.589 2.953 -36.337 1.00 91.19 670 LEU A CA 1
ATOM 5438 C C . LEU A 1 670 ? -20.720 1.631 -37.109 1.00 91.19 670 LEU A C 1
ATOM 5440 O O . LEU A 1 670 ? -20.020 0.677 -36.791 1.00 91.19 670 LEU A O 1
ATOM 5444 N N . ALA A 1 671 ? -21.530 1.583 -38.170 1.00 88.25 671 ALA A N 1
ATOM 5445 C CA . ALA A 1 671 ? -21.684 0.392 -39.009 1.00 88.25 671 ALA A CA 1
ATOM 5446 C C . ALA A 1 671 ? -20.387 -0.027 -39.728 1.00 88.25 671 ALA A C 1
ATOM 5448 O O . ALA A 1 671 ? -20.208 -1.203 -40.032 1.00 88.25 671 ALA A O 1
ATOM 5449 N N . SER A 1 672 ? -19.472 0.916 -39.984 1.00 89.06 672 SER A N 1
ATOM 5450 C CA . SER A 1 672 ? -18.170 0.635 -40.608 1.00 89.06 672 SER A CA 1
ATOM 5451 C C . SER A 1 672 ? -17.112 0.090 -39.639 1.00 89.06 672 SER A C 1
ATOM 5453 O O . SER A 1 672 ? -16.005 -0.234 -40.065 1.00 89.06 672 SER A O 1
ATOM 5455 N N . MET A 1 673 ? -17.424 -0.010 -38.341 1.00 89.56 673 MET A N 1
ATOM 5456 C CA . MET A 1 673 ? -16.469 -0.359 -37.286 1.00 89.56 673 MET A CA 1
ATOM 5457 C C . MET A 1 673 ? -16.985 -1.496 -36.397 1.00 89.56 673 MET A C 1
ATOM 5459 O O . MET A 1 673 ? -18.194 -1.615 -36.185 1.00 89.56 673 MET A O 1
ATOM 5463 N N . PRO A 1 674 ? -16.088 -2.318 -35.821 1.00 83.69 674 PRO A N 1
ATOM 5464 C CA . PRO A 1 674 ? -16.500 -3.387 -34.922 1.00 83.69 674 PRO A CA 1
ATOM 5465 C C . PRO A 1 674 ? -17.143 -2.819 -33.642 1.00 83.69 674 PRO A C 1
ATOM 5467 O O . PRO A 1 674 ? -16.720 -1.755 -33.176 1.00 83.69 674 PRO A O 1
ATOM 5470 N N . PRO A 1 675 ? -18.102 -3.531 -33.015 1.00 78.44 675 PRO A N 1
ATOM 5471 C CA . PRO A 1 675 ? -18.860 -3.013 -31.870 1.00 78.44 675 PRO A CA 1
ATOM 5472 C C . PRO A 1 675 ? -18.012 -2.537 -30.686 1.00 78.44 675 PRO A C 1
ATOM 5474 O O . PRO A 1 675 ? -18.351 -1.558 -30.026 1.00 78.44 675 PRO A O 1
ATOM 5477 N N . ILE A 1 676 ? -16.850 -3.157 -30.460 1.00 76.81 676 ILE A N 1
ATOM 5478 C CA . ILE A 1 676 ? -15.915 -2.750 -29.400 1.00 76.81 676 ILE A CA 1
ATOM 5479 C C . ILE A 1 676 ? -15.433 -1.292 -29.545 1.00 76.81 676 ILE A C 1
ATOM 5481 O O . ILE A 1 676 ? -15.111 -0.639 -28.555 1.00 76.81 676 ILE A O 1
ATOM 5485 N N . LYS A 1 677 ? -15.439 -0.743 -30.768 1.00 88.00 677 LYS A N 1
ATOM 5486 C CA . LYS A 1 677 ? -15.059 0.649 -31.064 1.00 88.00 677 LYS A CA 1
ATOM 5487 C C . LYS A 1 677 ? -16.198 1.644 -30.870 1.00 88.00 677 LYS A C 1
ATOM 5489 O O . LYS A 1 677 ? -15.947 2.846 -30.800 1.00 88.00 677 LYS A O 1
ATOM 5494 N N . HIS A 1 678 ? -17.440 1.177 -30.752 1.00 90.38 678 HIS A N 1
ATOM 5495 C CA . HIS A 1 678 ? -18.593 2.056 -30.546 1.00 90.38 678 HIS A CA 1
ATOM 5496 C C . HIS A 1 678 ? -18.537 2.716 -29.166 1.00 90.38 678 HIS A C 1
ATOM 5498 O O . HIS A 1 678 ? -18.828 3.904 -29.036 1.00 90.38 678 HIS A O 1
ATOM 5504 N N . CYS A 1 679 ? -18.072 1.971 -28.158 1.00 89.12 679 CYS A N 1
ATOM 5505 C CA . CYS A 1 679 ? -17.799 2.491 -26.821 1.00 89.12 679 CYS A CA 1
ATOM 5506 C C . CYS A 1 679 ? -16.720 3.583 -26.833 1.00 89.12 679 CYS A C 1
ATOM 5508 O O . CYS A 1 679 ? -16.918 4.619 -26.205 1.00 89.12 679 CYS A O 1
ATOM 5510 N N . ASP A 1 680 ? -15.624 3.386 -27.576 1.00 91.56 680 ASP A N 1
ATOM 5511 C CA . ASP A 1 680 ? -14.551 4.383 -27.712 1.00 91.56 680 ASP A CA 1
ATOM 5512 C C . ASP A 1 680 ? -15.073 5.685 -28.356 1.00 91.56 680 ASP A C 1
ATOM 5514 O O . ASP A 1 680 ? -14.786 6.777 -27.859 1.00 91.56 680 ASP A O 1
ATOM 5518 N N . PHE A 1 681 ? -15.888 5.582 -29.416 1.00 94.56 681 PHE A N 1
ATOM 5519 C CA . PHE A 1 681 ? -16.515 6.738 -30.070 1.00 94.56 681 PHE A CA 1
ATOM 5520 C C . PHE A 1 681 ? -17.479 7.481 -29.136 1.00 94.56 681 PHE A C 1
ATOM 5522 O O . PHE A 1 681 ? -17.363 8.695 -28.959 1.00 94.56 681 PHE A O 1
ATOM 5529 N N . ARG A 1 682 ? -18.401 6.753 -28.494 1.00 93.88 682 ARG A N 1
ATOM 5530 C CA . ARG A 1 682 ? -19.345 7.306 -27.511 1.00 93.88 682 ARG A CA 1
ATOM 5531 C C . ARG A 1 682 ? -18.607 8.038 -26.396 1.00 93.88 682 ARG A C 1
ATOM 5533 O O . ARG A 1 682 ? -18.945 9.172 -26.069 1.00 93.88 682 ARG A O 1
ATOM 5540 N N . ASP A 1 683 ? -17.595 7.403 -25.820 1.00 93.31 683 ASP A N 1
ATOM 5541 C CA . ASP A 1 683 ? -16.808 7.981 -24.739 1.00 93.31 683 ASP A CA 1
ATOM 5542 C C . ASP A 1 683 ? -16.085 9.251 -25.201 1.00 93.31 683 ASP A C 1
ATOM 5544 O O . ASP A 1 683 ? -15.960 10.201 -24.432 1.00 93.31 683 ASP A O 1
ATOM 5548 N N . HIS A 1 684 ? -15.647 9.325 -26.462 1.00 94.88 684 HIS A N 1
ATOM 5549 C CA . HIS A 1 684 ? -15.081 10.553 -27.026 1.00 94.88 684 HIS A CA 1
ATOM 5550 C C . HIS A 1 684 ? -16.116 11.679 -27.144 1.00 94.88 684 HIS A C 1
ATOM 5552 O O . HIS A 1 684 ? -15.826 12.798 -26.727 1.00 94.88 684 HIS A O 1
ATOM 5558 N N . ILE A 1 685 ? -17.349 11.387 -27.576 1.00 96.31 685 ILE A N 1
ATOM 5559 C CA . ILE A 1 685 ? -18.465 12.357 -27.559 1.00 96.31 685 ILE A CA 1
ATOM 5560 C C . ILE A 1 685 ? -18.736 12.861 -26.136 1.00 96.31 685 ILE A C 1
ATOM 5562 O O . ILE A 1 685 ? -18.874 14.066 -25.921 1.00 96.31 685 ILE A O 1
ATOM 5566 N N . VAL A 1 686 ? -18.747 11.966 -25.143 1.00 95.81 686 VAL A N 1
ATOM 5567 C CA . VAL A 1 686 ? -18.951 12.332 -23.732 1.00 95.81 686 VAL A CA 1
ATOM 5568 C C . VAL A 1 686 ? -17.863 13.288 -23.233 1.00 95.81 686 VAL A C 1
ATOM 5570 O O . VAL A 1 686 ? -18.174 14.240 -22.515 1.00 95.81 686 VAL A O 1
ATOM 5573 N N . ARG A 1 687 ? -16.594 13.107 -23.633 1.00 94.62 687 ARG A N 1
ATOM 5574 C CA . ARG A 1 687 ? -15.517 14.061 -23.289 1.00 94.62 687 ARG A CA 1
ATOM 5575 C C . ARG A 1 687 ? -15.855 15.475 -23.772 1.00 94.62 687 ARG A C 1
ATOM 5577 O O . ARG A 1 687 ? -15.687 16.419 -23.008 1.00 94.62 687 ARG A O 1
ATOM 5584 N N . PHE A 1 688 ? -16.386 15.625 -24.983 1.00 96.69 688 PHE A N 1
ATOM 5585 C CA . PHE A 1 688 ? -16.788 16.928 -25.522 1.00 96.69 688 PHE A CA 1
ATOM 5586 C C . PHE A 1 688 ? -18.054 17.497 -24.881 1.00 96.69 688 PHE A C 1
ATOM 5588 O O . PHE A 1 688 ? -18.098 18.689 -24.589 1.00 96.69 688 PHE A O 1
ATOM 5595 N N . LEU A 1 689 ? -19.059 16.667 -24.594 1.00 97.00 689 LEU A N 1
ATOM 5596 C CA . LEU A 1 689 ? -20.266 17.104 -23.882 1.00 97.00 689 LEU A CA 1
ATOM 5597 C C . LEU A 1 689 ? -19.931 17.690 -22.501 1.00 97.00 689 LEU A C 1
ATOM 5599 O O . LEU A 1 689 ? -20.520 18.692 -22.098 1.00 97.00 689 LEU A O 1
ATOM 5603 N N . ASN A 1 690 ? -18.912 17.155 -21.816 1.00 96.31 690 ASN A N 1
ATOM 5604 C CA . ASN A 1 690 ? -18.434 17.730 -20.557 1.00 96.31 690 ASN A CA 1
ATOM 5605 C C . ASN A 1 690 ? -17.994 19.197 -20.683 1.00 96.31 690 ASN A C 1
ATOM 5607 O O . ASN A 1 690 ? -18.082 19.918 -19.699 1.00 96.31 690 ASN A O 1
ATOM 5611 N N . MET A 1 691 ? -17.588 19.701 -21.851 1.00 95.81 691 MET A N 1
ATOM 5612 C CA . MET A 1 691 ? -17.241 21.127 -22.015 1.00 95.81 691 MET A CA 1
ATOM 5613 C C . MET A 1 691 ? -18.429 22.071 -21.757 1.00 95.81 691 MET A C 1
ATOM 5615 O O . MET A 1 691 ? -18.240 23.272 -21.551 1.00 95.81 691 MET A O 1
ATOM 5619 N N . PHE A 1 692 ? -19.647 21.528 -21.772 1.00 96.38 692 PHE A N 1
ATOM 5620 C CA . PHE A 1 692 ? -20.904 22.247 -21.594 1.00 96.38 692 PHE A CA 1
ATOM 5621 C C . PHE A 1 692 ? -21.701 21.772 -20.371 1.00 96.38 692 PHE A C 1
ATOM 5623 O O . PHE A 1 692 ? -22.827 22.226 -20.168 1.00 96.38 692 PHE A O 1
ATOM 5630 N N . HIS A 1 693 ? -21.126 20.884 -19.554 1.00 94.31 693 HIS A N 1
ATOM 5631 C CA . HIS A 1 693 ? -21.773 20.396 -18.341 1.00 94.31 693 HIS A CA 1
ATOM 5632 C C . HIS A 1 693 ? -21.611 21.394 -17.186 1.00 94.31 693 HIS A C 1
ATOM 5634 O O . HIS A 1 693 ? -20.520 21.935 -16.973 1.00 94.31 693 HIS A O 1
ATOM 5640 N N . CYS A 1 694 ? -22.670 21.626 -16.407 1.00 89.25 694 CYS A N 1
ATOM 5641 C CA . CYS A 1 694 ? -22.680 22.652 -15.356 1.00 89.25 694 CYS A CA 1
ATOM 5642 C C . CYS A 1 694 ? -21.621 22.414 -14.258 1.00 89.25 694 CYS A C 1
ATOM 5644 O O . CYS A 1 694 ? -21.028 23.364 -13.746 1.00 89.25 694 CYS A O 1
ATOM 5646 N N . GLU A 1 695 ? -21.305 21.153 -13.953 1.00 88.81 695 GLU A N 1
ATOM 5647 C CA . GLU A 1 695 ? -20.300 20.783 -12.942 1.00 88.81 695 GLU A CA 1
ATOM 5648 C C . GLU A 1 695 ? -18.853 20.771 -13.453 1.00 88.81 695 GLU A C 1
ATOM 5650 O O . GLU A 1 695 ? -17.923 20.537 -12.680 1.00 88.81 695 GLU A O 1
ATOM 5655 N N . SER A 1 696 ? -18.616 20.999 -14.746 1.00 91.75 696 SER A N 1
ATOM 5656 C CA . SER A 1 696 ? -17.256 20.921 -15.292 1.00 91.75 696 SER A CA 1
ATOM 5657 C C . SER A 1 696 ? -16.326 21.981 -14.732 1.00 91.75 696 SER A C 1
ATOM 5659 O O . SER A 1 696 ? -15.121 21.753 -14.639 1.00 91.75 696 SER A O 1
ATOM 5661 N N . GLY A 1 697 ? -16.864 23.127 -14.313 1.00 94.38 697 GLY A N 1
ATOM 5662 C CA . GLY A 1 697 ? -16.070 24.241 -13.799 1.00 94.38 697 GLY A CA 1
ATOM 5663 C C . GLY A 1 697 ? -15.196 24.920 -14.862 1.00 94.38 697 GLY A C 1
ATOM 5664 O O . GLY A 1 697 ? -14.381 25.780 -14.525 1.00 94.38 697 GLY A O 1
ATOM 5665 N N . PHE A 1 698 ? -15.372 24.561 -16.133 1.00 97.44 698 PHE A N 1
ATOM 5666 C CA . PHE A 1 698 ? -14.806 25.230 -17.295 1.00 97.44 698 PHE A CA 1
ATOM 5667 C C . PHE A 1 698 ? -15.778 25.137 -18.476 1.00 97.44 698 PHE A C 1
ATOM 5669 O O . PHE A 1 698 ? -16.675 24.296 -18.486 1.00 97.44 698 PHE A O 1
ATOM 5676 N N . THR A 1 699 ? -15.584 25.990 -19.475 1.00 96.94 699 THR A N 1
ATOM 5677 C CA . THR A 1 699 ? -16.267 25.897 -20.768 1.00 96.94 699 THR A CA 1
ATOM 5678 C C . THR A 1 699 ? -15.397 26.471 -21.885 1.00 96.94 699 THR A C 1
ATOM 5680 O O . THR A 1 699 ? -14.303 26.971 -21.624 1.00 96.94 699 THR A O 1
ATOM 5683 N N . ILE A 1 700 ? -15.866 26.394 -23.128 1.00 96.31 700 ILE A N 1
ATOM 5684 C CA . ILE A 1 700 ? -15.174 26.902 -24.317 1.00 96.31 700 ILE A CA 1
ATOM 5685 C C . ILE A 1 700 ? -15.752 28.245 -24.778 1.00 96.31 700 ILE A C 1
ATOM 5687 O O . ILE A 1 700 ? -16.956 28.484 -24.690 1.00 96.31 700 ILE A O 1
ATOM 5691 N N . LYS A 1 701 ? -14.886 29.126 -25.284 1.00 94.69 701 LYS A N 1
ATOM 5692 C CA . LYS A 1 701 ? -15.238 30.396 -25.933 1.00 94.69 701 LYS A CA 1
ATOM 5693 C C . LYS A 1 701 ? -14.402 30.609 -27.192 1.00 94.69 701 LYS A C 1
ATOM 5695 O O . LYS A 1 701 ? -13.324 30.039 -27.320 1.00 94.69 701 LYS A O 1
ATOM 5700 N N . GLU A 1 702 ? -14.881 31.463 -28.087 1.00 94.12 702 GLU A N 1
ATOM 5701 C CA . GLU A 1 702 ? -14.123 31.912 -29.261 1.00 94.12 702 GLU A CA 1
ATOM 5702 C C . GLU A 1 702 ? -12.866 32.690 -28.829 1.00 94.12 702 GLU A C 1
ATOM 5704 O O . GLU A 1 702 ? -12.875 33.427 -27.834 1.00 94.12 702 GLU A O 1
ATOM 5709 N N . CYS A 1 703 ? -11.770 32.502 -29.565 1.00 92.75 703 CYS A N 1
ATOM 5710 C CA . CYS A 1 703 ? -10.479 33.127 -29.315 1.00 92.75 703 CYS A CA 1
ATOM 5711 C C . CYS A 1 703 ? -9.957 33.789 -30.590 1.00 92.75 703 CYS A C 1
ATOM 5713 O O . CYS A 1 703 ? -9.628 33.124 -31.565 1.00 92.75 703 CYS A O 1
ATOM 5715 N N . TYR A 1 704 ? -9.810 35.109 -30.538 1.00 92.69 704 TYR A N 1
ATOM 5716 C CA . TYR A 1 704 ? -9.367 35.927 -31.670 1.00 92.69 704 TYR A CA 1
ATOM 5717 C C . TYR A 1 704 ? -7.895 36.346 -31.553 1.00 92.69 704 TYR A C 1
ATOM 5719 O O . TYR A 1 704 ? -7.442 37.266 -32.229 1.00 92.69 704 TYR A O 1
ATOM 5727 N N . ARG A 1 705 ? -7.137 35.732 -30.635 1.00 92.62 705 ARG A N 1
ATOM 5728 C CA . ARG A 1 705 ? -5.798 36.213 -30.275 1.00 92.62 705 ARG A CA 1
ATOM 5729 C C . ARG A 1 705 ? -4.723 35.792 -31.273 1.00 92.62 705 ARG A C 1
ATOM 5731 O O . ARG A 1 705 ? -3.921 36.635 -31.651 1.00 92.62 705 ARG A O 1
ATOM 5738 N N . TYR A 1 706 ? -4.704 34.521 -31.667 1.00 90.06 706 TYR A N 1
ATOM 5739 C CA . TYR A 1 706 ? -3.539 33.918 -32.310 1.00 90.06 706 TYR A CA 1
ATOM 5740 C C . TYR A 1 706 ? -3.568 34.056 -33.837 1.00 90.06 706 TYR A C 1
ATOM 5742 O O . TYR A 1 706 ? -4.506 33.598 -34.494 1.00 90.06 706 TYR A O 1
ATOM 5750 N N . ALA A 1 707 ? -2.521 34.653 -34.416 1.00 85.06 707 ALA A N 1
ATOM 5751 C CA . ALA A 1 707 ? -2.446 34.904 -35.858 1.00 85.06 707 ALA A CA 1
ATOM 5752 C C . ALA A 1 707 ? -2.293 33.614 -36.683 1.00 85.06 707 ALA A C 1
ATOM 5754 O O . ALA A 1 707 ? -2.819 33.526 -37.794 1.00 85.06 707 ALA A O 1
ATOM 5755 N N . ALA A 1 708 ? -1.620 32.600 -36.127 1.00 78.25 708 ALA A N 1
ATOM 5756 C CA . ALA A 1 708 ? -1.461 31.282 -36.751 1.00 78.25 708 ALA A CA 1
ATOM 5757 C C . ALA A 1 708 ? -2.806 30.567 -36.989 1.00 78.25 708 ALA A C 1
ATOM 5759 O O . ALA A 1 708 ? -2.942 29.807 -37.943 1.00 78.25 708 ALA A O 1
ATOM 5760 N N . GLU A 1 709 ? -3.822 30.875 -36.178 1.00 78.12 709 GLU A N 1
ATOM 5761 C CA . GLU A 1 709 ? -5.191 30.359 -36.314 1.00 78.12 709 GLU A CA 1
ATOM 5762 C C . GLU A 1 709 ? -6.105 31.328 -37.082 1.00 78.12 709 GLU A C 1
ATOM 5764 O O . GLU A 1 709 ? -7.328 31.243 -36.993 1.00 78.12 709 GLU A O 1
ATOM 5769 N N . LYS A 1 710 ? -5.525 32.298 -37.807 1.00 83.25 710 LYS A N 1
ATOM 5770 C CA . LYS A 1 710 ? -6.243 33.368 -38.524 1.00 83.25 710 LYS A CA 1
ATOM 5771 C C . LYS A 1 710 ? -7.200 34.171 -37.637 1.00 83.25 710 LYS A C 1
ATOM 5773 O O . LYS A 1 710 ? -8.163 34.735 -38.140 1.00 83.25 710 LYS A O 1
ATOM 5778 N N . HIS A 1 711 ? -6.921 34.247 -36.335 1.00 84.44 711 HIS A N 1
ATOM 5779 C CA . HIS A 1 711 ? -7.802 34.866 -35.345 1.00 84.44 711 HIS A CA 1
ATOM 5780 C C . HIS A 1 711 ? -9.202 34.225 -35.265 1.00 84.44 711 HIS A C 1
ATOM 5782 O O . HIS A 1 711 ? -10.132 34.876 -34.812 1.00 84.44 711 HIS A O 1
ATOM 5788 N N . GLU A 1 712 ? -9.371 32.960 -35.658 1.00 84.38 712 GLU A N 1
ATOM 5789 C CA . GLU A 1 712 ? -10.660 32.245 -35.621 1.00 84.38 712 GLU A CA 1
ATOM 5790 C C . GLU A 1 712 ? -10.590 30.973 -34.752 1.00 84.38 712 GLU A C 1
ATOM 5792 O O . GLU A 1 712 ? -11.196 29.945 -35.056 1.00 84.38 712 GLU A O 1
ATOM 5797 N N . GLY A 1 713 ? -9.832 31.040 -33.655 1.00 87.62 713 GLY A N 1
ATOM 5798 C CA . GLY A 1 713 ? -9.598 29.934 -32.732 1.00 87.62 713 GLY A CA 1
ATOM 5799 C C . GLY A 1 713 ? -10.621 29.826 -31.601 1.00 87.62 713 GLY A C 1
ATOM 5800 O O . GLY A 1 713 ? -11.661 30.493 -31.565 1.00 87.62 713 GLY A O 1
ATOM 5801 N N . ALA A 1 714 ? -10.302 28.999 -30.608 1.00 93.31 714 ALA A N 1
ATOM 5802 C CA . ALA A 1 714 ? -11.096 28.862 -29.392 1.00 93.31 714 ALA A CA 1
ATOM 5803 C C . ALA A 1 714 ? -10.209 28.694 -28.154 1.00 93.31 714 ALA A C 1
ATOM 5805 O O . ALA A 1 714 ? -9.014 28.434 -28.245 1.00 93.31 714 ALA A O 1
ATOM 5806 N N . LYS A 1 715 ? -10.793 28.905 -26.977 1.00 94.94 715 LYS A N 1
ATOM 5807 C CA . LYS A 1 715 ? -10.098 28.834 -25.695 1.00 94.94 715 LYS A CA 1
ATOM 5808 C C . LYS A 1 715 ? -10.971 28.271 -24.595 1.00 94.94 715 LYS A C 1
ATOM 5810 O O . LYS A 1 715 ? -12.190 28.456 -24.606 1.00 94.94 715 LYS A O 1
ATOM 5815 N N . LEU A 1 716 ? -10.340 27.654 -23.603 1.00 97.31 716 LEU A N 1
ATOM 5816 C CA . LEU A 1 716 ? -11.022 27.212 -22.393 1.00 97.31 716 LEU A CA 1
ATOM 5817 C C . LEU A 1 716 ? -10.956 28.272 -21.297 1.00 97.31 716 LEU A C 1
ATOM 5819 O O . LEU A 1 716 ? -9.908 28.855 -21.029 1.00 97.31 716 LEU A O 1
ATOM 5823 N N . VAL A 1 717 ? -12.087 28.500 -20.640 1.00 97.25 717 VAL A N 1
ATOM 5824 C CA . VAL A 1 717 ? -12.223 29.465 -19.546 1.00 97.25 717 VAL A CA 1
ATOM 5825 C C . VAL A 1 717 ? -12.838 28.804 -18.323 1.00 97.25 717 VAL A C 1
ATOM 5827 O O . VAL A 1 717 ? -13.727 27.959 -18.444 1.00 97.25 717 VAL A O 1
ATOM 5830 N N . ALA A 1 718 ? -12.387 29.200 -17.138 1.00 97.38 718 ALA A N 1
ATOM 5831 C CA . ALA A 1 718 ? -12.958 28.758 -15.876 1.00 97.38 718 ALA A CA 1
ATOM 5832 C C . ALA A 1 718 ? -14.384 29.307 -15.704 1.00 97.38 718 ALA A C 1
ATOM 5834 O O . ALA A 1 718 ? -14.652 30.474 -15.985 1.00 97.38 718 ALA A O 1
ATOM 5835 N N . THR A 1 719 ? -15.310 28.484 -15.213 1.00 96.56 719 THR A N 1
ATOM 5836 C CA . THR A 1 719 ? -16.680 28.910 -14.854 1.00 96.56 719 THR A CA 1
ATOM 5837 C C . THR A 1 719 ? -16.909 28.943 -13.346 1.00 96.56 719 THR A C 1
ATOM 5839 O O . THR A 1 719 ? -17.941 29.422 -12.886 1.00 96.56 719 THR A O 1
ATOM 5842 N N . ARG A 1 720 ? -15.924 28.484 -12.568 1.00 94.50 720 ARG A N 1
ATOM 5843 C CA . ARG A 1 720 ? -15.880 28.559 -11.106 1.00 94.50 720 ARG A CA 1
ATOM 5844 C C . ARG A 1 720 ? -14.468 28.899 -10.635 1.00 94.50 720 ARG A C 1
ATOM 5846 O O . ARG A 1 720 ? -13.528 28.836 -11.424 1.00 94.50 720 ARG A O 1
ATOM 5853 N N . ALA A 1 721 ? -14.331 29.231 -9.355 1.00 92.19 721 ALA A N 1
ATOM 5854 C CA . ALA A 1 721 ? -13.018 29.384 -8.744 1.00 92.19 721 ALA A CA 1
ATOM 5855 C C . ALA A 1 721 ? -12.287 28.033 -8.679 1.00 92.19 721 ALA A C 1
ATOM 5857 O O . ALA A 1 721 ? -12.891 27.005 -8.353 1.00 92.19 721 ALA A O 1
ATOM 5858 N N . TRP A 1 722 ? -10.991 28.062 -8.969 1.00 92.62 722 TRP A N 1
ATOM 5859 C CA . TRP A 1 722 ? -10.082 26.927 -8.863 1.00 92.62 722 TRP A CA 1
ATOM 5860 C C . TRP A 1 722 ? -8.866 27.320 -8.039 1.00 92.62 722 TRP A C 1
ATOM 5862 O O . TRP A 1 722 ? -8.362 28.432 -8.185 1.00 92.62 722 TRP A O 1
ATOM 5872 N N . TYR A 1 723 ? -8.366 26.405 -7.218 1.00 91.75 723 TYR A N 1
ATOM 5873 C CA . TYR A 1 723 ? -7.238 26.655 -6.329 1.00 91.75 723 TYR A CA 1
ATOM 5874 C C . TYR A 1 723 ? -6.016 25.842 -6.735 1.00 91.75 723 TYR A C 1
ATOM 5876 O O . TYR A 1 723 ? -6.105 24.770 -7.339 1.00 91.75 723 TYR A O 1
ATOM 5884 N N . ARG A 1 724 ? -4.833 26.351 -6.395 1.00 87.38 724 ARG A N 1
ATOM 5885 C CA . ARG A 1 724 ? -3.567 25.666 -6.654 1.00 87.38 724 ARG A CA 1
ATOM 5886 C C . ARG A 1 724 ? -3.587 24.227 -6.126 1.00 87.38 724 ARG A C 1
ATOM 5888 O O . ARG A 1 724 ? -3.749 23.985 -4.933 1.00 87.38 724 ARG A O 1
ATOM 5895 N N . GLY A 1 725 ? -3.296 23.284 -7.016 1.00 81.25 725 GLY A N 1
ATOM 5896 C CA . GLY A 1 725 ? -3.284 21.849 -6.742 1.00 81.25 725 GLY A CA 1
ATOM 5897 C C . GLY A 1 725 ? -4.572 21.128 -7.139 1.00 81.25 725 GLY A C 1
ATOM 5898 O O . GLY A 1 725 ? -4.544 19.899 -7.227 1.00 81.25 725 GLY A O 1
ATOM 5899 N N . ASP A 1 726 ? -5.652 21.855 -7.435 1.00 88.50 726 ASP A N 1
ATOM 5900 C CA . ASP A 1 726 ? -6.898 21.261 -7.909 1.00 88.50 726 ASP A CA 1
ATOM 5901 C C . ASP A 1 726 ? -6.701 20.538 -9.243 1.00 88.50 726 ASP A C 1
ATOM 5903 O O . ASP A 1 726 ? -5.867 20.904 -10.079 1.00 88.50 726 ASP A O 1
ATOM 5907 N N . LYS A 1 727 ? -7.511 19.503 -9.454 1.00 91.75 727 LYS A N 1
ATOM 5908 C CA . LYS A 1 727 ? -7.599 18.769 -10.714 1.00 91.75 727 LYS A CA 1
ATOM 5909 C C . LYS A 1 727 ? -8.910 19.116 -11.411 1.00 91.75 727 LYS A C 1
ATOM 5911 O O . LYS A 1 727 ? -9.978 18.956 -10.824 1.00 91.75 727 LYS A O 1
ATOM 5916 N N . ILE A 1 728 ? -8.840 19.497 -12.684 1.00 93.25 728 ILE A N 1
ATOM 5917 C CA . ILE A 1 728 ? -10.033 19.719 -13.512 1.00 93.25 728 ILE A CA 1
ATOM 5918 C C . ILE A 1 728 ? -10.478 18.365 -14.080 1.00 93.25 728 ILE A C 1
ATOM 5920 O O . ILE A 1 728 ? -10.093 17.979 -15.179 1.00 93.25 728 ILE A O 1
ATOM 5924 N N . GLU A 1 729 ? -11.227 17.587 -13.290 1.00 85.31 729 GLU A N 1
ATOM 5925 C CA . GLU A 1 729 ? -11.485 16.161 -13.566 1.00 85.31 729 GLU A CA 1
ATOM 5926 C C . GLU A 1 729 ? -12.186 15.879 -14.900 1.00 85.31 729 GLU A C 1
ATOM 5928 O O . GLU A 1 729 ? -11.854 14.897 -15.564 1.00 85.31 729 GLU A O 1
ATOM 5933 N N . ARG A 1 730 ? -13.124 16.746 -15.300 1.00 91.19 730 ARG A N 1
ATOM 5934 C CA . ARG A 1 730 ? -13.896 16.631 -16.548 1.00 91.19 730 ARG A CA 1
ATOM 5935 C C . ARG A 1 730 ? -13.145 17.182 -17.778 1.00 91.19 730 ARG A C 1
ATOM 5937 O O . ARG A 1 730 ? -13.618 17.016 -18.898 1.00 91.19 730 ARG A O 1
ATOM 5944 N N . LEU A 1 731 ? -11.963 17.787 -17.595 1.00 91.75 731 LEU A N 1
ATOM 5945 C CA . LEU A 1 731 ? -11.089 18.251 -18.678 1.00 91.75 731 LEU A CA 1
ATOM 5946 C C . LEU A 1 731 ? -9.968 17.238 -18.915 1.00 91.75 731 LEU A C 1
ATOM 5948 O O . LEU A 1 731 ? -8.964 17.199 -18.201 1.00 91.75 731 LEU A O 1
ATOM 5952 N N . SER A 1 732 ? -10.145 16.411 -19.941 1.00 82.44 732 SER A N 1
ATOM 5953 C CA . SER A 1 732 ? -9.138 15.442 -20.369 1.00 82.44 732 SER A CA 1
ATOM 5954 C C . SER A 1 732 ? -8.837 15.598 -21.852 1.00 82.44 732 SER A C 1
ATOM 5956 O O . SER A 1 732 ? -9.694 16.005 -22.636 1.00 82.44 732 SER A O 1
ATOM 5958 N N . GLY A 1 733 ? -7.607 15.271 -22.232 1.00 81.69 733 GLY A N 1
ATOM 5959 C CA . GLY A 1 733 ? -7.254 15.062 -23.631 1.00 81.69 733 GLY A CA 1
ATOM 5960 C C . GLY A 1 733 ? -6.660 13.673 -23.832 1.00 81.69 733 GLY A C 1
ATOM 5961 O O . GLY A 1 733 ? -6.046 13.102 -22.924 1.00 81.69 733 GLY A O 1
ATOM 5962 N N . VAL A 1 734 ? -6.879 13.129 -25.020 1.00 88.88 734 VAL A N 1
ATOM 5963 C CA . VAL A 1 734 ? -6.515 11.779 -25.441 1.00 88.88 734 VAL A CA 1
ATOM 5964 C C . VAL A 1 734 ? -5.195 11.837 -26.204 1.00 88.88 734 VAL A C 1
ATOM 5966 O O . VAL A 1 734 ? -5.024 12.665 -27.095 1.00 88.88 734 VAL A O 1
ATOM 5969 N N . LEU A 1 735 ? -4.242 10.985 -25.826 1.00 86.75 735 LEU A N 1
ATOM 5970 C CA . LEU A 1 735 ? -2.875 10.985 -26.343 1.00 86.75 735 LEU A CA 1
ATOM 5971 C C . LEU A 1 735 ? -2.647 9.784 -27.263 1.00 86.75 735 LEU A C 1
ATOM 5973 O O . LEU A 1 735 ? -2.755 8.634 -26.831 1.00 86.75 735 LEU A O 1
ATOM 5977 N N . CYS A 1 736 ? -2.205 10.043 -28.492 1.00 86.56 736 CYS A N 1
ATOM 5978 C CA . CYS A 1 736 ? -1.756 9.012 -29.422 1.00 86.56 736 CYS A CA 1
ATOM 5979 C C . CYS A 1 736 ? -0.316 9.277 -29.873 1.00 86.56 736 CYS A C 1
ATOM 5981 O O . CYS A 1 736 ? -0.002 10.337 -30.402 1.00 86.56 736 CYS A O 1
ATOM 5983 N N . SER A 1 737 ? 0.585 8.320 -29.650 1.00 84.19 737 SER A N 1
ATOM 5984 C CA . SER A 1 737 ? 1.973 8.428 -30.113 1.00 84.19 737 SER A CA 1
ATOM 5985 C C . SER A 1 737 ? 2.066 8.041 -31.590 1.00 84.19 737 SER A C 1
ATOM 5987 O O . SER A 1 737 ? 1.541 6.997 -31.974 1.00 84.19 737 SER A O 1
ATOM 5989 N N . LEU A 1 738 ? 2.744 8.863 -32.392 1.00 82.69 738 LEU A N 1
ATOM 5990 C CA . LEU A 1 738 ? 2.945 8.646 -33.824 1.00 82.69 738 LEU A CA 1
ATOM 5991 C C . LEU A 1 738 ? 4.364 8.128 -34.082 1.00 82.69 738 LEU A C 1
ATOM 5993 O O . LEU A 1 738 ? 5.333 8.624 -33.508 1.00 82.69 738 LEU A O 1
ATOM 5997 N N . SER A 1 739 ? 4.499 7.133 -34.958 1.00 83.88 739 SER A N 1
ATOM 5998 C CA . SER A 1 739 ? 5.798 6.777 -35.536 1.00 83.88 739 SER A CA 1
ATOM 5999 C C . SER A 1 739 ? 6.245 7.840 -36.546 1.00 83.88 739 SER A C 1
ATOM 6001 O O . SER A 1 739 ? 5.413 8.550 -37.106 1.00 83.88 739 SER A O 1
ATOM 6003 N N . GLY A 1 740 ? 7.544 7.913 -36.859 1.00 78.56 740 GLY A N 1
ATOM 6004 C CA . GLY A 1 740 ? 8.047 8.887 -37.840 1.00 78.56 740 GLY A CA 1
ATOM 6005 C C . GLY A 1 740 ? 7.450 8.727 -39.250 1.00 78.56 740 GLY A C 1
ATOM 6006 O O . GLY A 1 740 ? 7.371 9.697 -39.999 1.00 78.56 740 GLY A O 1
ATOM 6007 N N . ALA A 1 741 ? 6.996 7.522 -39.618 1.00 82.44 741 ALA A N 1
ATOM 6008 C CA . ALA A 1 741 ? 6.262 7.295 -40.865 1.00 82.44 741 ALA A CA 1
ATOM 6009 C C . ALA A 1 741 ? 4.811 7.800 -40.774 1.00 82.44 741 ALA A C 1
ATOM 6011 O O . ALA A 1 741 ? 4.328 8.441 -41.704 1.00 82.44 741 ALA A O 1
ATOM 6012 N N . GLN A 1 742 ? 4.142 7.555 -39.641 1.00 85.19 742 GLN A N 1
ATOM 6013 C CA . GLN A 1 742 ? 2.776 8.023 -39.389 1.00 85.19 742 GLN A CA 1
ATOM 6014 C C . GLN A 1 742 ? 2.711 9.549 -39.344 1.00 85.19 742 GLN A C 1
ATOM 6016 O O . GLN A 1 742 ? 1.867 10.127 -40.018 1.00 85.19 742 GLN A O 1
ATOM 6021 N N . GLU A 1 743 ? 3.636 10.188 -38.627 1.00 82.75 743 GLU A N 1
ATOM 6022 C CA . GLU A 1 743 ? 3.799 11.644 -38.560 1.00 82.75 743 GLU A CA 1
ATOM 6023 C C . GLU A 1 743 ? 3.890 12.262 -39.960 1.00 82.75 743 GLU A C 1
ATOM 6025 O O . GLU A 1 743 ? 3.064 13.101 -40.302 1.00 82.75 743 GLU A O 1
ATOM 6030 N N . LYS A 1 744 ? 4.799 11.768 -40.812 1.00 81.44 744 LYS A N 1
ATOM 6031 C CA . LYS A 1 744 ? 4.964 12.259 -42.193 1.00 81.44 744 LYS A CA 1
ATOM 6032 C C . LYS A 1 744 ? 3.738 12.047 -43.082 1.00 81.44 744 LYS A C 1
ATOM 6034 O O . LYS A 1 744 ? 3.520 12.825 -44.002 1.00 81.44 744 LYS A O 1
ATOM 6039 N N . SER A 1 745 ? 2.984 10.971 -42.860 1.00 84.94 745 SER A N 1
ATOM 6040 C CA . SER A 1 745 ? 1.807 10.644 -43.675 1.00 84.94 745 SER A CA 1
ATOM 6041 C C . SER A 1 745 ? 0.527 11.358 -43.234 1.00 84.94 745 SER A C 1
ATOM 6043 O O . SER A 1 745 ? -0.362 11.570 -44.053 1.00 84.94 745 SER A O 1
ATOM 6045 N N . LEU A 1 746 ? 0.414 11.684 -41.943 1.00 86.00 746 LEU A N 1
ATOM 6046 C CA . LEU A 1 746 ? -0.809 12.200 -41.326 1.00 86.00 746 LEU A CA 1
ATOM 6047 C C . LEU A 1 746 ? -0.781 13.723 -41.167 1.00 86.00 746 LEU A C 1
ATOM 6049 O O . LEU A 1 746 ? -1.819 14.367 -41.330 1.00 86.00 746 LEU A O 1
ATOM 6053 N N . LEU A 1 747 ? 0.378 14.282 -40.812 1.00 87.00 747 LEU A N 1
ATOM 6054 C CA . LEU A 1 747 ? 0.509 15.685 -40.440 1.00 87.00 747 LEU A CA 1
ATOM 6055 C C . LEU A 1 747 ? 0.952 16.533 -41.631 1.00 87.00 747 LEU A C 1
ATOM 6057 O O . LEU A 1 747 ? 1.942 16.253 -42.303 1.00 87.00 747 LEU A O 1
ATOM 6061 N N . ILE A 1 748 ? 0.202 17.602 -41.858 1.00 85.12 748 ILE A N 1
ATOM 6062 C CA . ILE A 1 748 ? 0.465 18.653 -42.825 1.00 85.12 748 ILE A CA 1
ATOM 6063 C C . ILE A 1 748 ? 0.806 19.894 -42.010 1.00 85.12 748 ILE A C 1
ATOM 6065 O O . ILE A 1 748 ? -0.033 20.404 -41.261 1.00 85.12 748 ILE A O 1
ATOM 6069 N N . ASN A 1 749 ? 2.047 20.352 -42.163 1.00 79.31 749 ASN A N 1
ATOM 6070 C CA . ASN A 1 749 ? 2.575 21.472 -41.399 1.00 79.31 749 ASN A CA 1
ATOM 6071 C C . ASN A 1 749 ? 1.693 22.722 -41.567 1.00 79.31 749 ASN A C 1
ATOM 6073 O O . ASN A 1 749 ? 1.375 23.113 -42.693 1.00 79.31 749 ASN A O 1
ATOM 6077 N N . GLY A 1 750 ? 1.286 23.320 -40.447 1.00 74.12 750 GLY A N 1
ATOM 6078 C CA . GLY A 1 750 ? 0.467 24.528 -40.408 1.00 74.12 750 GLY A CA 1
ATOM 6079 C C . GLY A 1 750 ? -1.003 24.317 -40.751 1.00 74.12 750 GLY A C 1
ATOM 6080 O O . GLY A 1 750 ? -1.723 25.296 -40.939 1.00 74.12 750 GLY A O 1
ATOM 6081 N N . VAL A 1 751 ? -1.449 23.065 -40.874 1.00 82.06 751 VAL A N 1
ATOM 6082 C CA . VAL A 1 751 ? -2.836 22.728 -41.215 1.00 82.06 751 VAL A CA 1
ATOM 6083 C C . VAL A 1 751 ? -3.479 21.887 -40.117 1.00 82.06 751 VAL A C 1
ATOM 6085 O O . VAL A 1 751 ? -4.527 22.272 -39.607 1.00 82.06 751 VAL A O 1
ATOM 6088 N N . ASN A 1 752 ? -2.885 20.747 -39.751 1.00 84.00 752 ASN A N 1
ATOM 6089 C CA . ASN A 1 752 ? -3.466 19.812 -38.774 1.00 84.00 752 ASN A CA 1
ATOM 6090 C C . ASN A 1 752 ? -2.476 19.350 -37.686 1.00 84.00 752 ASN A C 1
ATOM 6092 O O . ASN A 1 752 ? -2.676 18.322 -37.046 1.00 84.00 752 ASN A O 1
ATOM 6096 N N . ASP A 1 753 ? -1.412 20.116 -37.462 1.00 82.31 753 ASP A N 1
ATOM 6097 C CA . ASP A 1 753 ? -0.377 19.899 -36.446 1.00 82.31 753 ASP A CA 1
ATOM 6098 C C . ASP A 1 753 ? -0.551 20.781 -35.192 1.00 82.31 753 ASP A C 1
ATOM 6100 O O . ASP A 1 753 ? 0.319 20.811 -34.323 1.00 82.31 753 ASP A O 1
ATOM 6104 N N . PHE A 1 754 ? -1.705 21.441 -35.059 1.00 83.06 754 PHE A N 1
ATOM 6105 C CA . PHE A 1 754 ? -2.039 22.401 -33.996 1.00 83.06 754 PHE A CA 1
ATOM 6106 C C . PHE A 1 754 ? -1.925 21.843 -32.563 1.00 83.06 754 PHE A C 1
ATOM 6108 O O . PHE A 1 754 ? -1.708 22.604 -31.623 1.00 83.06 754 PHE A O 1
ATOM 6115 N N . SER A 1 755 ? -2.043 20.525 -32.373 1.00 84.25 755 SER A N 1
ATOM 6116 C CA . SER A 1 755 ? -1.991 19.872 -31.056 1.00 84.25 755 SER A CA 1
ATOM 6117 C C . SER A 1 755 ? -0.989 18.713 -30.984 1.00 84.25 755 SER A C 1
ATOM 6119 O O . SER A 1 755 ? -1.182 17.717 -30.275 1.00 84.25 755 SER A O 1
ATOM 6121 N N . VAL A 1 756 ? 0.116 18.830 -31.721 1.00 84.25 756 VAL A N 1
ATOM 6122 C CA . VAL A 1 756 ? 1.199 17.842 -31.717 1.00 84.25 756 VAL A CA 1
ATOM 6123 C C . VAL A 1 756 ? 2.278 18.261 -30.723 1.00 84.25 756 VAL A C 1
ATOM 6125 O O . VAL A 1 756 ? 2.905 19.305 -30.858 1.00 84.25 756 VAL A O 1
ATOM 6128 N N . MET A 1 757 ? 2.529 17.421 -29.719 1.00 78.06 757 MET A N 1
ATOM 6129 C CA . MET A 1 757 ? 3.591 17.635 -28.732 1.00 78.06 757 MET A CA 1
ATOM 6130 C C . MET A 1 757 ? 4.713 16.615 -28.906 1.00 78.06 757 MET A C 1
ATOM 6132 O O . MET A 1 757 ? 4.463 15.430 -29.134 1.00 78.06 757 MET A O 1
ATOM 6136 N N . TYR A 1 758 ? 5.965 17.033 -28.721 1.00 71.19 758 TYR A N 1
ATOM 6137 C CA . TYR A 1 758 ? 7.087 16.098 -28.723 1.00 71.19 758 TYR A CA 1
ATOM 6138 C C . TYR A 1 758 ? 7.297 15.483 -27.336 1.00 71.19 758 TYR A C 1
ATOM 6140 O O . TYR A 1 758 ? 7.567 16.176 -26.354 1.00 71.19 758 TYR A O 1
ATOM 6148 N N . SER A 1 759 ? 7.213 14.156 -27.239 1.00 64.75 759 SER A N 1
ATOM 6149 C CA . SER A 1 759 ? 7.509 13.458 -25.989 1.00 64.75 759 SER A CA 1
ATOM 6150 C C . SER A 1 759 ? 9.004 13.175 -25.884 1.00 64.75 759 SER A C 1
ATOM 6152 O O . SER A 1 759 ? 9.514 12.279 -26.549 1.00 64.75 759 SER A O 1
ATOM 6154 N N . THR A 1 760 ? 9.711 13.854 -24.978 1.00 59.91 760 THR A N 1
ATOM 6155 C CA . THR A 1 760 ? 11.132 13.564 -24.690 1.00 59.91 760 THR A CA 1
ATOM 6156 C C . THR A 1 760 ? 11.338 12.167 -24.097 1.00 59.91 760 THR A C 1
ATOM 6158 O O . THR A 1 760 ? 12.343 11.516 -24.376 1.00 59.91 760 THR A O 1
ATOM 6161 N N . ARG A 1 761 ? 10.350 11.665 -23.339 1.00 59.50 761 ARG A N 1
ATOM 6162 C CA . ARG A 1 761 ? 10.336 10.307 -22.766 1.00 59.50 761 ARG A CA 1
ATOM 6163 C C . ARG A 1 761 ? 10.184 9.214 -23.827 1.00 59.50 761 ARG A C 1
ATOM 6165 O O . ARG A 1 761 ? 10.817 8.175 -23.692 1.00 59.50 761 ARG A O 1
ATOM 6172 N N . LYS A 1 762 ? 9.327 9.418 -24.835 1.00 58.59 762 LYS A N 1
ATOM 6173 C CA . LYS A 1 762 ? 9.064 8.429 -25.902 1.00 58.59 762 LYS A CA 1
ATOM 6174 C C . LYS A 1 762 ? 9.871 8.677 -27.182 1.00 58.59 762 LYS A C 1
ATOM 6176 O O . LYS A 1 762 ? 9.855 7.832 -28.067 1.00 58.59 762 LYS A O 1
ATOM 6181 N N . ARG A 1 763 ? 10.557 9.822 -27.272 1.00 69.62 763 ARG A N 1
ATOM 6182 C CA . ARG A 1 763 ? 11.285 10.313 -28.454 1.00 69.62 763 ARG A CA 1
ATOM 6183 C C . ARG A 1 763 ? 10.446 10.268 -29.735 1.00 69.62 763 ARG A C 1
ATOM 6185 O O . ARG A 1 763 ? 10.917 9.833 -30.781 1.00 69.62 763 ARG A O 1
ATOM 6192 N N . CYS A 1 764 ? 9.185 10.676 -29.637 1.00 74.12 764 CYS A N 1
ATOM 6193 C CA . CYS A 1 764 ? 8.265 10.685 -30.768 1.00 74.12 764 CYS A CA 1
ATOM 6194 C C . CYS A 1 764 ? 7.241 11.817 -30.646 1.00 74.12 764 CYS A C 1
ATOM 6196 O O . CYS A 1 764 ? 6.922 12.269 -29.535 1.00 74.12 764 CYS A O 1
ATOM 6198 N N . ALA A 1 765 ? 6.683 12.225 -31.786 1.00 77.75 765 ALA A N 1
ATOM 6199 C CA . ALA A 1 765 ? 5.503 13.073 -31.825 1.00 77.75 765 ALA A CA 1
ATOM 6200 C C . ALA A 1 765 ? 4.325 12.366 -31.133 1.00 77.75 765 ALA A C 1
ATOM 6202 O O . ALA A 1 765 ? 4.116 11.154 -31.252 1.00 77.75 765 ALA A O 1
ATOM 6203 N N . THR A 1 766 ? 3.574 13.118 -30.340 1.00 82.69 766 THR A N 1
ATOM 6204 C CA . THR A 1 766 ? 2.363 12.661 -29.665 1.00 82.69 766 THR A CA 1
ATOM 6205 C C . THR A 1 766 ? 1.240 13.613 -30.034 1.00 82.69 766 THR A C 1
ATOM 6207 O O . THR A 1 766 ? 1.265 14.784 -29.664 1.00 82.69 766 THR A O 1
ATOM 6210 N N . LEU A 1 767 ? 0.269 13.087 -30.770 1.00 86.44 767 LEU A N 1
ATOM 6211 C CA . LEU A 1 767 ? -0.963 13.775 -31.104 1.00 86.44 767 LEU A CA 1
ATOM 6212 C C . LEU A 1 767 ? -1.842 13.856 -29.859 1.00 86.44 767 LEU A C 1
ATOM 6214 O O . LEU A 1 767 ? -2.030 12.853 -29.159 1.00 86.44 767 LEU A O 1
ATOM 6218 N N . TRP A 1 768 ? -2.380 15.040 -29.595 1.00 87.94 768 TRP A N 1
ATOM 6219 C CA . TRP A 1 768 ? -3.231 15.285 -28.447 1.00 87.94 768 TRP A CA 1
ATOM 6220 C C . TRP A 1 768 ? -4.568 15.869 -28.890 1.00 87.94 768 TRP A C 1
ATOM 6222 O O . TRP A 1 768 ? -4.631 16.975 -29.409 1.00 87.94 768 TRP A O 1
ATOM 6232 N N . LEU A 1 769 ? -5.642 15.105 -28.720 1.00 91.94 769 LEU A N 1
ATOM 6233 C CA . LEU A 1 769 ? -6.983 15.473 -29.184 1.00 91.94 769 LEU A CA 1
ATOM 6234 C C . LEU A 1 769 ? -8.001 15.376 -28.041 1.00 91.94 769 LEU A C 1
ATOM 6236 O O . LEU A 1 769 ? -7.672 14.968 -26.923 1.00 91.94 769 LEU A O 1
ATOM 6240 N N . GLY A 1 770 ? -9.243 15.772 -28.288 1.00 93.06 770 GLY A N 1
ATOM 6241 C CA . GLY A 1 770 ? -10.272 15.950 -27.270 1.00 93.06 770 GLY A CA 1
ATOM 6242 C C . GLY A 1 770 ? -10.289 17.363 -26.669 1.00 93.06 770 GLY A C 1
ATOM 6243 O O . GLY A 1 770 ? -9.530 18.235 -27.091 1.00 93.06 770 GLY A O 1
ATOM 6244 N N . PRO A 1 771 ? -11.115 17.601 -25.634 1.00 93.38 771 PRO A N 1
ATOM 6245 C CA . PRO A 1 771 ? -11.294 18.924 -25.025 1.00 93.38 771 PRO A CA 1
ATOM 6246 C C . PRO A 1 771 ? -9.995 19.625 -24.616 1.00 93.38 771 PRO A C 1
ATOM 6248 O O . PRO A 1 771 ? -9.882 20.842 -24.740 1.00 93.38 771 PRO A O 1
ATOM 6251 N N . GLY A 1 772 ? -8.999 18.862 -24.150 1.00 91.19 772 GLY A N 1
ATOM 6252 C CA . GLY A 1 772 ? -7.690 19.397 -23.772 1.00 91.19 772 GLY A CA 1
ATOM 6253 C C . GLY A 1 772 ? -6.964 20.143 -24.898 1.00 91.19 772 GLY A C 1
ATOM 6254 O O . GLY A 1 772 ? -6.250 21.096 -24.606 1.00 91.19 772 GLY A O 1
ATOM 6255 N N . ALA A 1 773 ? -7.201 19.792 -26.166 1.00 92.06 773 ALA A N 1
ATOM 6256 C CA . ALA A 1 773 ? -6.555 20.426 -27.318 1.00 92.06 773 ALA A CA 1
ATOM 6257 C C . ALA A 1 773 ? -6.927 21.914 -27.506 1.00 92.06 773 ALA A C 1
ATOM 6259 O O . ALA A 1 773 ? -6.269 22.607 -28.270 1.00 92.06 773 ALA A O 1
ATOM 6260 N N . TYR A 1 774 ? -7.941 22.420 -26.790 1.00 93.44 774 TYR A N 1
ATOM 6261 C CA . TYR A 1 774 ? -8.345 23.836 -26.779 1.00 93.44 774 TYR A CA 1
ATOM 6262 C C . TYR A 1 774 ? -7.685 24.667 -25.663 1.00 93.44 774 TYR A C 1
ATOM 6264 O O . TYR A 1 774 ? -8.022 25.838 -25.467 1.00 93.44 774 TYR A O 1
ATOM 6272 N N . ILE A 1 775 ? -6.798 24.067 -24.865 1.00 94.81 775 ILE A N 1
ATOM 6273 C CA . ILE A 1 775 ? -6.031 24.782 -23.839 1.00 94.81 775 ILE A CA 1
ATOM 6274 C C . ILE A 1 775 ? -4.888 25.501 -24.525 1.00 94.81 775 ILE A C 1
ATOM 6276 O O . ILE A 1 775 ? -3.965 24.831 -24.971 1.00 94.81 775 ILE A O 1
ATOM 6280 N N . ASN A 1 776 ? -4.901 26.831 -24.534 1.00 94.94 776 ASN A N 1
ATOM 6281 C CA . ASN A 1 776 ? -3.856 27.633 -25.164 1.00 94.94 776 ASN A CA 1
ATOM 6282 C C . ASN A 1 776 ? -2.534 27.644 -24.388 1.00 94.94 776 ASN A C 1
ATOM 6284 O O . ASN A 1 776 ? -2.469 27.366 -23.184 1.00 94.94 776 ASN A O 1
ATOM 6288 N N . HIS A 1 777 ? -1.471 28.031 -25.091 1.00 94.12 777 HIS A N 1
ATOM 6289 C CA . HIS A 1 777 ? -0.158 28.236 -24.500 1.00 94.12 777 HIS A CA 1
ATOM 6290 C C . HIS A 1 777 ? -0.064 29.539 -23.696 1.00 94.12 777 HIS A C 1
ATOM 6292 O O . HIS A 1 777 ? -0.436 30.609 -24.187 1.00 94.12 777 HIS A O 1
ATOM 6298 N N . ASP A 1 778 ? 0.577 29.482 -22.527 1.00 96.00 778 ASP A N 1
ATOM 6299 C CA . ASP A 1 778 ? 1.156 30.664 -21.884 1.00 96.00 778 ASP A CA 1
ATOM 6300 C C . ASP A 1 778 ? 2.502 30.344 -21.208 1.00 96.00 778 ASP A C 1
ATOM 6302 O O . ASP A 1 778 ? 2.655 29.309 -20.559 1.00 96.00 778 ASP A O 1
ATOM 6306 N N . CYS A 1 779 ? 3.486 31.243 -21.346 1.00 93.50 779 CYS A N 1
ATOM 6307 C CA . CYS A 1 779 ? 4.824 31.101 -20.753 1.00 93.50 779 CYS A CA 1
ATOM 6308 C C . CYS A 1 779 ? 4.812 31.103 -19.213 1.00 93.50 779 CYS A C 1
ATOM 6310 O O . CYS A 1 779 ? 5.751 30.620 -18.583 1.00 93.50 779 CYS A O 1
ATOM 6312 N N . LYS A 1 780 ? 3.760 31.646 -18.591 1.00 94.56 780 LYS A N 1
ATOM 6313 C CA . LYS A 1 780 ? 3.472 31.542 -17.159 1.00 94.56 780 LYS A CA 1
ATOM 6314 C C . LYS A 1 780 ? 2.052 30.984 -16.996 1.00 94.56 780 LYS A C 1
ATOM 6316 O O . LYS A 1 780 ? 1.123 31.729 -16.668 1.00 94.56 780 LYS A O 1
ATOM 6321 N N . PRO A 1 781 ? 1.867 29.676 -17.206 1.00 96.81 781 PRO A N 1
ATOM 6322 C CA . PRO A 1 781 ? 0.542 29.092 -17.350 1.00 96.81 781 PRO A CA 1
ATOM 6323 C C . PRO A 1 781 ? -0.284 29.139 -16.059 1.00 96.81 781 PRO A C 1
ATOM 6325 O O . PRO A 1 781 ? 0.227 29.362 -14.954 1.00 96.81 781 PRO A O 1
ATOM 6328 N N . THR A 1 782 ? -1.593 28.943 -16.191 1.00 96.75 782 THR A N 1
ATOM 6329 C CA . THR A 1 782 ? -2.499 28.737 -15.050 1.00 96.75 782 THR A CA 1
ATOM 6330 C C . THR A 1 782 ? -2.570 27.272 -14.631 1.00 96.75 782 THR A C 1
ATOM 6332 O O . THR A 1 782 ? -2.797 26.990 -13.455 1.00 96.75 782 THR A O 1
ATOM 6335 N N . CYS A 1 783 ? -2.302 26.345 -15.550 1.00 96.69 783 CYS A N 1
ATOM 6336 C CA . CYS A 1 783 ? -2.371 24.905 -15.335 1.00 96.69 783 CYS A CA 1
ATOM 6337 C C . CYS A 1 783 ? -1.163 24.154 -15.927 1.00 96.69 783 CYS A C 1
ATOM 6339 O O . CYS A 1 783 ? -0.422 24.676 -16.757 1.00 96.69 783 CYS A O 1
ATOM 6341 N N . GLU A 1 784 ? -0.986 22.893 -15.539 1.00 92.81 784 GLU A N 1
ATOM 6342 C CA . GLU A 1 784 ? -0.028 21.959 -16.139 1.00 92.81 784 GLU A CA 1
ATOM 6343 C C . GLU A 1 784 ? -0.703 20.680 -16.643 1.00 92.81 784 GLU A C 1
ATOM 6345 O O . GLU A 1 784 ? -1.720 20.225 -16.104 1.00 92.81 784 GLU A O 1
ATOM 6350 N N . PHE A 1 785 ? -0.079 20.071 -17.652 1.00 86.69 785 PHE A N 1
ATOM 6351 C CA . PHE A 1 785 ? -0.428 18.739 -18.124 1.00 86.69 785 PHE A CA 1
ATOM 6352 C C . PHE A 1 785 ? 0.222 17.676 -17.252 1.00 86.69 785 PHE A C 1
ATOM 6354 O O . PHE A 1 785 ? 1.446 17.586 -17.155 1.00 86.69 785 PHE A O 1
ATOM 6361 N N . VAL A 1 786 ? -0.599 16.800 -16.682 1.00 81.12 786 VAL A N 1
ATOM 6362 C CA . VAL A 1 786 ? -0.123 15.651 -15.918 1.00 81.12 786 VAL A CA 1
ATOM 6363 C C . VAL A 1 786 ? -0.476 14.383 -16.688 1.00 81.12 786 VAL A C 1
ATOM 6365 O O . VAL A 1 786 ? -1.640 13.986 -16.800 1.00 81.12 786 VAL A O 1
ATOM 6368 N N . SER A 1 787 ? 0.552 13.749 -17.255 1.00 68.56 787 SER A N 1
ATOM 6369 C CA . SER A 1 787 ? 0.396 12.528 -18.048 1.00 68.56 787 SER A CA 1
ATOM 6370 C C . SER A 1 787 ? -0.141 11.375 -17.193 1.00 68.56 787 SER A C 1
ATOM 6372 O O . SER A 1 787 ? 0.372 11.095 -16.109 1.00 68.56 787 SER A O 1
ATOM 6374 N N . HIS A 1 788 ? -1.165 10.687 -17.699 1.00 69.75 788 HIS A N 1
ATOM 6375 C CA . HIS A 1 788 ? -1.787 9.524 -17.076 1.00 69.75 788 HIS A CA 1
ATOM 6376 C C . HIS A 1 788 ? -2.093 8.460 -18.145 1.00 69.75 788 HIS A C 1
ATOM 6378 O O . HIS A 1 788 ? -3.196 8.362 -18.687 1.00 69.75 788 HIS A O 1
ATOM 6384 N N . GLY A 1 789 ? -1.078 7.664 -18.494 1.00 73.19 789 GLY A N 1
ATOM 6385 C CA . GLY A 1 789 ? -1.203 6.618 -19.514 1.00 73.19 789 GLY A CA 1
ATOM 6386 C C . GLY A 1 789 ? -1.409 7.189 -20.922 1.00 73.19 789 GLY A C 1
ATOM 6387 O O . GLY A 1 789 ? -0.530 7.877 -21.442 1.00 73.19 789 GLY A O 1
ATOM 6388 N N . ARG A 1 790 ? -2.555 6.875 -21.546 1.00 75.25 790 ARG A N 1
ATOM 6389 C CA . ARG A 1 790 ? -2.978 7.389 -22.866 1.00 75.25 790 ARG A CA 1
ATOM 6390 C C . ARG A 1 790 ? -3.858 8.646 -22.780 1.00 75.25 790 ARG A C 1
ATOM 6392 O O . ARG A 1 790 ? -4.436 9.068 -23.771 1.00 75.25 790 ARG A O 1
ATOM 6399 N N . THR A 1 791 ? -3.942 9.276 -21.611 1.00 79.25 791 THR A N 1
ATOM 6400 C CA . THR A 1 791 ? -4.628 10.565 -21.432 1.00 79.25 791 THR A CA 1
ATOM 6401 C C . THR A 1 791 ? -3.757 11.540 -20.651 1.00 79.25 791 THR A C 1
ATOM 6403 O O . THR A 1 791 ? -2.785 11.149 -19.996 1.00 79.25 791 THR A O 1
ATOM 6406 N N . ALA A 1 792 ? -4.098 12.821 -20.720 1.00 80.50 792 ALA A N 1
ATOM 6407 C CA . ALA A 1 792 ? -3.573 13.855 -19.838 1.00 80.50 792 ALA A CA 1
ATOM 6408 C C . ALA A 1 792 ? -4.723 14.460 -19.030 1.00 80.50 792 ALA A C 1
ATOM 6410 O O . ALA A 1 792 ? -5.799 14.709 -19.580 1.00 80.50 792 ALA A O 1
ATOM 6411 N N . HIS A 1 793 ? -4.484 14.704 -17.740 1.00 83.06 793 HIS A N 1
ATOM 6412 C CA . HIS A 1 793 ? -5.375 15.518 -16.915 1.00 83.06 793 HIS A CA 1
ATOM 6413 C C . HIS A 1 793 ? -4.725 16.857 -16.582 1.00 83.06 793 HIS A C 1
ATOM 6415 O O . HIS A 1 793 ? -3.499 16.988 -16.615 1.00 83.06 793 HIS A O 1
ATOM 6421 N N . ILE A 1 794 ? -5.563 17.836 -16.252 1.00 91.69 794 ILE A N 1
ATOM 6422 C CA . ILE A 1 794 ? -5.145 19.216 -16.012 1.00 91.69 794 ILE A CA 1
ATOM 6423 C C . ILE A 1 794 ? -5.081 19.482 -14.512 1.00 91.69 794 ILE A C 1
ATOM 6425 O O . ILE A 1 794 ? -6.059 19.240 -13.795 1.00 91.69 794 ILE A O 1
ATOM 6429 N N . ARG A 1 795 ? -3.931 19.973 -14.043 1.00 94.06 795 ARG A N 1
ATOM 6430 C CA . ARG A 1 795 ? -3.731 20.413 -12.657 1.00 94.06 795 ARG A CA 1
ATOM 6431 C C . ARG A 1 795 ? -3.523 21.919 -12.603 1.00 94.06 795 ARG A C 1
ATOM 6433 O O . ARG A 1 795 ? -2.754 22.468 -13.384 1.00 94.06 795 ARG A O 1
ATOM 6440 N N . VAL A 1 796 ? -4.168 22.570 -11.647 1.00 94.12 796 VAL A N 1
ATOM 6441 C CA . VAL A 1 796 ? -4.119 24.018 -11.441 1.00 94.12 796 VAL A CA 1
ATOM 6442 C C . VAL A 1 796 ? -2.817 24.402 -10.730 1.00 94.12 796 VAL A C 1
ATOM 6444 O O . VAL A 1 796 ? -2.505 23.890 -9.654 1.00 94.12 796 VAL A O 1
ATOM 6447 N N . LEU A 1 797 ? -2.034 25.305 -11.323 1.00 90.75 797 LEU A N 1
ATOM 6448 C CA . LEU A 1 797 ? -0.742 25.764 -10.791 1.00 90.75 797 LEU A CA 1
ATOM 6449 C C . LEU A 1 797 ? -0.868 26.992 -9.889 1.00 90.75 797 LEU A C 1
ATOM 6451 O O . LEU A 1 797 ? -0.023 27.216 -9.018 1.00 90.75 797 LEU A O 1
ATOM 6455 N N . ARG A 1 798 ? -1.905 27.795 -10.115 1.00 89.62 798 ARG A N 1
ATOM 6456 C CA . ARG A 1 798 ? -2.217 29.021 -9.384 1.00 89.62 798 ARG A CA 1
ATOM 6457 C C . ARG A 1 798 ? -3.717 29.262 -9.409 1.00 89.62 798 ARG A C 1
ATOM 6459 O O . ARG A 1 798 ? -4.371 28.846 -10.360 1.00 89.62 798 ARG A O 1
ATOM 6466 N N . ASP A 1 799 ? -4.214 29.925 -8.376 1.00 91.38 799 ASP A N 1
ATOM 6467 C CA . ASP A 1 799 ? -5.640 30.181 -8.215 1.00 91.38 799 ASP A CA 1
ATOM 6468 C C . ASP A 1 799 ? -6.206 30.915 -9.444 1.00 91.38 799 ASP A C 1
ATOM 6470 O O . ASP A 1 799 ? -5.557 31.812 -9.994 1.00 91.38 799 ASP A O 1
ATOM 6474 N N . MET A 1 800 ? -7.395 30.502 -9.879 1.00 95.75 800 MET A N 1
ATOM 6475 C CA . MET A 1 800 ? -8.131 31.074 -11.004 1.00 95.75 800 MET A CA 1
ATOM 6476 C C . MET A 1 800 ? -9.527 31.477 -10.548 1.00 95.75 800 MET A C 1
ATOM 6478 O O . MET A 1 800 ? -10.199 30.733 -9.831 1.00 95.75 800 MET A O 1
ATOM 6482 N N . ASN A 1 801 ? -9.983 32.627 -11.019 1.00 93.69 801 ASN A N 1
ATOM 6483 C CA . ASN A 1 801 ? -11.348 33.095 -10.846 1.00 93.69 801 ASN A CA 1
ATOM 6484 C C . ASN A 1 801 ? -12.230 32.665 -12.030 1.00 93.69 801 ASN A C 1
ATOM 6486 O O . ASN A 1 801 ? -11.723 32.397 -13.124 1.00 93.69 801 ASN A O 1
ATOM 6490 N N . PRO A 1 802 ? -13.564 32.634 -11.856 1.00 95.50 802 PRO A N 1
ATOM 6491 C CA . PRO A 1 802 ? -14.478 32.492 -12.984 1.00 95.50 802 PRO A CA 1
ATOM 6492 C C . PRO A 1 802 ? -14.179 33.544 -14.064 1.00 95.50 802 PRO A C 1
ATOM 6494 O O . PRO A 1 802 ? -14.102 34.736 -13.776 1.00 95.50 802 PRO A O 1
ATOM 6497 N N . GLY A 1 803 ? -14.025 33.100 -15.310 1.00 94.19 803 GLY A N 1
ATOM 6498 C CA . GLY A 1 803 ? -13.655 33.926 -16.459 1.00 94.19 803 GLY A CA 1
ATOM 6499 C C . GLY A 1 803 ? -12.176 33.861 -16.844 1.00 94.19 803 GLY A C 1
ATOM 6500 O O . GLY A 1 803 ? -11.863 34.178 -17.993 1.00 94.19 803 GLY A O 1
ATOM 6501 N N . ASP A 1 804 ? -11.293 33.405 -15.950 1.00 96.38 804 ASP A N 1
ATOM 6502 C CA . ASP A 1 804 ? -9.870 33.250 -16.257 1.00 96.38 804 ASP A CA 1
ATOM 6503 C C . ASP A 1 804 ? -9.641 32.166 -17.317 1.00 96.38 804 ASP A C 1
ATOM 6505 O O . ASP A 1 804 ? -10.332 31.145 -17.370 1.00 96.38 804 ASP A O 1
ATOM 6509 N N . GLU A 1 805 ? -8.646 32.389 -18.174 1.00 97.81 805 GLU A N 1
ATOM 6510 C CA . GLU A 1 805 ? -8.270 31.441 -19.219 1.00 97.81 805 GLU A CA 1
ATOM 6511 C C . GLU A 1 805 ? -7.447 30.278 -18.650 1.00 97.81 805 GLU A C 1
ATOM 6513 O O . GLU A 1 805 ? -6.481 30.459 -17.897 1.00 97.81 805 GLU A O 1
ATOM 6518 N N . ILE A 1 806 ? -7.820 29.063 -19.043 1.00 97.88 806 ILE A N 1
ATOM 6519 C CA . ILE A 1 806 ? -7.076 27.849 -18.725 1.00 97.88 806 ILE A CA 1
ATOM 6520 C C . ILE A 1 806 ? -5.956 27.729 -19.756 1.00 97.88 806 ILE A C 1
ATOM 6522 O O . ILE A 1 806 ? -6.211 27.521 -20.940 1.00 97.88 806 ILE A O 1
ATOM 6526 N N . THR A 1 807 ? -4.716 27.866 -19.293 1.00 97.50 807 THR A N 1
ATOM 6527 C CA . THR A 1 807 ? -3.509 27.874 -20.128 1.00 97.50 807 THR A CA 1
ATOM 6528 C C . THR A 1 807 ? -2.488 26.881 -19.601 1.00 97.50 807 THR A C 1
ATOM 6530 O O . THR A 1 807 ? -2.388 26.667 -18.389 1.00 97.50 807 THR A O 1
ATOM 6533 N N . CYS A 1 808 ? -1.697 26.303 -20.499 1.00 94.69 808 CYS A N 1
ATOM 6534 C CA . CYS A 1 808 ? -0.612 25.388 -20.158 1.00 94.69 808 CYS A CA 1
ATOM 6535 C C . CYS A 1 808 ? 0.679 25.750 -20.890 1.00 94.69 808 CYS A C 1
ATOM 6537 O O . CYS A 1 808 ? 0.676 26.474 -21.879 1.00 94.69 808 CYS A O 1
ATOM 6539 N N . TYR A 1 809 ? 1.801 25.232 -20.398 1.00 91.94 809 TYR A N 1
ATOM 6540 C CA . TYR A 1 809 ? 3.083 25.385 -21.072 1.00 91.94 809 TYR A CA 1
ATOM 6541 C C . TYR A 1 809 ? 3.335 24.202 -22.006 1.00 91.94 809 TYR A C 1
ATOM 6543 O O . TYR A 1 809 ? 3.315 23.053 -21.572 1.00 91.94 809 TYR A O 1
ATOM 6551 N N . TYR A 1 810 ? 3.566 24.487 -23.287 1.00 86.75 810 TYR A N 1
ATOM 6552 C CA . TYR A 1 810 ? 3.723 23.450 -24.318 1.00 86.75 810 TYR A CA 1
ATOM 6553 C C . TYR A 1 810 ? 5.168 22.948 -24.445 1.00 86.75 810 TYR A C 1
ATOM 6555 O O . TYR A 1 810 ? 5.393 21.799 -24.816 1.00 86.75 810 TYR A O 1
ATOM 6563 N N . GLY A 1 811 ? 6.149 23.798 -24.133 1.00 82.25 811 GLY A N 1
ATOM 6564 C CA . GLY A 1 811 ? 7.574 23.509 -24.283 1.00 82.25 811 GLY A CA 1
ATOM 6565 C C . GLY A 1 811 ? 8.382 24.760 -24.625 1.00 82.25 811 GLY A C 1
ATOM 6566 O O . GLY A 1 811 ? 7.807 25.789 -24.976 1.00 82.25 811 GLY A O 1
ATOM 6567 N N . GLU A 1 812 ? 9.708 24.665 -24.515 1.00 76.75 812 GLU A N 1
ATOM 6568 C CA . GLU A 1 812 ? 10.651 25.780 -24.737 1.00 76.75 812 GLU A CA 1
ATOM 6569 C C . GLU A 1 812 ? 10.799 26.187 -26.203 1.00 76.75 812 GLU A C 1
ATOM 6571 O O . GLU A 1 812 ? 11.152 27.328 -26.482 1.00 76.75 812 GLU A O 1
ATOM 6576 N N . GLU A 1 813 ? 10.491 25.283 -27.130 1.00 79.00 813 GLU A N 1
ATOM 6577 C CA . GLU A 1 813 ? 10.704 25.499 -28.564 1.00 79.00 813 GLU A CA 1
ATOM 6578 C C . GLU A 1 813 ? 9.444 25.270 -29.407 1.00 79.00 813 GLU A C 1
ATOM 6580 O O . GLU A 1 813 ? 9.521 24.929 -30.586 1.00 79.00 813 GLU A O 1
ATOM 6585 N N . PHE A 1 814 ? 8.260 25.396 -28.803 1.00 80.25 814 PHE A N 1
ATOM 6586 C CA . PHE A 1 814 ? 7.013 25.157 -29.530 1.00 80.25 814 PHE A CA 1
ATOM 6587 C C . PHE A 1 814 ? 6.756 26.257 -30.572 1.00 80.25 814 PHE A C 1
ATOM 6589 O O . PHE A 1 814 ? 6.358 25.971 -31.697 1.00 80.25 814 PHE A O 1
ATOM 6596 N N . PHE A 1 815 ? 7.032 27.515 -30.218 1.00 85.31 815 PHE A N 1
ATOM 6597 C CA . PHE A 1 815 ? 6.870 28.677 -31.097 1.00 85.31 815 PHE A CA 1
ATOM 6598 C C . PHE A 1 815 ? 8.234 29.210 -31.561 1.00 85.31 815 PHE A C 1
ATOM 6600 O O . PHE A 1 815 ? 8.569 30.368 -31.312 1.00 85.31 815 PHE A O 1
ATOM 6607 N N . GLY A 1 816 ? 9.039 28.357 -32.202 1.00 80.25 816 GLY A N 1
ATOM 6608 C CA . GLY A 1 816 ? 10.415 28.677 -32.606 1.00 80.25 816 GLY A CA 1
ATOM 6609 C C . GLY A 1 816 ? 11.417 28.588 -31.454 1.00 80.25 816 GLY A C 1
ATOM 6610 O O . GLY A 1 816 ? 11.069 28.194 -30.339 1.00 80.25 816 GLY A O 1
ATOM 6611 N N . THR A 1 817 ? 12.676 28.942 -31.714 1.00 80.12 817 THR A N 1
ATOM 6612 C CA . THR A 1 817 ? 13.752 28.813 -30.718 1.00 80.12 817 THR A CA 1
ATOM 6613 C C . THR A 1 817 ? 13.444 29.700 -29.515 1.00 80.12 817 THR A C 1
ATOM 6615 O O . THR A 1 817 ? 13.166 30.887 -29.674 1.00 80.12 817 THR A O 1
ATOM 6618 N N . ASN A 1 818 ? 13.464 29.139 -28.302 1.00 82.44 818 ASN A N 1
ATOM 6619 C CA . ASN A 1 818 ? 13.107 29.852 -27.068 1.00 82.44 818 ASN A CA 1
ATOM 6620 C C . ASN A 1 818 ? 11.731 30.554 -27.114 1.00 82.44 818 ASN A C 1
ATOM 6622 O O . ASN A 1 818 ? 11.535 31.575 -26.448 1.00 82.44 818 ASN A O 1
ATOM 6626 N N . ASN A 1 819 ? 10.774 30.022 -27.885 1.00 87.31 819 ASN A N 1
ATOM 6627 C CA . ASN A 1 819 ? 9.440 30.597 -28.075 1.00 87.31 819 ASN A CA 1
ATOM 6628 C C . ASN A 1 819 ? 9.462 32.052 -28.591 1.00 87.31 819 ASN A C 1
ATOM 6630 O O . ASN A 1 819 ? 8.620 32.872 -28.207 1.00 87.31 819 ASN A O 1
ATOM 6634 N N . GLU A 1 820 ? 10.413 32.385 -29.468 1.00 87.31 820 GLU A N 1
ATOM 6635 C CA . GLU A 1 820 ? 10.555 33.717 -30.072 1.00 87.31 820 GLU A CA 1
ATOM 6636 C C . GLU A 1 820 ? 9.317 34.185 -30.859 1.00 87.31 820 GLU A C 1
ATOM 6638 O O . GLU A 1 820 ? 9.081 35.384 -30.956 1.00 87.31 820 GLU A O 1
ATOM 6643 N N . PHE A 1 821 ? 8.464 33.272 -31.333 1.00 88.94 821 PHE A N 1
ATOM 6644 C CA . PHE A 1 821 ? 7.203 33.592 -32.017 1.00 88.94 821 PHE A CA 1
ATOM 6645 C C . PHE A 1 821 ? 5.968 33.472 -31.110 1.00 88.94 821 PHE A C 1
ATOM 6647 O O . PHE A 1 821 ? 4.839 33.446 -31.591 1.00 88.94 821 PHE A O 1
ATOM 6654 N N . CYS A 1 822 ? 6.142 33.367 -29.788 1.00 93.00 822 CYS A N 1
ATOM 6655 C CA . CYS A 1 822 ? 5.020 33.190 -28.868 1.00 93.00 822 CYS A CA 1
ATOM 6656 C C . CYS A 1 822 ? 4.187 34.470 -28.704 1.00 93.00 822 CYS A C 1
ATOM 6658 O O . CYS A 1 822 ? 4.709 35.538 -28.372 1.00 93.00 822 CYS A O 1
ATOM 6660 N N . GLU A 1 823 ? 2.869 34.323 -28.857 1.00 94.62 823 GLU A N 1
ATOM 6661 C CA . GLU A 1 823 ? 1.880 35.404 -28.771 1.00 94.62 823 GLU A CA 1
ATOM 6662 C C . GLU A 1 823 ? 1.103 35.403 -27.433 1.00 94.62 823 GLU A C 1
ATOM 6664 O O . GLU A 1 823 ? 0.076 36.070 -27.297 1.00 94.62 823 GLU A O 1
ATOM 6669 N N . CYS A 1 824 ? 1.543 34.653 -26.412 1.00 95.50 824 CYS A N 1
ATOM 6670 C CA . CYS A 1 824 ? 0.814 34.553 -25.139 1.00 95.50 824 CYS A CA 1
ATOM 6671 C C . CYS A 1 824 ? 0.765 35.875 -24.350 1.00 95.50 824 CYS A C 1
ATOM 6673 O O . CYS A 1 824 ? 1.574 36.785 -24.562 1.00 95.50 824 CYS A O 1
ATOM 6675 N N . LEU A 1 825 ? -0.173 35.975 -23.402 1.00 94.12 825 LEU A N 1
ATOM 6676 C CA . LEU A 1 825 ? -0.376 37.188 -22.605 1.00 94.12 825 LEU A CA 1
ATOM 6677 C C . LEU A 1 825 ? 0.848 37.513 -21.739 1.00 94.12 825 LEU A C 1
ATOM 6679 O O . LEU A 1 825 ? 1.179 38.682 -21.536 1.00 94.12 825 LEU A O 1
ATOM 6683 N N . THR A 1 826 ? 1.546 36.492 -21.238 1.00 94.62 826 THR A N 1
ATOM 6684 C CA . THR A 1 826 ? 2.801 36.692 -20.503 1.00 94.62 826 THR A CA 1
ATOM 6685 C C . THR A 1 826 ? 3.890 37.308 -21.379 1.00 94.62 826 THR A C 1
ATOM 6687 O O . THR A 1 826 ? 4.552 38.245 -20.934 1.00 94.62 826 THR A O 1
ATOM 6690 N N . CYS A 1 827 ? 4.063 36.846 -22.621 1.00 94.25 827 CYS A N 1
ATOM 6691 C CA . CYS A 1 827 ? 5.037 37.425 -23.550 1.00 94.25 827 CYS A CA 1
ATOM 6692 C C . CYS A 1 827 ? 4.694 38.876 -23.906 1.00 94.25 827 CYS A C 1
ATOM 6694 O O . CYS A 1 827 ? 5.587 39.719 -23.898 1.00 94.25 827 CYS A O 1
ATOM 6696 N N . GLU A 1 828 ? 3.414 39.197 -24.113 1.00 93.94 828 GLU A N 1
ATOM 6697 C CA . GLU A 1 828 ? 2.960 40.573 -24.357 1.00 93.94 828 GLU A CA 1
ATOM 6698 C C . GLU A 1 828 ? 3.289 41.501 -23.178 1.00 93.94 828 GLU A C 1
ATOM 6700 O O . GLU A 1 828 ? 3.886 42.566 -23.360 1.00 93.94 828 GLU A O 1
ATOM 6705 N N . LYS A 1 829 ? 2.970 41.068 -21.951 1.00 92.62 829 LYS A N 1
ATOM 6706 C CA . LYS A 1 829 ? 3.251 41.824 -20.719 1.00 92.62 829 LYS A CA 1
ATOM 6707 C C . LYS A 1 829 ? 4.745 41.998 -20.462 1.00 92.62 829 LYS A C 1
ATOM 6709 O O . LYS A 1 829 ? 5.155 43.029 -19.941 1.00 92.62 829 LYS A O 1
ATOM 6714 N N . MET A 1 830 ? 5.549 40.992 -20.800 1.00 91.44 830 MET A N 1
ATOM 6715 C CA . MET A 1 830 ? 6.996 40.995 -20.577 1.00 91.44 830 MET A CA 1
ATOM 6716 C C . MET A 1 830 ? 7.805 41.524 -21.769 1.00 91.44 830 MET A C 1
ATOM 6718 O O . MET A 1 830 ? 9.030 41.530 -21.676 1.00 91.44 830 MET A O 1
ATOM 6722 N N . LYS A 1 831 ? 7.155 41.942 -22.869 1.00 91.44 831 LYS A N 1
ATOM 6723 C CA . LYS A 1 831 ? 7.803 42.364 -24.127 1.00 91.44 831 LYS A CA 1
ATOM 6724 C C . LYS A 1 831 ? 8.788 41.315 -24.671 1.00 91.44 831 LYS A C 1
ATOM 6726 O O . LYS A 1 831 ? 9.927 41.610 -25.013 1.00 91.44 831 LYS A O 1
ATOM 6731 N N . ARG A 1 832 ? 8.343 40.057 -24.704 1.00 90.12 832 ARG A N 1
ATOM 6732 C CA . ARG A 1 832 ? 9.074 38.884 -25.223 1.00 90.12 832 ARG A CA 1
ATOM 6733 C C . ARG A 1 832 ? 8.287 38.227 -26.359 1.00 90.12 832 ARG A C 1
ATOM 6735 O O . ARG A 1 832 ? 7.171 38.646 -26.658 1.00 90.12 832 ARG A O 1
ATOM 6742 N N . GLY A 1 833 ? 8.844 37.177 -26.964 1.00 90.62 833 GLY A N 1
ATOM 6743 C CA . GLY A 1 833 ? 8.217 36.498 -28.101 1.00 90.62 833 GLY A CA 1
ATOM 6744 C C . GLY A 1 833 ? 8.058 37.458 -29.281 1.00 90.62 833 GLY A C 1
ATOM 6745 O O . GLY A 1 833 ? 8.934 38.300 -29.507 1.00 90.62 833 GLY A O 1
ATOM 6746 N N . VAL A 1 834 ? 6.907 37.413 -29.963 1.00 89.94 834 VAL A N 1
ATOM 6747 C CA . VAL A 1 834 ? 6.634 38.298 -31.113 1.00 89.94 834 VAL A CA 1
ATOM 6748 C C . VAL A 1 834 ? 6.625 39.785 -30.726 1.00 89.94 834 VAL A C 1
ATOM 6750 O O . VAL A 1 834 ? 6.808 40.659 -31.565 1.00 89.94 834 VAL A O 1
ATOM 6753 N N . PHE A 1 835 ? 6.442 40.087 -29.437 1.00 90.75 835 PHE A N 1
ATOM 6754 C CA . PHE A 1 835 ? 6.373 41.452 -28.913 1.00 90.75 835 PHE A CA 1
ATOM 6755 C C . PHE A 1 835 ? 7.744 42.049 -28.570 1.00 90.75 835 PHE A C 1
ATOM 6757 O O . PHE A 1 835 ? 7.806 43.153 -28.029 1.00 90.75 835 PHE A O 1
ATOM 6764 N N . SER A 1 836 ? 8.833 41.329 -28.853 1.00 82.25 836 SER A N 1
ATOM 6765 C CA . SER A 1 836 ? 10.208 41.786 -28.618 1.00 82.25 836 SER A CA 1
ATOM 6766 C C . SER A 1 836 ? 10.622 42.962 -29.516 1.00 82.25 836 SER A C 1
ATOM 6768 O O . SER A 1 836 ? 11.399 43.805 -29.075 1.00 82.25 836 SER A O 1
ATOM 6770 N N . SER A 1 837 ? 10.066 43.074 -30.731 1.00 60.06 837 SER A N 1
ATOM 6771 C CA . SER A 1 837 ? 10.378 44.129 -31.715 1.00 60.06 837 SER A CA 1
ATOM 6772 C C . SER A 1 837 ? 9.511 45.393 -31.611 1.00 60.06 837 SER A C 1
ATOM 6774 O O . SER A 1 837 ? 9.845 46.411 -32.206 1.00 60.06 837 SER A O 1
ATOM 6776 N N . LEU A 1 838 ? 8.460 45.399 -30.782 1.00 55.34 838 LEU A N 1
ATOM 6777 C CA . LEU A 1 838 ? 7.630 46.587 -30.488 1.00 55.34 838 LEU A CA 1
ATOM 6778 C C . LEU A 1 838 ? 8.352 47.656 -29.632 1.00 55.34 838 LEU A C 1
ATOM 6780 O O . LEU A 1 838 ? 7.716 48.582 -29.133 1.00 55.34 838 LEU A O 1
ATOM 6784 N N . ALA A 1 839 ? 9.664 47.508 -29.430 1.00 48.53 839 ALA A N 1
ATOM 6785 C CA . ALA A 1 839 ? 10.535 48.444 -28.724 1.00 48.53 839 ALA A CA 1
ATOM 6786 C C . ALA A 1 839 ? 11.426 49.289 -29.663 1.00 48.53 839 ALA A C 1
ATOM 6788 O O . ALA A 1 839 ? 12.161 50.143 -29.174 1.00 48.53 839 ALA A O 1
ATOM 6789 N N . SER A 1 840 ? 11.373 49.085 -30.987 1.00 43.84 840 SER A N 1
ATOM 6790 C CA . SER A 1 840 ? 12.141 49.872 -31.963 1.00 43.84 840 SER A CA 1
ATOM 6791 C C . SER A 1 840 ? 11.306 50.204 -33.204 1.00 43.84 840 SER A C 1
ATOM 6793 O O . SER A 1 840 ? 10.893 49.292 -33.917 1.00 43.84 840 SER A O 1
ATOM 6795 N N . ASP A 1 841 ? 11.102 51.498 -33.476 1.00 43.38 841 ASP A N 1
ATOM 6796 C CA . ASP A 1 841 ? 10.425 52.050 -34.664 1.00 43.38 841 ASP A CA 1
ATOM 6797 C C . ASP A 1 841 ? 11.164 51.702 -35.970 1.00 43.38 841 ASP A C 1
ATOM 6799 O O . ASP A 1 841 ? 11.898 52.511 -36.532 1.00 43.38 841 ASP A O 1
ATOM 6803 N N . THR A 1 842 ? 10.987 50.483 -36.477 1.00 42.41 842 THR A N 1
ATOM 6804 C CA . THR A 1 842 ? 11.371 50.120 -37.850 1.00 42.41 842 THR A CA 1
ATOM 6805 C C . THR A 1 842 ? 10.343 49.156 -38.431 1.00 42.41 842 THR A C 1
ATOM 6807 O O . THR A 1 842 ? 10.021 48.136 -37.823 1.00 42.41 842 THR A O 1
ATOM 6810 N N . GLU A 1 843 ? 9.799 49.507 -39.600 1.00 40.38 843 GLU A N 1
ATOM 6811 C CA . GLU A 1 843 ? 8.859 48.679 -40.360 1.00 40.38 843 GLU A CA 1
ATOM 6812 C C . GLU A 1 843 ? 9.461 47.293 -40.644 1.00 40.38 843 GLU A C 1
ATOM 6814 O O . GLU A 1 843 ? 10.546 47.169 -41.213 1.00 40.38 843 GLU A O 1
ATOM 6819 N N . VAL A 1 844 ? 8.746 46.238 -40.247 1.00 40.25 844 VAL A N 1
ATOM 6820 C CA . VAL A 1 844 ? 9.134 44.843 -40.496 1.00 40.25 844 VAL A CA 1
ATOM 6821 C C . VAL A 1 844 ? 8.501 44.385 -41.821 1.00 40.25 844 VAL A C 1
ATOM 6823 O O . VAL A 1 844 ? 7.287 44.537 -41.982 1.00 40.25 844 VAL A O 1
ATOM 6826 N N . PRO A 1 845 ? 9.264 43.806 -42.771 1.00 36.88 845 PRO A N 1
ATOM 6827 C CA . PRO A 1 845 ? 8.710 43.285 -44.021 1.00 36.88 845 PRO A CA 1
ATOM 6828 C C . PRO A 1 845 ? 7.789 42.078 -43.754 1.00 36.88 845 PRO A C 1
ATOM 6830 O O . PRO A 1 845 ? 7.923 41.417 -42.721 1.00 36.88 845 PRO A O 1
ATOM 6833 N N . PRO A 1 846 ? 6.847 41.755 -44.660 1.00 37.12 846 PRO A N 1
ATOM 6834 C CA . PRO A 1 846 ? 5.857 40.714 -44.417 1.00 37.12 846 PRO A CA 1
ATOM 6835 C C . PRO A 1 846 ? 6.542 39.344 -44.364 1.00 37.12 846 PRO A C 1
ATOM 6837 O O . PRO A 1 846 ? 6.949 38.790 -45.383 1.00 37.12 846 PRO A O 1
ATOM 6840 N N . VAL A 1 847 ? 6.687 38.801 -43.156 1.00 42.09 847 VAL A N 1
ATOM 6841 C CA . VAL A 1 847 ? 7.148 37.428 -42.943 1.00 42.09 847 VAL A CA 1
ATOM 6842 C C . VAL A 1 847 ? 6.021 36.488 -43.359 1.00 42.09 847 VAL A C 1
ATOM 6844 O O . VAL A 1 847 ? 4.904 36.597 -42.853 1.00 42.09 847 VAL A O 1
ATOM 6847 N N . ASP A 1 848 ? 6.316 35.586 -44.292 1.00 38.03 848 ASP A N 1
ATOM 6848 C CA . ASP A 1 848 ? 5.414 34.537 -44.766 1.00 38.03 848 ASP A CA 1
ATOM 6849 C C . ASP A 1 848 ? 4.865 33.717 -43.579 1.00 38.03 848 ASP A C 1
ATOM 6851 O O . ASP A 1 848 ? 5.605 33.021 -42.877 1.00 38.03 848 ASP A O 1
ATOM 6855 N N . ARG A 1 849 ? 3.562 33.873 -43.308 1.00 42.88 849 ARG A N 1
ATOM 6856 C CA . ARG A 1 849 ? 2.846 33.355 -42.128 1.00 42.88 849 ARG A CA 1
ATOM 6857 C C . ARG A 1 849 ? 2.317 31.937 -42.359 1.00 42.88 849 ARG A C 1
ATOM 6859 O O . ARG A 1 849 ? 1.132 31.674 -42.153 1.00 42.88 849 ARG A O 1
ATOM 6866 N N . THR A 1 850 ? 3.164 31.022 -42.814 1.00 33.75 850 THR A N 1
ATOM 6867 C CA . THR A 1 850 ? 2.766 29.633 -43.078 1.00 33.75 850 THR A CA 1
ATOM 6868 C C . THR A 1 850 ? 3.389 28.664 -42.064 1.00 33.75 850 THR A C 1
ATOM 6870 O O . THR A 1 850 ? 4.530 28.235 -42.194 1.00 33.75 850 THR A O 1
ATOM 6873 N N . GLY A 1 851 ? 2.594 28.306 -41.047 1.00 41.22 851 GLY A N 1
ATOM 6874 C CA . GLY A 1 851 ? 2.721 27.064 -40.272 1.00 41.22 851 GLY A CA 1
ATOM 6875 C C . GLY A 1 851 ? 3.717 27.007 -39.106 1.00 41.22 851 GLY A C 1
ATOM 6876 O O . GLY A 1 851 ? 4.695 27.751 -39.026 1.00 41.22 851 GLY A O 1
ATOM 6877 N N . TYR A 1 852 ? 3.440 26.083 -38.177 1.00 39.91 852 TYR A N 1
ATOM 6878 C CA . TYR A 1 852 ? 4.317 25.712 -37.069 1.00 39.91 852 TYR A CA 1
ATOM 6879 C C . TYR A 1 852 ? 5.612 25.113 -37.642 1.00 39.91 852 TYR A C 1
ATOM 6881 O O . TYR A 1 852 ? 5.645 23.965 -38.081 1.00 39.91 852 TYR A O 1
ATOM 6889 N N . ARG A 1 853 ? 6.718 25.868 -37.674 1.00 39.09 853 ARG A N 1
ATOM 6890 C CA . ARG A 1 853 ? 8.012 25.344 -38.153 1.00 39.09 853 ARG A CA 1
ATOM 6891 C C . ARG A 1 853 ? 8.530 24.247 -37.213 1.00 39.09 853 ARG A C 1
ATOM 6893 O O . ARG A 1 853 ? 9.293 24.516 -36.291 1.00 39.09 853 ARG A O 1
ATOM 6900 N N . LEU A 1 854 ? 8.145 22.997 -37.470 1.00 38.44 854 LEU A N 1
ATOM 6901 C CA . LEU A 1 854 ? 8.845 21.825 -36.960 1.00 38.44 854 LEU A CA 1
ATOM 6902 C C . LEU A 1 854 ? 10.307 21.911 -37.410 1.00 38.44 854 LEU A C 1
ATOM 6904 O O . LEU A 1 854 ? 10.599 22.113 -38.590 1.00 38.44 854 LEU A O 1
ATOM 6908 N N . ARG A 1 855 ? 11.195 21.800 -36.419 1.00 40.34 855 ARG A N 1
ATOM 6909 C CA . ARG A 1 855 ? 12.654 21.889 -36.512 1.00 40.34 855 ARG A CA 1
ATOM 6910 C C . ARG A 1 855 ? 13.193 21.312 -37.825 1.00 40.34 855 ARG A C 1
ATOM 6912 O O . ARG A 1 855 ? 13.018 20.128 -38.121 1.00 40.34 855 ARG A O 1
ATOM 6919 N N . SER A 1 856 ? 13.922 22.142 -38.568 1.00 26.20 856 SER A N 1
ATOM 6920 C CA . SER A 1 856 ? 14.922 21.667 -39.519 1.00 26.20 856 SER A CA 1
ATOM 6921 C C . SER A 1 856 ? 15.911 20.760 -38.786 1.00 26.20 856 SER A C 1
ATOM 6923 O O . SER A 1 856 ? 16.331 21.071 -37.673 1.00 26.20 856 SER A O 1
ATOM 6925 N N . GLN A 1 857 ? 16.238 19.635 -39.414 1.00 32.53 857 GLN A N 1
ATOM 6926 C CA . GLN A 1 857 ? 17.127 18.594 -38.905 1.00 32.53 857 GLN A CA 1
ATOM 6927 C C . GLN A 1 857 ? 18.434 19.155 -38.322 1.00 32.53 857 GLN A C 1
ATOM 6929 O O . GLN A 1 857 ? 19.183 19.831 -39.026 1.00 32.53 857 GLN A O 1
ATOM 6934 N N . SER A 1 858 ? 18.724 18.785 -37.073 1.00 26.45 858 SER A N 1
ATOM 6935 C CA . SER A 1 858 ? 20.076 18.711 -36.504 1.00 26.45 858 SER A CA 1
ATOM 6936 C C . SER A 1 858 ? 20.120 17.660 -35.405 1.00 26.45 858 SER A C 1
ATOM 6938 O O . SER A 1 858 ? 19.278 17.779 -34.482 1.00 26.45 858 SER A O 1
#

Foldseek 3Di:
DDDDDDDDDDDDDDPPDDDDDPPPDPDDDQDPDQDPVVLQVLLLVLVLCVQQQVLVVSLVSLVVCCLPHLSSLLSNLVSLLVVCVLALDLVSLVVSLVSLVSSLVSLVVQADPDDPVCVPDVDDPPDDQRDLSNLVSLLSNLSSLLSNLVSLLSNDLAPVSVVSSVVSPLVSVVSLVVLVVLLPDVVNPVPDDVLSSLQSLLSSLLSLLLQLLVLVLDFPVVSVVVVVSPRHHDNVSSLVSLVVSCPSPPYSNNVVSLVSLLCCQLPVCLQLVLLDHPLVSVVVSLVVVCVSHVQRLSSLQSVLSSCQQLQNLVVSLVSLVSSCVSHDPRCSSNLSSLVVQLLSCVLVVVLVSNLVSLVVCLVPGPPAVLVSLLSNLLSLVSDPVDDPVVSLVSNLVSLVCNLVRWDDGSNHTDLVSVVSNLLSVVCVVPVDCVCVSVVVCVLSNVCSRNVSPVVSVVVVVVSVPVDPDDLLVVLVVCCVCCVVDPSPVVSNLVSLQVVLVVCVVVVVNVSSVVSLVVSLPDDDDRPNSSSSSNSSSVVVVSVVCVLVVVVVVVVVVDDDDDDDDDDDPPDDDLPDQQPLLCLLVDADLQHDLDDDDAPVRQLLLQQLLCQLAVVLPDVDRAAHLDVVDDQADPVLSVQSNVLNVCCLVPVRSSSSLNSSSPGPSNVVVCVVDDSSCSRVSSNLNSLRSLLRDPPLQKHKDFAQQDVLRVRGHMFIFGQAKDAAFDWSSSHKKFKHWADPVRCVVRDDFSRRCQQWAQDPPVRTIIGIGGNNSRAAADPPFQWEWDDDPRMTIIGGHHIDHGGHTHHYHRDCAQCHHSQLQDRHPNCCVVCGRVSVPVVDPDDDPDDDSGGRPDDDDD

pLDDT: mean 82.37, std 19.11, range [25.36, 98.62]

Radius of gyration: 32.67 Å; chains: 1; bounding box: 80×94×91 Å

Sequence (858 aa):
MGEVERPRSLSRITVDSDAEYLDAYDHVTYSNSLELLDTIAETQITLNLFMNNKFELAEERMAELYDKSMYHSMGYTCILFIKAVMTVNKQDMEKAAEACKMSCEVIEKFRERRTIRETLFGASAKGKKISDAELHAELCYAQILLIRAILTFFHDDNFASFIKGALNIRTCYQTYRYCEKLMNEPSVWVGRNKKVQEQFESGTRMGLGTFSLMLSILPSKVLRLLEVVGFSGDKVAGMRDLHHVASMTGTLCSPLAKMILLTWHLIACFVLGTGKPDVDVCKQIMPGLLHLWPRGAIMLFMRARLLLISGDIENAIHYFNLSIESQNVYKQFHHGCYWELLFAHGYQRRWSHSANYARLLMKESKWSRCVYTYLLCIFFAADETVDEAKRNETIGALAGKVDGLRMRIAGKSIPVEKYCGRKAKRFEATQSLLFAHYEFIYFWNGFDIFGKNPKMVRAVLEDMDRFNAQAEECFKIVLEKESSLKSFTYLPPNATFELALLRISEQQYIEAQTLLDKARAYKSYSLENKLHFRIHSAMGTMGSVSRSFERIQMRSSTMFNRRRRRVTLDDYACDEVVPVEDLSLSFKEIPRPDHSMTHMELCTFDDFATTLVVDSVLRSTTHKMFGRRRYVYDDERSTARTVMREFRDDQDWHKALFGILKLRSVRSLLASMPPIKHCDFRDHIVRFLNMFHCESGFTIKECYRYAAEKHEGAKLVATRAWYRGDKIERLSGVLCSLSGAQEKSLLINGVNDFSVMYSTRKRCATLWLGPGAYINHDCKPTCEFVSHGRTAHIRVLRDMNPGDEITCYYGEEFFGTNNEFCECLTCEKMKRGVFSSLASDTEVPPVDRTGYRLRSQS